Protein 5W6V (pdb70)

Radius of gyration: 30.27 Å; Cα contacts (8 Å, |Δi|>4): 1752; chains: 2; bounding box: 58×71×87 Å

InterPro domains:
  IPR003100 PAZ domain [PF02170] (246-362)
  IPR003100 PAZ domain [PS50821] (227-346)
  IPR003100 PAZ domain [SM00949] (233-368)
  IPR003165 Piwi domain [PF02171] (515-815)
  IPR003165 Piwi domain [PS50822] (515-816)
  IPR003165 Piwi domain [SM00950] (515-816)
  IPR012337 Ribonuclease H-like superfamily [SSF53098] (501-817)
  IPR014811 Argonaute, linker 1 domain [PF08699] (174-224)
  IPR014811 Argonaute, linker 1 domain [SM01163] (173-225)
  IPR032472 Argonaute linker 2 domain [PF16488] (372-418)
  IPR032473 Protein argonaute, Mid domain [PF16487] (427-508)
  IPR032474 Protein argonaute, N-terminal [PF16486] (34-164)
  IPR036085 PAZ domain superfamily [SSF101690] (36-387)
  IPR036397 Ribonuclease H superfamily [G3DSA:3.30.420.10] (580-857)
  IPR045246 Argonaute-like, PIWI domain [cd04657] (390-815)

CATH classification: 2.170.260.10 (+2 more: 3.40.50.2300, 3.30.420.10)

B-factor: mean 60.32, std 23.95, range [19.71, 168.45]

Solvent-accessible surface area: 38775 Å² total; per-residue (Å²): 117,151,21,31,122,36,73,29,85,8,107,55,27,110,89,3,126,1,39,0,0,3,2,41,5,63,16,39,113,57,58,0,50,7,3,76,2,71,14,132,60,106,192,21,40,133,149,32,13,21,89,0,6,45,48,0,16,106,106,35,85,128,120,15,1,23,131,49,87,9,0,2,27,0,96,99,36,1,0,1,33,67,45,7,92,42,51,112,141,145,36,92,11,142,1,62,16,117,125,195,106,115,121,4,132,1,22,0,101,69,86,41,94,6,17,0,119,90,0,47,84,1,30,128,64,9,161,59,106,19,25,139,84,2,18,74,1,0,30,10,0,2,34,9,54,14,10,55,177,99,39,51,24,74,122,10,2,4,46,74,28,149,88,82,130,58,64,14,34,18,0,7,16,0,3,42,14,23,10,0,6,11,68,29,0,27,157,71,3,4,0,1,2,0,16,18,35,22,5,0,4,10,65,14,55,0,22,90,0,5,18,65,12,22,132,62,232,112,148,115,132,89,29,76,89,86,51,28,70,138,0,20,148,28,0,112,49,20,53,0,52,6,81,43,85,192,159,123,64,148,2,51,56,7,10,180,105,44,0,59,101,19,50,50,131,173,28,24,3,9,94,77,6,103,137,101,73,126,59,144,16,152,37,42,54,7,9,0,0,11,36,183,175,97,58,27,16,2,4,53,9,0,36,2,26,49,28,27,101,7,112,57,151,26,70,96,123,13,59,71,57,28,114,179,26,35,51,69,34,2,29,76,32,27,128,39,0,53,112,22,17,152,110,42,50,18,36,133,10,54,34,0,98,35,2,47,5,128,7,102,96,96,21,11,119,8,80,1,25,22,6,76,33,5,36,0,32,2,6,42,208,69,176,28,93,1,94,14,108,92,5,53,18,50,26,195,55,27,14,2,52,44,36,35,81,0,131,38,1,0,1,0,1,4,1,45,110,173,103,0,157,111,145,30,11,131,73,1,15,79,70,0,87,139,30,0,153,88,8,21,0,40,5,85,25,155,39,48,13,62,119,79,17,122,35,25,132,33,0,55,86,23,0,110,84,0,92,129,69,55,109,56,37,46,2,0,0,0,0,10,51,23,189,27,107,9,60,9,28,0,4,62,0,0,4,26,53,5,14,18,27,3,3,22,10,85,17,163,57,0,72,168,32,49,93,109,44,3,19,52,14,0,3,45,0,0,4,12,31,50,5,16,6,18,9,1,14,63,166,60,58,20,57,6,13,140,85,18,1,0,1,0,0,0,3,9,23,59,12,58,85,245,122,16,0,0,0,0,0,0,0,0,0,3,8,18,1,9,55,0,5,4,13,13,59,23,13,133,45,144,27,30,26,0,70,57,0,29,126,0,0,69,61,0,0,25,51,0,38,126,42,6,160,11,43,0,55,62,0,0,0,0,0,5,24,7,49,82,69,69,38,87,114,3,7,102,88,0,6,83,9,0,52,47,2,0,94,138,21,36,200,133,21,108,5,14,0,0,0,0,5,1,32,49,198,22,43,1,5,5,2,3,44,58,141,136,56,63,43,60,215,6,8,4,4,14,10,0,0,0,2,4,24,34,6,2,27,23,30,32,2,6,0,12,0,0,0,25,19,15,125,150,13,22,9,95,0,0,29,0,35,0,4,65,23,60,24,212,6,72,4,30,47,0,1,37,1,0,3,8,0,0,1,7,14,17,82,28,17,74,3,18,16,3,0,0,0,0,62,0,0,66,27,2,0,112,21,1,54,98,5,40,77,178,122,104,148,55,59,46,153,32,3,124,12,34,135,78,9,67,164,26,4,10,6,3,111,55,20,49,103,24,31,149,68,100,155,94,43,83,85,41,63

GO terms:
  GO:0005737 cytoplasm (C, IDA)
  GO:0003723 RNA binding (F, IDA)
  GO:0016442 RISC complex (C, IDA)
  GO:0005515 protein binding (F, IPI)
  GO:0005654 nucleoplasm (C, TAS)
  GO:0005829 cytosol (C, TAS)
  GO:0000993 RNA polymerase II complex binding (F, IDA)
  GO:0003725 double-stranded RNA binding (F, IDA)
  GO:0003727 single-stranded RNA binding (F, IDA)
  GO:0035198 miRNA binding (F, IDA)
  GO:0070578 RISC-loading complex (C, IDA)
  GO:0031054 pre-miRNA processing (P, IDA)
  GO:0070922 RISC complex assembly (P, IDA)
  GO:0005634 nucleus (C, IC)
  GO:0035196 miRNA processing (P, IMP)
  GO:0001046 core promoter sequence-specific DNA binding (F, IMP)
  GO:0045944 positive regulation of transcription by RNA polymerase II (P, IMP)
  GO:0016525 negative regulation of angiogenesis (P, IMP)
  GO:0036464 cytoplasmic ribonucleoprotein granule (C, IDA)
  GO:0000956 nuclear-transcribed mRNA catabolic process (P, IDA)

Organism: Homo sapiens (NCBI:txid9606)

Structure (mmCIF, N/CA/C/O backbone):
data_5W6V
#
_entry.id   5W6V
#
_cell.length_a   93.750
_cell.length_b   136.861
_cell.length_c   86.054
_cell.angle_alpha   90.00
_cell.angle_beta   90.00
_cell.angle_gamma   90.00
#
_symmetry.space_group_name_H-M   'P 21 21 2'
#
loop_
_entity.id
_entity.type
_entity.pdbx_description
1 polymer 'Protein argonaute-1'
2 polymer "RNA (5'-R(P*AP*AP*UP*AP*UP*UP*AP*AP*AP*A)-3')"
3 polymer 'Trinucleotide repeat-containing gene 6A protein'
4 water water
#
loop_
_atom_site.group_PDB
_atom_site.id
_atom_site.type_symbol
_atom_site.label_atom_id
_atom_site.label_alt_id
_atom_site.label_comp_id
_atom_site.label_asym_id
_atom_site.label_entity_id
_atom_site.label_seq_id
_atom_site.pdbx_PDB_ins_code
_atom_site.Cartn_x
_atom_site.Cartn_y
_atom_site.Cartn_z
_atom_site.occupancy
_atom_site.B_iso_or_equiv
_atom_site.auth_seq_id
_atom_site.auth_comp_id
_atom_site.auth_asym_id
_atom_site.auth_atom_id
_atom_site.pdbx_PDB_model_num
ATOM 1 N N . PHE A 1 23 ? -1.461 45.185 4.887 1.00 62.32 21 PHE A N 1
ATOM 2 C CA . PHE A 1 23 ? -0.470 45.277 5.953 1.00 61.87 21 PHE A CA 1
ATOM 3 C C . PHE A 1 23 ? 0.790 46.002 5.493 1.00 63.30 21 PHE A C 1
ATOM 4 O O . PHE A 1 23 ? 1.548 45.489 4.670 1.00 64.73 21 PHE A O 1
ATOM 12 N N . GLN A 1 24 ? 1.008 47.196 6.034 1.00 58.97 22 GLN A N 1
ATOM 13 C CA . GLN A 1 24 ? 2.193 47.989 5.740 1.00 51.96 22 GLN A CA 1
ATOM 14 C C . GLN A 1 24 ? 3.190 47.829 6.879 1.00 39.08 22 GLN A C 1
ATOM 15 O O . GLN A 1 24 ? 2.846 48.047 8.046 1.00 37.19 22 GLN A O 1
ATOM 21 N N . ALA A 1 25 ? 4.414 47.439 6.541 1.00 71.88 23 ALA A N 1
ATOM 22 C CA . ALA A 1 25 ? 5.414 47.162 7.562 1.00 61.50 23 ALA A CA 1
ATOM 23 C C . ALA A 1 25 ? 5.728 48.433 8.350 1.00 54.67 23 ALA A C 1
ATOM 24 O O . ALA A 1 25 ? 5.713 49.532 7.785 1.00 53.98 23 ALA A O 1
ATOM 26 N N . PRO A 1 26 ? 6.004 48.326 9.650 1.00 51.32 24 PRO A N 1
ATOM 27 C CA . PRO A 1 26 ? 6.300 49.532 10.431 1.00 46.94 24 PRO A CA 1
ATOM 28 C C . PRO A 1 26 ? 7.607 50.167 9.988 1.00 43.04 24 PRO A C 1
ATOM 29 O O . PRO A 1 26 ? 8.578 49.478 9.667 1.00 46.67 24 PRO A O 1
ATOM 33 N N . ARG A 1 27 ? 7.622 51.496 9.968 1.00 46.31 25 ARG A N 1
ATOM 34 C CA . ARG A 1 27 ? 8.840 52.210 9.630 1.00 45.05 25 ARG A CA 1
ATOM 35 C C . ARG A 1 27 ? 9.805 52.193 10.811 1.00 43.21 25 ARG A C 1
ATOM 36 O O . ARG A 1 27 ? 9.421 51.950 11.959 1.00 40.57 25 ARG A O 1
ATOM 44 N N . ARG A 1 28 ? 11.073 52.441 10.513 1.00 41.20 26 ARG A N 1
ATOM 45 C CA . ARG A 1 28 ? 12.105 52.432 11.539 1.00 40.96 26 ARG A CA 1
ATOM 46 C C . ARG A 1 28 ? 11.808 53.500 12.586 1.00 44.20 26 ARG A C 1
ATOM 47 O O . ARG A 1 28 ? 11.728 54.689 12.241 1.00 43.66 26 ARG A O 1
ATOM 55 N N . PRO A 1 29 ? 11.625 53.132 13.855 1.00 44.75 27 PRO A N 1
ATOM 56 C CA . PRO A 1 29 ? 11.342 54.156 14.870 1.00 43.10 27 PRO A CA 1
ATOM 57 C C . PRO A 1 29 ? 12.555 54.998 15.221 1.00 43.63 27 PRO A C 1
ATOM 58 O O . PRO A 1 29 ? 12.392 56.141 15.665 1.00 42.75 27 PRO A O 1
ATOM 62 N N . GLY A 1 30 ? 13.759 54.473 15.034 1.00 39.81 28 GLY A N 1
ATOM 63 C CA . GLY A 1 30 ? 14.958 55.220 15.352 1.00 40.82 28 GLY A CA 1
ATOM 64 C C . GLY A 1 30 ? 16.179 54.333 15.259 1.00 45.67 28 GLY A C 1
ATOM 65 O O . GLY A 1 30 ? 16.087 53.124 15.024 1.00 50.04 28 GLY A O 1
ATOM 66 N N . ILE A 1 31 ? 17.333 54.963 15.447 1.00 44.31 29 ILE A N 1
ATOM 67 C CA . ILE A 1 31 ? 18.619 54.276 15.417 1.00 35.90 29 ILE A CA 1
ATOM 68 C C . ILE A 1 31 ? 19.017 53.914 16.840 1.00 36.82 29 ILE A C 1
ATOM 69 O O . ILE A 1 31 ? 18.813 54.696 17.776 1.00 45.27 29 ILE A O 1
ATOM 74 N N . GLY A 1 32 ? 19.584 52.721 17.007 1.00 47.61 30 GLY A N 1
ATOM 75 C CA . GLY A 1 32 ? 20.001 52.286 18.325 1.00 47.00 30 GLY A CA 1
ATOM 76 C C . GLY A 1 32 ? 21.169 53.097 18.854 1.00 47.43 30 GLY A C 1
ATOM 77 O O . GLY A 1 32 ? 21.968 53.654 18.101 1.00 47.38 30 GLY A O 1
ATOM 78 N N . THR A 1 33 ? 21.263 53.161 20.184 1.00 55.33 31 THR A N 1
ATOM 79 C CA . THR A 1 33 ? 22.267 53.975 20.854 1.00 56.16 31 THR A CA 1
ATOM 80 C C . THR A 1 33 ? 23.128 53.210 21.847 1.00 57.19 31 THR A C 1
ATOM 81 O O . THR A 1 33 ? 24.209 53.699 22.198 1.00 61.80 31 THR A O 1
ATOM 85 N N . VAL A 1 34 ? 22.694 52.042 22.306 1.00 60.01 32 VAL A N 1
ATOM 86 C CA . VAL A 1 34 ? 23.404 51.305 23.344 1.00 42.05 32 VAL A CA 1
ATOM 87 C C . VAL A 1 34 ? 24.528 50.492 22.719 1.00 40.77 32 VAL A C 1
ATOM 88 O O . VAL A 1 34 ? 24.382 49.937 21.624 1.00 43.41 32 VAL A O 1
ATOM 92 N N . GLY A 1 35 ? 25.663 50.426 23.414 1.00 42.04 33 GLY A N 1
ATOM 93 C CA . GLY A 1 35 ? 26.732 49.527 23.025 1.00 43.15 33 GLY A CA 1
ATOM 94 C C . GLY A 1 35 ? 28.045 50.192 22.668 1.00 46.19 33 GLY A C 1
ATOM 95 O O . GLY A 1 35 ? 28.068 51.329 22.186 1.00 50.14 33 GLY A O 1
ATOM 96 N N . LYS A 1 36 ? 29.146 49.486 22.907 1.00 44.35 34 LYS A N 1
ATOM 97 C CA . LYS A 1 36 ? 30.456 49.971 22.491 1.00 42.01 34 LYS A CA 1
ATOM 98 C C . LYS A 1 36 ? 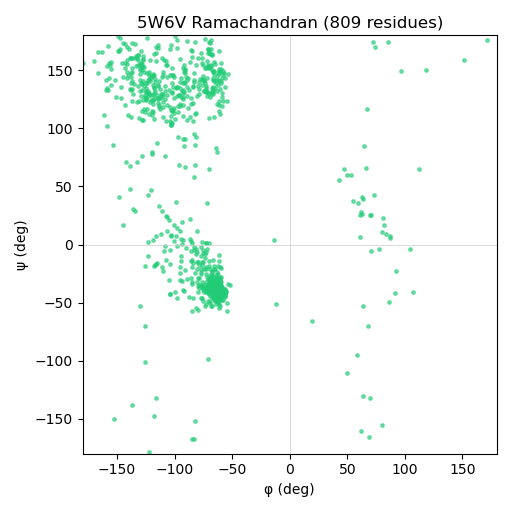30.533 49.992 20.969 1.00 42.72 34 LYS A C 1
ATOM 99 O O . LYS A 1 36 ? 30.151 49.011 20.322 1.00 46.44 34 LYS A O 1
ATOM 105 N N . PRO A 1 37 ? 31.006 51.078 20.364 1.00 45.37 35 PRO A N 1
ATOM 106 C CA . PRO A 1 37 ? 31.118 51.113 18.903 1.00 42.83 35 PRO A CA 1
ATOM 107 C C . PRO A 1 37 ? 32.196 50.164 18.409 1.00 40.56 35 PRO A C 1
ATOM 108 O O . PRO A 1 37 ? 33.175 49.878 19.103 1.00 45.99 35 PRO A O 1
ATOM 112 N N . ILE A 1 38 ? 32.004 49.671 17.189 1.00 39.04 36 ILE A N 1
ATOM 113 C CA . ILE A 1 38 ? 32.988 48.805 16.548 1.00 35.90 36 ILE A CA 1
ATOM 114 C C . ILE A 1 38 ? 32.957 49.069 15.049 1.00 39.39 36 ILE A C 1
ATOM 115 O O . ILE A 1 38 ? 31.896 49.023 14.419 1.00 38.96 36 ILE A O 1
ATOM 120 N N . LYS A 1 39 ? 34.123 49.374 14.484 1.00 40.30 37 LYS A N 1
ATOM 121 C CA . LYS A 1 39 ? 34.228 49.585 13.047 1.00 36.54 37 LYS A CA 1
ATOM 122 C C . LYS A 1 39 ? 34.111 48.253 12.320 1.00 37.94 37 LYS A C 1
ATOM 123 O O . LYS A 1 39 ? 34.756 47.269 12.694 1.00 35.34 37 LYS A O 1
ATOM 129 N N . LEU A 1 40 ? 33.282 48.220 11.280 1.00 38.76 38 LEU A N 1
ATOM 130 C CA . LEU A 1 40 ? 32.961 46.980 10.594 1.00 34.41 38 LEU A CA 1
ATOM 131 C C . LEU A 1 40 ? 33.084 47.146 9.088 1.00 35.05 38 LEU A C 1
ATOM 132 O O . LEU A 1 40 ? 32.957 48.248 8.548 1.00 41.98 38 LEU A O 1
ATOM 137 N N . LEU A 1 41 ? 33.340 46.025 8.423 1.00 36.74 39 LEU A N 1
ATOM 138 C CA . LEU A 1 41 ? 33.280 45.913 6.976 1.00 29.04 39 LEU A CA 1
ATOM 139 C C . LEU A 1 41 ? 32.211 44.889 6.623 1.00 27.99 39 LEU A C 1
ATOM 140 O O . LEU A 1 41 ? 32.105 43.845 7.272 1.00 30.07 39 LEU A O 1
ATOM 145 N N . ALA A 1 42 ? 31.411 45.198 5.608 1.00 27.13 40 ALA A N 1
ATOM 146 C CA . ALA A 1 42 ? 30.323 44.336 5.172 1.00 28.10 40 ALA A CA 1
ATOM 147 C C . ALA A 1 42 ? 30.509 43.984 3.704 1.00 32.31 40 ALA A C 1
ATOM 148 O O . ALA A 1 42 ? 30.916 44.831 2.903 1.00 35.38 40 ALA A O 1
ATOM 150 N N . ASN A 1 43 ? 30.198 42.734 3.347 1.00 32.42 41 ASN A N 1
ATOM 151 C CA . ASN A 1 43 ? 30.299 42.285 1.959 1.00 34.28 41 ASN A CA 1
ATOM 152 C C . ASN A 1 43 ? 29.209 42.867 1.064 1.00 36.01 41 ASN A C 1
ATOM 153 O O . ASN A 1 43 ? 28.719 42.202 0.150 1.00 42.34 41 ASN A O 1
ATOM 158 N N . TYR A 1 44 ? 28.821 44.116 1.315 1.00 34.89 42 TYR A N 1
ATOM 159 C CA . TYR A 1 44 ? 27.978 44.905 0.427 1.00 33.15 42 TYR A CA 1
ATOM 160 C C . TYR A 1 44 ? 28.842 45.903 -0.334 1.00 34.44 42 TYR A C 1
ATOM 161 O O . TYR A 1 44 ? 29.832 46.419 0.193 1.00 38.79 42 TYR A O 1
ATOM 170 N N . PHE A 1 45 ? 28.464 46.177 -1.579 1.00 34.08 43 PHE A N 1
ATOM 171 C CA . PHE A 1 45 ? 29.203 47.102 -2.430 1.00 34.79 43 PHE A CA 1
ATOM 172 C C . PHE A 1 45 ? 28.230 48.100 -3.038 1.00 40.04 43 PHE A C 1
ATOM 173 O O . PHE A 1 45 ? 27.176 47.709 -3.551 1.00 38.45 43 PHE A O 1
ATOM 181 N N . GLU A 1 46 ? 28.579 49.382 -2.967 1.00 43.20 44 GLU A N 1
ATOM 182 C CA . GLU A 1 46 ? 27.673 50.434 -3.406 1.00 43.57 44 GLU A CA 1
ATOM 183 C C . GLU A 1 46 ? 27.477 50.380 -4.915 1.00 42.19 44 GLU A C 1
ATOM 184 O O . GLU A 1 46 ? 28.439 50.238 -5.677 1.00 47.25 44 GLU A O 1
ATOM 190 N N . VAL A 1 47 ? 26.223 50.494 -5.343 1.00 36.57 45 VAL A N 1
ATOM 191 C CA . VAL A 1 47 ? 25.855 50.475 -6.752 1.00 35.83 45 VAL A CA 1
ATOM 192 C C . VAL A 1 47 ? 25.226 51.817 -7.097 1.00 42.24 45 VAL A C 1
ATOM 193 O O . VAL A 1 47 ? 24.327 52.287 -6.391 1.00 43.63 45 VAL A O 1
ATOM 197 N N . ASP A 1 48 ? 25.701 52.430 -8.177 1.00 43.30 46 ASP A N 1
ATOM 198 C CA . ASP A 1 48 ? 25.206 53.717 -8.646 1.00 44.97 46 ASP A CA 1
ATOM 199 C C . ASP A 1 48 ? 24.537 53.539 -10.001 1.00 40.59 46 ASP A C 1
ATOM 200 O O . ASP A 1 48 ? 25.151 53.015 -10.937 1.00 41.69 46 ASP A O 1
ATOM 205 N N . ILE A 1 49 ? 23.283 53.970 -10.102 1.00 38.44 47 ILE A N 1
ATOM 206 C CA . ILE A 1 49 ? 22.514 53.822 -11.335 1.00 41.91 47 ILE A CA 1
ATOM 207 C C . ILE A 1 49 ? 22.045 55.195 -11.806 1.00 46.54 47 ILE A C 1
ATOM 208 O O . ILE A 1 49 ? 21.814 56.090 -10.980 1.00 50.88 47 ILE A O 1
ATOM 213 N N . PRO A 1 50 ? 21.911 55.413 -13.110 1.00 43.63 48 PRO A N 1
ATOM 214 C CA . PRO A 1 50 ? 21.418 56.702 -13.601 1.00 43.91 48 PRO A CA 1
ATOM 215 C C . PRO A 1 50 ? 19.912 56.839 -13.422 1.00 42.99 48 PRO A C 1
ATOM 216 O O . PRO A 1 50 ? 19.169 55.860 -13.336 1.00 43.35 48 PRO A O 1
ATOM 220 N N . LYS A 1 51 ? 19.471 58.097 -13.366 1.00 44.26 49 LYS A N 1
ATOM 221 C CA . LYS A 1 51 ? 18.050 58.421 -13.228 1.00 47.74 49 LYS A CA 1
ATOM 222 C C . LYS A 1 51 ? 17.390 58.363 -14.606 1.00 50.87 49 LYS A C 1
ATOM 223 O O . LYS A 1 51 ? 16.969 59.367 -15.185 1.00 55.67 49 LYS A O 1
ATOM 229 N N . ILE A 1 52 ? 17.307 57.142 -15.134 1.00 50.81 50 ILE A N 1
ATOM 230 C CA . ILE A 1 52 ? 16.797 56.899 -16.473 1.00 50.80 50 ILE A CA 1
ATOM 231 C C . ILE A 1 52 ? 15.694 55.854 -16.405 1.00 54.52 50 ILE A C 1
ATOM 232 O O . ILE A 1 52 ? 15.557 55.116 -15.426 1.00 58.19 50 ILE A O 1
ATOM 237 N N . ASP A 1 53 ? 14.901 55.805 -17.469 1.00 55.94 51 ASP A N 1
ATOM 238 C CA . ASP A 1 53 ? 13.938 54.733 -17.665 1.00 58.78 51 ASP A CA 1
ATOM 239 C C . ASP A 1 53 ? 14.607 53.585 -18.407 1.00 56.31 51 ASP A C 1
ATOM 240 O O . ASP A 1 53 ? 15.456 53.803 -19.275 1.00 58.36 51 ASP A O 1
ATOM 245 N N . VAL A 1 54 ? 14.234 52.360 -18.046 1.00 53.94 52 VAL A N 1
ATOM 246 C CA . VAL A 1 54 ? 14.625 51.181 -18.801 1.00 55.57 52 VAL A CA 1
ATOM 247 C C . VAL A 1 54 ? 13.360 50.547 -19.360 1.00 56.95 52 VAL A C 1
ATOM 248 O O . VAL A 1 54 ? 12.253 50.761 -18.861 1.00 59.11 52 VAL A O 1
ATOM 252 N N . TYR A 1 55 ? 13.534 49.765 -20.419 1.00 53.54 53 TYR A N 1
ATOM 253 C CA . TYR A 1 55 ? 12.417 49.269 -21.208 1.00 52.03 53 TYR A CA 1
ATOM 254 C C . TYR A 1 55 ? 12.299 47.760 -21.050 1.00 53.79 53 TYR A C 1
ATOM 255 O O . TYR A 1 55 ? 13.271 47.025 -21.251 1.00 50.88 53 TYR A O 1
ATOM 264 N N . HIS A 1 56 ? 11.101 47.313 -20.686 1.00 53.73 54 HIS A N 1
ATOM 265 C CA . HIS A 1 56 ? 10.840 45.951 -20.243 1.00 54.26 54 HIS A CA 1
ATOM 266 C C . HIS A 1 56 ? 9.950 45.263 -21.269 1.00 55.46 54 HIS A C 1
ATOM 267 O O . HIS A 1 56 ? 8.819 45.700 -21.506 1.00 56.89 54 HIS A O 1
ATOM 274 N N . TYR A 1 57 ? 10.460 44.196 -21.878 1.00 55.21 55 TYR A N 1
ATOM 275 C CA . TYR A 1 57 ? 9.717 43.419 -22.856 1.00 60.16 55 TYR A CA 1
ATOM 276 C C . TYR A 1 57 ? 9.540 41.993 -22.352 1.00 61.53 55 TYR A C 1
ATOM 277 O O . TYR A 1 57 ? 10.410 41.446 -21.666 1.00 61.45 55 TYR A O 1
ATOM 286 N N . GLU A 1 58 ? 8.404 41.394 -22.695 1.00 65.85 56 GLU A N 1
ATOM 287 C CA . GLU A 1 58 ? 8.139 40.005 -22.350 1.00 66.51 56 GLU A CA 1
ATOM 288 C C . GLU A 1 58 ? 8.548 39.105 -23.509 1.00 64.57 56 GLU A C 1
ATOM 289 O O . GLU A 1 58 ? 8.396 39.470 -24.678 1.00 64.25 56 GLU A O 1
ATOM 295 N N . VAL A 1 59 ? 9.078 37.930 -23.177 1.00 64.25 57 VAL A N 1
ATOM 296 C CA . VAL A 1 59 ? 9.590 36.988 -24.164 1.00 65.16 57 VAL A CA 1
ATOM 297 C C . VAL A 1 59 ? 8.789 35.697 -24.085 1.00 65.95 57 VAL A C 1
ATOM 298 O O . VAL A 1 59 ? 8.508 35.190 -22.994 1.00 64.74 57 VAL A O 1
ATOM 302 N N . ASP A 1 60 ? 8.425 35.170 -25.251 1.00 70.66 58 ASP A N 1
ATOM 303 C CA . ASP A 1 60 ? 7.824 33.850 -25.384 1.00 73.11 58 ASP A CA 1
ATOM 304 C C . ASP A 1 60 ? 8.742 32.995 -26.244 1.00 73.85 58 ASP A C 1
ATOM 305 O O . ASP A 1 60 ? 9.081 33.383 -27.366 1.00 80.80 58 ASP A O 1
ATOM 310 N N . ILE A 1 61 ? 9.150 31.845 -25.717 1.00 69.26 59 ILE A N 1
ATOM 311 C CA . ILE A 1 61 ? 9.931 30.866 -26.461 1.00 69.84 59 ILE A CA 1
ATOM 312 C C . ILE A 1 61 ? 9.102 29.596 -26.572 1.00 72.88 59 ILE A C 1
ATOM 313 O O . ILE A 1 61 ? 8.536 29.132 -25.576 1.00 71.03 59 ILE A O 1
ATOM 318 N N . LYS A 1 62 ? 9.015 29.047 -27.781 1.00 76.81 60 LYS A N 1
ATOM 319 C CA . LYS A 1 62 ? 8.335 27.788 -28.020 1.00 80.49 60 LYS A CA 1
ATOM 320 C C . LYS A 1 62 ? 9.290 26.820 -28.705 1.00 81.75 60 LYS A C 1
ATOM 321 O O . LYS A 1 62 ? 9.859 27.163 -29.752 1.00 83.60 60 LYS A O 1
ATOM 327 N N . PRO A 1 63 ? 9.506 25.609 -28.158 1.00 82.26 61 PRO A N 1
ATOM 328 C CA . PRO A 1 63 ? 8.912 24.991 -26.959 1.00 81.97 61 PRO A CA 1
ATOM 329 C C . PRO A 1 63 ? 9.140 25.781 -25.665 1.00 79.83 61 PRO A C 1
ATOM 330 O O . PRO A 1 63 ? 10.211 26.357 -25.481 1.00 79.20 61 PRO A O 1
ATOM 334 N N . ASP A 1 64 ? 8.138 25.797 -24.785 1.00 82.29 62 ASP A N 1
ATOM 335 C CA . ASP A 1 64 ? 8.080 26.746 -23.680 1.00 85.67 62 ASP A CA 1
ATOM 336 C C . ASP A 1 64 ? 8.518 26.166 -22.341 1.00 85.87 62 ASP A C 1
ATOM 337 O O . ASP A 1 64 ? 8.455 26.875 -21.330 1.00 87.47 62 ASP A O 1
ATOM 342 N N . LYS A 1 65 ? 8.957 24.908 -22.301 1.00 85.67 63 LYS A N 1
ATOM 343 C CA . LYS A 1 65 ? 9.383 24.321 -21.037 1.00 87.11 63 LYS A CA 1
ATOM 344 C C . LYS A 1 65 ? 10.837 23.876 -21.106 1.00 86.73 63 LYS A C 1
ATOM 345 O O . LYS A 1 65 ? 11.173 22.762 -20.688 1.00 91.81 63 LYS A O 1
ATOM 351 N N . CYS A 1 66 ? 11.708 24.749 -21.629 1.00 76.05 64 CYS A N 1
ATOM 352 C CA . CYS A 1 66 ? 13.136 24.510 -21.756 1.00 67.72 64 CYS A CA 1
ATOM 353 C C . CYS A 1 66 ? 13.883 25.054 -20.543 1.00 63.40 64 CYS A C 1
ATOM 354 O O . CYS A 1 66 ? 13.425 26.001 -19.896 1.00 63.40 64 CYS A O 1
ATOM 357 N N . PRO A 1 67 ? 15.031 24.461 -20.210 1.00 57.99 65 PRO A N 1
ATOM 358 C CA . PRO A 1 67 ? 15.846 25.001 -19.116 1.00 52.04 65 PRO A CA 1
ATOM 359 C C . PRO A 1 67 ? 16.272 26.432 -19.407 1.00 53.63 65 PRO A C 1
ATOM 360 O O . PRO A 1 67 ? 16.420 26.836 -20.562 1.00 57.03 65 PRO A O 1
ATOM 364 N N . ARG A 1 68 ? 16.464 27.205 -18.334 1.00 52.06 66 ARG A N 1
ATOM 365 C CA . ARG A 1 68 ? 16.860 28.601 -18.496 1.00 52.58 66 ARG A CA 1
ATOM 366 C C . ARG A 1 68 ? 18.185 28.728 -19.234 1.00 50.37 66 ARG A C 1
ATOM 367 O O . ARG A 1 68 ? 18.394 29.700 -19.968 1.00 52.89 66 ARG A O 1
ATOM 375 N N . ARG A 1 69 ? 19.087 27.757 -19.062 1.00 51.10 67 ARG A N 1
ATOM 376 C CA . ARG A 1 69 ? 20.346 27.786 -19.798 1.00 53.04 67 ARG A CA 1
ATOM 377 C C . ARG A 1 69 ? 20.114 27.654 -21.298 1.00 53.95 67 ARG A C 1
ATOM 378 O O . ARG A 1 69 ? 20.933 28.122 -22.097 1.00 58.74 67 ARG A O 1
ATOM 386 N N . VAL A 1 70 ? 19.006 27.028 -21.698 1.00 52.32 68 VAL A N 1
ATOM 387 C CA . VAL A 1 70 ? 18.674 26.932 -23.114 1.00 51.50 68 VAL A CA 1
ATOM 388 C C . VAL A 1 70 ? 18.044 28.227 -23.605 1.00 54.10 68 VAL A C 1
ATOM 389 O O . VAL A 1 70 ? 18.353 28.700 -24.704 1.00 59.46 68 VAL A O 1
ATOM 393 N N . ASN A 1 71 ? 17.161 28.823 -22.799 1.00 53.61 69 ASN A N 1
ATOM 394 C CA . ASN A 1 71 ? 16.519 30.075 -23.191 1.00 52.30 69 ASN A CA 1
ATOM 395 C C . ASN A 1 71 ? 17.546 31.172 -23.434 1.00 51.90 69 ASN A C 1
ATOM 396 O O . ASN A 1 71 ? 17.371 32.009 -24.328 1.00 52.53 69 ASN A O 1
ATOM 401 N N . ARG A 1 72 ? 18.626 31.187 -22.648 1.00 50.30 70 ARG A N 1
ATOM 402 C CA . ARG A 1 72 ? 19.664 32.192 -22.849 1.00 43.68 70 ARG A CA 1
ATOM 403 C C . ARG A 1 72 ? 20.396 31.985 -24.168 1.00 50.41 70 ARG A C 1
ATOM 404 O O . ARG A 1 72 ? 20.826 32.960 -24.793 1.00 53.06 70 ARG A O 1
ATOM 412 N N . GLU A 1 73 ? 20.549 30.732 -24.606 1.00 53.36 71 GLU A N 1
ATOM 413 C CA . GLU A 1 73 ? 21.132 30.481 -25.919 1.00 60.80 71 GLU A CA 1
ATOM 414 C C . GLU A 1 73 ? 20.209 30.949 -27.036 1.00 61.34 71 GLU A C 1
ATOM 415 O O . GLU A 1 73 ? 20.682 31.307 -28.121 1.00 65.60 71 GLU A O 1
ATOM 421 N N . VAL A 1 74 ? 18.898 30.955 -26.791 1.00 58.23 72 VAL A N 1
ATOM 422 C CA . VAL A 1 74 ? 17.953 31.387 -27.816 1.00 52.57 72 VAL A CA 1
ATOM 423 C C . VAL A 1 74 ? 18.006 32.900 -27.984 1.00 61.68 72 VAL A C 1
ATOM 424 O O . VAL A 1 74 ? 18.176 33.413 -29.096 1.00 62.37 72 VAL A O 1
ATOM 428 N N . VAL A 1 75 ? 17.858 33.634 -26.879 1.00 53.70 73 VAL A N 1
ATOM 429 C CA . VAL A 1 75 ? 17.889 35.092 -26.935 1.00 53.92 73 VAL A CA 1
ATOM 430 C C . VAL A 1 75 ? 19.255 35.588 -27.390 1.00 53.97 73 VAL A C 1
ATOM 431 O O . VAL A 1 75 ? 19.355 36.614 -28.075 1.00 50.76 73 VAL A O 1
ATOM 435 N N . GLU A 1 76 ? 20.324 34.864 -27.048 1.00 55.47 74 GLU A N 1
ATOM 436 C CA . GLU A 1 76 ? 21.658 35.270 -27.483 1.00 57.08 74 GLU A CA 1
ATOM 437 C C . GLU A 1 76 ? 21.814 35.156 -28.995 1.00 61.33 74 GLU A C 1
ATOM 438 O O . GLU A 1 76 ? 22.379 36.052 -29.633 1.00 67.71 74 GLU A O 1
ATOM 444 N N . TYR A 1 77 ? 21.324 34.061 -29.582 1.00 59.37 75 TYR A N 1
ATOM 445 C CA . TYR A 1 77 ? 21.455 33.865 -31.023 1.00 62.29 75 TYR A CA 1
ATOM 446 C C . TYR A 1 77 ? 20.743 34.965 -31.799 1.00 62.83 75 TYR A C 1
ATOM 447 O O . TYR A 1 77 ? 21.264 35.459 -32.805 1.00 65.00 75 TYR A O 1
ATOM 456 N N . MET A 1 78 ? 19.547 35.361 -31.355 1.00 62.33 76 MET A N 1
ATOM 457 C CA . MET A 1 78 ? 18.760 36.303 -32.143 1.00 69.68 76 MET A CA 1
ATOM 458 C C . MET A 1 78 ? 19.242 37.742 -31.990 1.00 69.80 76 MET A C 1
ATOM 459 O O . MET A 1 78 ? 19.177 38.509 -32.956 1.00 74.42 76 MET A O 1
ATOM 464 N N . VAL A 1 79 ? 19.723 38.138 -30.806 1.00 65.33 77 VAL A N 1
ATOM 465 C CA . VAL A 1 79 ? 20.339 39.455 -30.698 1.00 63.37 77 VAL A CA 1
ATOM 466 C C . VAL A 1 79 ? 21.656 39.497 -31.459 1.00 66.94 77 VAL A C 1
ATOM 467 O O . VAL A 1 79 ? 22.131 40.581 -31.819 1.00 73.74 77 VAL A O 1
ATOM 471 N N . GLN A 1 80 ? 22.257 38.334 -31.721 1.00 65.45 78 GLN A N 1
ATOM 472 C CA . GLN A 1 80 ? 23.446 38.270 -32.558 1.00 69.79 78 GLN A CA 1
ATOM 473 C C . GLN A 1 80 ? 23.105 38.316 -34.041 1.00 72.22 78 GLN A C 1
ATOM 474 O O . GLN A 1 80 ? 23.881 38.863 -34.832 1.00 77.05 78 GLN A O 1
ATOM 480 N N . HIS A 1 81 ? 21.957 37.763 -34.435 1.00 72.41 79 HIS A N 1
ATOM 481 C CA . HIS A 1 81 ? 21.634 37.555 -35.841 1.00 74.32 79 HIS A CA 1
ATOM 482 C C . HIS A 1 81 ? 20.491 38.430 -36.343 1.00 77.83 79 HIS A C 1
ATOM 483 O O . HIS A 1 81 ? 20.026 38.227 -37.469 1.00 82.01 79 HIS A O 1
ATOM 490 N N . PHE A 1 82 ? 20.023 39.395 -35.550 1.00 76.98 80 PHE A N 1
ATOM 491 C CA . PHE A 1 82 ? 18.911 40.228 -35.994 1.00 80.14 80 PHE A CA 1
ATOM 492 C C . PHE A 1 82 ? 19.150 41.703 -35.694 1.00 81.93 80 PHE A C 1
ATOM 493 O O . PHE A 1 82 ? 18.193 42.453 -35.479 1.00 83.49 80 PHE A O 1
ATOM 501 N N . LYS A 1 83 ? 20.411 42.138 -35.699 1.00 80.83 81 LYS A N 1
ATOM 502 C CA . LYS A 1 83 ? 20.724 43.519 -35.337 1.00 73.90 81 LYS A CA 1
ATOM 503 C C . LYS A 1 83 ? 20.164 44.569 -36.297 1.00 77.45 81 LYS A C 1
ATOM 504 O O . LYS A 1 83 ? 19.685 45.607 -35.809 1.00 79.29 81 LYS A O 1
ATOM 510 N N . PRO A 1 84 ? 20.215 44.409 -37.625 1.00 81.03 82 PRO A N 1
ATOM 511 C CA . PRO A 1 84 ? 19.692 45.488 -38.483 1.00 87.00 82 PRO A CA 1
ATOM 512 C C . PRO A 1 84 ? 18.211 45.762 -38.281 1.00 93.21 82 PRO A C 1
ATOM 513 O O . PRO A 1 84 ? 17.801 46.927 -38.199 1.00 96.11 82 PRO A O 1
ATOM 517 N N . GLN A 1 85 ? 17.396 44.712 -38.189 1.00 95.71 83 GLN A N 1
ATOM 518 C CA . GLN A 1 85 ? 15.952 44.892 -38.096 1.00 97.91 83 GLN A CA 1
ATOM 519 C C . GLN A 1 85 ? 15.549 45.417 -36.722 1.00 90.85 83 GLN A C 1
ATOM 520 O O . GLN A 1 85 ? 14.813 46.405 -36.614 1.00 88.29 83 GLN A O 1
ATOM 526 N N . ILE A 1 86 ? 16.010 44.755 -35.659 1.00 90.58 84 ILE A N 1
ATOM 527 C CA . ILE A 1 86 ? 15.755 45.160 -34.280 1.00 90.40 84 ILE A CA 1
ATOM 528 C C . ILE A 1 86 ? 17.076 45.074 -33.522 1.00 88.47 84 ILE A C 1
ATOM 529 O O . ILE A 1 86 ? 18.079 44.593 -34.043 1.00 96.95 84 ILE A O 1
ATOM 534 N N . PHE A 1 87 ? 17.072 45.563 -32.281 1.00 75.33 85 PHE A N 1
ATOM 535 C CA . PHE A 1 87 ? 18.258 45.595 -31.425 1.00 71.29 85 PHE A CA 1
ATOM 536 C C . PHE A 1 87 ? 19.307 46.570 -31.943 1.00 76.40 85 PHE A C 1
ATOM 537 O O . PHE A 1 87 ? 19.553 47.606 -31.323 1.00 80.15 85 PHE A O 1
ATOM 545 N N . GLY A 1 88 ? 19.945 46.254 -33.062 1.00 75.86 86 GLY A N 1
ATOM 546 C CA . GLY A 1 88 ? 21.046 47.092 -33.510 1.00 73.08 86 GLY A CA 1
ATOM 547 C C . GLY A 1 88 ? 22.231 46.926 -32.581 1.00 73.85 86 GLY A C 1
ATOM 548 O O . GLY A 1 88 ? 22.623 45.806 -32.236 1.00 81.30 86 GLY A O 1
ATOM 549 N N . ASP A 1 89 ? 22.803 48.049 -32.150 1.00 72.73 87 ASP A N 1
ATOM 550 C CA . ASP A 1 89 ? 23.966 48.028 -31.270 1.00 74.80 87 ASP A CA 1
ATOM 551 C C . ASP A 1 89 ? 23.609 47.889 -29.795 1.00 64.59 87 ASP A C 1
ATOM 552 O O . ASP A 1 89 ? 24.521 47.888 -28.959 1.00 59.80 87 ASP A O 1
ATOM 557 N N . ARG A 1 90 ? 22.326 47.776 -29.454 1.00 62.65 88 ARG A N 1
ATOM 558 C CA . ARG A 1 90 ? 21.938 47.587 -28.062 1.00 61.83 88 ARG A CA 1
ATOM 559 C C . ARG A 1 90 ? 22.526 46.295 -27.508 1.00 66.48 88 ARG A C 1
ATOM 560 O O . ARG A 1 90 ? 22.752 45.323 -28.234 1.00 74.39 88 ARG A O 1
ATOM 568 N N . LYS A 1 91 ? 22.770 46.290 -26.199 1.00 61.88 89 LYS A N 1
ATOM 569 C CA . LYS A 1 91 ? 23.149 45.086 -25.468 1.00 54.21 89 LYS A CA 1
ATOM 570 C C . LYS A 1 91 ? 22.039 44.776 -24.474 1.00 50.06 89 LYS A C 1
ATOM 571 O O . LYS A 1 91 ? 22.088 45.228 -23.321 1.00 49.79 89 LYS A O 1
ATOM 577 N N . PRO A 1 92 ? 21.005 44.039 -24.872 1.00 45.33 90 PRO A N 1
ATOM 578 C CA . PRO A 1 92 ? 19.934 43.702 -23.929 1.00 43.94 90 PRO A CA 1
ATOM 579 C C . PRO A 1 92 ? 20.424 42.764 -22.838 1.00 50.58 90 PRO A C 1
ATOM 580 O O . PRO A 1 92 ? 21.469 42.119 -22.950 1.00 51.22 90 PRO A O 1
ATOM 584 N N . VAL A 1 93 ? 19.643 42.698 -21.764 1.00 46.69 91 VAL A N 1
ATOM 585 C CA . VAL A 1 93 ? 19.904 41.786 -20.659 1.00 45.51 91 VAL A CA 1
ATOM 586 C C . VAL A 1 93 ? 18.670 40.921 -20.448 1.00 48.13 91 VAL A C 1
ATOM 587 O O . VAL A 1 93 ? 17.535 41.359 -20.662 1.00 46.71 91 VAL A O 1
ATOM 591 N N . TYR A 1 94 ? 18.903 39.681 -20.020 1.00 45.56 92 TYR A N 1
ATOM 592 C CA . TYR A 1 94 ? 17.884 38.643 -20.031 1.00 41.95 92 TYR A CA 1
ATOM 593 C C . TYR A 1 94 ? 17.951 37.844 -18.736 1.00 40.17 92 TYR A C 1
ATOM 594 O O . TYR A 1 94 ? 19.024 37.665 -18.155 1.00 43.83 92 TYR A O 1
ATOM 603 N N . ASP A 1 95 ? 16.789 37.364 -18.288 1.00 37.20 93 ASP A N 1
ATOM 604 C CA . ASP A 1 95 ? 16.671 36.655 -17.020 1.00 39.73 93 ASP A CA 1
ATOM 605 C C . ASP A 1 95 ? 16.464 35.154 -17.195 1.00 41.72 93 ASP A C 1
ATOM 606 O O . ASP A 1 95 ? 16.125 34.469 -16.224 1.00 43.12 93 ASP A O 1
ATOM 611 N N . GLY A 1 96 ? 16.650 34.630 -18.407 1.00 44.56 94 GLY A N 1
ATOM 612 C CA . GLY A 1 96 ? 16.469 33.221 -18.678 1.00 50.96 94 GLY A CA 1
ATOM 613 C C . GLY A 1 96 ? 15.032 32.775 -18.809 1.00 53.31 94 GLY A C 1
ATOM 614 O O . GLY A 1 96 ? 14.788 31.600 -19.108 1.00 48.21 94 GLY A O 1
ATOM 615 N N . LYS A 1 97 ? 14.061 33.660 -18.592 1.00 57.44 95 LYS A N 1
ATOM 616 C CA . LYS A 1 97 ? 12.665 33.257 -18.625 1.00 61.45 95 LYS A CA 1
ATOM 617 C C . LYS A 1 97 ? 11.941 34.158 -19.607 1.00 57.77 95 LYS A C 1
ATOM 618 O O . LYS A 1 97 ? 12.087 33.988 -20.822 1.00 59.31 95 LYS A O 1
ATOM 624 N N . LYS A 1 98 ? 11.205 35.174 -19.138 1.00 59.34 96 LYS A N 1
ATOM 625 C CA . LYS A 1 98 ? 10.371 36.003 -20.007 1.00 65.17 96 LYS A CA 1
ATOM 626 C C . LYS A 1 98 ? 10.687 37.491 -19.936 1.00 55.86 96 LYS A C 1
ATOM 627 O O . LYS A 1 98 ? 10.009 38.282 -20.602 1.00 55.42 96 LYS A O 1
ATOM 633 N N . ASN A 1 99 ? 11.685 37.891 -19.153 1.00 48.94 97 ASN A N 1
ATOM 634 C CA . ASN A 1 99 ? 12.006 39.289 -18.908 1.00 49.49 97 ASN A CA 1
ATOM 635 C C . ASN A 1 99 ? 13.294 39.653 -19.628 1.00 50.12 97 ASN A C 1
ATOM 636 O O . ASN A 1 99 ? 14.294 38.938 -19.520 1.00 47.97 97 ASN A O 1
ATOM 641 N N . ILE A 1 100 ? 13.260 40.774 -20.339 1.00 50.66 98 ILE A N 1
ATOM 642 C CA . ILE A 1 100 ? 14.387 41.247 -21.129 1.00 50.56 98 ILE A CA 1
ATOM 643 C C . ILE A 1 100 ? 14.354 42.773 -21.097 1.00 45.06 98 ILE A C 1
ATOM 644 O O . ILE A 1 100 ? 13.291 43.385 -21.217 1.00 48.92 98 ILE A O 1
ATOM 649 N N . TYR A 1 101 ? 15.518 43.389 -20.890 1.00 44.53 99 TYR A N 1
ATOM 650 C CA . TYR A 1 101 ? 15.619 44.816 -20.603 1.00 48.84 99 TYR A CA 1
ATOM 651 C C . TYR A 1 101 ? 16.686 45.454 -21.482 1.00 51.46 99 TYR A C 1
ATOM 652 O O . TYR A 1 101 ? 17.770 44.893 -21.672 1.00 53.90 99 TYR A O 1
ATOM 661 N N . THR A 1 102 ? 16.366 46.628 -22.021 1.00 54.33 100 THR A N 1
ATOM 662 C CA . THR A 1 102 ? 17.270 47.386 -22.872 1.00 54.44 100 THR A CA 1
ATOM 663 C C . THR A 1 102 ? 17.383 48.809 -22.349 1.00 54.73 100 THR A C 1
ATOM 664 O O . THR A 1 102 ? 16.465 49.328 -21.705 1.00 50.09 100 THR A O 1
ATOM 668 N N . VAL A 1 103 ? 18.521 49.440 -22.645 1.00 69.10 101 VAL A N 1
ATOM 669 C CA . VAL A 1 103 ? 18.746 50.815 -22.210 1.00 72.80 101 VAL A CA 1
ATOM 670 C C . VAL A 1 103 ? 17.889 51.789 -23.012 1.00 74.45 101 VAL A C 1
ATOM 671 O O . VAL A 1 103 ? 17.462 52.827 -22.492 1.00 79.71 101 VAL A O 1
ATOM 675 N N . THR A 1 104 ? 17.616 51.479 -24.280 1.00 67.36 102 THR A N 1
ATOM 676 C CA . THR A 1 104 ? 16.735 52.286 -25.112 1.00 67.13 102 THR A CA 1
ATOM 677 C C . THR A 1 104 ? 15.707 51.378 -25.775 1.00 70.66 102 THR A C 1
ATOM 678 O O . THR A 1 104 ? 15.969 50.199 -26.027 1.00 74.53 102 THR A O 1
ATOM 682 N N . ALA A 1 105 ? 14.537 51.944 -26.064 1.00 69.87 103 ALA A N 1
ATOM 683 C CA . ALA A 1 105 ? 13.391 51.144 -26.477 1.00 67.07 103 ALA A CA 1
ATOM 684 C C . ALA A 1 105 ? 13.557 50.610 -27.895 1.00 68.40 103 ALA A C 1
ATOM 685 O O . ALA A 1 105 ? 13.965 51.335 -28.806 1.00 69.11 103 ALA A O 1
ATOM 687 N N . LEU A 1 106 ? 13.216 49.334 -28.079 1.00 68.76 104 LEU A N 1
ATOM 688 C CA . LEU A 1 106 ? 13.344 48.693 -29.380 1.00 68.66 104 LEU A CA 1
ATOM 689 C C . LEU A 1 106 ? 12.376 49.315 -30.388 1.00 74.19 104 LEU A C 1
ATOM 690 O O . LEU A 1 106 ? 11.291 49.770 -30.019 1.00 73.93 104 LEU A O 1
ATOM 695 N N . PRO A 1 107 ? 12.744 49.338 -31.679 1.00 81.91 105 PRO A N 1
ATOM 696 C CA . PRO A 1 107 ? 11.869 49.955 -32.688 1.00 87.23 105 PRO A CA 1
ATOM 697 C C . PRO A 1 107 ? 10.604 49.149 -32.944 1.00 95.64 105 PRO A C 1
ATOM 698 O O . PRO A 1 107 ? 10.400 48.636 -34.049 1.00 96.08 105 PRO A O 1
ATOM 702 N N . ILE A 1 108 ? 9.747 49.035 -31.929 1.00 103.18 106 ILE A N 1
ATOM 703 C CA . ILE A 1 108 ? 8.537 48.225 -31.999 1.00 106.96 106 ILE A CA 1
ATOM 704 C C . ILE A 1 108 ? 7.390 49.008 -31.375 1.00 108.03 106 ILE A C 1
ATOM 705 O O . ILE A 1 108 ? 7.588 49.814 -30.461 1.00 109.62 106 ILE A O 1
ATOM 710 N N . GLY A 1 109 ? 6.181 48.774 -31.883 1.00 113.38 107 GLY A N 1
ATOM 711 C CA . GLY A 1 109 ? 4.975 49.306 -31.276 1.00 108.66 107 GLY A CA 1
ATOM 712 C C . GLY A 1 109 ? 4.510 48.452 -30.116 1.00 104.16 107 GLY A C 1
ATOM 713 O O . GLY A 1 109 ? 5.305 47.787 -29.441 1.00 115.25 107 GLY A O 1
ATOM 714 N N . ASN A 1 110 ? 3.200 48.468 -29.875 1.00 119.37 108 ASN A N 1
ATOM 715 C CA . ASN A 1 110 ? 2.606 47.620 -28.849 1.00 121.56 108 ASN A CA 1
ATOM 716 C C . ASN A 1 110 ? 2.365 46.194 -29.325 1.00 122.90 108 ASN A C 1
ATOM 717 O O . ASN A 1 110 ? 1.941 45.355 -28.522 1.00 123.89 108 ASN A O 1
ATOM 722 N N . GLU A 1 111 ? 2.628 45.896 -30.592 1.00 116.31 109 GLU A N 1
ATOM 723 C CA . GLU A 1 111 ? 2.291 44.602 -31.161 1.00 111.77 109 GLU A CA 1
ATOM 724 C C . GLU A 1 111 ? 3.480 43.647 -31.104 1.00 102.18 109 GLU A C 1
ATOM 725 O O . GLU A 1 111 ? 4.638 44.054 -30.982 1.00 99.98 109 GLU A O 1
ATOM 731 N N . ARG A 1 112 ? 3.170 42.358 -31.200 1.00 95.71 110 ARG A N 1
ATOM 732 C CA . ARG A 1 112 ? 4.165 41.309 -31.045 1.00 87.94 110 ARG A CA 1
ATOM 733 C C . ARG A 1 112 ? 5.094 41.257 -32.257 1.00 88.04 110 ARG A C 1
ATOM 734 O O . ARG A 1 112 ? 4.767 41.723 -33.351 1.00 92.63 110 ARG A O 1
ATOM 742 N N . VAL A 1 113 ? 6.278 40.686 -32.041 1.00 87.31 111 VAL A N 1
ATOM 743 C CA . VAL A 1 113 ? 7.253 40.444 -33.100 1.00 86.30 111 VAL A CA 1
ATOM 744 C C . VAL A 1 113 ? 7.750 39.012 -32.957 1.00 82.04 111 VAL A C 1
ATOM 745 O O . VAL A 1 113 ? 8.272 38.637 -31.901 1.00 70.34 111 VAL A O 1
ATOM 749 N N . ASP A 1 114 ? 7.597 38.218 -34.014 1.00 84.64 112 ASP A N 1
ATOM 750 C CA . ASP A 1 114 ? 7.950 36.807 -33.989 1.00 86.39 112 ASP A CA 1
ATOM 751 C C . ASP A 1 114 ? 9.261 36.557 -34.725 1.00 89.31 112 ASP A C 1
ATOM 752 O O . ASP A 1 114 ? 9.578 37.222 -35.716 1.00 91.34 112 ASP A O 1
ATOM 757 N N . PHE A 1 115 ? 10.022 35.585 -34.227 1.00 90.39 113 PHE A N 1
ATOM 758 C CA . PHE A 1 115 ? 11.310 35.217 -34.796 1.00 93.93 113 PHE A CA 1
ATOM 759 C C . PHE A 1 115 ? 11.374 33.711 -35.007 1.00 95.42 113 PHE A C 1
ATOM 760 O O . PHE A 1 115 ? 10.802 32.933 -34.238 1.00 89.81 113 PHE A O 1
ATOM 768 N N . GLU A 1 116 ? 12.080 33.311 -36.062 1.00 102.18 114 GLU A N 1
ATOM 769 C CA . GLU A 1 116 ? 12.396 31.912 -36.327 1.00 107.93 114 GLU A CA 1
ATOM 770 C C . GLU A 1 116 ? 13.893 31.728 -36.111 1.00 107.79 114 GLU A C 1
ATOM 771 O O . GLU A 1 116 ? 14.708 32.220 -36.900 1.00 109.78 114 GLU A O 1
ATOM 777 N N . VAL A 1 117 ? 14.248 31.019 -35.044 1.00 106.26 115 VAL A N 1
ATOM 778 C CA . VAL A 1 117 ? 15.627 30.872 -34.598 1.00 101.53 115 VAL A CA 1
ATOM 779 C C . VAL A 1 117 ? 16.035 29.412 -34.740 1.00 100.91 115 VAL A C 1
ATOM 780 O O . VAL A 1 117 ? 15.261 28.508 -34.407 1.00 104.07 115 VAL A O 1
ATOM 784 N N . THR A 1 118 ? 17.248 29.182 -35.243 1.00 100.10 116 THR A N 1
ATOM 785 C CA . THR A 1 118 ? 17.815 27.840 -35.337 1.00 99.37 116 THR A CA 1
ATOM 786 C C . THR A 1 118 ? 19.185 27.849 -34.671 1.00 98.21 116 THR A C 1
ATOM 787 O O . THR A 1 118 ? 20.051 28.653 -35.031 1.00 99.40 116 THR A O 1
ATOM 791 N N . ILE A 1 119 ? 19.374 26.968 -33.694 1.00 97.03 117 ILE A N 1
ATOM 792 C CA . ILE A 1 119 ? 20.520 27.006 -32.795 1.00 95.10 117 ILE A CA 1
ATOM 793 C C . ILE A 1 119 ? 21.254 25.678 -32.895 1.00 104.14 117 ILE A C 1
ATOM 794 O O . ILE A 1 119 ? 20.622 24.625 -32.790 1.00 106.43 117 ILE A O 1
ATOM 799 N N . PRO A 1 120 ? 22.582 25.676 -33.087 1.00 107.61 118 PRO A N 1
ATOM 800 C CA . PRO A 1 120 ? 23.394 24.456 -33.089 1.00 109.58 118 PRO A CA 1
ATOM 801 C C . PRO A 1 120 ? 23.760 23.991 -31.681 1.00 103.42 118 PRO A C 1
ATOM 802 O O . PRO A 1 120 ? 24.074 24.824 -30.830 1.00 97.42 118 PRO A O 1
ATOM 806 N N . GLY A 1 123 ? 26.234 19.448 -31.167 1.00 95.82 121 GLY A N 1
ATOM 807 C CA . GLY A 1 123 ? 25.331 18.314 -31.236 1.00 101.87 121 GLY A CA 1
ATOM 808 C C . GLY A 1 123 ? 24.540 18.251 -32.526 1.00 111.08 121 GLY A C 1
ATOM 809 O O . GLY A 1 123 ? 24.999 17.718 -33.535 1.00 114.09 121 GLY A O 1
ATOM 810 N N . LYS A 1 124 ? 23.333 18.802 -32.482 1.00 112.87 122 LYS A N 1
ATOM 811 C CA . LYS A 1 124 ? 22.510 18.941 -33.671 1.00 114.66 122 LYS A CA 1
ATOM 812 C C . LYS A 1 124 ? 21.648 20.181 -33.506 1.00 113.18 12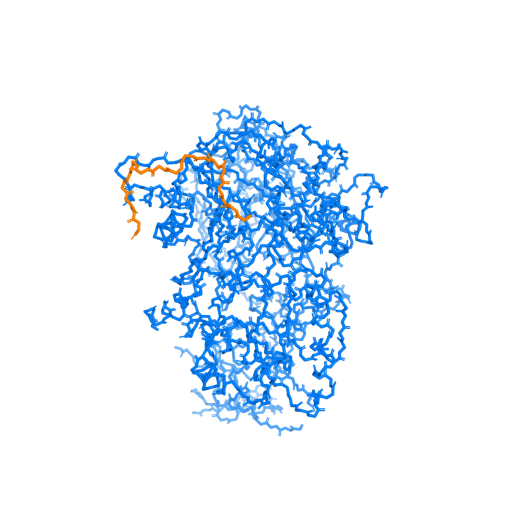2 LYS A C 1
ATOM 813 O O . LYS A 1 124 ? 21.514 20.729 -32.412 1.00 112.70 122 LYS A O 1
ATOM 819 N N . ASP A 1 125 ? 21.050 20.606 -34.611 1.00 110.24 123 ASP A N 1
ATOM 820 C CA . ASP A 1 125 ? 20.354 21.878 -34.680 1.00 104.64 123 ASP A CA 1
ATOM 821 C C . ASP A 1 125 ? 18.925 21.767 -34.168 1.00 101.61 123 ASP A C 1
ATOM 822 O O . ASP A 1 125 ? 18.204 20.815 -34.488 1.00 103.27 123 ASP A O 1
ATOM 827 N N . ARG A 1 126 ? 18.525 22.752 -33.371 1.00 96.91 124 ARG A N 1
ATOM 828 C CA . ARG A 1 126 ? 17.161 22.889 -32.881 1.00 94.10 124 ARG A CA 1
ATOM 829 C C . ARG A 1 126 ? 16.569 24.200 -33.383 1.00 87.98 124 ARG A C 1
ATOM 830 O O . ARG A 1 126 ? 17.230 25.244 -33.338 1.00 90.01 124 ARG A O 1
ATOM 838 N N . ILE A 1 127 ? 15.327 24.133 -33.874 1.00 82.52 125 ILE A N 1
ATOM 839 C CA . ILE A 1 127 ? 14.570 25.300 -34.319 1.00 79.34 125 ILE A CA 1
ATOM 840 C C . ILE A 1 127 ? 13.686 25.776 -33.175 1.00 75.69 125 ILE A C 1
ATOM 841 O O . ILE A 1 127 ? 13.019 24.974 -32.508 1.00 69.28 125 ILE A O 1
ATOM 846 N N . PHE A 1 128 ? 13.684 27.087 -32.946 1.00 73.20 126 PHE A N 1
ATOM 847 C CA . PHE A 1 128 ? 12.877 27.702 -31.906 1.00 69.91 126 PHE A CA 1
ATOM 848 C C . PHE A 1 128 ? 12.030 28.813 -32.506 1.00 73.78 126 PHE A C 1
ATOM 849 O O . PHE A 1 128 ? 12.395 29.426 -33.513 1.00 75.94 126 PHE A O 1
ATOM 857 N N . LYS A 1 129 ? 10.890 29.061 -31.870 1.00 76.44 127 LYS A N 1
ATOM 858 C CA . LYS A 1 129 ? 9.975 30.125 -32.256 1.00 81.03 127 LYS A CA 1
ATOM 859 C C . LYS A 1 129 ? 9.863 31.085 -31.082 1.00 78.72 127 LYS A C 1
ATOM 860 O O . LYS A 1 129 ? 9.483 30.679 -29.978 1.00 76.29 127 LYS A O 1
ATOM 866 N N . VAL A 1 130 ? 10.212 32.349 -31.317 1.00 78.68 128 VAL A N 1
ATOM 867 C CA . VAL A 1 130 ? 10.373 33.339 -30.259 1.00 72.39 128 VAL A CA 1
ATOM 868 C C . VAL A 1 130 ? 9.475 34.532 -30.549 1.00 73.05 128 VAL A C 1
ATOM 869 O O . VAL A 1 130 ? 9.375 34.981 -31.696 1.00 75.29 128 VAL A O 1
ATOM 873 N N . SER A 1 131 ? 8.835 35.053 -29.504 1.00 70.82 129 SER A N 1
ATOM 874 C CA . SER A 1 131 ? 7.957 36.209 -29.611 1.00 75.07 129 SER A CA 1
ATOM 875 C C . SER A 1 131 ? 8.353 37.250 -28.574 1.00 70.72 129 SER A C 1
ATOM 876 O O . SER A 1 131 ? 8.658 36.910 -27.427 1.00 65.53 129 SER A O 1
ATOM 879 N N . ILE A 1 132 ? 8.345 38.517 -28.984 1.00 71.15 130 ILE A N 1
ATOM 880 C CA . ILE A 1 132 ? 8.637 39.639 -28.099 1.00 69.13 130 ILE A CA 1
ATOM 881 C C . ILE A 1 132 ? 7.471 40.614 -28.161 1.00 71.26 130 ILE A C 1
ATOM 882 O O . ILE A 1 132 ? 6.981 40.933 -29.250 1.00 75.06 130 ILE A O 1
ATOM 887 N N . LYS A 1 133 ? 7.029 41.086 -26.996 1.00 72.94 131 LYS A N 1
ATOM 888 C CA . LYS A 1 133 ? 5.978 42.088 -26.915 1.00 78.04 131 LYS A CA 1
ATOM 889 C C . LYS A 1 133 ? 6.352 43.116 -25.859 1.00 74.33 131 LYS A C 1
ATOM 890 O O . LYS A 1 133 ? 6.876 42.765 -24.797 1.00 68.35 131 LYS A O 1
ATOM 896 N N . TRP A 1 134 ? 6.098 44.385 -26.168 1.00 77.59 132 TRP A N 1
ATOM 897 C CA . TRP A 1 134 ? 6.330 45.457 -25.212 1.00 78.05 132 TRP A CA 1
ATOM 898 C C . TRP A 1 134 ? 5.480 45.242 -23.964 1.00 78.03 132 TRP A C 1
ATOM 899 O O . TRP A 1 134 ? 4.383 44.682 -24.018 1.00 79.65 132 TRP A O 1
ATOM 910 N N . LEU A 1 135 ? 6.006 45.679 -22.822 1.00 74.60 133 LEU A N 1
ATOM 911 C CA . LEU A 1 135 ? 5.291 45.495 -21.565 1.00 72.63 133 LEU A CA 1
ATOM 912 C C . LEU A 1 135 ? 5.097 46.813 -20.821 1.00 74.53 133 LEU A C 1
ATOM 913 O O . LEU A 1 135 ? 3.969 47.312 -20.735 1.00 78.40 133 LEU A O 1
ATOM 918 N N . ALA A 1 136 ? 6.172 47.387 -20.281 1.00 72.86 134 ALA A N 1
ATOM 919 C CA . ALA A 1 136 ? 6.043 48.595 -19.474 1.00 71.90 134 ALA A CA 1
ATOM 920 C C . ALA A 1 136 ? 7.399 49.269 -19.345 1.00 64.93 134 ALA A C 1
ATOM 921 O O . ALA A 1 136 ? 8.441 48.679 -19.636 1.00 59.81 134 ALA A O 1
ATOM 923 N N . ILE A 1 137 ? 7.363 50.521 -18.891 1.00 66.58 135 ILE A N 1
ATOM 924 C CA . ILE A 1 137 ? 8.549 51.296 -18.553 1.00 64.23 135 ILE A CA 1
ATOM 925 C C . ILE A 1 137 ? 8.898 51.046 -17.094 1.00 61.54 135 ILE A C 1
ATOM 926 O O . ILE A 1 137 ? 8.023 51.046 -16.218 1.00 64.69 135 ILE A O 1
ATOM 931 N N . VAL A 1 138 ? 10.182 50.830 -16.828 1.00 55.73 136 VAL A N 1
ATOM 932 C CA . VAL A 1 138 ? 10.705 50.707 -15.474 1.00 52.12 136 VAL A CA 1
ATOM 933 C C . VAL A 1 138 ? 11.591 51.913 -15.203 1.00 54.72 136 VAL A C 1
ATOM 934 O O . VAL A 1 138 ? 12.515 52.198 -15.975 1.00 60.54 136 VAL A O 1
ATOM 938 N N . SER A 1 139 ? 11.306 52.626 -14.115 1.00 48.77 137 SER A N 1
ATOM 939 C CA . SER A 1 139 ? 11.961 53.893 -13.810 1.00 48.93 137 SER A CA 1
ATOM 940 C C . SER A 1 139 ? 13.016 53.680 -12.730 1.00 49.08 137 SER A C 1
ATOM 941 O O . SER A 1 139 ? 12.687 53.333 -11.591 1.00 49.40 137 SER A O 1
ATOM 944 N N . TRP A 1 140 ? 14.282 53.893 -13.091 1.00 48.52 138 TRP A N 1
ATOM 945 C CA . TRP A 1 140 ? 15.342 53.966 -12.095 1.00 46.24 138 TRP A CA 1
ATOM 946 C C . TRP A 1 140 ? 15.407 55.331 -11.425 1.00 48.38 138 TRP A C 1
ATOM 947 O O . TRP A 1 140 ? 15.965 55.442 -10.328 1.00 49.47 138 TRP A O 1
ATOM 958 N N . ARG A 1 141 ? 14.859 56.370 -12.061 1.00 52.04 139 ARG A N 1
ATOM 959 C CA . ARG A 1 141 ? 14.671 57.638 -11.366 1.00 59.81 139 ARG A CA 1
ATOM 960 C C . ARG A 1 141 ? 13.734 57.464 -10.178 1.00 59.39 139 ARG A C 1
ATOM 961 O O . ARG A 1 141 ? 13.932 58.077 -9.122 1.00 62.62 139 ARG A O 1
ATOM 969 N N . MET A 1 142 ? 12.714 56.618 -10.331 1.00 53.42 140 MET A N 1
ATOM 970 C CA . MET A 1 142 ? 11.810 56.330 -9.224 1.00 48.78 140 MET A CA 1
ATOM 971 C C . MET A 1 142 ? 12.534 55.597 -8.100 1.00 47.83 140 MET A C 1
ATOM 972 O O . MET A 1 142 ? 12.272 55.846 -6.917 1.00 46.04 140 MET A O 1
ATOM 977 N N . LEU A 1 143 ? 13.452 54.692 -8.452 1.00 51.30 141 LEU A N 1
ATOM 978 C CA . LEU A 1 143 ? 14.227 53.979 -7.441 1.00 42.70 141 LEU A CA 1
ATOM 979 C C . LEU A 1 143 ? 15.143 54.920 -6.669 1.00 41.91 141 LEU A C 1
ATOM 980 O O . LEU A 1 143 ? 15.411 54.687 -5.484 1.00 40.75 141 LEU A O 1
ATOM 985 N N . HIS A 1 144 ? 15.634 55.980 -7.319 1.00 43.24 142 HIS A N 1
ATOM 986 C CA . HIS A 1 144 ? 16.405 56.996 -6.609 1.00 42.44 142 HIS A CA 1
ATOM 987 C C . HIS A 1 144 ? 15.560 57.685 -5.546 1.00 49.67 142 HIS A C 1
ATOM 988 O O . HIS A 1 144 ? 16.022 57.903 -4.421 1.00 52.46 142 HIS A O 1
ATOM 995 N N . GLU A 1 145 ? 14.317 58.032 -5.887 1.00 55.43 143 GLU A N 1
ATOM 996 C CA . GLU A 1 145 ? 13.486 58.825 -4.988 1.00 60.19 143 GLU A CA 1
ATOM 997 C C . GLU A 1 145 ? 13.077 58.047 -3.743 1.00 59.72 143 GLU A C 1
ATOM 998 O O . GLU A 1 145 ? 12.960 58.635 -2.661 1.00 60.30 143 GLU A O 1
ATOM 1004 N N . ALA A 1 146 ? 12.854 56.736 -3.868 1.00 57.29 144 ALA A N 1
ATOM 1005 C CA . ALA A 1 146 ? 12.495 55.939 -2.699 1.00 53.43 144 ALA A CA 1
ATOM 1006 C C . ALA A 1 146 ? 13.667 55.788 -1.739 1.00 49.92 144 ALA A C 1
ATOM 1007 O O . ALA A 1 146 ? 13.461 55.646 -0.529 1.00 50.62 144 ALA A O 1
ATOM 1009 N N . LEU A 1 147 ? 14.897 55.810 -2.254 1.00 44.73 145 LEU A N 1
ATOM 1010 C CA . LEU A 1 147 ? 16.073 55.693 -1.403 1.00 44.89 145 LEU A CA 1
ATOM 1011 C C . LEU A 1 147 ? 16.451 57.007 -0.732 1.00 51.30 145 LEU A C 1
ATOM 1012 O O . LEU A 1 147 ? 17.246 56.996 0.214 1.00 51.47 145 LEU A O 1
ATOM 1017 N N . VAL A 1 148 ? 15.907 58.129 -1.193 1.00 52.99 146 VAL A N 1
ATOM 1018 C CA . VAL A 1 148 ? 16.213 59.432 -0.621 1.00 52.17 146 VAL A CA 1
ATOM 1019 C C . VAL A 1 148 ? 15.078 59.943 0.257 1.00 49.85 146 VAL A C 1
ATOM 1020 O O . VAL A 1 148 ? 15.320 60.480 1.338 1.00 51.08 146 VAL A O 1
ATOM 1024 N N . SER A 1 149 ? 13.833 59.778 -0.186 1.00 52.18 147 SER A N 1
ATOM 1025 C CA . SER A 1 149 ? 12.693 60.378 0.486 1.00 59.19 147 SER A CA 1
ATOM 1026 C C . SER A 1 149 ? 11.793 59.376 1.193 1.00 63.01 147 SER A C 1
ATOM 1027 O O . SER A 1 149 ? 11.064 59.772 2.107 1.00 62.47 147 SER A O 1
ATOM 1030 N N . GLY A 1 150 ? 11.808 58.104 0.788 1.00 63.77 148 GLY A N 1
ATOM 1031 C CA . GLY A 1 150 ? 10.921 57.111 1.359 1.00 62.38 148 GLY A CA 1
ATOM 1032 C C . GLY A 1 150 ? 9.437 57.369 1.191 1.00 66.82 148 GLY A C 1
ATOM 1033 O O . GLY A 1 150 ? 8.635 56.616 1.749 1.00 64.16 148 GLY A O 1
ATOM 1034 N N . GLN A 1 151 ? 9.042 58.402 0.434 1.00 76.10 149 GLN A N 1
ATOM 1035 C CA . GLN A 1 151 ? 7.631 58.736 0.250 1.00 82.46 149 GLN A CA 1
ATOM 1036 C C . GLN A 1 151 ? 6.904 57.784 -0.697 1.00 81.17 149 GLN A C 1
ATOM 1037 O O . GLN A 1 151 ? 5.684 57.910 -0.868 1.00 87.75 149 GLN A O 1
ATOM 1043 N N . ILE A 1 152 ? 7.617 56.845 -1.309 1.00 73.02 150 ILE A N 1
ATOM 1044 C CA . ILE A 1 152 ? 7.011 55.777 -2.101 1.00 63.99 150 ILE A CA 1
ATOM 1045 C C . ILE A 1 152 ? 7.678 54.468 -1.704 1.00 65.15 150 ILE A C 1
ATOM 1046 O O . ILE A 1 152 ? 8.776 54.466 -1.124 1.00 65.20 150 ILE A O 1
ATOM 1051 N N . PRO A 1 153 ? 7.041 53.334 -1.990 1.00 63.89 151 PRO A N 1
ATOM 1052 C CA . PRO A 1 153 ? 7.705 52.051 -1.744 1.00 56.75 151 PRO A CA 1
ATOM 1053 C C . PRO A 1 153 ? 8.832 51.824 -2.735 1.00 55.47 151 PRO A C 1
ATOM 1054 O O . PRO A 1 153 ? 8.832 52.358 -3.847 1.00 56.66 151 PRO A O 1
ATOM 1058 N N . VAL A 1 154 ? 9.807 51.026 -2.314 1.00 52.37 152 VAL A N 1
ATOM 1059 C CA . VAL A 1 154 ? 10.915 50.645 -3.185 1.00 48.30 152 VAL A CA 1
ATOM 1060 C C . VAL A 1 154 ? 10.345 49.878 -4.372 1.00 53.63 152 VAL A C 1
ATOM 1061 O O . VAL A 1 154 ? 9.789 48.784 -4.193 1.00 56.30 152 VAL A O 1
ATOM 1065 N N . PRO A 1 155 ? 10.448 50.409 -5.593 1.00 53.06 153 PRO A N 1
ATOM 1066 C CA . PRO A 1 155 ? 9.843 49.726 -6.744 1.00 52.03 153 PRO A CA 1
ATOM 1067 C C . PRO A 1 155 ? 10.573 48.440 -7.094 1.00 54.25 153 PRO A C 1
ATOM 1068 O O . PRO A 1 155 ? 11.703 48.472 -7.592 1.00 56.86 153 PRO A O 1
ATOM 1072 N N . LEU A 1 156 ? 9.931 47.298 -6.830 1.00 55.07 154 LEU A N 1
ATOM 1073 C CA . LEU A 1 156 ? 10.572 46.012 -7.080 1.00 51.08 154 LEU A CA 1
ATOM 1074 C C . LEU A 1 156 ? 10.883 45.813 -8.557 1.00 51.38 154 LEU A C 1
ATOM 1075 O O . LEU A 1 156 ? 11.862 45.139 -8.896 1.00 52.95 154 LEU A O 1
ATOM 1080 N N . GLU A 1 157 ? 10.069 46.386 -9.448 1.00 51.61 155 GLU A N 1
ATOM 1081 C CA . GLU A 1 157 ? 10.360 46.294 -10.875 1.00 51.96 155 GLU A CA 1
ATOM 1082 C C . GLU A 1 157 ? 11.687 46.962 -11.210 1.00 46.57 155 GLU A C 1
ATOM 1083 O O . GLU A 1 157 ? 12.417 46.501 -12.095 1.00 45.40 155 GLU A O 1
ATOM 1089 N N . SER A 1 158 ? 12.018 48.048 -10.509 1.00 46.54 156 SER A N 1
ATOM 1090 C CA . SER A 1 158 ? 13.299 48.709 -10.733 1.00 45.43 156 SER A CA 1
ATOM 1091 C C . SER A 1 158 ? 14.447 47.887 -10.165 1.00 41.94 156 SER A C 1
ATOM 1092 O O . SER A 1 158 ? 15.519 47.799 -10.778 1.00 37.33 156 SER A O 1
ATOM 1095 N N . VAL A 1 159 ? 14.242 47.275 -8.997 1.00 42.24 157 VAL A N 1
ATOM 1096 C CA . VAL A 1 159 ? 15.279 46.441 -8.401 1.00 33.54 157 VAL A CA 1
ATOM 1097 C C . VAL A 1 159 ? 15.501 45.187 -9.236 1.00 40.66 157 VAL A C 1
ATOM 1098 O O . VAL A 1 159 ? 16.640 44.739 -9.416 1.00 36.82 157 VAL A O 1
ATOM 1102 N N . GLN A 1 160 ? 14.422 44.606 -9.766 1.00 44.01 158 GLN A N 1
ATOM 1103 C CA . GLN A 1 160 ? 14.554 43.388 -10.559 1.00 44.55 158 GLN A CA 1
ATOM 1104 C C . GLN A 1 160 ? 15.346 43.639 -11.837 1.00 41.09 158 GLN A C 1
ATOM 1105 O O . GLN A 1 160 ? 16.222 42.844 -12.198 1.00 42.26 158 GLN A O 1
ATOM 1111 N N . ALA A 1 161 ? 15.055 44.743 -12.533 1.00 38.44 159 ALA A N 1
ATOM 1112 C CA . ALA A 1 161 ? 15.774 45.054 -13.764 1.00 40.35 159 ALA A CA 1
ATOM 1113 C C . ALA A 1 161 ? 17.252 45.309 -13.504 1.00 41.95 159 ALA A C 1
ATOM 1114 O O . ALA A 1 161 ? 18.095 44.978 -14.345 1.00 47.06 159 ALA A O 1
ATOM 1116 N N . LEU A 1 162 ? 17.584 45.896 -12.352 1.00 41.45 160 LEU A N 1
ATOM 1117 C CA . LEU A 1 162 ? 18.984 46.144 -12.024 1.00 38.86 160 LEU A CA 1
ATOM 1118 C C . LEU A 1 162 ? 19.727 44.841 -11.753 1.00 38.05 160 LEU A C 1
ATOM 1119 O O . LEU A 1 162 ? 20.899 44.700 -12.121 1.00 36.80 160 LEU A O 1
ATOM 1124 N N . ASP A 1 163 ? 19.061 43.875 -11.116 1.00 35.69 161 ASP A N 1
ATOM 1125 C CA . ASP A 1 163 ? 19.714 42.605 -10.816 1.00 40.28 161 ASP A CA 1
ATOM 1126 C C . ASP A 1 163 ? 19.925 41.780 -12.080 1.00 46.07 161 ASP A C 1
ATOM 1127 O O . ASP A 1 163 ? 20.957 41.116 -12.227 1.00 44.24 161 ASP A O 1
ATOM 1132 N N . VAL A 1 164 ? 18.958 41.807 -13.000 1.00 49.08 162 VAL A N 1
ATOM 1133 C CA . VAL A 1 164 ? 19.098 41.079 -14.259 1.00 47.51 162 VAL A CA 1
ATOM 1134 C C . VAL A 1 164 ? 20.310 41.581 -15.034 1.00 44.93 162 VAL A C 1
ATOM 1135 O O . VAL A 1 164 ? 21.092 40.789 -15.573 1.00 48.41 162 VAL A O 1
ATOM 1139 N N . ALA A 1 165 ? 20.488 42.903 -15.094 1.00 40.58 163 ALA A N 1
ATOM 1140 C CA . ALA A 1 165 ? 21.600 43.471 -15.848 1.00 40.84 163 ALA A CA 1
ATOM 1141 C C . ALA A 1 165 ? 22.940 43.101 -15.225 1.00 47.70 163 ALA A C 1
ATOM 1142 O O . ALA A 1 165 ? 23.869 42.686 -15.927 1.00 49.28 163 ALA A O 1
ATOM 1144 N N . MET A 1 166 ? 23.060 43.241 -13.903 1.00 47.02 164 MET A N 1
ATOM 1145 C CA . MET A 1 166 ? 24.336 43.007 -13.239 1.00 45.20 164 MET A CA 1
ATOM 1146 C C . MET A 1 166 ? 24.746 41.541 -13.223 1.00 40.49 164 MET A C 1
ATOM 1147 O O . MET A 1 166 ? 25.910 41.250 -12.927 1.00 44.46 164 MET A O 1
ATOM 1152 N N . ARG A 1 167 ? 23.837 40.616 -13.531 1.00 33.29 165 ARG A N 1
ATOM 1153 C CA . ARG A 1 167 ? 24.155 39.195 -13.533 1.00 32.20 165 ARG A CA 1
ATOM 1154 C C . ARG A 1 167 ? 23.970 38.541 -14.896 1.00 36.48 165 ARG A C 1
ATOM 1155 O O . ARG A 1 167 ? 24.145 37.322 -15.007 1.00 39.43 165 ARG A O 1
ATOM 1163 N N . HIS A 1 168 ? 23.631 39.311 -15.933 1.00 38.81 166 HIS A N 1
ATOM 1164 C CA . HIS A 1 168 ? 23.401 38.730 -17.253 1.00 40.01 166 HIS A CA 1
ATOM 1165 C C . HIS A 1 168 ? 24.644 38.024 -17.779 1.00 40.74 166 HIS A C 1
ATOM 1166 O O . HIS A 1 168 ? 24.554 36.914 -18.316 1.00 42.29 166 HIS A O 1
ATOM 1173 N N . LEU A 1 169 ? 25.812 38.654 -17.640 1.00 42.30 167 LEU A N 1
ATOM 1174 C CA . LEU A 1 169 ? 27.036 38.069 -18.178 1.00 42.56 167 LEU A CA 1
ATOM 1175 C C . LEU A 1 169 ? 27.415 36.799 -17.426 1.00 44.16 167 LEU A C 1
ATOM 1176 O O . LEU A 1 169 ? 27.780 35.790 -18.040 1.00 43.97 167 LEU A O 1
ATOM 1181 N N . ALA A 1 170 ? 27.342 36.833 -16.093 1.00 40.96 168 ALA A N 1
ATOM 1182 C CA . ALA A 1 170 ? 27.650 35.646 -15.304 1.00 38.18 168 ALA A CA 1
ATOM 1183 C C . ALA A 1 170 ? 26.718 34.494 -15.655 1.00 39.19 168 ALA A C 1
ATOM 1184 O O . ALA A 1 170 ? 27.134 33.329 -15.672 1.00 44.50 168 ALA A O 1
ATOM 1186 N N . SER A 1 171 ? 25.452 34.801 -15.948 1.00 36.85 169 SER A N 1
ATOM 1187 C CA . SER A 1 171 ? 24.498 33.769 -16.332 1.00 39.20 169 SER A CA 1
ATOM 1188 C C . SER A 1 171 ? 24.850 33.112 -17.659 1.00 47.24 169 SER A C 1
ATOM 1189 O O . SER A 1 171 ? 24.353 32.016 -17.943 1.00 52.27 169 SER A O 1
ATOM 1192 N N . MET A 1 172 ? 25.688 33.751 -18.477 1.00 44.60 170 MET A N 1
ATOM 1193 C CA . MET A 1 172 ? 26.105 33.175 -19.747 1.00 41.10 170 MET A CA 1
ATOM 1194 C C . MET A 1 172 ? 27.424 32.423 -19.655 1.00 43.22 170 MET A C 1
ATOM 1195 O O . MET A 1 172 ? 27.756 31.666 -20.574 1.00 46.76 170 MET A O 1
ATOM 1200 N N . ARG A 1 173 ? 28.181 32.611 -18.573 1.00 43.80 171 ARG A N 1
ATOM 1201 C CA . ARG A 1 173 ? 29.507 32.027 -18.439 1.00 42.82 171 ARG A CA 1
ATOM 1202 C C . ARG A 1 173 ? 29.635 31.027 -17.301 1.00 43.09 171 ARG A C 1
ATOM 1203 O O . ARG A 1 173 ? 30.604 30.261 -17.290 1.00 45.17 171 ARG A O 1
ATOM 1211 N N . TYR A 1 174 ? 28.706 31.008 -16.355 1.00 40.59 172 TYR A N 1
ATOM 1212 C CA . TYR A 1 174 ? 28.773 30.119 -15.204 1.00 34.86 172 TYR A CA 1
ATOM 1213 C C . TYR A 1 174 ? 27.528 29.238 -15.150 1.00 41.68 172 TYR A C 1
ATOM 1214 O O . TYR A 1 174 ? 26.650 29.302 -16.014 1.00 42.57 172 TYR A O 1
ATOM 1223 N N . THR A 1 175 ? 27.465 28.400 -14.111 1.00 34.06 173 THR A N 1
ATOM 1224 C CA . THR A 1 175 ? 26.330 27.519 -13.880 1.00 51.66 173 THR A CA 1
ATOM 1225 C C . THR A 1 175 ? 25.479 28.098 -12.760 1.00 49.97 173 THR A C 1
ATOM 1226 O O . THR A 1 175 ? 25.850 27.980 -11.582 1.00 52.80 173 THR A O 1
ATOM 1230 N N . PRO A 1 176 ? 24.348 28.734 -13.061 1.00 42.94 174 PRO A N 1
ATOM 1231 C CA . PRO A 1 176 ? 23.531 29.326 -11.994 1.00 38.60 174 PRO A CA 1
ATOM 1232 C C . PRO A 1 176 ? 22.837 28.255 -11.165 1.00 34.72 174 PRO A C 1
ATOM 1233 O O . PRO A 1 176 ? 22.227 27.329 -11.703 1.00 40.94 174 PRO A O 1
ATOM 1237 N N . VAL A 1 177 ? 22.950 28.385 -9.846 1.00 30.36 175 VAL A N 1
ATOM 1238 C CA . VAL A 1 177 ? 22.148 27.625 -8.894 1.00 36.83 175 VAL A CA 1
ATOM 1239 C C . VAL A 1 177 ? 21.544 28.644 -7.940 1.00 38.09 175 VAL A C 1
ATOM 1240 O O . VAL A 1 177 ? 22.254 29.204 -7.094 1.00 41.73 175 VAL A O 1
ATOM 1244 N N . GLY A 1 178 ? 20.246 28.892 -8.077 1.00 35.08 176 GLY A N 1
ATOM 1245 C CA . GLY A 1 178 ? 19.627 29.950 -7.297 1.00 36.41 176 GLY A CA 1
ATOM 1246 C C . GLY A 1 178 ? 20.227 31.289 -7.672 1.00 44.29 176 GLY A C 1
ATOM 1247 O O . GLY A 1 178 ? 20.333 31.641 -8.852 1.00 46.76 176 GLY A O 1
ATOM 1248 N N . ARG A 1 179 ? 20.637 32.049 -6.658 1.00 48.16 177 ARG A N 1
ATOM 1249 C CA . ARG A 1 179 ? 21.302 33.328 -6.855 1.00 48.05 177 ARG A CA 1
ATOM 1250 C C . ARG A 1 179 ? 22.822 33.201 -6.862 1.00 47.42 177 ARG A C 1
ATOM 1251 O O . ARG A 1 179 ? 23.520 34.202 -6.663 1.00 44.54 177 ARG A O 1
ATOM 1259 N N . SER A 1 180 ? 23.346 32.000 -7.082 1.00 42.22 178 SER A N 1
ATOM 1260 C CA . SER A 1 180 ? 24.778 31.745 -7.080 1.00 33.46 178 SER A CA 1
ATOM 1261 C C . SER A 1 180 ? 25.250 31.343 -8.473 1.00 35.49 178 SER A C 1
ATOM 1262 O O . SER A 1 180 ? 24.455 31.074 -9.376 1.00 36.99 178 SER A O 1
ATOM 1265 N N . PHE A 1 181 ? 26.572 31.313 -8.635 1.00 36.04 179 PHE A N 1
ATOM 1266 C CA . PHE A 1 181 ? 27.209 30.906 -9.881 1.00 37.21 179 PHE A CA 1
ATOM 1267 C C . PHE A 1 181 ? 28.396 30.015 -9.554 1.00 40.84 179 PHE A C 1
ATOM 1268 O O . PHE A 1 181 ? 29.206 30.360 -8.691 1.00 47.39 179 PHE A O 1
ATOM 1276 N N . PHE A 1 182 ? 28.502 28.883 -10.246 1.00 36.77 180 PHE A N 1
ATOM 1277 C CA . PHE A 1 182 ? 29.592 27.943 -10.034 1.00 35.07 180 PHE A CA 1
ATOM 1278 C C . PHE A 1 182 ? 30.241 27.600 -11.366 1.00 37.82 180 PHE A C 1
ATOM 1279 O O . PHE A 1 182 ? 29.627 27.713 -12.430 1.00 41.84 180 PHE A O 1
ATOM 1287 N N . SER A 1 183 ? 31.500 27.184 -11.293 1.00 38.06 181 SER A N 1
ATOM 1288 C CA . SER A 1 183 ? 32.232 26.659 -12.432 1.00 44.34 181 SER A CA 1
ATOM 1289 C C . SER A 1 183 ? 32.830 25.313 -12.055 1.00 41.25 181 SER A C 1
ATOM 1290 O O . SER A 1 183 ? 33.089 25.058 -10.874 1.00 37.37 181 SER A O 1
ATOM 1293 N N . PRO A 1 184 ? 33.040 24.428 -13.027 1.00 47.28 182 PRO A N 1
ATOM 1294 C CA . PRO A 1 184 ? 33.616 23.111 -12.728 1.00 49.46 182 PRO A CA 1
ATOM 1295 C C . PRO A 1 184 ? 34.947 23.242 -12.012 1.00 54.75 182 PRO A C 1
ATOM 1296 O O . PRO A 1 184 ? 35.725 24.168 -12.287 1.00 59.51 182 PRO A O 1
ATOM 1300 N N . PRO A 1 185 ? 35.234 22.345 -11.070 1.00 54.86 183 PRO A N 1
ATOM 1301 C CA . PRO A 1 185 ? 36.522 22.394 -10.369 1.00 58.02 183 PRO A CA 1
ATOM 1302 C C . PRO A 1 185 ? 37.686 22.232 -11.335 1.00 69.45 183 PRO A C 1
ATOM 1303 O O . PRO A 1 185 ? 37.678 21.360 -12.207 1.00 71.92 183 PRO A O 1
ATOM 1307 N N . GLU A 1 186 ? 38.686 23.094 -11.180 1.00 78.96 184 GLU A N 1
ATOM 1308 C CA . GLU A 1 186 ? 39.925 23.016 -11.942 1.00 87.56 184 GLU A CA 1
ATOM 1309 C C . GLU A 1 186 ? 41.075 22.841 -10.965 1.00 89.87 184 GLU A C 1
ATOM 1310 O O . GLU A 1 186 ? 41.350 23.732 -10.157 1.00 91.26 184 GLU A O 1
ATOM 1316 N N . GLY A 1 187 ? 41.731 21.701 -11.035 1.00 93.91 185 GLY A N 1
ATOM 1317 C CA . GLY A 1 187 ? 42.835 21.383 -10.139 1.00 98.36 185 GLY A CA 1
ATOM 1318 C C . GLY A 1 187 ? 42.432 20.757 -8.826 1.00 100.28 185 GLY A C 1
ATOM 1319 O O . GLY A 1 187 ? 42.987 19.731 -8.432 1.00 102.83 185 GLY A O 1
ATOM 1320 N N . TYR A 1 188 ? 41.465 21.355 -8.139 1.00 97.59 186 TYR A N 1
ATOM 1321 C CA . TYR A 1 188 ? 41.037 20.856 -6.844 1.00 94.76 186 TYR A CA 1
ATOM 1322 C C . TYR A 1 188 ? 39.977 19.769 -7.005 1.00 89.35 186 TYR A C 1
ATOM 1323 O O . TYR A 1 188 ? 39.412 19.561 -8.081 1.00 86.07 186 TYR A O 1
ATOM 1332 N N . TYR A 1 189 ? 39.715 19.066 -5.904 1.00 85.49 187 TYR A N 1
ATOM 1333 C CA . TYR A 1 189 ? 38.814 17.917 -5.918 1.00 81.74 187 TYR A CA 1
ATOM 1334 C C . TYR A 1 189 ? 38.383 17.661 -4.481 1.00 74.85 187 TYR A C 1
ATOM 1335 O O . TYR A 1 189 ? 39.208 17.268 -3.651 1.00 74.20 187 TYR A O 1
ATOM 1344 N N . HIS A 1 190 ? 37.103 17.895 -4.186 1.00 69.92 188 HIS A N 1
ATOM 1345 C CA . HIS A 1 190 ? 36.540 17.697 -2.853 1.00 71.42 188 HIS A CA 1
ATOM 1346 C C . HIS A 1 190 ? 35.437 16.651 -2.955 1.00 74.09 188 HIS A C 1
ATOM 1347 O O . HIS A 1 190 ? 34.244 16.990 -2.997 1.00 76.48 188 HIS A O 1
ATOM 1354 N N . PRO A 1 191 ? 35.796 15.368 -2.999 1.00 74.01 189 PRO A N 1
ATOM 1355 C CA . PRO A 1 191 ? 34.773 14.329 -3.145 1.00 72.19 189 PRO A CA 1
ATOM 1356 C C . PRO A 1 191 ? 34.019 14.112 -1.843 1.00 64.64 189 PRO A C 1
ATOM 1357 O O . PRO A 1 191 ? 34.582 14.210 -0.750 1.00 59.57 189 PRO A O 1
ATOM 1361 N N . LEU A 1 192 ? 32.728 13.821 -1.973 1.00 62.24 190 LEU A N 1
ATOM 1362 C CA . LEU A 1 192 ? 31.872 13.538 -0.832 1.00 60.47 190 LEU A CA 1
ATOM 1363 C C . LEU A 1 192 ? 31.489 12.071 -0.739 1.00 60.88 190 LEU A C 1
ATOM 1364 O O . LEU A 1 192 ? 30.781 11.688 0.198 1.00 66.87 190 LEU A O 1
ATOM 1369 N N . GLY A 1 193 ? 31.938 11.242 -1.676 1.00 59.14 191 GLY A N 1
ATOM 1370 C CA . GLY A 1 193 ? 31.450 9.883 -1.763 1.00 60.50 191 GLY A CA 1
ATOM 1371 C C . GLY A 1 193 ? 30.049 9.856 -2.337 1.00 53.66 191 GLY A C 1
ATOM 1372 O O . GLY A 1 193 ? 29.416 10.906 -2.484 1.00 54.40 191 GLY A O 1
ATOM 1373 N N . GLY A 1 194 ? 29.552 8.669 -2.672 1.00 59.19 192 GLY A N 1
ATOM 1374 C CA . GLY A 1 194 ? 28.220 8.568 -3.242 1.00 55.26 192 GLY A CA 1
ATOM 1375 C C . GLY A 1 194 ? 28.055 9.301 -4.554 1.00 53.69 192 GLY A C 1
ATOM 1376 O O . GLY A 1 194 ? 26.938 9.706 -4.895 1.00 57.40 192 GLY A O 1
ATOM 1377 N N . GLY A 1 195 ? 29.144 9.496 -5.295 1.00 53.78 193 GLY A N 1
ATOM 1378 C CA . GLY A 1 195 ? 29.087 10.116 -6.603 1.00 56.40 193 GLY A CA 1
ATOM 1379 C C . GLY A 1 195 ? 29.006 11.625 -6.611 1.00 49.99 193 GLY A C 1
ATOM 1380 O O . GLY A 1 195 ? 28.773 12.208 -7.676 1.00 49.12 193 GLY A O 1
ATOM 1381 N N . ARG A 1 196 ? 29.203 12.279 -5.469 1.00 50.25 194 ARG A N 1
ATOM 1382 C CA . ARG A 1 196 ? 29.014 13.717 -5.345 1.00 49.85 194 ARG A CA 1
ATOM 1383 C C . ARG A 1 196 ? 30.330 14.399 -4.998 1.00 52.06 194 ARG A C 1
ATOM 1384 O O . ARG A 1 196 ? 31.118 13.883 -4.198 1.00 57.17 194 ARG A O 1
ATOM 1392 N N . GLU A 1 197 ? 30.561 15.554 -5.611 1.00 50.91 195 GLU A N 1
ATOM 1393 C CA . GLU A 1 197 ? 31.720 16.398 -5.349 1.00 50.50 195 GLU A CA 1
ATOM 1394 C C . GLU A 1 197 ? 31.244 17.796 -4.959 1.00 47.77 195 GLU A C 1
ATOM 1395 O O . GLU A 1 197 ? 30.046 18.089 -4.951 1.00 44.61 195 GLU A O 1
ATOM 1401 N N . VAL A 1 198 ? 32.196 18.668 -4.634 1.00 50.00 196 VAL A N 1
ATOM 1402 C CA . VAL A 1 198 ? 31.909 20.026 -4.184 1.00 47.00 196 VAL A CA 1
ATOM 1403 C C . VAL A 1 198 ? 32.378 21.008 -5.245 1.00 47.57 196 VAL A C 1
ATOM 1404 O O . VAL A 1 198 ? 33.524 20.936 -5.707 1.00 51.75 196 VAL A O 1
ATOM 1408 N N . TRP A 1 199 ? 31.495 21.925 -5.627 1.00 45.66 197 TRP A N 1
ATOM 1409 C CA . TRP A 1 199 ? 31.832 23.035 -6.505 1.00 44.85 197 TRP A CA 1
ATOM 1410 C C . TRP A 1 199 ? 31.848 24.328 -5.704 1.00 49.59 197 TRP A C 1
ATOM 1411 O O . TRP A 1 199 ? 30.959 24.570 -4.881 1.00 48.67 197 TRP A O 1
ATOM 1422 N N . PHE A 1 200 ? 32.858 25.154 -5.947 1.00 52.38 198 PHE A N 1
ATOM 1423 C CA . PHE A 1 200 ? 32.958 26.463 -5.321 1.00 43.45 198 PHE A CA 1
ATOM 1424 C C . PHE A 1 200 ? 32.533 27.538 -6.310 1.00 37.87 198 PHE A C 1
ATOM 1425 O O . PHE A 1 200 ? 32.869 27.476 -7.496 1.00 38.25 198 PHE A O 1
ATOM 1433 N N . GLY A 1 201 ? 31.794 28.514 -5.817 1.00 42.43 199 GLY A N 1
ATOM 1434 C CA . GLY A 1 201 ? 31.325 29.621 -6.631 1.00 39.01 199 GLY A CA 1
ATOM 1435 C C . GLY A 1 201 ? 31.118 30.846 -5.777 1.00 34.94 199 GLY A C 1
ATOM 1436 O O . GLY A 1 201 ? 31.799 31.035 -4.765 1.00 37.27 199 GLY A O 1
ATOM 1437 N N . PHE A 1 202 ? 30.170 31.688 -6.181 1.00 33.18 200 PHE A N 1
ATOM 1438 C CA . PHE A 1 202 ? 29.892 32.901 -5.429 1.00 33.27 200 PHE A CA 1
ATOM 1439 C C . PHE A 1 202 ? 28.408 33.225 -5.501 1.00 31.73 200 PHE A C 1
ATOM 1440 O O . PHE A 1 202 ? 27.702 32.808 -6.422 1.00 31.58 200 PHE A O 1
ATOM 1448 N N . HIS A 1 203 ? 27.950 33.977 -4.505 1.00 31.05 201 HIS A N 1
ATOM 1449 C CA . HIS A 1 203 ? 26.585 34.478 -4.436 1.00 30.93 201 HIS A CA 1
ATOM 1450 C C . HIS A 1 203 ? 26.556 35.933 -4.886 1.00 35.87 201 HIS A C 1
ATOM 1451 O O . HIS A 1 203 ? 27.491 36.694 -4.619 1.00 26.19 201 HIS A O 1
ATOM 1458 N N . GLN A 1 204 ? 25.481 36.318 -5.572 1.00 31.13 202 GLN A N 1
ATOM 1459 C CA . GLN A 1 204 ? 25.314 37.692 -6.034 1.00 30.39 202 GLN A CA 1
ATOM 1460 C C . GLN A 1 204 ? 23.849 38.079 -5.929 1.00 29.80 202 GLN A C 1
ATOM 1461 O O . GLN A 1 204 ? 22.992 37.446 -6.554 1.00 31.92 202 GLN A O 1
ATOM 1467 N N . SER A 1 205 ? 23.567 39.119 -5.145 1.00 29.94 203 SER A N 1
ATOM 1468 C CA . SER A 1 205 ? 22.224 39.660 -5.002 1.00 35.44 203 SER A CA 1
ATOM 1469 C C . SER A 1 205 ? 22.305 41.178 -4.916 1.00 36.04 203 SER A C 1
ATOM 1470 O O . SER A 1 205 ? 23.335 41.740 -4.532 1.00 35.65 203 SER A O 1
ATOM 1473 N N . VAL A 1 206 ? 21.209 41.834 -5.287 1.00 38.73 204 VAL A N 1
ATOM 1474 C CA . VAL A 1 206 ? 21.099 43.288 -5.269 1.00 39.92 204 VAL A CA 1
ATOM 1475 C C . VAL A 1 206 ? 19.902 43.656 -4.407 1.00 43.48 204 VAL A C 1
ATOM 1476 O O . VAL A 1 206 ? 18.759 43.310 -4.735 1.00 45.44 204 VAL A O 1
ATOM 1480 N N . ARG A 1 207 ? 20.166 44.355 -3.313 1.00 49.27 205 ARG A N 1
ATOM 1481 C CA . ARG A 1 207 ? 19.170 44.828 -2.368 1.00 53.12 205 ARG A CA 1
ATOM 1482 C C . ARG A 1 207 ? 19.361 46.319 -2.148 1.00 49.34 205 ARG A C 1
ATOM 1483 O O . ARG A 1 207 ? 20.442 46.858 -2.404 1.00 49.15 205 ARG A O 1
ATOM 1491 N N . PRO A 1 208 ? 18.327 47.015 -1.672 1.00 45.78 206 PRO A N 1
ATOM 1492 C CA . PRO A 1 208 ? 18.463 48.428 -1.306 1.00 47.46 206 PRO A CA 1
ATOM 1493 C C . PRO A 1 208 ? 18.885 48.615 0.140 1.00 47.95 206 PRO A C 1
ATOM 1494 O O . PRO A 1 208 ? 18.448 47.904 1.048 1.00 46.31 206 PRO A O 1
ATOM 1498 N N . ALA A 1 209 ? 19.742 49.604 0.360 1.00 47.54 207 ALA A N 1
ATOM 1499 C CA . ALA A 1 209 ? 20.300 49.862 1.687 1.00 46.94 207 ALA A CA 1
ATOM 1500 C C . ALA A 1 209 ? 20.382 51.365 1.939 1.00 56.19 207 ALA A C 1
ATOM 1501 O O . ALA A 1 209 ? 21.172 52.066 1.299 1.00 68.83 207 ALA A O 1
ATOM 1503 N N . MET A 1 210 ? 19.556 51.838 2.867 1.00 56.27 208 MET A N 1
ATOM 1504 C CA . MET A 1 210 ? 19.504 53.248 3.233 1.00 57.62 208 MET A CA 1
ATOM 1505 C C . MET A 1 210 ? 20.113 54.142 2.161 1.00 63.82 208 MET A C 1
ATOM 1506 O O . MET A 1 210 ? 19.416 54.939 1.534 1.00 69.22 208 MET A O 1
ATOM 1511 N N . TRP A 1 211 ? 21.419 54.007 1.960 1.00 63.06 209 TRP A N 1
ATOM 1512 C CA . TRP A 1 211 ? 22.185 55.016 1.244 1.00 53.75 209 TRP A CA 1
ATOM 1513 C C . TRP A 1 211 ? 22.558 54.581 -0.169 1.00 45.04 209 TRP A C 1
ATOM 1514 O O . TRP A 1 211 ? 23.497 55.119 -0.756 1.00 41.15 209 TRP A O 1
ATOM 1525 N N . LYS A 1 212 ? 21.832 53.611 -0.718 1.00 35.46 210 LYS A N 1
ATOM 1526 C CA . LYS A 1 212 ? 22.133 53.156 -2.064 1.00 35.82 210 LYS A CA 1
ATOM 1527 C C . LYS A 1 212 ? 21.747 51.696 -2.225 1.00 33.74 210 LYS A C 1
ATOM 1528 O O . LYS A 1 212 ? 21.608 50.954 -1.250 1.00 33.94 210 LYS A O 1
ATOM 1534 N N . MET A 1 213 ? 21.557 51.298 -3.480 1.00 36.56 211 MET A N 1
ATOM 1535 C CA . MET A 1 213 ? 21.505 49.881 -3.799 1.00 31.00 211 MET A CA 1
ATOM 1536 C C . MET A 1 213 ? 22.860 49.254 -3.502 1.00 30.15 211 MET A C 1
ATOM 1537 O O . MET A 1 213 ? 23.907 49.868 -3.724 1.00 30.58 211 MET A O 1
ATOM 1542 N N . MET A 1 214 ? 22.841 48.032 -2.983 1.00 30.56 212 MET A N 1
ATOM 1543 C CA . MET A 1 214 ? 24.059 47.344 -2.584 1.00 32.38 212 MET A CA 1
ATOM 1544 C C . MET A 1 214 ? 24.178 46.026 -3.329 1.00 36.18 212 MET A C 1
ATOM 1545 O O . MET A 1 214 ? 23.231 45.232 -3.355 1.00 37.57 212 MET A O 1
ATOM 1550 N N . LEU A 1 215 ? 25.341 45.799 -3.926 1.00 36.58 213 LEU A N 1
ATOM 1551 C CA . LEU A 1 215 ? 25.671 44.514 -4.520 1.00 31.65 213 LEU A CA 1
ATOM 1552 C C . LEU A 1 215 ? 26.254 43.620 -3.433 1.00 29.58 213 LEU A C 1
ATOM 1553 O O . LEU A 1 215 ? 27.264 43.969 -2.812 1.00 30.46 213 LEU A O 1
ATOM 1558 N N . ASN A 1 216 ? 25.612 42.481 -3.198 1.00 27.79 214 ASN A N 1
ATOM 1559 C CA . ASN A 1 216 ? 26.012 41.556 -2.145 1.00 30.08 214 ASN A CA 1
ATOM 1560 C C . ASN A 1 216 ? 26.744 40.379 -2.780 1.00 30.82 214 ASN A C 1
ATOM 1561 O O . ASN A 1 216 ? 26.133 39.562 -3.476 1.00 34.24 214 ASN A O 1
ATOM 1566 N N . ILE A 1 217 ? 28.049 40.294 -2.538 1.00 28.16 215 ILE A N 1
ATOM 1567 C CA . ILE A 1 217 ? 28.877 39.200 -3.028 1.00 30.61 215 ILE A CA 1
ATOM 1568 C C . ILE A 1 217 ? 29.362 38.390 -1.834 1.00 34.22 215 ILE A C 1
ATOM 1569 O O . ILE A 1 217 ? 29.689 38.951 -0.781 1.00 34.67 215 ILE A O 1
ATOM 1574 N N . ASP A 1 218 ? 29.400 37.070 -1.996 1.00 35.55 216 ASP A N 1
ATOM 1575 C CA . ASP A 1 218 ? 29.917 36.180 -0.969 1.00 34.09 216 ASP A CA 1
ATOM 1576 C C . ASP A 1 218 ? 30.399 34.904 -1.640 1.00 36.39 216 ASP A C 1
ATOM 1577 O O . ASP A 1 218 ? 29.969 34.566 -2.746 1.00 37.06 216 ASP A O 1
ATOM 1582 N N . VAL A 1 219 ? 31.311 34.202 -0.968 1.00 37.37 217 VAL A N 1
ATOM 1583 C CA . VAL A 1 219 ? 31.704 32.879 -1.437 1.00 33.88 217 VAL A CA 1
ATOM 1584 C C . VAL A 1 219 ? 30.579 31.897 -1.136 1.00 30.58 217 VAL A C 1
ATOM 1585 O O . VAL A 1 219 ? 29.931 31.966 -0.082 1.00 31.98 217 VAL A O 1
ATOM 1589 N N . SER A 1 220 ? 30.309 31.002 -2.087 1.00 33.48 218 SER A N 1
ATOM 1590 C CA . SER A 1 220 ? 29.265 29.998 -1.955 1.00 38.72 218 SER A CA 1
ATOM 1591 C C . SER A 1 220 ? 29.834 28.640 -2.341 1.00 41.04 218 SER A C 1
ATOM 1592 O O . SER A 1 220 ? 30.890 28.546 -2.972 1.00 46.78 218 SER A O 1
ATOM 1595 N N . ALA A 1 221 ? 29.123 27.582 -1.951 1.00 43.39 219 ALA A N 1
ATOM 1596 C CA . ALA A 1 221 ? 29.597 26.224 -2.192 1.00 42.57 219 ALA A CA 1
ATOM 1597 C C . ALA A 1 221 ? 28.410 25.280 -2.125 1.00 41.71 219 ALA A C 1
ATOM 1598 O O . ALA A 1 221 ? 27.604 25.374 -1.199 1.00 47.16 219 ALA A O 1
ATOM 1600 N N . THR A 1 222 ? 28.304 24.385 -3.102 1.00 36.13 220 THR A N 1
ATOM 1601 C CA . THR A 1 222 ? 27.226 23.410 -3.117 1.00 35.18 220 THR A CA 1
ATOM 1602 C C . THR A 1 222 ? 27.739 22.139 -3.774 1.00 40.38 220 THR A C 1
ATOM 1603 O O . THR A 1 222 ? 28.799 22.121 -4.407 1.00 41.90 220 THR A O 1
ATOM 1607 N N . ALA A 1 223 ? 26.965 21.070 -3.611 1.00 41.78 221 ALA A N 1
ATOM 1608 C CA . ALA A 1 223 ? 27.343 19.747 -4.080 1.00 39.89 221 ALA A CA 1
ATOM 1609 C C . ALA A 1 223 ? 26.860 19.513 -5.505 1.00 44.75 221 ALA A C 1
ATOM 1610 O O . ALA A 1 223 ? 25.782 19.972 -5.894 1.00 48.91 221 ALA A O 1
ATOM 1612 N N . PHE A 1 224 ? 27.668 18.788 -6.275 1.00 41.49 222 PHE A N 1
ATOM 1613 C CA . PHE A 1 224 ? 27.338 18.382 -7.631 1.00 39.31 222 PHE A CA 1
ATOM 1614 C C . PHE A 1 224 ? 27.643 16.901 -7.792 1.00 44.35 222 PHE A C 1
ATOM 1615 O O . PHE A 1 224 ? 28.412 16.319 -7.025 1.00 43.04 222 PHE A O 1
ATOM 1623 N N . TYR A 1 225 ? 27.034 16.292 -8.805 1.00 44.88 223 TYR A N 1
ATOM 1624 C CA . TYR A 1 225 ? 27.368 14.921 -9.159 1.00 44.73 223 TYR A CA 1
ATOM 1625 C C . TYR A 1 225 ? 28.658 14.893 -9.968 1.00 47.93 223 TYR A C 1
ATOM 1626 O O . TYR A 1 225 ? 28.868 15.724 -10.856 1.00 48.63 223 TYR A O 1
ATOM 1635 N N . LYS A 1 226 ? 29.529 13.940 -9.644 1.00 50.16 224 LYS A N 1
ATOM 1636 C CA . LYS A 1 226 ? 30.779 13.797 -10.376 1.00 52.01 224 LYS A CA 1
ATOM 1637 C C . LYS A 1 226 ? 30.502 13.476 -11.839 1.00 55.06 224 LYS A C 1
ATOM 1638 O O . LYS A 1 226 ? 29.577 12.727 -12.164 1.00 55.70 224 LYS A O 1
ATOM 1644 N N . ALA A 1 227 ? 31.308 14.055 -12.725 1.00 50.22 225 ALA A N 1
ATOM 1645 C CA . ALA A 1 227 ? 31.274 13.708 -14.144 1.00 51.40 225 ALA A CA 1
ATOM 1646 C C . ALA A 1 227 ? 32.108 12.448 -14.323 1.00 53.74 225 ALA A C 1
ATOM 1647 O O . ALA A 1 227 ? 33.297 12.499 -14.640 1.00 57.34 225 ALA A O 1
ATOM 1649 N N . GLN A 1 228 ? 31.480 11.300 -14.110 1.00 55.13 226 GLN A N 1
ATOM 1650 C CA . GLN A 1 228 ? 32.167 10.020 -14.106 1.00 54.84 226 GLN A CA 1
ATOM 1651 C C . GLN A 1 228 ? 31.292 8.976 -14.778 1.00 47.49 226 GLN A C 1
ATOM 1652 O O . GLN A 1 228 ? 30.072 9.151 -14.878 1.00 45.40 226 GLN A O 1
ATOM 1658 N N . PRO A 1 229 ? 31.888 7.885 -15.263 1.00 44.64 227 PRO A N 1
ATOM 1659 C CA . PRO A 1 229 ? 31.084 6.802 -15.839 1.00 40.99 227 PRO A CA 1
ATOM 1660 C C . PRO A 1 229 ? 30.055 6.273 -14.852 1.00 40.49 227 PRO A C 1
ATOM 1661 O O . PRO A 1 229 ? 30.273 6.257 -13.638 1.00 46.78 227 PRO A O 1
ATOM 1665 N N . VAL A 1 230 ? 28.916 5.839 -15.398 1.00 38.23 228 VAL A N 1
ATOM 1666 C CA . VAL A 1 230 ? 27.814 5.355 -14.570 1.00 41.90 228 VAL A CA 1
ATOM 1667 C C . VAL A 1 230 ? 28.240 4.150 -13.741 1.00 44.39 228 VAL A C 1
ATOM 1668 O O . VAL A 1 230 ? 27.777 3.970 -12.607 1.00 48.08 228 VAL A O 1
ATOM 1672 N N . ILE A 1 231 ? 29.137 3.318 -14.276 1.00 46.73 229 ILE A N 1
ATOM 1673 C CA . ILE A 1 231 ? 29.660 2.193 -13.504 1.00 45.33 229 ILE A CA 1
ATOM 1674 C C . ILE A 1 231 ? 30.373 2.695 -12.254 1.00 44.21 229 ILE A C 1
ATOM 1675 O O . ILE A 1 231 ? 30.142 2.200 -11.144 1.00 42.61 229 ILE A O 1
ATOM 1680 N N . GLU A 1 232 ? 31.251 3.691 -12.416 1.00 45.02 230 GLU A N 1
ATOM 1681 C CA . GLU A 1 232 ? 31.923 4.280 -11.261 1.00 48.61 230 GLU A CA 1
ATOM 1682 C C . GLU A 1 232 ? 30.924 4.956 -10.331 1.00 46.51 230 GLU A C 1
ATOM 1683 O O . GLU A 1 232 ? 31.067 4.894 -9.104 1.00 49.23 230 GLU A O 1
ATOM 1689 N N . PHE A 1 233 ? 29.911 5.616 -10.897 1.00 45.12 231 PHE A N 1
ATOM 1690 C CA . PHE A 1 233 ? 28.861 6.210 -10.077 1.00 48.17 231 PHE A CA 1
ATOM 1691 C C . PHE A 1 233 ? 28.108 5.143 -9.292 1.00 49.09 231 PHE A C 1
ATOM 1692 O O . PHE A 1 233 ? 27.806 5.331 -8.108 1.00 47.58 231 PHE A O 1
ATOM 1700 N N . MET A 1 234 ? 27.797 4.017 -9.940 1.00 46.82 232 MET A N 1
ATOM 1701 C CA . MET A 1 234 ? 27.119 2.924 -9.252 1.00 43.71 232 MET A CA 1
ATOM 1702 C C . MET A 1 234 ? 27.963 2.383 -8.105 1.00 45.13 232 MET A C 1
ATOM 1703 O O . MET A 1 234 ? 27.440 2.100 -7.020 1.00 46.51 232 MET A O 1
ATOM 1708 N N . CYS A 1 235 ? 29.273 2.239 -8.324 1.00 45.64 233 CYS A N 1
ATOM 1709 C CA . CYS A 1 235 ? 30.143 1.684 -7.292 1.00 48.37 233 CYS A CA 1
ATOM 1710 C C . CYS A 1 235 ? 30.244 2.608 -6.084 1.00 47.84 233 CYS A C 1
ATOM 1711 O O . CYS A 1 235 ? 30.294 2.137 -4.944 1.00 46.62 233 CYS A O 1
ATOM 1714 N N . GLU A 1 236 ? 30.279 3.925 -6.307 1.00 52.27 234 GLU A N 1
ATOM 1715 C CA . GLU A 1 236 ? 30.362 4.851 -5.182 1.00 53.77 234 GLU A CA 1
ATOM 1716 C C . GLU A 1 236 ? 29.053 4.898 -4.404 1.00 55.06 234 GLU A C 1
ATOM 1717 O O . GLU A 1 236 ? 29.059 5.050 -3.177 1.00 58.81 234 GLU A O 1
ATOM 1723 N N . VAL A 1 237 ? 27.921 4.768 -5.098 1.00 52.28 235 VAL A N 1
ATOM 1724 C CA . VAL A 1 237 ? 26.633 4.751 -4.413 1.00 50.45 235 VAL A CA 1
ATOM 1725 C C . VAL A 1 237 ? 26.468 3.473 -3.597 1.00 49.87 235 VAL A C 1
ATOM 1726 O O . VAL A 1 237 ? 25.869 3.494 -2.514 1.00 49.93 235 VAL A O 1
ATOM 1730 N N . LEU A 1 238 ? 27.011 2.353 -4.077 1.00 49.90 236 LEU A N 1
ATOM 1731 C CA . LEU A 1 238 ? 26.833 1.063 -3.421 1.00 48.05 236 LEU A CA 1
ATOM 1732 C C . LEU A 1 238 ? 28.060 0.594 -2.648 1.00 54.94 236 LEU A C 1
ATOM 1733 O O . LEU A 1 238 ? 27.988 -0.451 -1.991 1.00 61.04 236 LEU A O 1
ATOM 1738 N N . ASP A 1 239 ? 29.175 1.328 -2.719 1.00 58.70 237 ASP A N 1
ATOM 1739 C CA . ASP A 1 239 ? 30.412 1.000 -2.014 1.00 63.98 237 ASP A CA 1
ATOM 1740 C C . ASP A 1 239 ? 31.003 -0.318 -2.513 1.00 65.45 237 ASP A C 1
ATOM 1741 O O . ASP A 1 239 ? 30.835 -1.356 -1.868 1.00 65.30 237 ASP A O 1
ATOM 1746 N N . ILE A 1 240 ? 31.762 -0.273 -3.562 1.00 68.63 238 ILE A N 1
ATOM 1747 C CA . ILE A 1 240 ? 32.267 -1.447 -4.097 1.00 66.26 238 ILE A CA 1
ATOM 1748 C C . ILE A 1 240 ? 33.508 -1.104 -4.828 1.00 76.47 238 ILE A C 1
ATOM 1749 O O . ILE A 1 240 ? 33.547 -0.112 -5.499 1.00 68.01 238 ILE A O 1
ATOM 1754 N N . ARG A 1 241 ? 34.523 -1.943 -4.641 1.00 91.79 239 ARG A N 1
ATOM 1755 C CA . ARG A 1 241 ? 35.807 -1.895 -5.338 1.00 95.14 239 ARG A CA 1
ATOM 1756 C C . ARG A 1 241 ? 35.608 -3.128 -6.211 1.00 91.76 239 ARG A C 1
ATOM 1757 O O . ARG A 1 241 ? 35.329 -4.215 -5.689 1.00 92.21 239 ARG A O 1
ATOM 1765 N N . ASN A 1 242 ? 35.749 -2.962 -7.522 1.00 85.12 240 ASN A N 1
ATOM 1766 C CA . ASN A 1 242 ? 35.581 -4.069 -8.456 1.00 76.97 240 ASN A CA 1
ATOM 1767 C C . ASN A 1 242 ? 36.894 -4.795 -8.731 1.00 69.97 240 ASN A C 1
ATOM 1768 O O . ASN A 1 242 ? 37.233 -5.764 -8.052 1.00 67.87 240 ASN A O 1
ATOM 1773 N N . GLN A 1 246 ? 34.985 -9.319 -9.386 1.00 73.17 244 GLN A N 1
ATOM 1774 C CA . GLN A 1 246 ? 34.453 -10.237 -8.385 1.00 69.77 244 GLN A CA 1
ATOM 1775 C C . GLN A 1 246 ? 32.972 -10.245 -8.738 1.00 61.28 244 GLN A C 1
ATOM 1776 O O . GLN A 1 246 ? 32.139 -9.735 -7.979 1.00 57.97 244 GLN A O 1
ATOM 1782 N N . PRO A 1 247 ? 32.618 -10.747 -9.918 1.00 54.10 245 PRO A N 1
ATOM 1783 C CA . PRO A 1 247 ? 31.353 -10.336 -10.537 1.00 47.64 245 PRO A CA 1
ATOM 1784 C C . PRO A 1 247 ? 30.146 -10.964 -9.867 1.00 52.72 245 PRO A C 1
ATOM 1785 O O . PRO A 1 247 ? 30.109 -12.171 -9.613 1.00 56.90 245 PRO A O 1
ATOM 1789 N N . LYS A 1 248 ? 29.156 -10.121 -9.580 1.00 51.49 246 LYS A N 1
ATOM 1790 C CA . LYS A 1 248 ? 27.845 -10.539 -9.103 1.00 40.81 246 LYS A CA 1
ATOM 1791 C C . LYS A 1 248 ? 26.805 -9.626 -9.731 1.00 46.80 246 LYS A C 1
ATOM 1792 O O . LYS A 1 248 ? 27.115 -8.472 -10.046 1.00 49.06 246 LYS A O 1
ATOM 1798 N N . PRO A 1 249 ? 25.577 -10.101 -9.931 1.00 46.63 247 PRO A N 1
ATOM 1799 C CA . PRO A 1 249 ? 24.482 -9.184 -10.265 1.00 47.15 247 PRO A CA 1
ATOM 1800 C C . PRO A 1 249 ? 24.104 -8.339 -9.056 1.00 49.38 247 PRO A C 1
ATOM 1801 O O . PRO A 1 249 ? 24.528 -8.587 -7.927 1.00 51.36 247 PRO A O 1
ATOM 1805 N N . LEU A 1 250 ? 23.294 -7.313 -9.308 1.00 49.34 248 LEU A N 1
ATOM 1806 C CA . LEU A 1 250 ? 22.824 -6.452 -8.232 1.00 40.82 248 LEU A CA 1
ATOM 1807 C C . LEU A 1 250 ? 21.686 -7.132 -7.482 1.00 42.44 248 LEU A C 1
ATOM 1808 O O . LEU A 1 250 ? 20.767 -7.681 -8.097 1.00 46.41 248 LEU A O 1
ATOM 1813 N N . THR A 1 251 ? 21.749 -7.100 -6.153 1.00 43.02 249 THR A N 1
ATOM 1814 C CA . THR A 1 251 ? 20.643 -7.604 -5.356 1.00 44.72 249 THR A CA 1
ATOM 1815 C C . THR A 1 251 ? 19.440 -6.672 -5.488 1.00 45.54 249 THR A C 1
ATOM 1816 O O . THR A 1 251 ? 19.537 -5.551 -5.997 1.00 54.97 249 THR A O 1
ATOM 1820 N N . ASP A 1 252 ? 18.285 -7.153 -5.023 1.00 47.40 250 ASP A N 1
ATOM 1821 C CA . ASP A 1 252 ? 17.088 -6.318 -5.035 1.00 52.52 250 ASP A CA 1
ATOM 1822 C C . ASP A 1 252 ? 17.285 -5.066 -4.191 1.00 51.70 250 ASP A C 1
ATOM 1823 O O . ASP A 1 252 ? 16.825 -3.979 -4.560 1.00 53.58 250 ASP A O 1
ATOM 1828 N N . SER A 1 253 ? 17.973 -5.199 -3.055 1.00 51.98 251 SER A N 1
ATOM 1829 C CA . SER A 1 253 ? 18.267 -4.037 -2.224 1.00 50.76 251 SER A CA 1
ATOM 1830 C C . SER A 1 253 ? 19.197 -3.067 -2.939 1.00 51.49 251 SER A C 1
ATOM 1831 O O . SER A 1 253 ? 19.033 -1.845 -2.834 1.00 46.94 251 SER A O 1
ATOM 1834 N N . GLN A 1 254 ? 20.182 -3.591 -3.672 1.00 48.50 252 GLN A N 1
ATOM 1835 C CA . GLN A 1 254 ? 21.135 -2.723 -4.355 1.00 46.41 252 GLN A CA 1
ATOM 1836 C C . GLN A 1 254 ? 20.512 -2.066 -5.580 1.00 48.53 252 GLN A C 1
ATOM 1837 O O . GLN A 1 254 ? 20.797 -0.900 -5.876 1.00 44.72 252 GLN A O 1
ATOM 1843 N N . ARG A 1 255 ? 19.664 -2.798 -6.307 1.00 55.20 253 ARG A N 1
ATOM 1844 C CA . ARG A 1 255 ? 19.033 -2.231 -7.495 1.00 54.26 253 ARG A CA 1
ATOM 1845 C C . ARG A 1 255 ? 18.142 -1.050 -7.131 1.00 55.20 253 ARG A C 1
ATOM 1846 O O . ARG A 1 255 ? 18.111 -0.041 -7.845 1.00 61.02 253 ARG A O 1
ATOM 1854 N N . VAL A 1 256 ? 17.418 -1.154 -6.015 1.00 54.62 254 VAL A N 1
ATOM 1855 C CA . VAL A 1 256 ? 16.524 -0.077 -5.601 1.00 60.64 254 VAL A CA 1
ATOM 1856 C C . VAL A 1 256 ? 17.323 1.140 -5.150 1.00 60.08 254 VAL A C 1
ATOM 1857 O O . VAL A 1 256 ? 17.048 2.271 -5.569 1.00 61.96 254 VAL A O 1
ATOM 1861 N N . ARG A 1 257 ? 18.324 0.928 -4.290 1.00 54.94 255 ARG A N 1
ATOM 1862 C CA . ARG A 1 257 ? 19.124 2.046 -3.798 1.00 52.95 255 ARG A CA 1
ATOM 1863 C C . ARG A 1 257 ? 19.860 2.741 -4.937 1.00 53.54 255 ARG A C 1
ATOM 1864 O O . ARG A 1 257 ? 19.988 3.972 -4.945 1.00 53.94 255 ARG A O 1
ATOM 1872 N N . PHE A 1 258 ? 20.349 1.969 -5.911 1.00 52.14 256 PHE A N 1
ATOM 1873 C CA . PHE A 1 258 ? 20.967 2.568 -7.088 1.00 49.50 256 PHE A CA 1
ATOM 1874 C C . PHE A 1 258 ? 19.945 3.316 -7.934 1.00 53.90 256 PHE A C 1
ATOM 1875 O O . PHE A 1 258 ? 20.279 4.335 -8.551 1.00 54.29 256 PHE A O 1
ATOM 1883 N N . THR A 1 259 ? 18.701 2.835 -7.969 1.00 56.23 257 THR A N 1
ATOM 1884 C CA . THR A 1 259 ? 17.659 3.532 -8.717 1.00 58.31 257 THR A CA 1
ATOM 1885 C C . THR A 1 259 ? 17.290 4.854 -8.054 1.00 59.03 257 THR A C 1
ATOM 1886 O O . THR A 1 259 ? 17.157 5.877 -8.734 1.00 58.90 257 THR A O 1
ATOM 1890 N N . LYS A 1 260 ? 17.128 4.855 -6.727 1.00 55.82 258 LYS A N 1
ATOM 1891 C CA . LYS A 1 260 ? 16.763 6.079 -6.019 1.00 54.92 258 LYS A CA 1
ATOM 1892 C C . LYS A 1 260 ? 17.817 7.170 -6.158 1.00 57.02 258 LYS A C 1
ATOM 1893 O O . LYS A 1 260 ? 17.510 8.344 -5.926 1.00 61.19 258 LYS A O 1
ATOM 1899 N N . GLU A 1 261 ? 19.044 6.816 -6.536 1.00 55.66 259 GLU A N 1
ATOM 1900 C CA . GLU A 1 261 ? 20.121 7.791 -6.648 1.00 53.63 259 GLU A CA 1
ATOM 1901 C C . GLU A 1 261 ? 20.275 8.360 -8.052 1.00 55.06 259 GLU A C 1
ATOM 1902 O O . GLU A 1 261 ? 20.667 9.523 -8.199 1.00 58.23 259 GLU A O 1
ATOM 1908 N N . ILE A 1 262 ? 19.976 7.577 -9.088 1.00 44.33 260 ILE A N 1
ATOM 1909 C CA . ILE A 1 262 ? 20.213 7.993 -10.468 1.00 43.24 260 ILE A CA 1
ATOM 1910 C C . ILE A 1 262 ? 18.929 8.324 -11.219 1.00 49.87 260 ILE A C 1
ATOM 1911 O O . ILE A 1 262 ? 19.002 8.932 -12.302 1.00 49.12 260 ILE A O 1
ATOM 1916 N N . LYS A 1 263 ? 17.764 7.956 -10.688 1.00 52.99 261 LYS A N 1
ATOM 1917 C CA . LYS A 1 263 ? 16.502 8.295 -11.335 1.00 57.66 261 LYS A CA 1
ATOM 1918 C C . LYS A 1 263 ? 16.375 9.806 -11.484 1.00 65.51 261 LYS A C 1
ATOM 1919 O O . LYS A 1 263 ? 16.584 10.557 -10.527 1.00 68.40 261 LYS A O 1
ATOM 1925 N N . GLY A 1 264 ? 16.046 10.252 -12.696 1.00 67.92 262 GLY A N 1
ATOM 1926 C CA . GLY A 1 264 ? 15.911 11.660 -12.991 1.00 70.21 262 GLY A CA 1
ATOM 1927 C C . GLY A 1 264 ? 17.167 12.330 -13.506 1.00 72.19 262 GLY A C 1
ATOM 1928 O O . GLY A 1 264 ? 17.069 13.364 -14.174 1.00 75.67 262 GLY A O 1
ATOM 1929 N N . LEU A 1 265 ? 18.341 11.773 -13.217 1.00 76.31 263 LEU A N 1
ATOM 1930 C CA . LEU A 1 265 ? 19.587 12.359 -13.682 1.00 68.78 263 LEU A CA 1
ATOM 1931 C C . LEU A 1 265 ? 19.735 12.174 -15.191 1.00 68.95 263 LEU A C 1
ATOM 1932 O O . LEU A 1 265 ? 18.996 11.422 -15.833 1.00 56.42 263 LEU A O 1
ATOM 1937 N N . LYS A 1 266 ? 20.713 12.873 -15.756 1.00 67.47 264 LYS A N 1
ATOM 1938 C CA . LYS A 1 266 ? 20.984 12.827 -17.184 1.00 68.60 264 LYS A CA 1
ATOM 1939 C C . LYS A 1 266 ? 22.310 12.123 -17.438 1.00 66.10 264 LYS A C 1
ATOM 1940 O O . LYS A 1 266 ? 23.252 12.247 -16.650 1.00 62.89 264 LYS A O 1
ATOM 1946 N N . VAL A 1 267 ? 22.372 11.370 -18.538 1.00 62.87 265 VAL A N 1
ATOM 1947 C CA . VAL A 1 267 ? 23.564 10.626 -18.922 1.00 61.71 265 VAL A CA 1
ATOM 1948 C C . VAL A 1 267 ? 23.834 10.862 -20.402 1.00 64.58 265 VAL A C 1
ATOM 1949 O O . VAL A 1 267 ? 22.962 11.294 -21.158 1.00 64.89 265 VAL A O 1
ATOM 1953 N N . GLU A 1 268 ? 25.068 10.570 -20.811 1.00 65.83 266 GLU A N 1
ATOM 1954 C CA . GLU A 1 268 ? 25.496 10.747 -22.191 1.00 71.30 266 GLU A CA 1
ATOM 1955 C C . GLU A 1 268 ? 26.170 9.476 -22.688 1.00 74.57 266 GLU A C 1
ATOM 1956 O O . GLU A 1 268 ? 26.909 8.823 -21.946 1.00 73.20 266 GLU A O 1
ATOM 1962 N N . VAL A 1 269 ? 25.917 9.137 -23.947 1.00 79.24 267 VAL A N 1
ATOM 1963 C CA . VAL A 1 269 ? 26.375 7.879 -24.525 1.00 78.53 267 VAL A CA 1
ATOM 1964 C C . VAL A 1 269 ? 27.738 8.075 -25.175 1.00 80.12 267 VAL A C 1
ATOM 1965 O O . VAL A 1 269 ? 28.074 9.158 -25.663 1.00 73.71 267 VAL A O 1
ATOM 1969 N N . THR A 1 270 ? 28.531 7.001 -25.188 1.00 87.00 268 THR A N 1
ATOM 1970 C CA . THR A 1 270 ? 29.890 7.033 -25.709 1.00 93.26 268 THR A CA 1
ATOM 1971 C C . THR A 1 270 ? 30.110 6.168 -26.940 1.00 97.18 268 THR A C 1
ATOM 1972 O O . THR A 1 270 ? 31.129 6.345 -27.617 1.00 95.20 268 THR A O 1
ATOM 1976 N N . HIS A 1 271 ? 29.203 5.237 -27.244 1.00 102.30 269 HIS A N 1
ATOM 1977 C CA . HIS A 1 271 ? 29.414 4.338 -28.375 1.00 107.98 269 HIS A CA 1
ATOM 1978 C C . HIS A 1 271 ? 29.240 5.062 -29.706 1.00 110.74 269 HIS A C 1
ATOM 1979 O O . HIS A 1 271 ? 30.010 4.832 -30.646 1.00 112.34 269 HIS A O 1
ATOM 1986 N N . CYS A 1 272 ? 28.242 5.934 -29.808 1.00 112.68 270 CYS A N 1
ATOM 1987 C CA . CYS A 1 272 ? 28.029 6.703 -31.029 1.00 118.07 270 CYS A CA 1
ATOM 1988 C C . CYS A 1 272 ? 29.121 7.753 -31.205 1.00 117.50 270 CYS A C 1
ATOM 1989 O O . CYS A 1 272 ? 29.131 8.494 -32.187 1.00 118.81 270 CYS A O 1
ATOM 1992 N N . LYS A 1 276 ? 26.914 11.220 -29.607 1.00 119.18 274 LYS A N 1
ATOM 1993 C CA . LYS A 1 276 ? 27.283 11.711 -28.282 1.00 115.28 274 LYS A CA 1
ATOM 1994 C C . LYS A 1 276 ? 26.064 12.297 -27.575 1.00 117.81 274 LYS A C 1
ATOM 1995 O O . LYS A 1 276 ? 26.146 13.328 -26.904 1.00 114.71 274 LYS A O 1
ATOM 2001 N N . ARG A 1 277 ? 24.930 11.611 -27.720 1.00 125.04 275 ARG A N 1
ATOM 2002 C CA . ARG A 1 277 ? 23.648 12.135 -27.290 1.00 124.21 275 ARG A CA 1
ATOM 2003 C C . ARG A 1 277 ? 23.572 12.231 -25.767 1.00 114.77 275 ARG A C 1
ATOM 2004 O O . ARG A 1 277 ? 24.488 11.831 -25.038 1.00 111.94 275 ARG A O 1
ATOM 2012 N N . LYS A 1 278 ? 22.462 12.779 -25.286 1.00 103.22 276 LYS A N 1
ATOM 2013 C CA . LYS A 1 278 ? 22.179 12.937 -23.866 1.00 88.51 276 LYS A CA 1
ATOM 2014 C C . LYS A 1 278 ? 20.743 12.512 -23.586 1.00 85.52 276 LYS A C 1
ATOM 2015 O O . LYS A 1 278 ? 19.832 12.834 -24.354 1.00 91.49 276 LYS A O 1
ATOM 2021 N N . TYR A 1 279 ? 20.548 11.788 -22.483 1.00 75.35 277 TYR A N 1
ATOM 2022 C CA . TYR A 1 279 ? 19.241 11.276 -22.089 1.00 69.10 277 TYR A CA 1
ATOM 2023 C C . TYR A 1 279 ? 18.991 11.543 -20.611 1.00 64.76 277 TYR A C 1
ATOM 2024 O O . TYR A 1 279 ? 19.926 11.635 -19.813 1.00 63.17 277 TYR A O 1
ATOM 2033 N N . ARG A 1 280 ? 17.712 11.648 -20.253 1.00 63.78 278 ARG A N 1
ATOM 2034 C CA . ARG A 1 280 ? 17.281 11.687 -18.861 1.00 65.31 278 ARG A CA 1
ATOM 2035 C C . ARG A 1 280 ? 16.872 10.284 -18.430 1.00 62.72 278 ARG A C 1
ATOM 2036 O O . ARG A 1 280 ? 16.072 9.630 -19.108 1.00 60.47 278 ARG A O 1
ATOM 2044 N N . VAL A 1 281 ? 17.422 9.825 -17.310 1.00 65.10 279 VAL A N 1
ATOM 2045 C CA . VAL A 1 281 ? 17.127 8.488 -16.806 1.00 66.11 279 VAL A CA 1
ATOM 2046 C C . VAL A 1 281 ? 15.800 8.515 -16.062 1.00 72.42 279 VAL A C 1
ATOM 2047 O O . VAL A 1 281 ? 15.591 9.343 -15.167 1.00 71.68 279 VAL A O 1
ATOM 2051 N N . CYS A 1 282 ? 14.895 7.605 -16.428 1.00 76.76 280 CYS A N 1
ATOM 2052 C CA . CYS A 1 282 ? 13.596 7.518 -15.781 1.00 81.01 280 CYS A CA 1
ATOM 2053 C C . CYS A 1 282 ? 13.412 6.267 -14.937 1.00 78.41 280 CYS A C 1
ATOM 2054 O O . CYS A 1 282 ? 12.528 6.255 -14.075 1.00 79.36 280 CYS A O 1
ATOM 2057 N N . ASN A 1 283 ? 14.213 5.228 -15.153 1.00 73.06 281 ASN A N 1
ATOM 2058 C CA . ASN A 1 283 ? 14.085 3.999 -14.380 1.00 71.78 281 ASN A CA 1
ATOM 2059 C C . ASN A 1 283 ? 15.327 3.149 -14.612 1.00 67.66 281 ASN A C 1
ATOM 2060 O O . ASN A 1 283 ? 16.118 3.400 -15.525 1.00 66.44 281 ASN A O 1
ATOM 2065 N N . VAL A 1 284 ? 15.490 2.140 -13.759 1.00 63.40 282 VAL A N 1
ATOM 2066 C CA . VAL A 1 284 ? 16.524 1.122 -13.904 1.00 62.89 282 VAL A CA 1
ATOM 2067 C C . VAL A 1 284 ? 15.819 -0.217 -14.065 1.00 59.61 282 VAL A C 1
ATOM 2068 O O . VAL A 1 284 ? 15.003 -0.597 -13.215 1.00 55.18 282 VAL A O 1
ATOM 2072 N N . THR A 1 285 ? 16.132 -0.927 -15.149 1.00 61.04 283 THR A N 1
ATOM 2073 C CA . THR A 1 285 ? 15.437 -2.170 -15.459 1.00 65.55 283 THR A CA 1
ATOM 2074 C C . THR A 1 285 ? 15.609 -3.189 -14.342 1.00 55.96 283 THR A C 1
ATOM 2075 O O . THR A 1 285 ? 16.693 -3.347 -13.776 1.00 54.36 283 THR A O 1
ATOM 2079 N N . ARG A 1 286 ? 14.523 -3.896 -14.039 1.00 58.02 284 ARG A N 1
ATOM 2080 C CA . ARG A 1 286 ? 14.529 -4.950 -13.031 1.00 66.36 284 ARG A CA 1
ATOM 2081 C C . ARG A 1 286 ? 15.280 -6.162 -13.573 1.00 58.87 284 ARG A C 1
ATOM 2082 O O . ARG A 1 286 ? 15.453 -7.174 -12.884 1.00 76.89 284 ARG A O 1
ATOM 2090 N N . ARG A 1 287 ? 15.793 -6.029 -14.793 1.00 58.53 285 ARG A N 1
ATOM 2091 C CA . ARG A 1 287 ? 16.288 -7.110 -15.615 1.00 59.60 285 ARG A CA 1
ATOM 2092 C C . ARG A 1 287 ? 17.682 -6.780 -16.134 1.00 65.98 285 ARG A C 1
ATOM 2093 O O . ARG A 1 287 ? 17.942 -5.634 -16.529 1.00 67.81 285 ARG A O 1
ATOM 2101 N N . PRO A 1 288 ? 18.595 -7.750 -16.155 1.00 64.69 286 PRO A N 1
ATOM 2102 C CA . PRO A 1 288 ? 19.952 -7.476 -16.643 1.00 56.85 286 PRO A CA 1
ATOM 2103 C C . PRO A 1 288 ? 19.960 -7.211 -18.141 1.00 68.15 286 PRO A C 1
ATOM 2104 O O . PRO A 1 288 ? 18.981 -7.435 -18.856 1.00 59.90 286 PRO A O 1
ATOM 2108 N N . ALA A 1 289 ? 21.108 -6.718 -18.614 1.00 63.51 287 ALA A N 1
ATOM 2109 C CA . ALA A 1 289 ? 21.231 -6.323 -20.014 1.00 62.20 287 ALA A CA 1
ATOM 2110 C C . ALA A 1 289 ? 21.092 -7.511 -20.956 1.00 71.36 287 ALA A C 1
ATOM 2111 O O . ALA A 1 289 ? 20.621 -7.354 -22.089 1.00 74.06 287 ALA A O 1
ATOM 2113 N N . SER A 1 290 ? 21.495 -8.702 -20.513 1.00 71.84 288 SER A N 1
ATOM 2114 C CA . SER A 1 290 ? 21.391 -9.884 -21.359 1.00 71.36 288 SER A CA 1
ATOM 2115 C C . SER A 1 290 ? 19.959 -10.386 -21.481 1.00 70.70 288 SER A C 1
ATOM 2116 O O . SER A 1 290 ? 19.646 -11.096 -22.442 1.00 75.05 288 SER A O 1
ATOM 2119 N N . HIS A 1 291 ? 19.086 -10.032 -20.538 1.00 69.44 289 HIS A N 1
ATOM 2120 C CA . HIS A 1 291 ? 17.700 -10.483 -20.553 1.00 78.67 289 HIS A CA 1
ATOM 2121 C C . HIS A 1 291 ? 16.718 -9.402 -20.981 1.00 79.32 289 HIS A C 1
ATOM 2122 O O . HIS A 1 291 ? 15.682 -9.728 -21.570 1.00 83.03 289 HIS A O 1
ATOM 2129 N N . GLN A 1 292 ? 17.010 -8.132 -20.704 1.00 76.94 290 GLN A N 1
ATOM 2130 C CA . GLN A 1 292 ? 16.087 -7.056 -21.047 1.00 75.76 290 GLN A CA 1
ATOM 2131 C C . GLN A 1 292 ? 15.894 -6.982 -22.557 1.00 77.50 290 GLN A C 1
ATOM 2132 O O . GLN A 1 292 ? 16.856 -6.788 -23.306 1.00 67.93 290 GLN A O 1
ATOM 2138 N N . THR A 1 293 ? 14.650 -7.135 -23.000 1.00 80.86 291 THR A N 1
ATOM 2139 C CA . THR A 1 293 ? 14.316 -7.185 -24.416 1.00 84.13 291 THR A CA 1
ATOM 2140 C C . THR A 1 293 ? 13.459 -5.988 -24.808 1.00 84.57 291 THR A C 1
ATOM 2141 O O . THR A 1 293 ? 12.991 -5.219 -23.964 1.00 83.34 291 THR A O 1
ATOM 2145 N N . PHE A 1 294 ? 13.254 -5.850 -26.112 1.00 88.16 292 PHE A N 1
ATOM 2146 C CA . PHE A 1 294 ? 12.507 -4.745 -26.696 1.00 92.37 292 PHE A CA 1
ATOM 2147 C C . PHE A 1 294 ? 12.264 -5.064 -28.169 1.00 100.50 292 PHE A C 1
ATOM 2148 O O . PHE A 1 294 ? 12.996 -5.865 -28.755 1.00 103.30 292 PHE A O 1
ATOM 2156 N N . PRO A 1 295 ? 11.242 -4.447 -28.786 1.00 102.58 293 PRO A N 1
ATOM 2157 C CA . PRO A 1 295 ? 11.019 -4.636 -30.224 1.00 104.19 293 PRO A CA 1
ATOM 2158 C C . PRO A 1 295 ? 12.170 -4.097 -31.070 1.00 100.92 293 PRO A C 1
ATOM 2159 O O . PRO A 1 295 ? 12.544 -4.737 -32.053 1.00 101.52 293 PRO A O 1
ATOM 2163 N N . GLU A 1 305 ? 11.804 -9.668 -28.181 1.00 126.05 303 GLU A N 1
ATOM 2164 C CA . GLU A 1 305 ? 12.142 -9.661 -29.599 1.00 130.38 303 GLU A CA 1
ATOM 2165 C C . GLU A 1 305 ? 13.652 -9.615 -29.805 1.00 124.01 303 GLU A C 1
ATOM 2166 O O . GLU A 1 305 ? 14.192 -10.306 -30.669 1.00 127.96 303 GLU A O 1
ATOM 2172 N N . CYS A 1 306 ? 14.329 -8.796 -29.006 1.00 113.19 304 CYS A N 1
ATOM 2173 C CA . CYS A 1 306 ? 15.777 -8.659 -29.099 1.00 104.24 304 CYS A CA 1
ATOM 2174 C C . CYS A 1 306 ? 16.319 -8.119 -27.785 1.00 93.39 304 CYS A C 1
ATOM 2175 O O . CYS A 1 306 ? 15.786 -7.144 -27.246 1.00 88.27 304 CYS A O 1
ATOM 2178 N N . THR A 1 307 ? 17.376 -8.748 -27.281 1.00 88.46 305 THR A N 1
ATOM 2179 C CA . THR A 1 307 ? 18.003 -8.312 -26.043 1.00 79.25 305 THR A CA 1
ATOM 2180 C C . THR A 1 307 ? 18.952 -7.148 -26.305 1.00 76.40 305 THR A C 1
ATOM 2181 O O . THR A 1 307 ? 19.481 -6.986 -27.408 1.00 74.16 305 THR A O 1
ATOM 2185 N N . VAL A 1 308 ? 19.166 -6.335 -25.268 1.00 74.00 306 VAL A N 1
ATOM 2186 C CA . VAL A 1 308 ? 20.055 -5.183 -25.397 1.00 72.25 306 VAL A CA 1
ATOM 2187 C C . VAL A 1 308 ? 21.481 -5.638 -25.686 1.00 74.27 306 VAL A C 1
ATOM 2188 O O . VAL A 1 308 ? 22.209 -4.999 -26.455 1.00 76.12 306 VAL A O 1
ATOM 2192 N N . ALA A 1 309 ? 21.898 -6.753 -25.082 1.00 75.83 307 ALA A N 1
ATOM 2193 C CA . ALA A 1 309 ? 23.254 -7.251 -25.294 1.00 81.55 307 ALA A CA 1
ATOM 2194 C C . ALA A 1 309 ? 23.473 -7.649 -26.748 1.00 93.62 307 ALA A C 1
ATOM 2195 O O . ALA A 1 309 ? 24.477 -7.271 -27.363 1.00 92.70 307 ALA A O 1
ATOM 2197 N N . GLN A 1 310 ? 22.537 -8.413 -27.318 1.00 104.39 308 GLN A N 1
ATOM 2198 C CA . GLN A 1 310 ? 22.666 -8.823 -28.713 1.00 112.22 308 GLN A CA 1
ATOM 2199 C C . GLN A 1 310 ? 22.554 -7.630 -29.654 1.00 113.35 308 GLN A C 1
ATOM 2200 O O . GLN A 1 310 ? 23.235 -7.580 -30.685 1.00 118.10 308 GLN A O 1
ATOM 2206 N N . TYR A 1 311 ? 21.696 -6.662 -29.318 1.00 110.17 309 TYR A N 1
ATOM 2207 C CA . TYR A 1 311 ? 21.558 -5.472 -30.152 1.00 111.49 309 TYR A CA 1
ATOM 2208 C C . TYR A 1 311 ? 22.863 -4.689 -30.213 1.00 112.50 309 TYR A C 1
ATOM 2209 O O . TYR A 1 311 ? 23.224 -4.148 -31.265 1.00 116.27 309 TYR A O 1
ATOM 2218 N N . PHE A 1 312 ? 23.584 -4.615 -29.095 1.00 108.68 310 PHE A N 1
ATOM 2219 C CA . PHE A 1 312 ? 24.874 -3.939 -29.068 1.00 105.99 310 PHE A CA 1
ATOM 2220 C C . PHE A 1 312 ? 26.004 -4.798 -29.617 1.00 110.93 310 PHE A C 1
ATOM 2221 O O . PHE A 1 312 ? 27.126 -4.299 -29.755 1.00 111.28 310 PHE A O 1
ATOM 2229 N N . LYS A 1 313 ? 25.741 -6.068 -29.926 1.00 114.47 311 LYS A N 1
ATOM 2230 C CA . LYS A 1 313 ? 26.699 -6.897 -30.647 1.00 118.85 311 LYS A CA 1
ATOM 2231 C C . LYS A 1 313 ? 26.466 -6.854 -32.151 1.00 121.87 311 LYS A C 1
ATOM 2232 O O . LYS A 1 313 ? 27.427 -6.747 -32.921 1.00 124.29 311 LYS A O 1
ATOM 2238 N N . GLN A 1 314 ? 25.173 -6.850 -32.477 1.00 122.50 312 GLN A N 1
ATOM 2239 C CA . GLN A 1 314 ? 24.561 -6.829 -33.801 1.00 124.92 312 GLN A CA 1
ATOM 2240 C C . GLN A 1 314 ? 24.707 -5.502 -34.502 1.00 126.09 312 GLN A C 1
ATOM 2241 O O . GLN A 1 314 ? 24.231 -5.317 -35.620 1.00 132.20 312 GLN A O 1
ATOM 2247 N N . LYS A 1 315 ? 25.290 -4.560 -33.781 1.00 119.13 313 LYS A N 1
ATOM 2248 C CA . LYS A 1 315 ? 25.629 -3.238 -34.274 1.00 114.81 313 LYS A CA 1
ATOM 2249 C C . LYS A 1 315 ? 27.004 -2.966 -33.730 1.00 111.34 313 LYS A C 1
ATOM 2250 O O . LYS A 1 315 ? 27.815 -3.886 -33.724 1.00 113.03 313 LYS A O 1
ATOM 2256 N N . TYR A 1 316 ? 27.209 -1.731 -33.266 1.00 105.89 314 TYR A N 1
ATOM 2257 C CA . TYR A 1 316 ? 28.443 -1.186 -32.713 1.00 100.88 314 TYR A CA 1
ATOM 2258 C C . TYR A 1 316 ? 29.511 -2.184 -32.363 1.00 100.66 314 TYR A C 1
ATOM 2259 O O . TYR A 1 316 ? 30.571 -1.870 -31.910 1.00 99.62 314 TYR A O 1
ATOM 2268 N N . ASN A 1 317 ? 29.203 -3.426 -32.694 1.00 102.38 315 ASN A N 1
ATOM 2269 C CA . ASN A 1 317 ? 30.154 -4.502 -32.419 1.00 103.40 315 ASN A CA 1
ATOM 2270 C C . ASN A 1 317 ? 30.772 -4.339 -31.030 1.00 102.55 315 ASN A C 1
ATOM 2271 O O . ASN A 1 317 ? 31.990 -4.280 -30.854 1.00 100.46 315 ASN A O 1
ATOM 2276 N N . LEU A 1 318 ? 29.893 -4.262 -30.034 1.00 105.77 316 LEU A N 1
ATOM 2277 C CA . LEU A 1 318 ? 30.285 -4.152 -28.635 1.00 105.48 316 LEU A CA 1
ATOM 2278 C C . LEU A 1 318 ? 29.840 -5.409 -27.901 1.00 101.85 316 LEU A C 1
ATOM 2279 O O . LEU A 1 318 ? 28.650 -5.740 -27.896 1.00 102.15 316 LEU A O 1
ATOM 2284 N N . GLN A 1 319 ? 30.792 -6.106 -27.291 1.00 99.15 317 GLN A N 1
ATOM 2285 C CA . GLN A 1 319 ? 30.493 -7.212 -26.390 1.00 95.81 317 GLN A CA 1
ATOM 2286 C C . GLN A 1 319 ? 30.602 -6.680 -24.966 1.00 86.51 317 GLN A C 1
ATOM 2287 O O . GLN A 1 319 ? 31.704 -6.406 -24.480 1.00 86.08 317 GLN A O 1
ATOM 2293 N N . LEU A 1 320 ? 29.452 -6.526 -24.310 1.00 79.64 318 LEU A N 1
ATOM 2294 C CA . LEU A 1 320 ? 29.388 -5.836 -23.029 1.00 72.34 318 LEU A CA 1
ATOM 2295 C C . LEU A 1 320 ? 30.258 -6.522 -21.984 1.00 69.65 318 LEU A C 1
ATOM 2296 O O . LEU A 1 320 ? 30.331 -7.752 -21.919 1.00 72.37 318 LEU A O 1
ATOM 2301 N N . LYS A 1 321 ? 30.925 -5.711 -21.162 1.00 60.24 319 LYS A N 1
ATOM 2302 C CA . LYS A 1 321 ? 31.722 -6.237 -20.063 1.00 64.30 319 LYS A CA 1
ATOM 2303 C C . LYS A 1 321 ? 30.895 -6.486 -18.807 1.00 57.58 319 LYS A C 1
ATOM 2304 O O . LYS A 1 321 ? 31.371 -7.172 -17.896 1.00 57.58 319 LYS A O 1
ATOM 2310 N N . TYR A 1 322 ? 29.673 -5.958 -18.737 1.00 56.15 320 TYR A N 1
ATOM 2311 C CA . TYR A 1 322 ? 28.790 -6.158 -17.587 1.00 54.55 320 TYR A CA 1
ATOM 2312 C C . TYR A 1 322 ? 27.363 -6.406 -18.062 1.00 54.85 320 TYR A C 1
ATOM 2313 O O . TYR A 1 322 ? 26.465 -5.587 -17.836 1.00 53.61 320 TYR A O 1
ATOM 2322 N N . PRO A 1 323 ? 27.111 -7.543 -18.723 1.00 58.02 321 PRO A N 1
ATOM 2323 C CA . PRO A 1 323 ? 25.726 -7.865 -19.102 1.00 57.59 321 PRO A CA 1
ATOM 2324 C C . PRO A 1 323 ? 24.875 -8.340 -17.937 1.00 56.87 321 PRO A C 1
ATOM 2325 O O . PRO A 1 323 ? 23.644 -8.378 -18.067 1.00 57.33 321 PRO A O 1
ATOM 2329 N N . HIS A 1 324 ? 25.484 -8.703 -16.809 1.00 56.15 322 HIS A N 1
ATOM 2330 C CA . HIS A 1 324 ? 24.735 -9.099 -15.626 1.00 55.77 322 HIS A CA 1
ATOM 2331 C C . HIS A 1 324 ? 24.135 -7.914 -14.882 1.00 54.17 322 HIS A C 1
ATOM 2332 O O . HIS A 1 324 ? 23.261 -8.116 -14.033 1.00 56.78 322 HIS A O 1
ATOM 2339 N N . LEU A 1 325 ? 24.581 -6.696 -15.178 1.00 53.46 323 LEU A N 1
ATOM 2340 C CA . LEU A 1 325 ? 24.067 -5.483 -14.567 1.00 50.91 323 LEU A CA 1
ATOM 2341 C C . LEU A 1 325 ? 22.851 -4.974 -15.330 1.00 51.33 323 LEU A C 1
ATOM 2342 O O . LEU A 1 325 ? 22.662 -5.296 -16.507 1.00 52.62 323 LEU A O 1
ATOM 2347 N N . PRO A 1 326 ? 21.993 -4.178 -14.682 1.00 50.64 324 PRO A N 1
ATOM 2348 C CA . PRO A 1 326 ? 20.786 -3.693 -15.365 1.00 54.03 324 PRO A CA 1
ATOM 2349 C C . PRO A 1 326 ? 21.085 -2.621 -16.400 1.00 54.43 324 PRO A C 1
ATOM 2350 O O . PRO A 1 326 ? 22.235 -2.200 -16.566 1.00 53.48 324 PRO A O 1
ATOM 2354 N N . CYS A 1 327 ? 20.049 -2.178 -17.104 1.00 60.73 325 CYS A N 1
ATOM 2355 C CA . CYS A 1 327 ? 20.133 -1.063 -18.032 1.00 63.24 325 CYS A CA 1
ATOM 2356 C C . CYS A 1 327 ? 19.393 0.137 -17.459 1.00 60.79 325 CYS A C 1
ATOM 2357 O O . CYS A 1 327 ? 18.532 0.007 -16.585 1.00 60.38 325 CYS A O 1
ATOM 2360 N N . LEU A 1 328 ? 19.742 1.316 -17.963 1.00 62.66 326 LEU A N 1
ATOM 2361 C CA . LEU A 1 328 ? 19.011 2.535 -17.649 1.00 58.83 326 LEU A CA 1
ATOM 2362 C C . LEU A 1 328 ? 17.890 2.717 -18.662 1.00 62.84 326 LEU A C 1
ATOM 2363 O O . LEU A 1 328 ? 18.130 2.670 -19.873 1.00 64.26 326 LEU A O 1
ATOM 2368 N N . GLN A 1 329 ? 16.671 2.917 -18.172 1.00 67.93 327 GLN A N 1
ATOM 2369 C CA . GLN A 1 329 ? 15.554 3.257 -19.041 1.00 72.70 327 GLN A CA 1
ATOM 2370 C C . GLN A 1 329 ? 15.545 4.763 -19.259 1.00 66.97 327 GLN A C 1
ATOM 2371 O O . GLN A 1 329 ? 15.552 5.538 -18.297 1.00 63.60 327 GLN A O 1
ATOM 2377 N N . VAL A 1 330 ? 15.545 5.173 -20.523 1.00 67.39 328 VAL A N 1
ATOM 2378 C CA . VAL A 1 330 ? 15.627 6.586 -20.866 1.00 67.32 328 VAL A CA 1
ATOM 2379 C C . VAL A 1 330 ? 14.441 6.998 -21.730 1.00 68.82 328 VAL A C 1
ATOM 2380 O O . VAL A 1 330 ? 13.904 8.095 -21.579 1.00 70.87 328 VAL A O 1
ATOM 2384 N N . GLN A 1 334 ? 5.192 5.284 -21.669 1.00 135.02 332 GLN A N 1
ATOM 2385 C CA . GLN A 1 334 ? 6.618 5.004 -21.558 1.00 131.09 332 GLN A CA 1
ATOM 2386 C C . GLN A 1 334 ? 7.172 4.343 -22.813 1.00 128.32 332 GLN A C 1
ATOM 2387 O O . GLN A 1 334 ? 6.818 3.208 -23.132 1.00 129.76 332 GLN A O 1
ATOM 2393 N N . LYS A 1 335 ? 8.042 5.053 -23.524 1.00 124.94 333 LYS A N 1
ATOM 2394 C CA . LYS A 1 335 ? 8.795 4.426 -24.598 1.00 121.53 333 LYS A CA 1
ATOM 2395 C C . LYS A 1 335 ? 9.869 3.524 -24.001 1.00 119.90 333 LYS A C 1
ATOM 2396 O O . LYS A 1 335 ? 10.347 3.747 -22.885 1.00 120.05 333 LYS A O 1
ATOM 2402 N N . HIS A 1 336 ? 10.237 2.486 -24.746 1.00 117.61 334 HIS A N 1
ATOM 2403 C CA . HIS A 1 336 ? 11.091 1.416 -24.231 1.00 113.92 334 HIS A CA 1
ATOM 2404 C C . HIS A 1 336 ? 12.475 1.520 -24.867 1.00 105.67 334 HIS A C 1
ATOM 2405 O O . HIS A 1 336 ? 12.837 0.750 -25.755 1.00 106.71 334 HIS A O 1
ATOM 2412 N N . THR A 1 337 ? 13.262 2.479 -24.383 1.00 95.65 335 THR A N 1
ATOM 2413 C CA . THR A 1 337 ? 14.651 2.652 -24.783 1.00 86.40 335 THR A CA 1
ATOM 2414 C C . THR A 1 337 ? 15.540 2.439 -23.565 1.00 78.05 335 THR A C 1
ATOM 2415 O O . THR A 1 337 ? 15.344 3.084 -22.530 1.00 72.37 335 THR A O 1
ATOM 2419 N N . TYR A 1 338 ? 16.513 1.538 -23.691 1.00 79.05 336 TYR A N 1
ATOM 2420 C CA . TYR A 1 338 ? 17.369 1.147 -22.579 1.00 75.00 336 TYR A CA 1
ATOM 2421 C C . TYR A 1 338 ? 18.834 1.290 -22.967 1.00 75.78 336 TYR A C 1
ATOM 2422 O O . TYR A 1 338 ? 19.219 0.970 -24.094 1.00 77.17 336 TYR A O 1
ATOM 2431 N N . LEU A 1 339 ? 19.650 1.763 -22.024 1.00 71.73 337 LEU A N 1
ATOM 2432 C CA . LEU A 1 339 ? 21.078 1.948 -22.244 1.00 73.92 337 LEU A CA 1
ATOM 2433 C C . LEU A 1 339 ? 21.851 1.201 -21.163 1.00 71.74 337 LEU A C 1
ATOM 2434 O O . LEU A 1 339 ? 21.569 1.380 -19.965 1.00 71.35 337 LEU A O 1
ATOM 2439 N N . PRO A 1 340 ? 22.820 0.364 -21.530 1.00 68.76 338 PRO A N 1
ATOM 2440 C CA . PRO A 1 340 ? 23.624 -0.318 -20.511 1.00 63.99 338 PRO A CA 1
ATOM 2441 C C . PRO A 1 340 ? 24.547 0.657 -19.796 1.00 59.53 338 PRO A C 1
ATOM 2442 O O . PRO A 1 340 ? 24.976 1.669 -20.355 1.00 56.65 338 PRO A O 1
ATOM 2446 N N . LEU A 1 341 ? 24.860 0.328 -18.539 1.00 60.92 339 LEU A N 1
ATOM 2447 C CA . LEU A 1 341 ? 25.544 1.270 -17.658 1.00 58.92 339 LEU A CA 1
ATOM 2448 C C . LEU A 1 341 ? 26.936 1.650 -18.150 1.00 57.86 339 LEU A C 1
ATOM 2449 O O . LEU A 1 341 ? 27.434 2.721 -17.789 1.00 59.92 339 LEU A O 1
ATOM 2454 N N . GLU A 1 342 ? 27.572 0.807 -18.960 1.00 54.82 340 GLU A N 1
ATOM 2455 C CA . GLU A 1 342 ? 28.965 1.012 -19.336 1.00 56.32 340 GLU A CA 1
ATOM 2456 C C . GLU A 1 342 ? 29.148 1.964 -20.512 1.00 59.39 340 GLU A C 1
ATOM 2457 O O . GLU A 1 342 ? 30.271 2.431 -20.735 1.00 58.58 340 GLU A O 1
ATOM 2463 N N . VAL A 1 343 ? 28.095 2.260 -21.267 1.00 64.93 341 VAL A N 1
ATOM 2464 C CA . VAL A 1 343 ? 28.177 3.220 -22.359 1.00 64.80 341 VAL A CA 1
ATOM 2465 C C . VAL A 1 343 ? 27.616 4.582 -21.948 1.00 70.22 341 VAL A C 1
ATOM 2466 O O . VAL A 1 343 ? 27.320 5.412 -22.805 1.00 75.19 341 VAL A O 1
ATOM 2470 N N . CYS A 1 344 ? 27.470 4.826 -20.648 1.00 67.52 342 CYS A N 1
ATOM 2471 C CA . CYS A 1 344 ? 26.874 6.057 -20.148 1.00 59.82 342 CYS A CA 1
ATOM 2472 C C . CYS A 1 344 ? 27.789 6.699 -19.117 1.00 54.90 342 CYS A C 1
ATOM 2473 O O . CYS A 1 344 ? 28.292 6.019 -18.217 1.00 48.62 342 CYS A O 1
ATOM 2476 N N . ASN A 1 345 ? 28.003 8.003 -19.258 1.00 59.42 343 ASN A N 1
ATOM 2477 C CA . ASN A 1 345 ? 28.666 8.822 -18.256 1.00 55.90 343 ASN A CA 1
ATOM 2478 C C . ASN A 1 345 ? 27.649 9.757 -17.616 1.00 51.71 343 ASN A C 1
ATOM 2479 O O . ASN A 1 345 ? 26.682 10.179 -18.256 1.00 48.45 343 ASN A O 1
ATOM 2484 N N . ILE A 1 346 ? 27.869 10.075 -16.342 1.00 52.69 344 ILE A N 1
ATOM 2485 C CA . ILE A 1 346 ? 27.109 11.144 -15.708 1.00 53.35 344 ILE A CA 1
ATOM 2486 C C . ILE A 1 346 ? 27.574 12.475 -16.280 1.00 55.96 344 ILE A C 1
ATOM 2487 O O . ILE A 1 346 ? 28.779 12.753 -16.348 1.00 58.97 344 ILE A O 1
ATOM 2492 N N . VAL A 1 347 ? 26.625 13.301 -16.710 1.00 51.24 345 VAL A N 1
ATOM 2493 C CA . VAL A 1 347 ? 26.967 14.579 -17.321 1.00 56.63 345 VAL A CA 1
ATOM 2494 C C . VAL A 1 347 ? 27.201 15.617 -16.231 1.00 52.77 345 VAL A C 1
ATOM 2495 O O . VAL A 1 347 ? 26.444 15.703 -15.256 1.00 49.61 345 VAL A O 1
ATOM 2499 N N . ALA A 1 348 ? 28.264 16.403 -16.390 1.00 49.96 346 ALA A N 1
ATOM 2500 C CA . ALA A 1 348 ? 28.642 17.382 -15.383 1.00 47.15 346 ALA A CA 1
ATOM 2501 C C . ALA A 1 348 ? 27.651 18.543 -15.345 1.00 45.70 346 ALA A C 1
ATOM 2502 O O . ALA A 1 348 ? 26.843 18.741 -16.256 1.00 44.77 346 ALA A O 1
ATOM 2504 N N . GLY A 1 349 ? 27.728 19.319 -14.269 1.00 46.39 347 GLY A N 1
ATOM 2505 C CA . GLY A 1 349 ? 26.866 20.467 -14.090 1.00 48.29 347 GLY A CA 1
ATOM 2506 C C . GLY A 1 349 ? 25.536 20.181 -13.434 1.00 49.86 347 GLY A C 1
ATOM 2507 O O . GLY A 1 349 ? 24.700 21.089 -13.347 1.00 54.83 347 GLY A O 1
ATOM 2508 N N . GLN A 1 350 ? 25.311 18.955 -12.971 1.00 48.90 348 GLN A N 1
ATOM 2509 C CA . GLN A 1 350 ? 24.068 18.585 -12.304 1.00 48.72 348 GLN A CA 1
ATOM 2510 C C . GLN A 1 350 ? 24.240 18.781 -10.803 1.00 45.14 348 GLN A C 1
ATOM 2511 O O . GLN A 1 350 ? 24.987 18.041 -10.154 1.00 45.04 348 GLN A O 1
ATOM 2517 N N . ARG A 1 351 ? 23.557 19.780 -10.253 1.00 48.57 349 ARG A N 1
ATOM 2518 C CA . ARG A 1 351 ? 23.604 20.002 -8.817 1.00 49.64 349 ARG A CA 1
ATOM 2519 C C . ARG A 1 351 ? 22.895 18.867 -8.087 1.00 50.47 349 ARG A C 1
ATOM 2520 O O . ARG A 1 351 ? 22.012 18.201 -8.634 1.00 49.39 349 ARG A O 1
ATOM 2528 N N . CYS A 1 352 ? 23.297 18.646 -6.839 1.00 53.18 350 CYS A N 1
ATOM 2529 C CA . CYS A 1 352 ? 22.722 17.594 -6.004 1.00 53.00 350 CYS A CA 1
ATOM 2530 C C . CYS A 1 352 ? 21.761 18.240 -5.013 1.00 53.76 350 CYS A C 1
ATOM 2531 O O . CYS A 1 352 ? 22.183 18.855 -4.030 1.00 52.67 350 CYS A O 1
ATOM 2534 N N . ILE A 1 353 ? 20.462 18.098 -5.276 1.00 59.27 351 ILE A N 1
ATOM 2535 C CA . ILE A 1 353 ? 19.445 18.590 -4.354 1.00 66.65 351 ILE A CA 1
ATOM 2536 C C . ILE A 1 353 ? 19.118 17.590 -3.251 1.00 67.13 351 ILE A C 1
ATOM 2537 O O . ILE A 1 353 ? 18.566 17.987 -2.214 1.00 66.07 351 ILE A O 1
ATOM 2542 N N . LYS A 1 354 ? 19.440 16.312 -3.440 1.00 70.76 352 LYS A N 1
ATOM 2543 C CA . LYS A 1 354 ? 19.123 15.300 -2.445 1.00 68.58 352 LYS A CA 1
ATOM 2544 C C . LYS A 1 354 ? 19.912 15.530 -1.158 1.00 67.77 352 LYS A C 1
ATOM 2545 O O . LYS A 1 354 ? 20.973 16.161 -1.145 1.00 70.19 352 LYS A O 1
ATOM 2551 N N . LYS A 1 355 ? 19.372 15.001 -0.064 1.00 68.08 353 LYS A N 1
ATOM 2552 C CA . LYS A 1 355 ? 19.985 15.186 1.242 1.00 71.17 353 LYS A CA 1
ATOM 2553 C C . LYS A 1 355 ? 21.261 14.362 1.357 1.00 72.61 353 LYS A C 1
ATOM 2554 O O . LYS A 1 355 ? 21.347 13.242 0.846 1.00 75.30 353 LYS A O 1
ATOM 2560 N N . LEU A 1 356 ? 22.257 14.927 2.031 1.00 67.90 354 LEU A N 1
ATOM 2561 C CA . LEU A 1 356 ? 23.534 14.262 2.226 1.00 65.62 354 LEU A CA 1
ATOM 2562 C C . LEU A 1 356 ? 23.528 13.468 3.526 1.00 67.79 354 LEU A C 1
ATOM 2563 O O . LEU A 1 356 ? 22.784 13.775 4.461 1.00 71.84 354 LEU A O 1
ATOM 2568 N N . THR A 1 357 ? 24.368 12.438 3.576 1.00 69.10 355 THR A N 1
ATOM 2569 C CA . THR A 1 357 ? 24.523 11.661 4.795 1.00 72.14 355 THR A CA 1
ATOM 2570 C C . THR A 1 357 ? 25.250 12.488 5.855 1.00 77.69 355 THR A C 1
ATOM 2571 O O . THR A 1 357 ? 25.705 13.609 5.607 1.00 67.81 355 THR A O 1
ATOM 2575 N N . ASP A 1 358 ? 25.354 11.922 7.060 1.00 90.94 356 ASP A N 1
ATOM 2576 C CA . ASP A 1 358 ? 26.072 12.612 8.127 1.00 93.26 356 ASP A CA 1
ATOM 2577 C C . ASP A 1 358 ? 27.548 12.765 7.784 1.00 88.32 356 ASP A C 1
ATOM 2578 O O . ASP A 1 358 ? 28.158 13.800 8.079 1.00 88.54 356 ASP A O 1
ATOM 2583 N N . ASN A 1 359 ? 28.139 11.745 7.156 1.00 81.55 357 ASN A N 1
ATOM 2584 C CA . ASN A 1 359 ? 29.526 11.854 6.717 1.00 76.19 357 ASN A CA 1
ATOM 2585 C C . ASN A 1 359 ? 29.678 12.915 5.634 1.00 67.80 357 ASN A C 1
ATOM 2586 O O . ASN A 1 359 ? 30.677 13.643 5.605 1.00 61.10 357 ASN A O 1
ATOM 2591 N N . GLN A 1 360 ? 28.691 13.025 4.740 1.00 64.19 358 GLN A N 1
ATOM 2592 C CA . GLN A 1 360 ? 28.817 13.928 3.600 1.00 63.48 358 GLN A CA 1
ATOM 2593 C C . GLN A 1 360 ? 28.670 15.390 4.003 1.00 62.32 358 GLN A C 1
ATOM 2594 O O . GLN A 1 360 ? 29.320 16.259 3.411 1.00 59.87 358 GLN A O 1
ATOM 2600 N N . THR A 1 361 ? 27.819 15.689 4.987 1.00 63.14 359 THR A N 1
ATOM 2601 C CA . THR A 1 361 ? 27.714 17.068 5.453 1.00 60.31 359 THR A CA 1
ATOM 2602 C C . THR A 1 361 ? 28.918 17.446 6.306 1.00 63.85 359 THR A C 1
ATOM 2603 O O . THR A 1 361 ? 29.405 18.581 6.236 1.00 63.86 359 THR A O 1
ATOM 2607 N N . SER A 1 362 ? 29.415 16.506 7.113 1.00 66.22 360 SER A N 1
ATOM 2608 C CA . SER A 1 362 ? 30.593 16.777 7.929 1.00 67.59 360 SER A CA 1
ATOM 2609 C C . SER A 1 362 ? 31.824 17.005 7.062 1.00 68.07 360 SER A C 1
ATOM 2610 O O . SER A 1 362 ? 32.658 17.866 7.367 1.00 68.58 360 SER A O 1
ATOM 2613 N N . THR A 1 363 ? 31.955 16.248 5.970 1.00 68.79 361 THR A N 1
ATOM 2614 C CA . THR A 1 363 ? 33.117 16.409 5.106 1.00 66.01 361 THR A CA 1
ATOM 2615 C C . THR A 1 363 ? 33.002 17.645 4.220 1.00 64.10 361 THR A C 1
ATOM 2616 O O . THR A 1 363 ? 34.026 18.183 3.785 1.00 64.11 361 THR A O 1
ATOM 2620 N N . MET A 1 364 ? 31.781 18.115 3.953 1.00 63.01 362 MET A N 1
ATOM 2621 C CA . MET A 1 364 ? 31.622 19.345 3.186 1.00 59.22 362 MET A CA 1
ATOM 2622 C C . MET A 1 364 ? 31.839 20.575 4.057 1.00 59.69 362 MET A C 1
ATOM 2623 O O . MET A 1 364 ? 32.380 21.582 3.587 1.00 62.76 362 MET A O 1
ATOM 2628 N N . ILE A 1 365 ? 31.414 20.511 5.321 1.00 61.36 363 ILE A N 1
ATOM 2629 C CA . ILE A 1 365 ? 31.663 21.605 6.255 1.00 58.49 363 ILE A CA 1
ATOM 2630 C C . ILE A 1 365 ? 33.156 21.891 6.352 1.00 59.93 363 ILE A C 1
ATOM 2631 O O . ILE A 1 365 ? 33.583 23.052 6.344 1.00 63.89 363 ILE A O 1
ATOM 2636 N N . LYS A 1 366 ? 33.974 20.837 6.426 1.00 58.28 364 LYS A N 1
ATOM 2637 C CA . LYS A 1 366 ? 35.414 21.023 6.552 1.00 61.01 364 LYS A CA 1
ATOM 2638 C C . LYS A 1 366 ? 36.026 21.625 5.292 1.00 61.05 364 LYS A C 1
ATOM 2639 O O . LYS A 1 366 ? 36.979 22.407 5.383 1.00 67.71 364 LYS A O 1
ATOM 2645 N N . ALA A 1 367 ? 35.498 21.281 4.117 1.00 56.31 365 ALA A N 1
ATOM 2646 C CA . ALA A 1 367 ? 36.042 21.777 2.859 1.00 57.65 365 ALA A CA 1
ATOM 2647 C C . ALA A 1 367 ? 35.642 23.215 2.552 1.00 62.15 365 ALA A C 1
ATOM 2648 O O . ALA A 1 367 ? 36.196 23.806 1.618 1.00 62.86 365 ALA A O 1
ATOM 2650 N N . THR A 1 368 ? 34.706 23.794 3.306 1.00 60.25 366 THR A N 1
ATOM 2651 C CA . THR A 1 368 ? 34.161 25.105 2.990 1.00 60.86 366 THR A CA 1
ATOM 2652 C C . THR A 1 368 ? 34.306 26.131 4.104 1.00 65.02 366 THR A C 1
ATOM 2653 O O . THR A 1 368 ? 34.048 27.316 3.862 1.00 61.70 366 THR A O 1
ATOM 2657 N N . ALA A 1 369 ? 34.704 25.724 5.306 1.00 68.91 367 ALA A N 1
ATOM 2658 C CA . ALA A 1 369 ? 34.819 26.649 6.427 1.00 64.80 367 ALA A CA 1
ATOM 2659 C C . ALA A 1 369 ? 36.167 27.357 6.380 1.00 67.36 367 ALA A C 1
ATOM 2660 O O . ALA A 1 369 ? 37.219 26.709 6.396 1.00 70.33 367 ALA A O 1
ATOM 2662 N N . ARG A 1 370 ? 36.133 28.686 6.322 1.00 68.79 368 ARG A N 1
ATOM 2663 C CA . ARG A 1 370 ? 37.330 29.511 6.359 1.00 68.20 368 ARG A CA 1
ATOM 2664 C C . ARG A 1 370 ? 37.187 30.545 7.464 1.00 59.00 368 ARG A C 1
ATOM 2665 O O . ARG A 1 370 ? 36.080 31.000 7.766 1.00 59.10 368 ARG A O 1
ATOM 2673 N N . SER A 1 371 ? 38.315 30.917 8.066 1.00 51.06 369 SER A N 1
ATOM 2674 C CA . SER A 1 371 ? 38.301 31.978 9.061 1.00 47.36 369 SER A CA 1
ATOM 2675 C C . SER A 1 371 ? 37.779 33.269 8.437 1.00 49.20 369 SER A C 1
ATOM 2676 O O . SER A 1 371 ? 37.839 33.469 7.220 1.00 55.04 369 SER A O 1
ATOM 2679 N N . ALA A 1 372 ? 37.253 34.151 9.287 1.00 43.47 370 ALA A N 1
ATOM 2680 C CA . ALA A 1 372 ? 36.690 35.403 8.785 1.00 41.35 370 ALA A CA 1
ATOM 2681 C C . ALA A 1 372 ? 37.679 36.218 7.958 1.00 44.68 370 ALA A C 1
ATOM 2682 O O . ALA A 1 372 ? 37.267 36.751 6.913 1.00 47.40 370 ALA A O 1
ATOM 2684 N N . PRO A 1 373 ? 38.956 36.362 8.339 1.00 44.95 371 PRO A N 1
ATOM 2685 C CA . PRO A 1 373 ? 39.892 37.041 7.428 1.00 44.44 371 PRO A CA 1
ATOM 2686 C C . PRO A 1 373 ? 40.056 36.333 6.093 1.00 45.48 371 PRO A C 1
ATOM 2687 O O . PRO A 1 373 ? 40.216 36.998 5.062 1.00 42.87 371 PRO A O 1
ATOM 2691 N N . ASP A 1 374 ? 40.026 34.998 6.083 1.00 51.53 372 ASP A N 1
ATOM 2692 C CA . ASP A 1 374 ? 40.148 34.265 4.826 1.00 59.56 372 ASP A CA 1
ATOM 2693 C C . ASP A 1 374 ? 38.979 34.564 3.895 1.00 40.37 372 ASP A C 1
ATOM 2694 O O . ASP A 1 374 ? 39.168 34.737 2.685 1.00 40.33 372 ASP A O 1
ATOM 2699 N N . ARG A 1 375 ? 37.762 34.628 4.441 1.00 41.42 373 ARG A N 1
ATOM 2700 C CA . ARG A 1 375 ? 36.602 34.970 3.624 1.00 39.91 373 ARG A CA 1
ATOM 2701 C C . ARG A 1 375 ? 36.690 36.402 3.109 1.00 39.46 373 ARG A C 1
ATOM 2702 O O . ARG A 1 375 ? 36.255 36.691 1.987 1.00 38.96 373 ARG A O 1
ATOM 2710 N N . GLN A 1 376 ? 37.247 37.309 3.916 1.00 38.41 374 GLN A N 1
ATOM 2711 C CA . GLN A 1 376 ? 37.462 38.684 3.477 1.00 39.68 374 GLN A CA 1
ATOM 2712 C C . GLN A 1 376 ? 38.263 38.729 2.183 1.00 41.84 374 GLN A C 1
ATOM 2713 O O . GLN A 1 376 ? 37.815 39.281 1.173 1.00 44.56 374 GLN A O 1
ATOM 2719 N N . GLU A 1 377 ? 39.462 38.144 2.201 1.00 40.02 375 GLU A N 1
ATOM 2720 C CA . GLU A 1 377 ? 40.325 38.177 1.029 1.00 52.11 375 GLU A CA 1
ATOM 2721 C C . GLU A 1 377 ? 39.764 37.367 -0.130 1.00 47.09 375 GLU A C 1
ATOM 2722 O O . GLU A 1 377 ? 40.121 37.635 -1.283 1.00 45.69 375 GLU A O 1
ATOM 2728 N N . GLU A 1 378 ? 38.894 36.392 0.144 1.00 49.66 376 GLU A N 1
ATOM 2729 C CA . GLU A 1 378 ? 38.282 35.616 -0.929 1.00 48.02 376 GLU A CA 1
ATOM 2730 C C . GLU A 1 378 ? 37.177 36.404 -1.622 1.00 41.81 376 GLU A C 1
ATOM 2731 O O . GLU A 1 378 ? 37.107 36.431 -2.856 1.00 39.14 376 GLU A O 1
ATOM 2737 N N . ILE A 1 379 ? 36.303 37.048 -0.845 1.00 37.37 377 ILE A N 1
ATOM 2738 C CA . ILE A 1 379 ? 35.321 37.959 -1.428 1.00 40.88 377 ILE A CA 1
ATOM 2739 C C . ILE A 1 379 ? 36.027 39.075 -2.187 1.00 44.65 377 ILE A C 1
ATOM 2740 O O . ILE A 1 379 ? 35.568 39.513 -3.249 1.00 36.74 377 ILE A O 1
ATOM 2745 N N . SER A 1 380 ? 37.165 39.537 -1.664 1.00 37.85 378 SER A N 1
ATOM 2746 C CA . SER A 1 380 ? 37.946 40.551 -2.363 1.00 45.72 378 SER A CA 1
ATOM 2747 C C . SER A 1 380 ? 38.527 40.005 -3.662 1.00 44.66 378 SER A C 1
ATOM 2748 O O . SER A 1 380 ? 38.556 40.711 -4.678 1.00 48.65 378 SER A O 1
ATOM 2751 N N . ARG A 1 381 ? 38.997 38.754 -3.650 1.00 44.26 379 ARG A N 1
ATOM 2752 C CA . ARG A 1 381 ? 39.484 38.135 -4.880 1.00 43.02 379 ARG A CA 1
ATOM 2753 C C . ARG A 1 381 ? 38.383 38.057 -5.929 1.00 44.58 379 ARG A C 1
ATOM 2754 O O . ARG A 1 381 ? 38.613 38.358 -7.107 1.00 42.71 379 ARG A O 1
ATOM 2762 N N . LEU A 1 382 ? 37.178 37.656 -5.518 1.00 46.00 380 LEU A N 1
ATOM 2763 C CA . LEU A 1 382 ? 36.077 37.512 -6.465 1.00 44.42 380 LEU A CA 1
ATOM 2764 C C . LEU A 1 382 ? 35.689 38.852 -7.075 1.00 44.53 380 LEU A C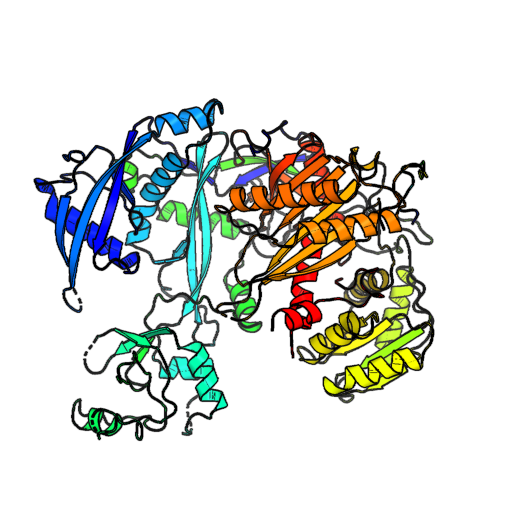 1
ATOM 2765 O O . LEU A 1 382 ? 35.335 38.922 -8.258 1.00 49.06 380 LEU A O 1
ATOM 2770 N N . MET A 1 383 ? 35.747 39.926 -6.286 1.00 42.32 381 MET A N 1
ATOM 2771 C CA . MET A 1 383 ? 35.421 41.249 -6.811 1.00 40.29 381 MET A CA 1
ATOM 2772 C C . MET A 1 383 ? 36.423 41.680 -7.873 1.00 41.33 381 MET A C 1
ATOM 2773 O O . MET A 1 383 ? 36.039 42.149 -8.951 1.00 46.16 381 MET A O 1
ATOM 2778 N N . LYS A 1 384 ? 37.718 41.533 -7.582 1.00 39.00 382 LYS A N 1
ATOM 2779 C CA . LYS A 1 384 ? 38.740 41.845 -8.575 1.00 40.08 382 LYS A CA 1
ATOM 2780 C C . LYS A 1 384 ? 38.553 41.013 -9.838 1.00 40.14 382 LYS A C 1
ATOM 2781 O O . LYS A 1 384 ? 38.654 41.533 -10.955 1.00 45.99 382 LYS A O 1
ATOM 2787 N N . ASN A 1 385 ? 38.269 39.717 -9.677 1.00 43.56 383 ASN A N 1
ATOM 2788 C CA . ASN A 1 385 ? 38.018 38.862 -10.832 1.00 44.29 383 ASN A CA 1
ATOM 2789 C C . ASN A 1 385 ? 36.766 39.296 -11.580 1.00 44.66 383 ASN A C 1
ATOM 2790 O O . ASN A 1 385 ? 36.733 39.268 -12.816 1.00 47.45 383 ASN A O 1
ATOM 2795 N N . ALA A 1 386 ? 35.723 39.692 -10.848 1.00 44.39 384 ALA A N 1
ATOM 2796 C CA . ALA A 1 386 ? 34.477 40.095 -11.490 1.00 43.47 384 ALA A CA 1
ATOM 2797 C C . ALA A 1 386 ? 34.687 41.310 -12.384 1.00 50.18 384 ALA A C 1
ATOM 2798 O O . ALA A 1 386 ? 34.297 41.304 -13.558 1.00 52.96 384 ALA A O 1
ATOM 2800 N N . SER A 1 387 ? 35.320 42.355 -11.849 1.00 51.55 385 SER A N 1
ATOM 2801 C CA . SER A 1 387 ? 35.539 43.616 -12.558 1.00 49.65 385 SER A CA 1
ATOM 2802 C C . SER A 1 387 ? 34.234 44.123 -13.171 1.00 50.52 385 SER A C 1
ATOM 2803 O O . SER A 1 387 ? 34.103 44.295 -14.384 1.00 51.79 385 SER A O 1
ATOM 2806 N N . TYR A 1 388 ? 33.258 44.359 -12.289 1.00 50.35 386 TYR A N 1
ATOM 2807 C CA . TYR A 1 388 ? 31.906 44.678 -12.735 1.00 49.36 386 TYR A CA 1
ATOM 2808 C C . TYR A 1 388 ? 31.854 45.967 -13.546 1.00 51.76 386 TYR A C 1
ATOM 2809 O O . TYR A 1 388 ? 31.022 46.094 -14.451 1.00 50.96 386 TYR A O 1
ATOM 2818 N N . ASN A 1 389 ? 32.728 46.931 -13.246 1.00 51.77 387 ASN A N 1
ATOM 2819 C CA . ASN A 1 389 ? 32.708 48.192 -13.978 1.00 48.97 387 ASN A CA 1
ATOM 2820 C C . ASN A 1 389 ? 33.178 48.036 -15.418 1.00 54.26 387 ASN A C 1
ATOM 2821 O O . ASN A 1 389 ? 32.901 48.912 -16.244 1.00 55.65 387 ASN A O 1
ATOM 2826 N N . LEU A 1 390 ? 33.875 46.949 -15.738 1.00 52.55 388 LEU A N 1
ATOM 2827 C CA . LEU A 1 390 ? 34.297 46.662 -17.101 1.00 47.24 388 LEU A CA 1
ATOM 2828 C C . LEU A 1 390 ? 33.378 45.662 -17.792 1.00 47.28 388 LEU A C 1
ATOM 2829 O O . LEU A 1 390 ? 33.689 45.209 -18.899 1.00 48.06 388 LEU A O 1
ATOM 2834 N N . ASP A 1 391 ? 32.264 45.309 -17.161 1.00 47.62 389 ASP A N 1
ATOM 2835 C CA . ASP A 1 391 ? 31.251 44.482 -17.807 1.00 48.73 389 ASP A CA 1
ATOM 2836 C C . ASP A 1 391 ? 30.573 45.289 -18.910 1.00 50.07 389 ASP A C 1
ATOM 2837 O O . ASP A 1 391 ? 30.088 46.396 -18.649 1.00 53.20 389 ASP A O 1
ATOM 2842 N N . PRO A 1 392 ? 30.523 44.781 -20.144 1.00 47.16 390 PRO A N 1
ATOM 2843 C CA . PRO A 1 392 ? 29.855 45.538 -21.216 1.00 46.89 390 PRO A CA 1
ATOM 2844 C C . PRO A 1 392 ? 28.371 45.761 -20.975 1.00 46.71 390 PRO A C 1
ATOM 2845 O O . PRO A 1 392 ? 27.833 46.791 -21.402 1.00 47.74 390 PRO A O 1
ATOM 2849 N N . TYR A 1 393 ? 27.689 44.831 -20.304 1.00 45.35 391 TYR A N 1
ATOM 2850 C CA . TYR A 1 393 ? 26.265 45.008 -20.039 1.00 46.43 391 TYR A CA 1
ATOM 2851 C C . TYR A 1 393 ? 26.029 45.997 -18.905 1.00 49.71 391 TYR A C 1
ATOM 2852 O O . TYR A 1 393 ? 25.054 46.757 -18.932 1.00 52.50 391 TYR A O 1
ATOM 2861 N N . ILE A 1 394 ? 26.909 46.001 -17.904 1.00 46.95 392 ILE A N 1
ATOM 2862 C CA . ILE A 1 394 ? 26.794 46.965 -16.816 1.00 43.63 392 ILE A CA 1
ATOM 2863 C C . ILE A 1 394 ? 27.072 48.376 -17.322 1.00 43.16 392 ILE A C 1
ATOM 2864 O O . ILE A 1 394 ? 26.434 49.344 -16.890 1.00 42.88 392 ILE A O 1
ATOM 2869 N N . GLN A 1 395 ? 28.011 48.514 -18.262 1.00 43.89 393 GLN A N 1
ATOM 2870 C CA . GLN A 1 395 ? 28.263 49.818 -18.868 1.00 42.91 393 GLN A CA 1
ATOM 2871 C C . GLN A 1 395 ? 27.126 50.240 -19.789 1.00 43.45 393 GLN A C 1
ATOM 2872 O O . GLN A 1 395 ? 26.872 51.440 -19.945 1.00 41.03 393 GLN A O 1
ATOM 2878 N N . GLU A 1 396 ? 26.441 49.274 -20.408 1.00 47.33 394 GLU A N 1
ATOM 2879 C CA . GLU A 1 396 ? 25.312 49.592 -21.277 1.00 49.02 394 GLU A CA 1
ATOM 2880 C C . GLU A 1 396 ? 24.253 50.397 -20.536 1.00 49.66 394 GLU A C 1
ATOM 2881 O O . GLU A 1 396 ? 23.673 51.337 -21.090 1.00 58.63 394 GLU A O 1
ATOM 2887 N N . PHE A 1 397 ? 23.997 50.051 -19.277 1.00 43.72 395 PHE A N 1
ATOM 2888 C CA . PHE A 1 397 ? 23.013 50.743 -18.460 1.00 40.68 395 PHE A CA 1
ATOM 2889 C C . PHE A 1 397 ? 23.644 51.784 -17.543 1.00 39.26 395 PHE A C 1
ATOM 2890 O O . PHE A 1 397 ? 22.986 52.255 -16.610 1.00 48.33 395 PHE A O 1
ATOM 2898 N N . GLY A 1 398 ? 24.902 52.150 -17.784 1.00 39.69 396 GLY A N 1
ATOM 2899 C CA . GLY A 1 398 ? 25.540 53.209 -17.017 1.00 42.02 396 GLY A CA 1
ATOM 2900 C C . GLY A 1 398 ? 25.694 52.917 -15.542 1.00 41.72 396 GLY A C 1
ATOM 2901 O O . GLY A 1 398 ? 25.760 53.851 -14.736 1.00 38.92 396 GLY A O 1
ATOM 2902 N N . ILE A 1 399 ? 25.759 51.646 -15.165 1.00 44.81 397 ILE A N 1
ATOM 2903 C CA . ILE A 1 399 ? 25.871 51.264 -13.763 1.00 42.79 397 ILE A CA 1
ATOM 2904 C C . ILE A 1 399 ? 27.329 51.345 -13.331 1.00 42.82 397 ILE A C 1
ATOM 2905 O O . ILE A 1 399 ? 28.239 50.975 -14.084 1.00 45.44 397 ILE A O 1
ATOM 2910 N N . LYS A 1 400 ? 27.558 51.838 -12.115 1.00 43.11 398 LYS A N 1
ATOM 2911 C CA . LYS A 1 400 ? 28.896 51.958 -11.549 1.00 47.06 398 LYS A CA 1
ATOM 2912 C C . LYS A 1 400 ? 28.930 51.224 -10.216 1.00 48.40 398 LYS A C 1
ATOM 2913 O O . LYS A 1 400 ? 28.053 51.429 -9.372 1.00 48.55 398 LYS A O 1
ATOM 2919 N N . VAL A 1 401 ? 29.940 50.378 -10.026 1.00 48.41 399 VAL A N 1
ATOM 2920 C CA . VAL A 1 401 ? 30.041 49.512 -8.855 1.00 44.53 399 VAL A CA 1
ATOM 2921 C C . VAL A 1 401 ? 31.232 49.952 -8.014 1.00 40.45 399 VAL A C 1
ATOM 2922 O O . VAL A 1 401 ? 32.326 50.182 -8.545 1.00 37.40 399 VAL A O 1
ATOM 2926 N N . LYS A 1 402 ? 31.020 50.058 -6.704 1.00 39.66 400 LYS A N 1
ATOM 2927 C CA . LYS A 1 402 ? 32.086 50.454 -5.794 1.00 42.88 400 LYS A CA 1
ATOM 2928 C C . LYS A 1 402 ? 33.066 49.303 -5.589 1.00 47.54 400 LYS A C 1
ATOM 2929 O O . LYS A 1 402 ? 32.672 48.138 -5.492 1.00 47.83 400 LYS A O 1
ATOM 2935 N N . ASP A 1 403 ? 34.356 49.640 -5.513 1.00 51.64 401 ASP A N 1
ATOM 2936 C CA . ASP A 1 403 ? 35.401 48.621 -5.522 1.00 55.34 401 ASP A CA 1
ATOM 2937 C C . ASP A 1 403 ? 35.561 47.941 -4.166 1.00 52.33 401 ASP A C 1
ATOM 2938 O O . ASP A 1 403 ? 35.815 46.733 -4.106 1.00 47.55 401 ASP A O 1
ATOM 2943 N N . ASP A 1 404 ? 35.426 48.687 -3.076 1.00 53.78 402 ASP A N 1
ATOM 2944 C CA . ASP A 1 404 ? 35.783 48.199 -1.754 1.00 50.07 402 ASP A CA 1
ATOM 2945 C C . ASP A 1 404 ? 34.546 47.921 -0.910 1.00 40.42 402 ASP A C 1
ATOM 2946 O O . ASP A 1 404 ? 33.459 48.450 -1.156 1.00 38.83 402 ASP A O 1
ATOM 2951 N N . MET A 1 405 ? 34.739 47.075 0.100 1.00 40.01 403 MET A N 1
ATOM 2952 C CA . MET A 1 405 ? 33.651 46.692 0.986 1.00 38.96 403 MET A CA 1
ATOM 2953 C C . MET A 1 405 ? 33.159 47.888 1.791 1.00 40.06 403 MET A C 1
ATOM 2954 O O . MET A 1 405 ? 33.947 48.722 2.247 1.00 44.75 403 MET A O 1
ATOM 2959 N N . THR A 1 406 ? 31.841 47.961 1.968 1.00 34.73 404 THR A N 1
ATOM 2960 C CA . THR A 1 406 ? 31.231 49.079 2.674 1.00 37.06 404 THR A CA 1
ATOM 2961 C C . THR A 1 406 ? 31.665 49.100 4.134 1.00 42.26 404 THR A C 1
ATOM 2962 O O . THR A 1 406 ? 31.676 48.067 4.809 1.00 44.22 404 THR A O 1
ATOM 2966 N N . GLU A 1 407 ? 32.034 50.284 4.614 1.00 44.14 405 GLU A N 1
ATOM 2967 C CA . GLU A 1 407 ? 32.355 50.481 6.018 1.00 35.49 405 GLU A CA 1
ATOM 2968 C C . GLU A 1 407 ? 31.113 50.941 6.770 1.00 34.95 405 GLU A C 1
ATOM 2969 O O . GLU A 1 407 ? 30.338 51.764 6.274 1.00 34.71 405 GLU A O 1
ATOM 2975 N N . VAL A 1 408 ? 30.925 50.394 7.967 1.00 34.85 406 VAL A N 1
ATOM 2976 C CA . VAL A 1 408 ? 29.806 50.758 8.829 1.00 34.48 406 VAL A CA 1
ATOM 2977 C C . VAL A 1 408 ? 30.240 50.549 10.271 1.00 37.21 406 VAL A C 1
ATOM 2978 O O . VAL A 1 408 ? 30.970 49.604 10.581 1.00 38.38 406 VAL A O 1
ATOM 2982 N N . THR A 1 409 ? 29.810 51.447 11.151 1.00 38.62 407 THR A N 1
ATOM 2983 C CA . THR A 1 409 ? 30.111 51.349 12.574 1.00 40.73 407 THR A CA 1
ATOM 2984 C C . THR A 1 409 ? 28.920 50.708 13.276 1.00 41.91 407 THR A C 1
ATOM 2985 O O . THR A 1 409 ? 27.828 51.286 13.318 1.00 40.14 407 THR A O 1
ATOM 2989 N N . GLY A 1 410 ? 29.131 49.504 13.813 1.00 41.41 408 GLY A N 1
ATOM 2990 C CA . GLY A 1 410 ? 28.135 48.822 14.604 1.00 34.69 408 GLY A CA 1
ATOM 2991 C C . GLY A 1 410 ? 28.402 48.965 16.096 1.00 37.33 408 GLY A C 1
ATOM 2992 O O . GLY A 1 410 ? 29.366 49.586 16.535 1.00 40.01 408 GLY A O 1
ATOM 2993 N N . ARG A 1 411 ? 27.515 48.360 16.880 1.00 37.26 409 ARG A N 1
ATOM 2994 C CA . ARG A 1 411 ? 27.556 48.446 18.333 1.00 38.74 409 ARG A CA 1
ATOM 2995 C C . ARG A 1 411 ? 27.586 47.045 18.925 1.00 38.35 409 ARG A C 1
ATOM 2996 O O . ARG A 1 411 ? 26.794 46.183 18.530 1.00 40.35 409 ARG A O 1
ATOM 3004 N N . VAL A 1 412 ? 28.498 46.821 19.866 1.00 38.87 410 VAL A N 1
ATOM 3005 C CA . VAL A 1 412 ? 28.538 45.579 20.628 1.00 39.66 410 VAL A CA 1
ATOM 3006 C C . VAL A 1 412 ? 27.641 45.770 21.845 1.00 43.50 410 VAL A C 1
ATOM 3007 O O . VAL A 1 412 ? 27.991 46.500 22.776 1.00 42.74 410 VAL A O 1
ATOM 3011 N N . LEU A 1 413 ? 26.476 45.127 21.833 1.00 44.49 411 LEU A N 1
ATOM 3012 C CA . LEU A 1 413 ? 25.533 45.280 22.928 1.00 37.24 411 LEU A CA 1
ATOM 3013 C C . LEU A 1 413 ? 26.102 44.685 24.215 1.00 40.69 411 LEU A C 1
ATOM 3014 O O . LEU A 1 413 ? 26.882 43.730 24.177 1.00 49.12 411 LEU A O 1
ATOM 3019 N N . PRO A 1 414 ? 25.732 45.237 25.369 1.00 46.97 412 PRO A N 1
ATOM 3020 C CA . PRO A 1 414 ? 26.173 44.653 26.639 1.00 45.35 412 PRO A CA 1
ATOM 3021 C C . PRO A 1 414 ? 25.381 43.397 26.966 1.00 44.84 412 PRO A C 1
ATOM 3022 O O . PRO A 1 414 ? 24.161 43.342 26.796 1.00 43.06 412 PRO A O 1
ATOM 3026 N N . ALA A 1 415 ? 26.092 42.381 27.438 1.00 47.67 413 ALA A N 1
ATOM 3027 C CA . ALA A 1 415 ? 25.455 41.099 27.705 1.00 45.19 413 ALA A CA 1
ATOM 3028 C C . ALA A 1 415 ? 24.625 41.173 28.985 1.00 45.80 413 ALA A C 1
ATOM 3029 O O . ALA A 1 415 ? 25.035 41.815 29.956 1.00 44.71 413 ALA A O 1
ATOM 3031 N N . PRO A 1 416 ? 23.461 40.531 29.013 1.00 45.47 414 PRO A N 1
ATOM 3032 C CA . PRO A 1 416 ? 22.679 40.477 30.250 1.00 46.77 414 PRO A CA 1
ATOM 3033 C C . PRO A 1 416 ? 23.362 39.599 31.285 1.00 46.17 414 PRO A C 1
ATOM 3034 O O . PRO A 1 416 ? 24.265 38.817 30.983 1.00 47.75 414 PRO A O 1
ATOM 3038 N N . ILE A 1 417 ? 22.912 39.738 32.528 1.00 42.44 415 ILE A N 1
ATOM 3039 C CA . ILE A 1 417 ? 23.420 38.941 33.636 1.00 44.84 415 ILE A CA 1
ATOM 3040 C C . ILE A 1 417 ? 22.409 37.847 33.945 1.00 44.83 415 ILE A C 1
ATOM 3041 O O . ILE A 1 417 ? 21.207 38.116 34.066 1.00 41.44 415 ILE A O 1
ATOM 3046 N N . LEU A 1 418 ? 22.889 36.612 34.060 1.00 45.16 416 LEU A N 1
ATOM 3047 C CA . LEU A 1 418 ? 22.035 35.476 34.374 1.00 43.12 416 LEU A CA 1
ATOM 3048 C C . LEU A 1 418 ? 22.023 35.252 35.880 1.00 45.54 416 LEU A C 1
ATOM 3049 O O . LEU A 1 418 ? 23.080 35.201 36.516 1.00 45.72 416 LEU A O 1
ATOM 3054 N N . GLN A 1 419 ? 20.826 35.127 36.444 1.00 47.22 417 GLN A N 1
ATOM 3055 C CA . GLN A 1 419 ? 20.653 34.896 37.871 1.00 44.53 417 GLN A CA 1
ATOM 3056 C C . GLN A 1 419 ? 20.510 33.401 38.119 1.00 53.46 417 GLN A C 1
ATOM 3057 O O . GLN A 1 419 ? 19.598 32.761 37.583 1.00 53.17 417 GLN A O 1
ATOM 3063 N N . TYR A 1 420 ? 21.412 32.850 38.920 1.00 50.80 418 TYR A N 1
ATOM 3064 C CA . TYR A 1 420 ? 21.323 31.471 39.365 1.00 49.75 418 TYR A CA 1
ATOM 3065 C C . TYR A 1 420 ? 20.841 31.425 40.811 1.00 53.11 418 TYR A C 1
ATOM 3066 O O . TYR A 1 420 ? 20.784 32.439 41.510 1.00 55.67 418 TYR A O 1
ATOM 3075 N N . GLY A 1 421 ? 20.483 30.225 41.255 1.00 52.33 419 GLY A N 1
ATOM 3076 C CA . GLY A 1 421 ? 19.954 30.060 42.593 1.00 55.84 419 GLY A CA 1
ATOM 3077 C C . GLY A 1 421 ? 20.832 29.212 43.486 1.00 59.20 419 GLY A C 1
ATOM 3078 O O . GLY A 1 421 ? 22.046 29.426 43.563 1.00 53.14 419 GLY A O 1
ATOM 3079 N N . GLY A 1 422 ? 20.227 28.244 44.169 1.00 59.63 420 GLY A N 1
ATOM 3080 C CA . GLY A 1 422 ? 20.998 27.387 45.040 1.00 64.58 420 GLY A CA 1
ATOM 3081 C C . GLY A 1 422 ? 21.515 28.132 46.262 1.00 72.16 420 GLY A C 1
ATOM 3082 O O . GLY A 1 422 ? 21.090 29.245 46.585 1.00 73.64 420 GLY A O 1
ATOM 3083 N N . ARG A 1 423 ? 22.470 27.488 46.938 1.00 75.56 421 ARG A N 1
ATOM 3084 C CA . ARG A 1 423 ? 23.002 28.033 48.183 1.00 80.91 421 ARG A CA 1
ATOM 3085 C C . ARG A 1 423 ? 23.691 29.375 47.962 1.00 79.78 421 ARG A C 1
ATOM 3086 O O . ARG A 1 423 ? 23.601 30.272 48.806 1.00 85.89 421 ARG A O 1
ATOM 3094 N N . ASN A 1 424 ? 24.377 29.536 46.832 1.00 75.99 422 ASN A N 1
ATOM 3095 C CA . ASN A 1 424 ? 25.163 30.739 46.590 1.00 74.12 422 ASN A CA 1
ATOM 3096 C C . ASN A 1 424 ? 24.349 31.879 45.993 1.00 68.98 422 ASN A C 1
ATOM 3097 O O . ASN A 1 424 ? 24.682 33.048 46.226 1.00 67.97 422 ASN A O 1
ATOM 3102 N N . ARG A 1 425 ? 23.295 31.571 45.235 1.00 64.14 423 ARG A N 1
ATOM 3103 C CA . ARG A 1 425 ? 22.525 32.588 44.512 1.00 59.55 423 ARG A CA 1
ATOM 3104 C C . ARG A 1 425 ? 23.437 33.416 43.612 1.00 59.90 423 ARG A C 1
ATOM 3105 O O . ARG A 1 425 ? 23.268 34.628 43.458 1.00 65.59 423 ARG A O 1
ATOM 3113 N N . ALA A 1 426 ? 24.417 32.748 43.012 1.00 58.00 424 ALA A N 1
ATOM 3114 C CA . ALA A 1 426 ? 25.419 33.428 42.211 1.00 52.69 424 ALA A CA 1
ATOM 3115 C C . ALA A 1 426 ? 24.808 33.980 40.927 1.00 50.89 424 ALA A C 1
ATOM 3116 O O . ALA A 1 426 ? 23.704 33.612 40.516 1.00 49.10 424 ALA A O 1
ATOM 3118 N N . ILE A 1 427 ? 25.547 34.891 40.299 1.00 50.08 425 ILE A N 1
ATOM 3119 C CA . ILE A 1 427 ? 25.177 35.452 39.010 1.00 48.16 425 ILE A CA 1
ATOM 3120 C C . ILE A 1 427 ? 26.238 35.051 37.996 1.00 50.92 425 ILE A C 1
ATOM 3121 O O . ILE A 1 427 ? 27.337 34.615 38.347 1.00 54.60 425 ILE A O 1
ATOM 3126 N N . ALA A 1 428 ? 25.894 35.204 36.720 1.00 46.91 426 ALA A N 1
ATOM 3127 C CA . ALA A 1 428 ? 26.782 34.855 35.619 1.00 46.66 426 ALA A CA 1
ATOM 3128 C C . ALA A 1 428 ? 27.016 36.091 34.765 1.00 47.30 426 ALA A C 1
ATOM 3129 O O . ALA A 1 428 ? 26.060 36.696 34.268 1.00 48.71 426 ALA A O 1
ATOM 3131 N N . THR A 1 429 ? 28.287 36.467 34.601 1.00 47.92 427 THR A N 1
ATOM 3132 C CA . THR A 1 429 ? 28.662 37.570 33.729 1.00 46.68 427 THR A CA 1
ATOM 3133 C C . THR A 1 429 ? 29.204 36.996 32.428 1.00 45.19 427 THR A C 1
ATOM 3134 O O . THR A 1 429 ? 30.338 36.494 32.403 1.00 45.73 427 THR A O 1
ATOM 3138 N N . PRO A 1 430 ? 28.440 37.022 31.337 1.00 42.94 428 PRO A N 1
ATOM 3139 C CA . PRO A 1 430 ? 28.939 36.468 30.074 1.00 42.29 428 PRO A CA 1
ATOM 3140 C C . PRO A 1 430 ? 30.165 37.221 29.582 1.00 43.48 428 PRO A C 1
ATOM 3141 O O . PRO A 1 430 ? 30.228 38.451 29.635 1.00 44.09 428 PRO A O 1
ATOM 3145 N N . ASN A 1 431 ? 31.148 36.462 29.108 1.00 44.00 429 ASN A N 1
ATOM 3146 C CA . ASN A 1 431 ? 32.377 37.009 28.550 1.00 45.34 429 ASN A CA 1
ATOM 3147 C C . ASN A 1 431 ? 32.571 36.406 27.169 1.00 47.51 429 ASN A C 1
ATOM 3148 O O . ASN A 1 431 ? 32.731 35.188 27.042 1.00 52.00 429 ASN A O 1
ATOM 3153 N N . GLN A 1 432 ? 32.545 37.257 26.141 1.00 44.53 430 GLN A N 1
ATOM 3154 C CA . GLN A 1 432 ? 32.623 36.818 24.748 1.00 44.00 430 GLN A CA 1
ATOM 3155 C C . GLN A 1 432 ? 31.468 35.878 24.405 1.00 46.52 430 GLN A C 1
ATOM 3156 O O . GLN A 1 432 ? 31.623 34.927 23.637 1.00 46.94 430 GLN A O 1
ATOM 3162 N N . GLY A 1 433 ? 30.301 36.149 24.984 1.00 45.24 431 GLY A N 1
ATOM 3163 C CA . GLY A 1 433 ? 29.130 35.327 24.740 1.00 43.66 431 GLY A CA 1
ATOM 3164 C C . GLY A 1 433 ? 29.196 33.940 25.336 1.00 41.74 431 GLY A C 1
ATOM 3165 O O . GLY A 1 433 ? 28.538 33.026 24.831 1.00 41.66 431 GLY A O 1
ATOM 3166 N N . VAL A 1 434 ? 29.979 33.754 26.399 1.00 42.92 432 VAL A N 1
ATOM 3167 C CA . VAL A 1 434 ? 30.179 32.451 27.029 1.00 42.23 432 VAL A CA 1
ATOM 3168 C C . VAL A 1 434 ? 30.244 32.644 28.540 1.00 42.44 432 VAL A C 1
ATOM 3169 O O . VAL A 1 434 ? 30.785 33.644 29.023 1.00 44.66 432 VAL A O 1
ATOM 3173 N N . TRP A 1 435 ? 29.681 31.692 29.286 1.00 41.43 433 TRP A N 1
ATOM 3174 C CA . TRP A 1 435 ? 29.868 31.627 30.730 1.00 42.65 433 TRP A CA 1
ATOM 3175 C C . TRP A 1 435 ? 29.855 30.159 31.148 1.00 42.89 433 TRP A C 1
ATOM 3176 O O . TRP A 1 435 ? 29.684 29.262 30.318 1.00 49.65 433 TRP A O 1
ATOM 3187 N N . ASP A 1 436 ? 30.062 29.910 32.443 1.00 51.17 434 ASP A N 1
ATOM 3188 C CA . ASP A 1 436 ? 30.153 28.545 32.949 1.00 51.94 434 ASP A CA 1
ATOM 3189 C C . ASP A 1 436 ? 29.374 28.408 34.251 1.00 57.65 434 ASP A C 1
ATOM 3190 O O . ASP A 1 436 ? 28.891 29.388 34.825 1.00 61.57 434 ASP A O 1
ATOM 3195 N N . MET A 1 437 ? 29.274 27.164 34.720 1.00 57.51 435 MET A N 1
ATOM 3196 C CA . MET A 1 437 ? 28.530 26.806 35.921 1.00 56.57 435 MET A CA 1
ATOM 3197 C C . MET A 1 437 ? 29.387 26.783 37.182 1.00 58.86 435 MET A C 1
ATOM 3198 O O . MET A 1 437 ? 28.875 26.424 38.248 1.00 60.73 435 MET A O 1
ATOM 3203 N N . ARG A 1 438 ? 30.667 27.148 37.091 1.00 60.07 436 ARG A N 1
ATOM 3204 C CA . ARG A 1 438 ? 31.582 27.027 38.221 1.00 63.93 436 ARG A CA 1
ATOM 3205 C C . ARG A 1 438 ? 31.120 27.854 39.416 1.00 66.97 436 ARG A C 1
ATOM 3206 O O . ARG A 1 438 ? 31.125 29.088 39.369 1.00 71.32 436 ARG A O 1
ATOM 3214 N N . GLY A 1 439 ? 30.719 27.175 40.490 1.00 67.55 437 GLY A N 1
ATOM 3215 C CA . GLY A 1 439 ? 30.236 27.838 41.684 1.00 66.01 437 GLY A CA 1
ATOM 3216 C C . GLY A 1 439 ? 28.778 28.231 41.657 1.00 60.54 437 GLY A C 1
ATOM 3217 O O . GLY A 1 439 ? 28.328 28.943 42.562 1.00 60.72 437 GLY A O 1
ATOM 3218 N N . LYS A 1 440 ? 28.021 27.786 40.658 1.00 57.38 438 LYS A N 1
ATOM 3219 C CA . LYS A 1 440 ? 26.630 28.175 40.490 1.00 56.71 438 LYS A CA 1
ATOM 3220 C C . LYS A 1 440 ? 25.726 26.952 40.564 1.00 58.73 438 LYS A C 1
ATOM 3221 O O . LYS A 1 440 ? 26.099 25.853 40.143 1.00 57.18 438 LYS A O 1
ATOM 3227 N N . GLN A 1 441 ? 24.529 27.160 41.104 1.00 58.99 439 GLN A N 1
ATOM 3228 C CA . GLN A 1 441 ? 23.490 26.146 41.147 1.00 54.79 439 GLN A CA 1
ATOM 3229 C C . GLN A 1 441 ? 22.256 26.664 40.422 1.00 51.54 439 GLN A C 1
ATOM 3230 O O . GLN A 1 441 ? 22.072 27.872 40.253 1.00 53.88 439 GLN A O 1
ATOM 3236 N N . PHE A 1 442 ? 21.407 25.733 39.995 1.00 49.54 440 PHE A N 1
ATOM 3237 C CA . PHE A 1 442 ? 20.233 26.095 39.215 1.00 47.31 440 PHE A CA 1
ATOM 3238 C C . PHE A 1 442 ? 19.311 27.013 40.009 1.00 47.77 440 PHE A C 1
ATOM 3239 O O . PHE A 1 442 ? 19.207 26.919 41.235 1.00 48.78 440 PHE A O 1
ATOM 3247 N N . TYR A 1 443 ? 18.650 27.923 39.288 1.00 51.20 441 TYR A N 1
ATOM 3248 C CA . TYR A 1 443 ? 17.686 28.818 39.920 1.00 53.76 441 TYR A CA 1
ATOM 3249 C C . TYR A 1 443 ? 16.605 28.028 40.646 1.00 56.37 441 TYR A C 1
ATOM 3250 O O . TYR A 1 443 ? 16.234 28.361 41.778 1.00 58.12 441 TYR A O 1
ATOM 3259 N N . ASN A 1 444 ? 16.094 26.975 40.011 1.00 57.88 442 ASN A N 1
ATOM 3260 C CA . ASN A 1 444 ? 15.252 25.977 40.663 1.00 65.54 442 ASN A CA 1
ATOM 3261 C C . ASN A 1 444 ? 15.800 24.605 40.299 1.00 64.75 442 ASN A C 1
ATOM 3262 O O . ASN A 1 444 ? 15.676 24.168 39.150 1.00 61.23 442 ASN A O 1
ATOM 3267 N N . GLY A 1 445 ? 16.413 23.934 41.271 1.00 69.41 443 GLY A N 1
ATOM 3268 C CA . GLY A 1 445 ? 16.969 22.613 41.046 1.00 70.95 443 GLY A CA 1
ATOM 3269 C C . GLY A 1 445 ? 15.958 21.524 41.368 1.00 69.91 443 GLY A C 1
ATOM 3270 O O . GLY A 1 445 ? 15.227 21.607 42.353 1.00 74.90 443 GLY A O 1
ATOM 3271 N N . ILE A 1 446 ? 15.927 20.503 40.519 1.00 63.56 444 ILE A N 1
ATOM 3272 C CA . ILE A 1 446 ? 15.004 19.386 40.680 1.00 62.25 444 ILE A CA 1
ATOM 3273 C C . ILE A 1 446 ? 15.690 18.285 41.475 1.00 61.51 444 ILE A C 1
ATOM 3274 O O . ILE A 1 446 ? 16.778 17.823 41.110 1.00 63.22 444 ILE A O 1
ATOM 3279 N N . GLU A 1 447 ? 15.053 17.865 42.564 1.00 58.78 445 GLU A N 1
ATOM 3280 C CA . GLU A 1 447 ? 15.575 16.798 43.410 1.00 63.97 445 GLU A CA 1
ATOM 3281 C C . GLU A 1 447 ? 15.157 15.457 42.817 1.00 61.66 445 GLU A C 1
ATOM 3282 O O . GLU A 1 447 ? 13.988 15.069 42.903 1.00 61.11 445 GLU A O 1
ATOM 3288 N N . ILE A 1 448 ? 16.107 14.751 42.211 1.00 58.25 446 ILE A N 1
ATOM 3289 C CA . ILE A 1 448 ? 15.828 13.500 41.514 1.00 61.22 446 ILE A CA 1
ATOM 3290 C C . ILE A 1 448 ? 15.891 12.363 42.527 1.00 67.53 446 ILE A C 1
ATOM 3291 O O . ILE A 1 448 ? 16.969 12.005 43.010 1.00 71.13 446 ILE A O 1
ATOM 3296 N N . LYS A 1 449 ? 14.733 11.786 42.843 1.00 68.03 447 LYS A N 1
ATOM 3297 C CA . LYS A 1 449 ? 14.629 10.712 43.823 1.00 74.25 447 LYS A CA 1
ATOM 3298 C C . LYS A 1 449 ? 14.539 9.328 43.194 1.00 74.94 447 LYS A C 1
ATOM 3299 O O . LYS A 1 449 ? 15.153 8.385 43.701 1.00 73.65 447 LYS A O 1
ATOM 3305 N N . VAL A 1 450 ? 13.786 9.179 42.107 1.00 73.82 448 VAL A N 1
ATOM 3306 C CA . VAL A 1 450 ? 13.594 7.895 41.443 1.00 68.03 448 VAL A CA 1
ATOM 3307 C C . VAL A 1 450 ? 14.026 8.035 39.991 1.00 68.75 448 VAL A C 1
ATOM 3308 O O . VAL A 1 450 ? 13.574 8.947 39.289 1.00 69.28 448 VAL A O 1
ATOM 3312 N N . TRP A 1 451 ? 14.898 7.134 39.544 1.00 67.14 449 TRP A N 1
ATOM 3313 C CA . TRP A 1 451 ? 15.371 7.160 38.167 1.00 64.95 449 TRP A CA 1
ATOM 3314 C C . TRP A 1 451 ? 15.850 5.770 37.778 1.00 66.10 449 TRP A C 1
ATOM 3315 O O . TRP A 1 451 ? 16.242 4.972 38.632 1.00 69.80 449 TRP A O 1
ATOM 3326 N N . ALA A 1 452 ? 15.808 5.492 36.476 1.00 62.28 450 ALA A N 1
ATOM 3327 C CA . ALA A 1 452 ? 16.195 4.198 35.938 1.00 62.90 450 ALA A CA 1
ATOM 3328 C C . ALA A 1 452 ? 17.165 4.387 34.781 1.00 60.62 450 ALA A C 1
ATOM 3329 O O . ALA A 1 452 ? 17.180 5.433 34.126 1.00 53.36 450 ALA A O 1
ATOM 3331 N N . ILE A 1 453 ? 17.973 3.360 34.534 1.00 64.69 451 ILE A N 1
ATOM 3332 C CA . ILE A 1 453 ? 18.942 3.353 33.445 1.00 66.34 451 ILE A CA 1
ATOM 3333 C C . ILE A 1 453 ? 18.624 2.189 32.521 1.00 65.61 451 ILE A C 1
ATOM 3334 O O . ILE A 1 453 ? 18.474 1.049 32.977 1.00 70.32 451 ILE A O 1
ATOM 3339 N N . ALA A 1 454 ? 18.524 2.477 31.226 1.00 60.31 452 ALA A N 1
ATOM 3340 C CA . ALA A 1 454 ? 18.337 1.462 30.195 1.00 60.14 452 ALA A CA 1
ATOM 3341 C C . ALA A 1 454 ? 19.520 1.544 29.241 1.00 61.96 452 ALA A C 1
ATOM 3342 O O . ALA A 1 454 ? 19.669 2.531 28.514 1.00 66.39 452 ALA A O 1
ATOM 3344 N N . CYS A 1 455 ? 20.364 0.517 29.249 1.00 58.03 453 CYS A N 1
ATOM 3345 C CA . CYS A 1 455 ? 21.549 0.476 28.404 1.00 58.21 453 CYS A CA 1
ATOM 3346 C C . CYS A 1 455 ? 21.244 -0.314 27.139 1.00 61.73 453 CYS A C 1
ATOM 3347 O O . CYS A 1 455 ? 20.734 -1.437 27.210 1.00 65.16 453 CYS A O 1
ATOM 3350 N N . PHE A 1 456 ? 21.554 0.276 25.984 1.00 63.90 454 PHE A N 1
ATOM 3351 C CA . PHE A 1 456 ? 21.308 -0.362 24.697 1.00 65.54 454 PHE A CA 1
ATOM 3352 C C . PHE A 1 456 ? 22.590 -0.647 23.926 1.00 71.07 454 PHE A C 1
ATOM 3353 O O . PHE A 1 456 ? 22.523 -1.046 22.757 1.00 74.81 454 PHE A O 1
ATOM 3361 N N . ALA A 1 457 ? 23.738 -0.447 24.537 1.00 74.47 455 ALA A N 1
ATOM 3362 C CA . ALA A 1 457 ? 24.980 -0.959 23.988 1.00 76.66 455 ALA A CA 1
ATOM 3363 C C . ALA A 1 457 ? 25.267 -2.339 24.570 1.00 81.61 455 ALA A C 1
ATOM 3364 O O . ALA A 1 457 ? 24.891 -2.625 25.712 1.00 82.14 455 ALA A O 1
ATOM 3366 N N . PRO A 1 458 ? 25.909 -3.228 23.812 1.00 83.90 456 PRO A N 1
ATOM 3367 C CA . PRO A 1 458 ? 26.208 -4.559 24.351 1.00 88.53 456 PRO A CA 1
ATOM 3368 C C . PRO A 1 458 ? 27.119 -4.462 25.565 1.00 89.71 456 PRO A C 1
ATOM 3369 O O . PRO A 1 458 ? 28.039 -3.641 25.610 1.00 84.85 456 PRO A O 1
ATOM 3373 N N . GLN A 1 459 ? 26.846 -5.309 26.562 1.00 93.22 457 GLN A N 1
ATOM 3374 C CA . GLN A 1 459 ? 27.572 -5.233 27.825 1.00 94.59 457 GLN A CA 1
ATOM 3375 C C . GLN A 1 459 ? 29.067 -5.457 27.649 1.00 94.71 457 GLN A C 1
ATOM 3376 O O . GLN A 1 459 ? 29.844 -5.069 28.527 1.00 96.45 457 GLN A O 1
ATOM 3382 N N . LYS A 1 460 ? 29.489 -6.070 26.539 1.00 97.65 458 LYS A N 1
ATOM 3383 C CA . LYS A 1 460 ? 30.915 -6.157 26.245 1.00 97.44 458 LYS A CA 1
ATOM 3384 C C . LYS A 1 460 ? 31.541 -4.775 26.116 1.00 95.23 458 LYS A C 1
ATOM 3385 O O . LYS A 1 460 ? 32.712 -4.587 26.466 1.00 92.25 458 LYS A O 1
ATOM 3391 N N . GLN A 1 461 ? 30.779 -3.798 25.620 1.00 95.96 459 GLN A N 1
ATOM 3392 C CA . GLN A 1 461 ? 31.274 -2.441 25.439 1.00 101.44 459 GLN A CA 1
ATOM 3393 C C . GLN A 1 461 ? 31.030 -1.547 26.646 1.00 102.29 459 GLN A C 1
ATOM 3394 O O . GLN A 1 461 ? 31.723 -0.534 26.797 1.00 103.94 459 GLN A O 1
ATOM 3400 N N . CYS A 1 462 ? 30.061 -1.892 27.507 1.00 100.78 460 CYS A N 1
ATOM 3401 C CA . CYS A 1 462 ? 29.637 -1.034 28.608 1.00 99.20 460 CYS A CA 1
ATOM 3402 C C . CYS A 1 462 ? 29.325 -1.914 29.823 1.00 102.28 460 CYS A C 1
ATOM 3403 O O . CYS A 1 462 ? 28.175 -2.092 30.224 1.00 101.19 460 CYS A O 1
ATOM 3406 N N . ARG A 1 463 ? 30.373 -2.471 30.427 1.00 106.46 461 ARG A N 1
ATOM 3407 C CA . ARG A 1 463 ? 30.202 -3.386 31.544 1.00 108.76 461 ARG A CA 1
ATOM 3408 C C . ARG A 1 463 ? 29.700 -2.640 32.780 1.00 108.02 461 ARG A C 1
ATOM 3409 O O . ARG A 1 463 ? 29.595 -1.411 32.804 1.00 103.23 461 ARG A O 1
ATOM 3417 N N . GLU A 1 464 ? 29.381 -3.412 33.823 1.00 115.21 462 GLU A N 1
ATOM 3418 C CA . GLU A 1 464 ? 28.838 -2.824 35.044 1.00 117.08 462 GLU A CA 1
ATOM 3419 C C . GLU A 1 464 ? 29.806 -1.835 35.678 1.00 113.59 462 GLU A C 1
ATOM 3420 O O . GLU A 1 464 ? 29.375 -0.854 36.295 1.00 111.91 462 GLU A O 1
ATOM 3426 N N . GLU A 1 465 ? 31.112 -2.066 35.529 1.00 107.12 463 GLU A N 1
ATOM 3427 C CA . GLU A 1 465 ? 32.098 -1.230 36.207 1.00 98.99 463 GLU A CA 1
ATOM 3428 C C . GLU A 1 465 ? 32.133 0.186 35.646 1.00 90.04 463 GLU A C 1
ATOM 3429 O O . GLU A 1 465 ? 32.356 1.141 36.399 1.00 82.68 463 GLU A O 1
ATOM 3435 N N . VAL A 1 466 ? 31.918 0.348 34.338 1.00 87.68 464 VAL A N 1
ATOM 3436 C CA . VAL A 1 466 ? 31.928 1.684 33.751 1.00 86.14 464 VAL A CA 1
ATOM 3437 C C . VAL A 1 466 ? 30.585 2.389 33.927 1.00 82.79 464 VAL A C 1
ATOM 3438 O O . VAL A 1 466 ? 30.539 3.626 33.942 1.00 83.57 464 VAL A O 1
ATOM 3442 N N . LEU A 1 467 ? 29.492 1.637 34.081 1.00 80.73 465 LEU A N 1
ATOM 3443 C CA . LEU A 1 467 ? 28.212 2.253 34.418 1.00 75.78 465 LEU A CA 1
ATOM 3444 C C . LEU A 1 467 ? 28.259 2.888 35.801 1.00 82.55 465 LEU A C 1
ATOM 3445 O O . LEU A 1 467 ? 27.780 4.012 35.995 1.00 83.79 465 LEU A O 1
ATOM 3450 N N . LYS A 1 468 ? 28.829 2.177 36.778 1.00 86.38 466 LYS A N 1
ATOM 3451 C CA . LYS A 1 468 ? 28.913 2.704 38.136 1.00 90.14 466 LYS A CA 1
ATOM 3452 C C . LYS A 1 468 ? 29.731 3.988 38.181 1.00 89.01 466 LYS A C 1
ATOM 3453 O O . LYS A 1 468 ? 29.378 4.934 38.895 1.00 86.34 466 LYS A O 1
ATOM 3459 N N . ASN A 1 469 ? 30.827 4.041 37.421 1.00 89.41 467 ASN A N 1
ATOM 3460 C CA . ASN A 1 469 ? 31.641 5.252 37.388 1.00 90.83 467 ASN A CA 1
ATOM 3461 C C . ASN A 1 469 ? 30.884 6.408 36.748 1.00 83.32 467 ASN A C 1
ATOM 3462 O O . ASN A 1 469 ? 31.023 7.559 37.176 1.00 81.83 467 ASN A O 1
ATOM 3467 N N . PHE A 1 470 ? 30.077 6.122 35.723 1.00 79.76 468 PHE A N 1
ATOM 3468 C CA . PHE A 1 470 ? 29.313 7.171 35.055 1.00 77.61 468 PHE A CA 1
ATOM 3469 C C . PHE A 1 470 ? 28.342 7.840 36.020 1.00 78.03 468 PHE A C 1
ATOM 3470 O O . PHE A 1 470 ? 28.349 9.066 36.181 1.00 77.09 468 PHE A O 1
ATOM 3478 N N . THR A 1 471 ? 27.492 7.041 36.670 1.00 77.37 469 THR A N 1
ATOM 3479 C CA . THR A 1 471 ? 26.480 7.597 37.562 1.00 73.20 469 THR A CA 1
ATOM 3480 C C . THR A 1 471 ? 27.117 8.334 38.732 1.00 77.62 469 THR A C 1
ATOM 3481 O O . THR A 1 471 ? 26.614 9.378 39.162 1.00 78.09 469 THR A O 1
ATOM 3485 N N . ASP A 1 472 ? 28.224 7.807 39.260 1.00 81.05 470 ASP A N 1
ATOM 3486 C CA . ASP A 1 472 ? 28.916 8.477 40.357 1.00 81.70 470 ASP A CA 1
ATOM 3487 C C . ASP A 1 472 ? 29.381 9.868 39.944 1.00 77.39 470 ASP A C 1
ATOM 3488 O O . ASP A 1 472 ? 29.198 10.842 40.684 1.00 79.42 470 ASP A O 1
ATOM 3493 N N . GLN A 1 473 ? 29.988 9.980 38.760 1.00 75.28 471 GLN A N 1
ATOM 3494 C CA . GLN A 1 473 ? 30.414 11.285 38.266 1.00 76.12 471 GLN A CA 1
ATOM 3495 C C . GLN A 1 473 ? 29.217 12.200 38.038 1.00 71.21 471 GLN A C 1
ATOM 3496 O O . GLN A 1 473 ? 29.232 13.372 38.431 1.00 70.81 471 GLN A O 1
ATOM 3502 N N . LEU A 1 474 ? 28.165 11.676 37.404 1.00 66.16 472 LEU A N 1
ATOM 3503 C CA . LEU A 1 474 ? 26.977 12.483 37.146 1.00 60.44 472 LEU A CA 1
ATOM 3504 C C . LEU A 1 474 ? 26.296 12.899 38.444 1.00 63.86 472 LEU A C 1
ATOM 3505 O O . LEU A 1 474 ? 25.883 14.055 38.590 1.00 67.99 472 LEU A O 1
ATOM 3510 N N . ARG A 1 475 ? 26.166 11.969 39.396 1.00 62.02 473 ARG A N 1
ATOM 3511 C CA . ARG A 1 475 ? 25.552 12.299 40.680 1.00 63.78 473 ARG A CA 1
ATOM 3512 C C . ARG A 1 475 ? 26.294 13.433 41.374 1.00 59.69 473 ARG A C 1
ATOM 3513 O O . ARG A 1 475 ? 25.671 14.344 41.931 1.00 59.34 473 ARG A O 1
ATOM 3521 N N . LYS A 1 476 ? 27.628 13.391 41.353 1.00 63.81 474 LYS A N 1
ATOM 3522 C CA . LYS A 1 476 ? 28.421 14.434 41.995 1.00 65.64 474 LYS A CA 1
ATOM 3523 C C . LYS A 1 476 ? 28.221 15.779 41.310 1.00 66.66 474 LYS A C 1
ATOM 3524 O O . LYS A 1 476 ? 27.978 16.796 41.972 1.00 67.16 474 LYS A O 1
ATOM 3530 N N . ILE A 1 477 ? 28.327 15.805 39.980 1.00 66.12 475 ILE A N 1
ATOM 3531 C CA . ILE A 1 477 ? 28.167 17.054 39.244 1.00 64.14 475 ILE A CA 1
ATOM 3532 C C . ILE A 1 477 ? 26.733 17.557 39.338 1.00 63.83 475 ILE A C 1
ATOM 3533 O O . ILE A 1 477 ? 26.494 18.772 39.371 1.00 61.29 475 ILE A O 1
ATOM 3538 N N . SER A 1 478 ? 25.761 16.646 39.408 1.00 63.11 476 SER A N 1
ATOM 3539 C CA . SER A 1 478 ? 24.368 17.063 39.524 1.00 59.57 476 SER A CA 1
ATOM 3540 C C . SER A 1 478 ? 24.102 17.735 40.867 1.00 62.40 476 SER A C 1
ATOM 3541 O O . SER A 1 478 ? 23.351 18.715 40.938 1.00 61.35 476 SER A O 1
ATOM 3544 N N . LYS A 1 479 ? 24.708 17.225 41.943 1.00 66.40 477 LYS A N 1
ATOM 3545 C CA . LYS A 1 479 ? 24.572 17.881 43.240 1.00 69.59 477 LYS A CA 1
ATOM 3546 C C . LYS A 1 479 ? 25.266 19.237 43.243 1.00 70.12 477 LYS A C 1
ATOM 3547 O O . LYS A 1 479 ? 24.775 20.190 43.861 1.00 67.17 477 LYS A O 1
ATOM 3553 N N . ASP A 1 480 ? 26.409 19.341 42.560 1.00 72.72 478 ASP A N 1
ATOM 3554 C CA . ASP A 1 480 ? 27.097 20.623 42.441 1.00 73.18 478 ASP A CA 1
ATOM 3555 C C . ASP A 1 480 ? 26.194 21.671 41.803 1.00 74.20 478 ASP A C 1
ATOM 3556 O O . ASP A 1 480 ? 26.119 22.813 42.270 1.00 84.11 478 ASP A O 1
ATOM 3561 N N . ALA A 1 481 ? 25.496 21.298 40.734 1.00 63.49 479 ALA A N 1
ATOM 3562 C CA . ALA A 1 481 ? 24.597 22.208 40.035 1.00 57.60 479 ALA A CA 1
ATOM 3563 C C . ALA A 1 481 ? 23.285 22.433 40.774 1.00 61.29 479 ALA A C 1
ATOM 3564 O O . ALA A 1 481 ? 22.422 23.155 40.261 1.00 63.20 479 ALA A O 1
ATOM 3566 N N . GLY A 1 482 ? 23.111 21.844 41.953 1.00 52.84 480 GLY A N 1
ATOM 3567 C CA . GLY A 1 482 ? 21.874 21.996 42.691 1.00 53.47 480 GLY A CA 1
ATOM 3568 C C . GLY A 1 482 ? 20.758 21.081 42.251 1.00 58.65 480 GLY A C 1
ATOM 3569 O O . GLY A 1 482 ? 19.596 21.339 42.579 1.00 61.57 480 GLY A O 1
ATOM 3570 N N . MET A 1 483 ? 21.073 20.014 41.513 1.00 57.21 481 MET A N 1
ATOM 3571 C CA . MET A 1 483 ? 20.093 19.045 41.022 1.00 57.71 481 MET A CA 1
ATOM 3572 C C . MET A 1 483 ? 20.456 17.686 41.610 1.00 56.97 481 MET A C 1
ATOM 3573 O O . MET A 1 483 ? 21.027 16.832 40.917 1.00 54.16 481 MET A O 1
ATOM 3578 N N . PRO A 1 484 ? 20.137 17.445 42.881 1.00 60.25 482 PRO A N 1
ATOM 3579 C CA . PRO A 1 484 ? 20.620 16.223 43.540 1.00 63.10 482 PRO A CA 1
ATOM 3580 C C . PRO A 1 484 ? 20.045 14.943 42.955 1.00 68.73 482 PRO A C 1
ATOM 3581 O O . PRO A 1 484 ? 18.853 14.660 43.115 1.00 69.41 482 PRO A O 1
ATOM 3585 N N . ILE A 1 485 ? 20.880 14.165 42.268 1.00 71.54 483 ILE A N 1
ATOM 3586 C CA . ILE A 1 485 ? 20.535 12.791 41.910 1.00 73.29 483 ILE A CA 1
ATOM 3587 C C . ILE A 1 485 ? 20.870 11.937 43.129 1.00 83.10 483 ILE A C 1
ATOM 3588 O O . ILE A 1 485 ? 22.012 11.512 43.315 1.00 81.97 483 ILE A O 1
ATOM 3593 N N . GLN A 1 486 ? 19.868 11.691 43.971 1.00 94.30 484 GLN A N 1
ATOM 3594 C CA . GLN A 1 486 ? 20.098 11.145 45.305 1.00 108.05 484 GLN A CA 1
ATOM 3595 C C . GLN A 1 486 ? 20.196 9.622 45.301 1.00 117.53 484 GLN A C 1
ATOM 3596 O O . GLN A 1 486 ? 21.200 9.057 45.746 1.00 118.96 484 GLN A O 1
ATOM 3602 N N . GLY A 1 487 ? 19.162 8.947 44.812 1.00 124.68 485 GLY A N 1
ATOM 3603 C CA . GLY A 1 487 ? 19.150 7.506 44.865 1.00 126.55 485 GLY A CA 1
ATOM 3604 C C . GLY A 1 487 ? 20.024 6.866 43.807 1.00 125.09 485 GLY A C 1
ATOM 3605 O O . GLY A 1 487 ? 20.472 7.501 42.853 1.00 127.76 485 GLY A O 1
ATOM 3606 N N . GLN A 1 488 ? 20.293 5.583 44.012 1.00 115.06 486 GLN A N 1
ATOM 3607 C CA . GLN A 1 488 ? 20.831 4.739 42.963 1.00 104.15 486 GLN A CA 1
ATOM 3608 C C . GLN A 1 488 ? 19.691 4.303 42.048 1.00 90.81 486 GLN A C 1
ATOM 3609 O O . GLN A 1 488 ? 18.520 4.387 42.429 1.00 92.21 486 GLN A O 1
ATOM 3615 N N . PRO A 1 489 ? 19.994 3.866 40.824 1.00 78.50 487 PRO A N 1
ATOM 3616 C CA . PRO A 1 489 ? 18.913 3.530 39.883 1.00 74.80 487 PRO A CA 1
ATOM 3617 C C . PRO A 1 489 ? 18.009 2.441 40.438 1.00 76.68 487 PRO A C 1
ATOM 3618 O O . PRO A 1 489 ? 18.449 1.322 40.713 1.00 83.56 487 PRO A O 1
ATOM 3622 N N . CYS A 1 490 ? 16.727 2.779 40.603 1.00 70.89 488 CYS A N 1
ATOM 3623 C CA . CYS A 1 490 ? 15.729 1.790 40.994 1.00 72.55 488 CYS A CA 1
ATOM 3624 C C . CYS A 1 490 ? 15.593 0.671 39.973 1.00 73.91 488 CYS A C 1
ATOM 3625 O O . CYS A 1 490 ? 14.913 -0.324 40.250 1.00 77.22 488 CYS A O 1
ATOM 3628 N N . PHE A 1 491 ? 16.227 0.810 38.812 1.00 70.54 489 PHE A N 1
ATOM 3629 C CA . PHE A 1 491 ? 16.122 -0.147 37.721 1.00 69.80 489 PHE A CA 1
ATOM 3630 C C . PHE A 1 491 ? 17.339 0.053 36.833 1.00 71.19 489 PHE A C 1
ATOM 3631 O O . PHE A 1 491 ? 17.696 1.193 36.526 1.00 71.90 489 PHE A O 1
ATOM 3639 N N . CYS A 1 492 ? 17.981 -1.048 36.437 1.00 71.71 490 CYS A N 1
ATOM 3640 C CA . CYS A 1 492 ? 19.175 -0.960 35.598 1.00 71.59 490 CYS A CA 1
ATOM 3641 C C . CYS A 1 492 ? 19.342 -2.308 34.897 1.00 73.09 490 CYS A C 1
ATOM 3642 O O . CYS A 1 492 ? 19.809 -3.271 35.512 1.00 79.96 490 CYS A O 1
ATOM 3645 N N . LYS A 1 493 ? 18.965 -2.360 33.623 1.00 69.93 491 LYS A N 1
ATOM 3646 C CA . LYS A 1 493 ? 19.019 -3.587 32.846 1.00 71.71 491 LYS A CA 1
ATOM 3647 C C . LYS A 1 493 ? 19.691 -3.324 31.508 1.00 67.45 491 LYS A C 1
ATOM 3648 O O . LYS A 1 493 ? 19.826 -2.180 31.066 1.00 62.17 491 LYS A O 1
ATOM 3654 N N . TYR A 1 494 ? 20.115 -4.408 30.869 1.00 68.90 492 TYR A N 1
ATOM 3655 C CA . TYR A 1 494 ? 20.621 -4.373 29.506 1.00 67.54 492 TYR A CA 1
ATOM 3656 C C . TYR A 1 494 ? 19.513 -4.778 28.544 1.00 67.12 492 TYR A C 1
ATOM 3657 O O . TYR A 1 494 ? 18.790 -5.749 28.786 1.00 69.73 492 TYR A O 1
ATOM 3666 N N . ALA A 1 495 ? 19.382 -4.026 27.456 1.00 60.86 493 ALA A N 1
ATOM 3667 C CA . ALA A 1 495 ? 18.372 -4.283 26.443 1.00 60.18 493 ALA A CA 1
ATOM 3668 C C . ALA A 1 495 ? 19.029 -4.320 25.070 1.00 59.77 493 ALA A C 1
ATOM 3669 O O . ALA A 1 495 ? 20.178 -3.907 24.891 1.00 59.48 493 ALA A O 1
ATOM 3671 N N . GLN A 1 496 ? 18.280 -4.826 24.093 1.00 61.88 494 GLN A N 1
ATOM 3672 C CA . GLN A 1 496 ? 18.773 -4.932 22.728 1.00 67.28 494 GLN A CA 1
ATOM 3673 C C . GLN A 1 496 ? 17.592 -4.843 21.775 1.00 65.14 494 GLN A C 1
ATOM 3674 O O . GLN A 1 496 ? 16.617 -5.586 21.923 1.00 65.88 494 GLN A O 1
ATOM 3680 N N . GLY A 1 497 ? 17.680 -3.940 20.813 1.00 65.07 495 GLY A N 1
ATOM 3681 C CA . GLY A 1 497 ? 16.641 -3.796 19.815 1.00 66.24 495 GLY A CA 1
ATOM 3682 C C . GLY A 1 497 ? 15.653 -2.698 20.162 1.00 65.53 495 GLY A C 1
ATOM 3683 O O . GLY A 1 497 ? 15.385 -2.406 21.333 1.00 64.72 495 GLY A O 1
ATOM 3684 N N . ALA A 1 498 ? 15.097 -2.074 19.120 1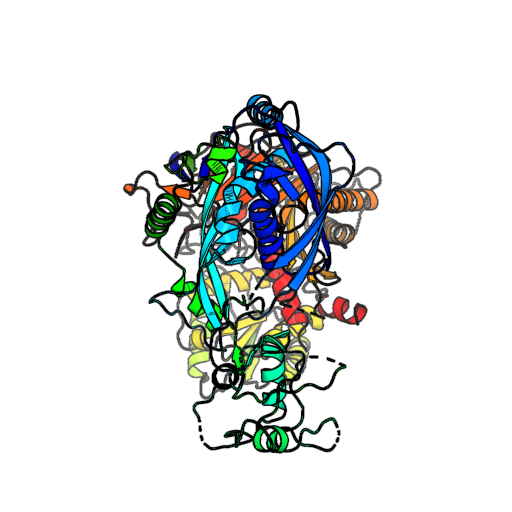.00 64.31 496 ALA A N 1
ATOM 3685 C CA . ALA A 1 498 ? 14.107 -1.023 19.319 1.00 59.36 496 ALA A CA 1
ATOM 3686 C C . ALA A 1 498 ? 12.766 -1.570 19.786 1.00 60.58 496 ALA A C 1
ATOM 3687 O O . ALA A 1 498 ? 11.958 -0.813 20.334 1.00 51.51 496 ALA A O 1
ATOM 3689 N N . ASP A 1 499 ? 12.511 -2.862 19.581 1.00 66.56 497 ASP A N 1
ATOM 3690 C CA . ASP A 1 499 ? 11.243 -3.464 19.966 1.00 71.36 497 ASP A CA 1
ATOM 3691 C C . ASP A 1 499 ? 11.125 -3.693 21.466 1.00 64.15 497 ASP A C 1
ATOM 3692 O O . ASP A 1 499 ? 10.047 -4.076 21.934 1.00 64.04 497 ASP A O 1
ATOM 3697 N N . SER A 1 500 ? 12.194 -3.470 22.224 1.00 63.26 498 SER A N 1
ATOM 3698 C CA . SER A 1 500 ? 12.179 -3.702 23.660 1.00 67.09 498 SER A CA 1
ATOM 3699 C C . SER A 1 500 ? 11.861 -2.454 24.470 1.00 67.51 498 SER A C 1
ATOM 3700 O O . SER A 1 500 ? 11.626 -2.569 25.677 1.00 71.45 498 SER A O 1
ATOM 3703 N N . VAL A 1 501 ? 11.835 -1.272 23.850 1.00 59.81 499 VAL A N 1
ATOM 3704 C CA . VAL A 1 501 ? 11.696 -0.053 24.640 1.00 60.36 499 VAL A CA 1
ATOM 3705 C C . VAL A 1 501 ? 10.267 0.105 25.150 1.00 58.74 499 VAL A C 1
ATOM 3706 O O . VAL A 1 501 ? 10.056 0.490 26.305 1.00 59.89 499 VAL A O 1
ATOM 3710 N N . GLU A 1 502 ? 9.259 -0.207 24.320 1.00 53.31 500 GLU A N 1
ATOM 3711 C CA . GLU A 1 502 ? 7.885 -0.010 24.781 1.00 54.04 500 GLU A CA 1
ATOM 3712 C C . GLU A 1 502 ? 7.510 -0.993 25.880 1.00 60.34 500 GLU A C 1
ATOM 3713 O O . GLU A 1 502 ? 7.001 -0.548 26.923 1.00 62.12 500 GLU A O 1
ATOM 3719 N N . PRO A 1 503 ? 7.723 -2.310 25.740 1.00 62.12 501 PRO A N 1
ATOM 3720 C CA . PRO A 1 503 ? 7.423 -3.199 26.876 1.00 63.55 501 PRO A CA 1
ATOM 3721 C C . PRO A 1 503 ? 8.203 -2.842 28.128 1.00 62.72 501 PRO A C 1
ATOM 3722 O O . PRO A 1 503 ? 7.665 -2.935 29.238 1.00 64.69 501 PRO A O 1
ATOM 3726 N N . MET A 1 504 ? 9.461 -2.420 27.977 1.00 60.43 502 MET A N 1
ATOM 3727 C CA . MET A 1 504 ? 10.246 -2.017 29.139 1.00 59.19 502 MET A CA 1
ATOM 3728 C C . MET A 1 504 ? 9.749 -0.697 29.712 1.00 57.97 502 MET A C 1
ATOM 3729 O O . MET A 1 504 ? 9.656 -0.543 30.935 1.00 59.03 502 MET A O 1
ATOM 3734 N N . PHE A 1 505 ? 9.421 0.269 28.849 1.00 57.94 503 PHE A N 1
ATOM 3735 C CA . PHE A 1 505 ? 8.939 1.555 29.347 1.00 57.12 503 PHE A CA 1
ATOM 3736 C C . PHE A 1 505 ? 7.532 1.433 29.919 1.00 59.29 503 PHE A C 1
ATOM 3737 O O . PHE A 1 505 ? 7.213 2.070 30.930 1.00 56.77 503 PHE A O 1
ATOM 3745 N N . ARG A 1 506 ? 6.671 0.630 29.284 1.00 62.34 504 ARG A N 1
ATOM 3746 C CA . ARG A 1 506 ? 5.385 0.303 29.893 1.00 63.44 504 ARG A CA 1
ATOM 3747 C C . ARG A 1 506 ? 5.582 -0.323 31.267 1.00 67.64 504 ARG A C 1
ATOM 3748 O O . ARG A 1 506 ? 4.848 -0.013 32.213 1.00 70.43 504 ARG A O 1
ATOM 3756 N N . HIS A 1 507 ? 6.578 -1.203 31.393 1.00 67.35 505 HIS A N 1
ATOM 3757 C CA . HIS A 1 507 ? 6.855 -1.853 32.669 1.00 69.45 505 HIS A CA 1
ATOM 3758 C C . HIS A 1 507 ? 7.332 -0.848 33.711 1.00 73.73 505 HIS A C 1
ATOM 3759 O O . HIS A 1 507 ? 6.883 -0.876 34.863 1.00 78.00 505 HIS A O 1
ATOM 3766 N N . LEU A 1 508 ? 8.249 0.044 33.325 1.00 71.94 506 LEU A N 1
ATOM 3767 C CA . LEU A 1 508 ? 8.785 1.019 34.270 1.00 67.68 506 LEU A CA 1
ATOM 3768 C C . LEU A 1 508 ? 7.688 1.911 34.836 1.00 70.60 506 LEU A C 1
ATOM 3769 O O . LEU A 1 508 ? 7.669 2.193 36.040 1.00 77.27 506 LEU A O 1
ATOM 3774 N N . LYS A 1 509 ? 6.766 2.366 33.984 1.00 68.18 507 LYS A N 1
ATOM 3775 C CA . LYS A 1 509 ? 5.692 3.233 34.455 1.00 69.17 507 LYS A CA 1
ATOM 3776 C C . LYS A 1 509 ? 4.759 2.505 35.416 1.00 77.79 507 LYS A C 1
ATOM 3777 O O . LYS A 1 509 ? 4.145 3.140 36.280 1.00 80.60 507 LYS A O 1
ATOM 3783 N N . ASN A 1 510 ? 4.641 1.183 35.285 1.00 79.95 508 ASN A N 1
ATOM 3784 C CA . ASN A 1 510 ? 3.763 0.407 36.151 1.00 84.75 508 ASN A CA 1
ATOM 3785 C C . ASN A 1 510 ? 4.455 -0.085 37.415 1.00 82.28 508 ASN A C 1
ATOM 3786 O O . ASN A 1 510 ? 3.794 -0.252 38.446 1.00 84.21 508 ASN A O 1
ATOM 3791 N N . THR A 1 511 ? 5.766 -0.318 37.364 1.00 79.97 509 THR A N 1
ATOM 3792 C CA . THR A 1 511 ? 6.462 -0.861 38.526 1.00 81.28 509 THR A CA 1
ATOM 3793 C C . THR A 1 511 ? 6.852 0.234 39.511 1.00 84.36 509 THR A C 1
ATOM 3794 O O . THR A 1 511 ? 6.645 0.093 40.721 1.00 91.01 509 THR A O 1
ATOM 3798 N N . TYR A 1 512 ? 7.408 1.334 39.013 1.00 77.78 510 TYR A N 1
ATOM 3799 C CA . TYR A 1 512 ? 8.057 2.336 39.851 1.00 77.42 510 TYR A CA 1
ATOM 3800 C C . TYR A 1 512 ? 7.192 3.589 39.921 1.00 77.93 510 TYR A C 1
ATOM 3801 O O . TYR A 1 512 ? 7.112 4.353 38.953 1.00 72.99 510 TYR A O 1
ATOM 3810 N N . SER A 1 513 ? 6.553 3.791 41.070 1.00 82.31 511 SER A N 1
ATOM 3811 C CA . SER A 1 513 ? 5.756 4.984 41.309 1.00 82.84 511 SER A CA 1
ATOM 3812 C C . SER A 1 513 ? 6.661 6.175 41.589 1.00 82.14 511 SER A C 1
ATOM 3813 O O . SER A 1 513 ? 7.695 6.047 42.251 1.00 85.91 511 SER A O 1
ATOM 3816 N N . GLY A 1 514 ? 6.264 7.339 41.084 1.00 78.96 512 GLY A N 1
ATOM 3817 C CA . GLY A 1 514 ? 7.076 8.528 41.249 1.00 76.66 512 GLY A CA 1
ATOM 3818 C C . GLY A 1 514 ? 8.357 8.520 40.448 1.00 76.55 512 GLY A C 1
ATOM 3819 O O . GLY A 1 514 ? 9.322 9.191 40.830 1.00 77.47 512 GLY A O 1
ATOM 3820 N N . LEU A 1 515 ? 8.397 7.774 39.346 1.00 74.51 513 LEU A N 1
ATOM 3821 C CA . LEU A 1 515 ? 9.586 7.746 38.505 1.00 67.03 513 LEU A CA 1
ATOM 3822 C C . LEU A 1 515 ? 9.718 9.058 37.743 1.00 65.40 513 LEU A C 1
ATOM 3823 O O . LEU A 1 515 ? 8.757 9.533 37.130 1.00 66.54 513 LEU A O 1
ATOM 3828 N N . GLN A 1 516 ? 10.913 9.642 37.776 1.00 61.86 514 GLN A N 1
ATOM 3829 C CA . GLN A 1 516 ? 11.145 10.950 37.178 1.00 62.93 514 GLN A CA 1
ATOM 3830 C C . GLN A 1 516 ? 11.887 10.887 35.849 1.00 61.09 514 GLN A C 1
ATOM 3831 O O . GLN A 1 516 ? 11.514 11.594 34.910 1.00 58.20 514 GLN A O 1
ATOM 3837 N N . LEU A 1 517 ? 12.916 10.049 35.730 1.00 61.77 515 LEU A N 1
ATOM 3838 C CA . LEU A 1 517 ? 13.759 10.075 34.543 1.00 58.07 515 LEU A CA 1
ATOM 3839 C C . LEU A 1 517 ? 14.234 8.674 34.189 1.00 58.05 515 LEU A C 1
ATOM 3840 O O . LEU A 1 517 ? 14.501 7.856 35.073 1.00 58.88 515 LEU A O 1
ATOM 3845 N N . ILE A 1 518 ? 14.337 8.411 32.888 1.00 48.53 516 ILE A N 1
ATOM 3846 C CA . ILE A 1 518 ? 14.995 7.224 32.354 1.00 57.48 516 ILE A CA 1
ATOM 3847 C C . ILE A 1 518 ? 16.226 7.681 31.586 1.00 57.26 516 ILE A C 1
ATOM 3848 O O . ILE A 1 518 ? 16.128 8.537 30.699 1.00 58.82 516 ILE A O 1
ATOM 3853 N N . ILE A 1 519 ? 17.381 7.119 31.925 1.00 55.14 517 ILE A N 1
ATOM 3854 C CA . ILE A 1 519 ? 18.628 7.412 31.228 1.00 54.70 517 ILE A CA 1
ATOM 3855 C C . ILE A 1 519 ? 18.909 6.269 30.263 1.00 58.92 517 ILE A C 1
ATOM 3856 O O . ILE A 1 519 ? 19.099 5.121 30.683 1.00 60.94 517 ILE A O 1
ATOM 3861 N N . VAL A 1 520 ? 18.935 6.582 28.970 1.00 55.10 518 VAL A N 1
ATOM 3862 C CA . VAL A 1 520 ? 19.063 5.588 27.910 1.00 50.84 518 VAL A CA 1
ATOM 3863 C C . VAL A 1 520 ? 20.436 5.737 27.270 1.00 50.14 518 VAL A C 1
ATOM 3864 O O . VAL A 1 520 ? 20.749 6.783 26.690 1.00 51.33 518 VAL A O 1
ATOM 3868 N N . ILE A 1 521 ? 21.248 4.689 27.361 1.00 53.65 519 ILE A N 1
ATOM 3869 C CA . ILE A 1 521 ? 22.588 4.677 26.788 1.00 54.83 519 ILE A CA 1
ATOM 3870 C C . ILE A 1 521 ? 22.532 3.975 25.439 1.00 57.84 519 ILE A C 1
ATOM 3871 O O . ILE A 1 521 ? 22.025 2.850 25.336 1.00 61.58 519 ILE A O 1
ATOM 3876 N N . LEU A 1 522 ? 23.055 4.636 24.402 1.00 55.75 520 LEU A N 1
ATOM 3877 C CA . LEU A 1 522 ? 22.895 4.195 23.027 1.00 57.04 520 LEU A CA 1
ATOM 3878 C C . LEU A 1 522 ? 24.245 3.935 22.369 1.00 63.06 520 LEU A C 1
ATOM 3879 O O . LEU A 1 522 ? 25.219 4.642 22.646 1.00 65.39 520 LEU A O 1
ATOM 3884 N N . PRO A 1 523 ? 24.332 2.931 21.494 1.00 63.91 521 PRO A N 1
ATOM 3885 C CA . PRO A 1 523 ? 25.597 2.622 20.795 1.00 63.52 521 PRO A CA 1
ATOM 3886 C C . PRO A 1 523 ? 25.722 3.355 19.462 1.00 68.21 521 PRO A C 1
ATOM 3887 O O . PRO A 1 523 ? 25.720 2.762 18.375 1.00 66.92 521 PRO A O 1
ATOM 3891 N N . GLY A 1 524 ? 25.840 4.680 19.530 1.00 71.36 522 GLY A N 1
ATOM 3892 C CA . GLY A 1 524 ? 25.936 5.473 18.318 1.00 72.58 522 GLY A CA 1
ATOM 3893 C C . GLY A 1 524 ? 24.575 5.700 17.677 1.00 72.74 522 GLY A C 1
ATOM 3894 O O . GLY A 1 524 ? 23.536 5.665 18.338 1.00 70.63 522 GLY A O 1
ATOM 3895 N N . LYS A 1 525 ? 24.591 5.938 16.367 1.00 77.55 523 LYS A N 1
ATOM 3896 C CA . LYS A 1 525 ? 23.348 6.128 15.632 1.00 77.83 523 LYS A CA 1
ATOM 3897 C C . LYS A 1 525 ? 22.577 4.816 15.568 1.00 78.74 523 LYS A C 1
ATOM 3898 O O . LYS A 1 525 ? 23.138 3.770 15.228 1.00 79.53 523 LYS A O 1
ATOM 3904 N N . THR A 1 526 ? 21.287 4.875 15.891 1.00 75.90 524 THR A N 1
ATOM 3905 C CA . THR A 1 526 ? 20.474 3.672 15.990 1.00 68.47 524 THR A CA 1
ATOM 3906 C C . THR A 1 526 ? 19.020 4.047 15.765 1.00 67.84 524 THR A C 1
ATOM 3907 O O . THR A 1 526 ? 18.624 5.180 16.065 1.00 65.98 524 THR A O 1
ATOM 3911 N N . PRO A 1 527 ? 18.203 3.134 15.230 1.00 66.80 525 PRO A N 1
ATOM 3912 C CA . PRO A 1 527 ? 16.751 3.362 15.211 1.00 65.43 525 PRO A CA 1
ATOM 3913 C C . PRO A 1 527 ? 16.104 3.291 16.585 1.00 61.36 525 PRO A C 1
ATOM 3914 O O . PRO A 1 527 ? 14.879 3.429 16.681 1.00 61.04 525 PRO A O 1
ATOM 3918 N N . VAL A 1 528 ? 16.883 3.071 17.646 1.00 57.99 526 VAL A N 1
ATOM 3919 C CA . VAL A 1 528 ? 16.322 3.015 18.992 1.00 56.20 526 VAL A CA 1
ATOM 3920 C C . VAL A 1 528 ? 15.992 4.413 19.497 1.00 54.05 526 VAL A C 1
ATOM 3921 O O . VAL A 1 528 ? 15.023 4.597 20.245 1.00 51.87 526 VAL A O 1
ATOM 3925 N N . TYR A 1 529 ? 16.771 5.421 19.090 1.00 50.67 527 TYR A N 1
ATOM 3926 C CA . TYR A 1 529 ? 16.554 6.775 19.592 1.00 46.53 527 TYR A CA 1
ATOM 3927 C C . TYR A 1 529 ? 15.168 7.289 19.222 1.00 45.36 527 TYR A C 1
ATOM 3928 O O . TYR A 1 529 ? 14.456 7.846 20.066 1.00 40.62 527 TYR A O 1
ATOM 3937 N N . ALA A 1 530 ? 14.770 7.120 17.959 1.00 47.11 528 ALA A N 1
ATOM 3938 C CA . ALA A 1 530 ? 13.433 7.538 17.551 1.00 46.10 528 ALA A CA 1
ATOM 3939 C C . ALA A 1 530 ? 12.363 6.797 18.339 1.00 50.03 528 ALA A C 1
ATOM 3940 O O . ALA A 1 530 ? 11.385 7.400 18.796 1.00 52.57 528 ALA A O 1
ATOM 3942 N N . GLU A 1 531 ? 12.541 5.487 18.524 1.00 51.17 529 GLU A N 1
ATOM 3943 C CA . GLU A 1 531 ? 11.549 4.698 19.242 1.00 56.88 529 GLU A CA 1
ATOM 3944 C C . GLU A 1 531 ? 11.560 5.003 20.736 1.00 59.70 529 GLU A C 1
ATOM 3945 O O . GLU A 1 531 ? 10.525 4.872 21.399 1.00 64.53 529 GLU A O 1
ATOM 3951 N N . VAL A 1 532 ? 12.706 5.417 21.282 1.00 43.71 530 VAL A N 1
ATOM 3952 C CA . VAL A 1 532 ? 12.730 5.913 22.657 1.00 43.64 530 VAL A CA 1
ATOM 3953 C C . VAL A 1 532 ? 11.915 7.195 22.765 1.00 50.44 530 VAL A C 1
ATOM 3954 O O . VAL A 1 532 ? 11.088 7.355 23.671 1.00 51.10 530 VAL A O 1
ATOM 3958 N N . LYS A 1 533 ? 12.128 8.125 21.830 1.00 45.56 531 LYS A N 1
ATOM 3959 C CA . LYS A 1 533 ? 11.402 9.389 21.865 1.00 45.17 531 LYS A CA 1
ATOM 3960 C C . LYS A 1 533 ? 9.930 9.198 21.524 1.00 46.14 531 LYS A C 1
ATOM 3961 O O . LYS A 1 533 ? 9.064 9.853 22.115 1.00 48.47 531 LYS A O 1
ATOM 3967 N N . ARG A 1 534 ? 9.624 8.311 20.574 1.00 48.63 532 ARG A N 1
ATOM 3968 C CA . ARG A 1 534 ? 8.227 8.046 20.241 1.00 47.79 532 ARG A CA 1
ATOM 3969 C C . ARG A 1 534 ? 7.475 7.499 21.446 1.00 50.17 532 ARG A C 1
ATOM 3970 O O . ARG A 1 534 ? 6.405 8.003 21.809 1.00 49.59 532 ARG A O 1
ATOM 3978 N N . VAL A 1 535 ? 8.024 6.462 22.081 1.00 49.75 533 VAL A N 1
ATOM 3979 C CA . VAL A 1 535 ? 7.370 5.863 23.241 1.00 48.74 533 VAL A CA 1
ATOM 3980 C C . VAL A 1 535 ? 7.323 6.857 24.395 1.00 49.06 533 VAL A C 1
ATOM 3981 O O . VAL A 1 535 ? 6.279 7.054 25.027 1.00 51.61 533 VAL A O 1
ATOM 3985 N N . GLY A 1 536 ? 8.452 7.506 24.678 1.00 44.61 534 GLY A N 1
ATOM 3986 C CA . GLY A 1 536 ? 8.508 8.398 25.825 1.00 44.38 534 GLY A CA 1
ATOM 3987 C C . GLY A 1 536 ? 7.641 9.633 25.657 1.00 52.65 534 GLY A C 1
ATOM 3988 O O . GLY A 1 536 ? 6.804 9.937 26.511 1.00 54.62 534 GLY A O 1
ATOM 3989 N N . ASP A 1 537 ? 7.824 10.357 24.552 1.00 47.15 535 ASP A N 1
ATOM 3990 C CA . ASP A 1 537 ? 7.154 11.644 24.391 1.00 43.40 535 ASP A CA 1
ATOM 3991 C C . ASP A 1 537 ? 5.675 11.483 24.052 1.00 44.38 535 ASP A C 1
ATOM 3992 O O . ASP A 1 537 ? 4.820 12.126 24.669 1.00 44.89 535 ASP A O 1
ATOM 3997 N N . THR A 1 538 ? 5.355 10.633 23.076 1.00 51.01 536 THR A N 1
ATOM 3998 C CA . THR A 1 538 ? 4.002 10.553 22.537 1.00 49.98 536 THR A CA 1
ATOM 3999 C C . THR A 1 538 ? 3.144 9.468 23.172 1.00 49.29 536 THR A C 1
ATOM 4000 O O . THR A 1 538 ? 1.923 9.633 23.256 1.00 52.31 536 THR A O 1
ATOM 4004 N N . LEU A 1 539 ? 3.743 8.368 23.626 1.00 49.68 537 LEU A N 1
ATOM 4005 C CA . LEU A 1 539 ? 2.990 7.175 24.000 1.00 51.06 537 LEU A CA 1
ATOM 4006 C C . LEU A 1 539 ? 2.738 7.057 25.500 1.00 52.06 537 LEU A C 1
ATOM 4007 O O . LEU A 1 539 ? 1.614 6.756 25.914 1.00 52.39 537 LEU A O 1
ATOM 4012 N N . LEU A 1 540 ? 3.760 7.275 26.328 1.00 52.94 538 LEU A N 1
ATOM 4013 C CA . LEU A 1 540 ? 3.638 7.070 27.764 1.00 57.24 538 LEU A CA 1
ATOM 4014 C C . LEU A 1 540 ? 3.828 8.326 28.600 1.00 59.50 538 LEU A C 1
ATOM 4015 O O . LEU A 1 540 ? 3.431 8.325 29.770 1.00 61.44 538 LEU A O 1
ATOM 4020 N N . GLY A 1 541 ? 4.416 9.383 28.049 1.00 59.53 539 GLY A N 1
ATOM 4021 C CA . GLY A 1 541 ? 4.671 10.581 28.824 1.00 47.52 539 GLY A CA 1
ATOM 4022 C C . GLY A 1 541 ? 5.686 10.356 29.925 1.00 47.80 539 GLY A C 1
ATOM 4023 O O . GLY A 1 541 ? 5.354 10.429 31.111 1.00 51.90 539 GLY A O 1
ATOM 4024 N N . MET A 1 542 ? 6.929 10.070 29.542 1.00 46.72 540 MET A N 1
ATOM 4025 C CA . MET A 1 542 ? 7.991 9.778 30.495 1.00 47.13 540 MET A CA 1
ATOM 4026 C C . MET A 1 542 ? 9.251 10.517 30.077 1.00 45.31 540 MET A C 1
ATOM 4027 O O . MET A 1 542 ? 9.664 10.435 28.916 1.00 44.13 540 MET A O 1
ATOM 4032 N N . ALA A 1 543 ? 9.854 11.237 31.019 1.00 45.26 541 ALA A N 1
ATOM 4033 C CA . ALA A 1 543 ? 11.087 11.957 30.736 1.00 50.15 541 ALA A CA 1
ATOM 4034 C C . ALA A 1 543 ? 12.219 10.978 30.452 1.00 53.45 541 ALA A C 1
ATOM 4035 O O . ALA A 1 543 ? 12.394 9.980 31.156 1.00 61.11 541 ALA A O 1
ATOM 4037 N N . THR A 1 544 ? 12.991 11.270 29.408 1.00 49.01 542 THR A N 1
ATOM 4038 C CA . THR A 1 544 ? 14.090 10.415 28.988 1.00 47.70 542 THR A CA 1
ATOM 4039 C C . THR A 1 544 ? 15.298 11.271 28.642 1.00 44.83 542 THR A C 1
ATOM 4040 O O . THR A 1 544 ? 15.158 12.344 28.050 1.00 44.96 542 THR A O 1
ATOM 4044 N N . GLN A 1 545 ? 16.481 10.791 29.019 1.00 43.80 543 GLN A N 1
ATOM 4045 C CA . GLN A 1 545 ? 17.743 11.444 28.684 1.00 41.63 543 GLN A CA 1
ATOM 4046 C C . GLN A 1 545 ? 18.656 10.413 28.037 1.00 42.25 543 GLN A C 1
ATOM 4047 O O . GLN A 1 545 ? 19.171 9.520 28.717 1.00 43.77 543 GLN A O 1
ATOM 4053 N N . CYS A 1 546 ? 18.852 10.534 26.729 1.00 41.28 544 CYS A N 1
ATOM 4054 C CA . CYS A 1 546 ? 19.716 9.622 25.995 1.00 41.94 544 CYS A CA 1
ATOM 4055 C C . CYS A 1 546 ? 21.152 10.125 26.041 1.00 45.09 544 CYS A C 1
ATOM 4056 O O . CYS A 1 546 ? 21.409 11.311 25.814 1.00 42.51 544 CYS A O 1
ATOM 4059 N N . VAL A 1 547 ? 22.080 9.224 26.352 1.00 47.81 545 VAL A N 1
ATOM 4060 C CA . VAL A 1 547 ? 23.509 9.505 26.306 1.00 52.91 545 VAL A CA 1
ATOM 4061 C C . VAL A 1 547 ? 24.161 8.466 25.408 1.00 56.17 545 VAL A C 1
ATOM 4062 O O . VAL A 1 547 ? 23.810 7.282 25.459 1.00 59.21 545 VAL A O 1
ATOM 4066 N N . GLN A 1 548 ? 25.103 8.907 24.582 1.00 56.64 546 GLN A N 1
ATOM 4067 C CA . GLN A 1 548 ? 25.829 7.975 23.734 1.00 62.84 546 GLN A CA 1
ATOM 4068 C C . GLN A 1 548 ? 26.824 7.182 24.575 1.00 65.48 546 GLN A C 1
ATOM 4069 O O . GLN A 1 548 ? 27.447 7.719 25.495 1.00 72.31 546 GLN A O 1
ATOM 4075 N N . VAL A 1 549 ? 26.959 5.889 24.264 1.00 63.34 547 VAL A N 1
ATOM 4076 C CA . VAL A 1 549 ? 27.837 5.019 25.046 1.00 65.10 547 VAL A CA 1
ATOM 4077 C C . VAL A 1 549 ? 29.274 5.519 25.004 1.00 68.12 547 VAL A C 1
ATOM 4078 O O . VAL A 1 549 ? 30.044 5.308 25.950 1.00 71.60 547 VAL A O 1
ATOM 4082 N N . LYS A 1 550 ? 29.657 6.198 23.920 1.00 65.44 548 LYS A N 1
ATOM 4083 C CA . LYS A 1 550 ? 31.006 6.744 23.820 1.00 67.54 548 LYS A CA 1
ATOM 4084 C C . LYS A 1 550 ? 31.279 7.741 24.939 1.00 65.76 548 LYS A C 1
ATOM 4085 O O . LYS A 1 550 ? 32.390 7.788 25.481 1.00 67.51 548 LYS A O 1
ATOM 4091 N N . ASN A 1 551 ? 30.275 8.536 25.308 1.00 62.22 549 ASN A N 1
ATOM 4092 C CA . ASN A 1 551 ? 30.417 9.509 26.383 1.00 58.37 549 ASN A CA 1
ATOM 4093 C C . ASN A 1 551 ? 30.207 8.907 27.767 1.00 62.16 549 ASN A C 1
ATOM 4094 O O . ASN A 1 551 ? 30.334 9.628 28.762 1.00 67.50 549 ASN A O 1
ATOM 4099 N N . VAL A 1 552 ? 29.884 7.620 27.856 1.00 62.78 550 VAL A N 1
ATOM 4100 C CA . VAL A 1 552 ? 29.822 6.943 29.148 1.00 59.26 550 VAL A CA 1
ATOM 4101 C C . VAL A 1 552 ? 31.161 6.303 29.493 1.00 64.11 550 VAL A C 1
ATOM 4102 O O . VAL A 1 552 ? 31.597 6.347 30.646 1.00 59.00 550 VAL A O 1
ATOM 4106 N N . VAL A 1 553 ? 31.827 5.715 28.497 1.00 64.74 551 VAL A N 1
ATOM 4107 C CA . VAL A 1 553 ? 33.133 5.105 28.722 1.00 67.93 551 VAL A CA 1
ATOM 4108 C C . VAL A 1 553 ? 34.160 6.160 29.115 1.00 76.04 551 VAL A C 1
ATOM 4109 O O . VAL A 1 553 ? 34.970 5.948 30.026 1.00 82.83 551 VAL A O 1
ATOM 4113 N N . LYS A 1 554 ? 34.143 7.310 28.446 1.00 79.25 552 LYS A N 1
ATOM 4114 C CA . LYS A 1 554 ? 35.026 8.429 28.764 1.00 83.06 552 LYS A CA 1
ATOM 4115 C C . LYS A 1 554 ? 34.156 9.638 29.076 1.00 79.81 552 LYS A C 1
ATOM 4116 O O . LYS A 1 554 ? 33.483 10.172 28.187 1.00 82.17 552 LYS A O 1
ATOM 4122 N N . THR A 1 555 ? 34.168 10.067 30.335 1.00 76.49 553 THR A N 1
ATOM 4123 C CA . THR A 1 555 ? 33.274 11.109 30.824 1.00 72.17 553 THR A CA 1
ATOM 4124 C C . THR A 1 555 ? 34.053 12.400 31.038 1.00 69.76 553 THR A C 1
ATOM 4125 O O . THR A 1 555 ? 34.996 12.437 31.836 1.00 70.89 553 THR A O 1
ATOM 4129 N N . SER A 1 556 ? 33.654 13.448 30.328 1.00 68.35 554 SER A N 1
ATOM 4130 C CA . SER A 1 556 ? 34.158 14.799 30.542 1.00 67.58 554 SER A CA 1
ATOM 4131 C C . SER A 1 556 ? 33.235 15.542 31.499 1.00 63.52 554 SER A C 1
ATOM 4132 O O . SER A 1 556 ? 32.012 15.497 31.324 1.00 63.36 554 SER A O 1
ATOM 4135 N N . PRO A 1 557 ? 33.770 16.216 32.522 1.00 60.15 555 PRO A N 1
ATOM 4136 C CA . PRO A 1 557 ? 32.892 16.981 33.424 1.00 59.38 555 PRO A CA 1
ATOM 4137 C C . PRO A 1 557 ? 32.090 18.055 32.713 1.00 60.99 555 PRO A C 1
ATOM 4138 O O . PRO A 1 557 ? 30.992 18.400 33.168 1.00 61.89 555 PRO A O 1
ATOM 4142 N N . GLN A 1 558 ? 32.603 18.593 31.603 1.00 59.95 556 GLN A N 1
ATOM 4143 C CA . GLN A 1 558 ? 31.811 19.515 30.797 1.00 58.15 556 GLN A CA 1
ATOM 4144 C C . GLN A 1 558 ? 30.622 18.806 30.161 1.00 53.12 556 GLN A C 1
ATOM 4145 O O . GLN A 1 558 ? 29.513 19.352 30.121 1.00 50.50 556 GLN A O 1
ATOM 4151 N N . THR A 1 559 ? 30.835 17.584 29.663 1.00 60.96 557 THR A N 1
ATOM 4152 C CA . THR A 1 559 ? 29.746 16.821 29.059 1.00 57.65 557 THR A CA 1
ATOM 4153 C C . THR A 1 559 ? 28.696 16.441 30.096 1.00 53.33 557 THR A C 1
ATOM 4154 O O . THR A 1 559 ? 27.495 16.436 29.801 1.00 50.55 557 THR A O 1
ATOM 4158 N N . LEU A 1 560 ? 29.128 16.122 31.318 1.00 53.20 558 LEU A N 1
ATOM 4159 C CA . LEU A 1 560 ? 28.179 15.804 32.379 1.00 55.92 558 LEU A CA 1
ATOM 4160 C C . LEU A 1 560 ? 27.382 17.035 32.792 1.00 53.39 558 LEU A C 1
ATOM 4161 O O . LEU A 1 560 ? 26.180 16.940 33.069 1.00 50.12 558 LEU A O 1
ATOM 4166 N N . SER A 1 561 ? 28.035 18.199 32.841 1.00 52.26 559 SER A N 1
ATOM 4167 C CA . SER A 1 561 ? 27.329 19.430 33.177 1.00 53.21 559 SER A CA 1
ATOM 4168 C C . SER A 1 561 ? 26.280 19.768 32.125 1.00 49.44 559 SER A C 1
ATOM 4169 O O . SER A 1 561 ? 25.164 20.181 32.461 1.00 48.63 559 SER A O 1
ATOM 4172 N N . ASN A 1 562 ? 26.620 19.597 30.845 1.00 48.58 560 ASN A N 1
ATOM 4173 C CA . ASN A 1 562 ? 25.658 19.873 29.783 1.00 49.35 560 ASN A CA 1
ATOM 4174 C C . ASN A 1 562 ? 24.501 18.881 29.799 1.00 52.43 560 ASN A C 1
ATOM 4175 O O . ASN A 1 562 ? 23.402 19.207 29.336 1.00 54.48 560 ASN A O 1
ATOM 4180 N N . LEU A 1 563 ? 24.726 17.673 30.320 1.00 51.87 561 LEU A N 1
ATOM 4181 C CA . LEU A 1 563 ? 23.629 16.727 30.497 1.00 49.09 561 LEU A CA 1
ATOM 4182 C C . LEU A 1 563 ? 22.642 17.226 31.544 1.00 46.67 561 LEU A C 1
ATOM 4183 O O . LEU A 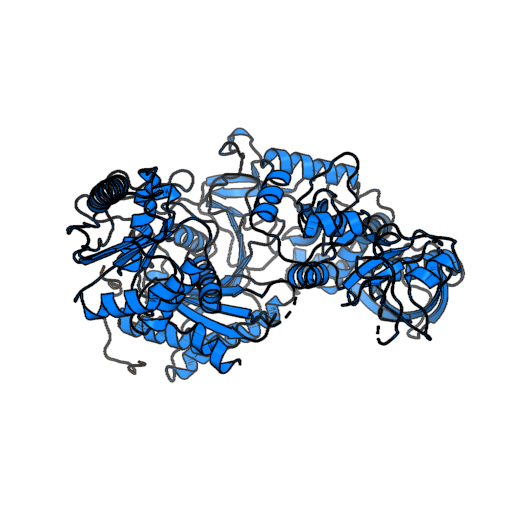1 563 ? 21.423 17.176 31.338 1.00 42.20 561 LEU A O 1
ATOM 4188 N N . CYS A 1 564 ? 23.154 17.714 32.678 1.00 45.29 562 CYS A N 1
ATOM 4189 C CA . CYS A 1 564 ? 22.285 18.182 33.753 1.00 48.44 562 CYS A CA 1
ATOM 4190 C C . CYS A 1 564 ? 21.466 19.394 33.331 1.00 51.35 562 CYS A C 1
ATOM 4191 O O . CYS A 1 564 ? 20.328 19.558 33.785 1.00 49.81 562 CYS A O 1
ATOM 4194 N N . LEU A 1 565 ? 22.028 20.257 32.476 1.00 50.45 563 LEU A N 1
ATOM 4195 C CA . LEU A 1 565 ? 21.260 21.383 31.955 1.00 43.98 563 LEU A CA 1
ATOM 4196 C C . LEU A 1 565 ? 19.979 20.906 31.286 1.00 39.72 563 LEU A C 1
ATOM 4197 O O . LEU A 1 565 ? 18.919 21.525 31.438 1.00 42.82 563 LEU A O 1
ATOM 4202 N N . LYS A 1 566 ? 20.056 19.799 30.549 1.00 38.96 564 LYS A N 1
ATOM 4203 C CA . LYS A 1 566 ? 18.863 19.235 29.929 1.00 38.47 564 LYS A CA 1
ATOM 4204 C C . LYS A 1 566 ? 18.006 18.508 30.958 1.00 39.52 564 LYS A C 1
ATOM 4205 O O . LYS A 1 566 ? 16.786 18.703 31.012 1.00 37.61 564 LYS A O 1
ATOM 4211 N N . ILE A 1 567 ? 18.636 17.685 31.802 1.00 40.22 565 ILE A N 1
ATOM 4212 C CA . ILE A 1 567 ? 17.896 16.839 32.739 1.00 49.93 565 ILE A CA 1
ATOM 4213 C C . ILE A 1 567 ? 17.054 17.686 33.687 1.00 53.50 565 ILE A C 1
ATOM 4214 O O . ILE A 1 567 ? 15.848 17.462 33.836 1.00 55.92 565 ILE A O 1
ATOM 4219 N N . ASN A 1 568 ? 17.681 18.665 34.350 1.00 54.08 566 ASN A N 1
ATOM 4220 C CA . ASN A 1 568 ? 16.952 19.525 35.278 1.00 49.98 566 ASN A CA 1
ATOM 4221 C C . ASN A 1 568 ? 15.738 20.169 34.625 1.00 43.90 566 ASN A C 1
ATOM 4222 O O . ASN A 1 568 ? 14.712 20.372 35.283 1.00 45.99 566 ASN A O 1
ATOM 4227 N N . VAL A 1 569 ? 15.830 20.482 33.335 1.00 40.91 567 VAL A N 1
ATOM 4228 C CA . VAL A 1 569 ? 14.723 21.115 32.629 1.00 45.16 567 VAL A CA 1
ATOM 4229 C C . VAL A 1 569 ? 13.710 20.093 32.108 1.00 52.20 567 VAL A C 1
ATOM 4230 O O . VAL A 1 569 ? 12.509 20.383 32.079 1.00 55.94 567 VAL A O 1
ATOM 4234 N N . LYS A 1 570 ? 14.162 18.897 31.709 1.00 49.97 568 LYS A N 1
ATOM 4235 C CA . LYS A 1 570 ? 13.237 17.819 31.373 1.00 47.31 568 LYS A CA 1
ATOM 4236 C C . LYS A 1 570 ? 12.344 17.446 32.550 1.00 55.20 568 LYS A C 1
ATOM 4237 O O . LYS A 1 570 ? 11.279 16.852 32.346 1.00 61.47 568 LYS A O 1
ATOM 4243 N N . LEU A 1 571 ? 12.750 17.792 33.774 1.00 54.19 569 LEU A N 1
ATOM 4244 C CA . LEU A 1 571 ? 11.995 17.494 34.984 1.00 48.64 569 LEU A CA 1
ATOM 4245 C C . LEU A 1 571 ? 11.321 18.731 35.568 1.00 44.68 569 LEU A C 1
ATOM 4246 O O . LEU A 1 571 ? 11.025 18.765 36.767 1.00 45.41 569 LEU A O 1
ATOM 4251 N N . GLY A 1 572 ? 11.079 19.748 34.746 1.00 41.37 570 GLY A N 1
ATOM 4252 C CA . GLY A 1 572 ? 10.319 20.904 35.177 1.00 46.03 570 GLY A CA 1
ATOM 4253 C C . GLY A 1 572 ? 11.084 21.937 35.969 1.00 51.01 570 GLY A C 1
ATOM 4254 O O . GLY A 1 572 ? 10.467 22.709 36.709 1.00 48.04 570 GLY A O 1
ATOM 4255 N N . GLY A 1 573 ? 12.409 21.991 35.833 1.00 52.51 571 GLY A N 1
ATOM 4256 C CA . GLY A 1 573 ? 13.218 22.934 36.568 1.00 51.12 571 GLY A CA 1
ATOM 4257 C C . GLY A 1 573 ? 13.566 24.176 35.758 1.00 48.29 571 GLY A C 1
ATOM 4258 O O . GLY A 1 573 ? 13.249 24.307 34.579 1.00 45.78 571 GLY A O 1
ATOM 4259 N N . ILE A 1 574 ? 14.236 25.105 36.435 1.00 51.11 572 ILE A N 1
ATOM 4260 C CA . ILE A 1 574 ? 14.711 26.347 35.841 1.00 50.14 572 ILE A CA 1
ATOM 4261 C C . ILE A 1 574 ? 16.208 26.443 36.091 1.00 55.00 572 ILE A C 1
ATOM 4262 O O . ILE A 1 574 ? 16.657 26.342 37.239 1.00 63.59 572 ILE A O 1
ATOM 4267 N N . ASN A 1 575 ? 16.978 26.626 35.019 1.00 48.59 573 ASN A N 1
ATOM 4268 C CA . ASN A 1 575 ? 18.429 26.701 35.152 1.00 46.72 573 ASN A CA 1
ATOM 4269 C C . ASN A 1 575 ? 18.868 28.083 35.624 1.00 47.48 573 ASN A C 1
ATOM 4270 O O . ASN A 1 575 ? 19.558 28.215 36.641 1.00 49.13 573 ASN A O 1
ATOM 4275 N N . ASN A 1 576 ? 18.479 29.122 34.893 1.00 43.37 574 ASN A N 1
ATOM 4276 C CA . ASN A 1 576 ? 18.754 30.491 35.299 1.00 45.22 574 ASN A CA 1
ATOM 4277 C C . ASN A 1 576 ? 17.614 31.374 34.819 1.00 42.84 574 ASN A C 1
ATOM 4278 O O . ASN A 1 576 ? 16.768 30.957 34.024 1.00 40.85 574 ASN A O 1
ATOM 4283 N N . ILE A 1 577 ? 17.593 32.605 35.319 1.00 46.59 575 ILE A N 1
ATOM 4284 C CA . ILE A 1 577 ? 16.683 33.624 34.820 1.00 47.94 575 ILE A CA 1
ATOM 4285 C C . ILE A 1 577 ? 17.492 34.875 34.521 1.00 50.86 575 ILE A C 1
ATOM 4286 O O . ILE A 1 577 ? 18.527 35.133 35.144 1.00 54.92 575 ILE A O 1
ATOM 4291 N N . LEU A 1 578 ? 17.028 35.638 33.537 1.00 44.64 576 LEU A N 1
ATOM 4292 C CA . LEU A 1 578 ? 17.531 36.990 33.361 1.00 44.31 576 LEU A CA 1
ATOM 4293 C C . LEU A 1 578 ? 17.324 37.764 34.653 1.00 47.08 576 LEU A C 1
ATOM 4294 O O . LEU A 1 578 ? 16.264 37.669 35.278 1.00 47.51 576 LEU A O 1
ATOM 4299 N N . VAL A 1 579 ? 18.347 38.503 35.070 1.00 58.57 577 VAL A N 1
ATOM 4300 C CA . VAL A 1 579 ? 18.203 39.412 36.202 1.00 52.26 577 VAL A CA 1
ATOM 4301 C C . VAL A 1 579 ? 17.025 40.324 35.880 1.00 61.23 577 VAL A C 1
ATOM 4302 O O . VAL A 1 579 ? 17.015 40.971 34.824 1.00 60.80 577 VAL A O 1
ATOM 4306 N N . PRO A 1 580 ? 16.002 40.379 36.738 1.00 57.49 578 PRO A N 1
ATOM 4307 C CA . PRO A 1 580 ? 14.726 40.975 36.303 1.00 55.94 578 PRO A CA 1
ATOM 4308 C C . PRO A 1 580 ? 14.798 42.464 36.019 1.00 58.71 578 PRO A C 1
ATOM 4309 O O . PRO A 1 580 ? 14.268 42.915 34.995 1.00 60.59 578 PRO A O 1
ATOM 4313 N N . HIS A 1 581 ? 15.437 43.247 36.889 1.00 59.40 579 HIS A N 1
ATOM 4314 C CA . HIS A 1 581 ? 15.365 44.699 36.761 1.00 62.71 579 HIS A CA 1
ATOM 4315 C C . HIS A 1 581 ? 16.180 45.249 35.595 1.00 64.63 579 HIS A C 1
ATOM 4316 O O . HIS A 1 581 ? 16.194 46.470 35.408 1.00 71.93 579 HIS A O 1
ATOM 4323 N N . GLN A 1 582 ? 16.847 44.403 34.809 1.00 60.32 580 GLN A N 1
ATOM 4324 C CA . GLN A 1 582 ? 17.579 44.855 33.631 1.00 61.34 580 GLN A CA 1
ATOM 4325 C C . GLN A 1 582 ? 16.880 44.459 32.334 1.00 55.48 580 GLN A C 1
ATOM 4326 O O . GLN A 1 582 ? 17.529 44.357 31.287 1.00 54.72 580 GLN A O 1
ATOM 4332 N N . ARG A 1 583 ? 15.569 44.244 32.379 1.00 50.39 581 ARG A N 1
ATOM 4333 C CA . ARG A 1 583 ? 14.798 43.835 31.215 1.00 55.09 581 ARG A CA 1
ATOM 4334 C C . ARG A 1 583 ? 14.009 45.010 30.645 1.00 62.19 581 ARG A C 1
ATOM 4335 O O . ARG A 1 583 ? 13.928 46.091 31.234 1.00 67.79 581 ARG A O 1
ATOM 4343 N N . SER A 1 584 ? 13.418 44.776 29.477 1.00 66.14 582 SER A N 1
ATOM 4344 C CA . SER A 1 584 ? 12.596 45.781 28.824 1.00 69.98 582 SER A CA 1
ATOM 4345 C C . SER A 1 584 ? 11.322 46.042 29.624 1.00 67.78 582 SER A C 1
ATOM 4346 O O . SER A 1 584 ? 10.926 45.259 30.493 1.00 70.55 582 SER A O 1
ATOM 4349 N N . ALA A 1 585 ? 10.672 47.166 29.312 1.00 63.21 583 ALA A N 1
ATOM 4350 C CA . ALA A 1 585 ? 9.469 47.569 30.029 1.00 60.58 583 ALA A CA 1
ATOM 4351 C C . ALA A 1 585 ? 8.253 46.727 29.672 1.00 61.00 583 ALA A C 1
ATOM 4352 O O . ALA A 1 585 ? 7.212 46.872 30.324 1.00 65.99 583 ALA A O 1
ATOM 4354 N N . VAL A 1 586 ? 8.349 45.861 28.660 1.00 52.90 584 VAL A N 1
ATOM 4355 C CA . VAL A 1 586 ? 7.242 44.969 28.334 1.00 52.01 584 VAL A CA 1
ATOM 4356 C C . VAL A 1 586 ? 6.976 43.947 29.426 1.00 49.66 584 VAL A C 1
ATOM 4357 O O . VAL A 1 586 ? 5.925 43.297 29.410 1.00 49.30 584 VAL A O 1
ATOM 4361 N N . PHE A 1 587 ? 7.898 43.790 30.372 1.00 49.63 585 PHE A N 1
ATOM 4362 C CA . PHE A 1 587 ? 7.724 42.876 31.491 1.00 46.51 585 PHE A CA 1
ATOM 4363 C C . PHE A 1 587 ? 6.993 43.510 32.667 1.00 58.79 585 PHE A C 1
ATOM 4364 O O . PHE A 1 587 ? 6.866 42.869 33.715 1.00 60.11 585 PHE A O 1
ATOM 4372 N N . GLN A 1 588 ? 6.520 44.749 32.527 1.00 61.01 586 GLN A N 1
ATOM 4373 C CA . GLN A 1 588 ? 5.677 45.359 33.547 1.00 64.40 586 GLN A CA 1
ATOM 4374 C C . GLN A 1 588 ? 4.229 44.898 33.455 1.00 65.02 586 GLN A C 1
ATOM 4375 O O . GLN A 1 588 ? 3.466 45.103 34.405 1.00 64.95 586 GLN A O 1
ATOM 4381 N N . GLN A 1 589 ? 3.843 44.286 32.345 1.00 66.77 587 GLN A N 1
ATOM 4382 C CA . GLN A 1 589 ? 2.519 43.737 32.111 1.00 66.64 587 GLN A CA 1
ATOM 4383 C C . GLN A 1 589 ? 2.674 42.328 31.562 1.00 62.26 587 GLN A C 1
ATOM 4384 O O . GLN A 1 589 ? 3.738 41.972 31.044 1.00 62.53 587 GLN A O 1
ATOM 4390 N N . PRO A 1 590 ? 1.640 41.492 31.677 1.00 57.57 588 PRO A N 1
ATOM 4391 C CA . PRO A 1 590 ? 1.755 40.111 31.185 1.00 50.19 588 PRO A CA 1
ATOM 4392 C C . PRO A 1 590 ? 2.077 40.071 29.698 1.00 49.32 588 PRO A C 1
ATOM 4393 O O . PRO A 1 590 ? 1.395 40.690 28.878 1.00 53.90 588 PRO A O 1
ATOM 4397 N N . VAL A 1 591 ? 3.136 39.340 29.357 1.00 46.91 589 VAL A N 1
ATOM 4398 C CA . VAL A 1 591 ? 3.596 39.210 27.980 1.00 45.15 589 VAL A CA 1
ATOM 4399 C C . VAL A 1 591 ? 3.982 37.758 27.738 1.00 39.01 589 VAL A C 1
ATOM 4400 O O . VAL A 1 591 ? 4.492 37.081 28.637 1.00 38.19 589 VAL A O 1
ATOM 4404 N N . ILE A 1 592 ? 3.719 37.273 26.528 1.00 36.67 590 ILE A N 1
ATOM 4405 C CA . ILE A 1 592 ? 4.079 35.922 26.122 1.00 35.03 590 ILE A CA 1
ATOM 4406 C C . ILE A 1 592 ? 4.998 36.013 24.912 1.00 41.34 590 ILE A C 1
ATOM 4407 O O . ILE A 1 592 ? 4.804 36.859 24.032 1.00 41.53 590 ILE A O 1
ATOM 4412 N N . PHE A 1 593 ? 6.010 35.152 24.880 1.00 38.32 591 PHE A N 1
ATOM 4413 C CA . PHE A 1 593 ? 6.963 35.094 23.782 1.00 33.26 591 PHE A CA 1
ATOM 4414 C C . PHE A 1 593 ? 6.737 33.813 22.994 1.00 36.36 591 PHE A C 1
ATOM 4415 O O . PHE A 1 593 ? 6.679 32.724 23.575 1.00 39.15 591 PHE A O 1
ATOM 4423 N N . LEU A 1 594 ? 6.605 33.946 21.676 1.00 36.10 592 LEU A N 1
ATOM 4424 C CA . LEU A 1 594 ? 6.349 32.818 20.794 1.00 35.24 592 LEU A CA 1
ATOM 4425 C C . LEU A 1 594 ? 7.501 32.643 19.815 1.00 33.57 592 LEU A C 1
ATOM 4426 O O . LEU A 1 594 ? 8.074 33.625 19.331 1.00 32.26 592 LEU A O 1
ATOM 4431 N N . GLY A 1 595 ? 7.832 31.388 19.531 1.00 31.46 593 GLY A N 1
ATOM 4432 C CA . GLY A 1 595 ? 8.764 31.054 18.472 1.00 29.17 593 GLY A CA 1
ATOM 4433 C C . GLY A 1 595 ? 8.084 30.141 17.471 1.00 27.27 593 GLY A C 1
ATOM 4434 O O . GLY A 1 595 ? 7.241 29.322 17.834 1.00 38.36 593 GLY A O 1
ATOM 4435 N N . ALA A 1 596 ? 8.453 30.290 16.201 1.00 27.44 594 ALA A N 1
ATOM 4436 C CA . ALA A 1 596 ? 7.798 29.556 15.128 1.00 27.87 594 ALA A CA 1
ATOM 4437 C C . ALA A 1 596 ? 8.826 29.100 14.105 1.00 33.21 594 ALA A C 1
ATOM 4438 O O . ALA A 1 596 ? 9.819 29.787 13.850 1.00 28.96 594 ALA A O 1
ATOM 4440 N N . ASP A 1 597 ? 8.577 27.932 13.518 1.00 43.51 595 ASP A N 1
ATOM 4441 C CA . ASP A 1 597 ? 9.448 27.413 12.474 1.00 45.90 595 ASP A CA 1
ATOM 4442 C C . ASP A 1 597 ? 8.679 26.396 11.646 1.00 43.06 595 ASP A C 1
ATOM 4443 O O . ASP A 1 597 ? 7.724 25.777 12.123 1.00 47.00 595 ASP A O 1
ATOM 4448 N N . VAL A 1 598 ? 9.098 26.250 10.391 1.00 40.12 596 VAL A N 1
ATOM 4449 C CA . VAL A 1 598 ? 8.573 25.238 9.483 1.00 39.05 596 VAL A CA 1
ATOM 4450 C C . VAL A 1 598 ? 9.754 24.494 8.879 1.00 43.21 596 VAL A C 1
ATOM 4451 O O . VAL A 1 598 ? 10.673 25.118 8.338 1.00 46.89 596 VAL A O 1
ATOM 4455 N N . THR A 1 599 ? 9.734 23.168 8.972 1.00 41.41 597 THR A N 1
ATOM 4456 C CA . THR A 1 599 ? 10.744 22.326 8.348 1.00 42.39 597 THR A CA 1
ATOM 4457 C C . THR A 1 599 ? 10.095 21.483 7.259 1.00 47.21 597 THR A C 1
ATOM 4458 O O . THR A 1 599 ? 9.006 20.933 7.450 1.00 50.49 597 THR A O 1
ATOM 4462 N N . HIS A 1 600 ? 10.765 21.394 6.118 1.00 46.18 598 HIS A N 1
ATOM 4463 C CA . HIS A 1 600 ? 10.231 20.711 4.956 1.00 45.10 598 HIS A CA 1
ATOM 4464 C C . HIS A 1 600 ? 10.945 19.381 4.732 1.00 46.68 598 HIS A C 1
ATOM 4465 O O . HIS A 1 600 ? 12.093 19.206 5.151 1.00 44.65 598 HIS A O 1
ATOM 4472 N N . PRO A 1 601 ? 10.289 18.416 4.083 1.00 51.35 599 PRO A N 1
ATOM 4473 C CA . PRO A 1 601 ? 10.938 17.131 3.852 1.00 54.82 599 PRO A CA 1
ATOM 4474 C C . PRO A 1 601 ? 12.040 17.261 2.820 1.00 65.45 599 PRO A C 1
ATOM 4475 O O . PRO A 1 601 ? 11.990 18.141 1.942 1.00 69.52 599 PRO A O 1
ATOM 4479 N N . PRO A 1 602 ? 13.062 16.408 2.882 1.00 68.04 600 PRO A N 1
ATOM 4480 C CA . PRO A 1 602 ? 14.112 16.426 1.857 1.00 67.35 600 PRO A CA 1
ATOM 4481 C C . PRO A 1 602 ? 13.548 16.123 0.477 1.00 69.56 600 PRO A C 1
ATOM 4482 O O . PRO A 1 602 ? 12.414 15.669 0.313 1.00 71.83 600 PRO A O 1
ATOM 4486 N N . ALA A 1 603 ? 14.370 16.386 -0.535 1.00 72.20 601 ALA A N 1
ATOM 4487 C CA . ALA A 1 603 ? 13.978 16.170 -1.924 1.00 74.79 601 ALA A CA 1
ATOM 4488 C C . ALA A 1 603 ? 13.699 14.695 -2.198 1.00 78.93 601 ALA A C 1
ATOM 4489 O O . ALA A 1 603 ? 12.820 14.356 -2.990 1.00 82.86 601 ALA A O 1
ATOM 4491 N N . LYS A 1 607 ? 6.313 10.790 -0.073 1.00 91.74 605 LYS A N 1
ATOM 4492 C CA . LYS A 1 607 ? 5.688 12.031 0.367 1.00 89.49 605 LYS A CA 1
ATOM 4493 C C . LYS A 1 607 ? 5.792 12.207 1.878 1.00 83.66 605 LYS A C 1
ATOM 4494 O O . LYS A 1 607 ? 4.937 11.726 2.622 1.00 87.30 605 LYS A O 1
ATOM 4500 N N . LYS A 1 608 ? 6.844 12.888 2.325 1.00 74.24 606 LYS A N 1
ATOM 4501 C CA . LYS A 1 608 ? 6.833 13.223 3.740 1.00 61.77 606 LYS A CA 1
ATOM 4502 C C . LYS A 1 608 ? 6.178 14.585 3.947 1.00 54.40 606 LYS A C 1
ATOM 4503 O O . LYS A 1 608 ? 6.215 15.441 3.058 1.00 54.60 606 LYS A O 1
ATOM 4509 N N . PRO A 1 609 ? 5.557 14.819 5.098 1.00 48.91 607 PRO A N 1
ATOM 4510 C CA . PRO A 1 609 ? 4.879 16.095 5.329 1.00 49.24 607 PRO A CA 1
ATOM 4511 C C . PRO A 1 609 ? 5.825 17.173 5.842 1.00 48.46 607 PRO A C 1
ATOM 4512 O O . PRO A 1 609 ? 6.924 16.904 6.331 1.00 50.28 607 PRO A O 1
ATOM 4516 N N . SER A 1 610 ? 5.371 18.415 5.706 1.00 45.17 608 SER A N 1
ATOM 4517 C CA . SER A 1 610 ? 6.028 19.531 6.365 1.00 44.40 608 SER A CA 1
ATOM 4518 C C . SER A 1 610 ? 5.541 19.633 7.805 1.00 44.25 608 SER A C 1
ATOM 4519 O O . SER A 1 610 ? 4.392 19.311 8.118 1.00 46.16 608 SER A O 1
ATOM 4522 N N . ILE A 1 611 ? 6.432 20.076 8.685 1.00 40.81 609 ILE A N 1
ATOM 4523 C CA . ILE A 1 611 ? 6.161 20.132 10.116 1.00 40.03 609 ILE A CA 1
ATOM 4524 C C . ILE A 1 611 ? 6.289 21.576 10.574 1.00 38.25 609 ILE A C 1
ATOM 4525 O O . ILE A 1 611 ? 7.334 22.208 10.373 1.00 37.99 609 ILE A O 1
ATOM 4530 N N . THR A 1 612 ? 5.230 22.095 11.186 1.00 39.23 610 THR A N 1
ATOM 4531 C CA . THR A 1 612 ? 5.238 23.415 11.798 1.00 36.78 610 THR A CA 1
ATOM 4532 C C . THR A 1 612 ? 5.267 23.267 13.311 1.00 33.37 610 THR A C 1
ATOM 4533 O O . THR A 1 612 ? 4.655 22.349 13.868 1.00 36.15 610 THR A O 1
ATOM 4537 N N . ALA A 1 613 ? 5.984 24.171 13.972 1.00 32.60 611 ALA A N 1
ATOM 4538 C CA . ALA A 1 613 ? 6.084 24.163 15.423 1.00 31.49 611 ALA A CA 1
ATOM 4539 C C . ALA A 1 613 ? 6.005 25.593 15.927 1.00 29.72 611 ALA A C 1
ATOM 4540 O O . ALA A 1 613 ? 6.660 26.484 15.379 1.00 28.31 611 ALA A O 1
ATOM 4542 N N . VAL A 1 614 ? 5.191 25.810 16.955 1.00 29.68 612 VAL A N 1
ATOM 4543 C CA . VAL A 1 614 ? 5.103 27.099 17.625 1.00 36.90 612 VAL A CA 1
ATOM 4544 C C . VAL A 1 614 ? 5.212 26.849 19.120 1.00 36.27 612 VAL A C 1
ATOM 4545 O O . VAL A 1 614 ? 4.433 26.069 19.682 1.00 37.13 612 VAL A O 1
ATOM 4549 N N . VAL A 1 615 ? 6.180 27.497 19.759 1.00 33.49 613 VAL A N 1
ATOM 4550 C CA . VAL A 1 615 ? 6.403 27.364 21.191 1.00 28.01 613 VAL A CA 1
ATOM 4551 C C . VAL A 1 615 ? 5.962 28.649 21.870 1.00 30.70 613 VAL A C 1
ATOM 4552 O O . VAL A 1 615 ? 5.939 29.724 21.260 1.00 35.66 613 VAL A O 1
ATOM 4556 N N . GLY A 1 616 ? 5.606 28.534 23.145 1.00 29.20 614 GLY A N 1
ATOM 4557 C CA . GLY A 1 616 ? 5.148 29.684 23.896 1.00 30.02 614 GLY A CA 1
ATOM 4558 C C . GLY A 1 616 ? 5.720 29.753 25.294 1.00 31.54 614 GLY A C 1
ATOM 4559 O O . GLY A 1 616 ? 5.751 28.744 26.005 1.00 31.86 614 GLY A O 1
ATOM 4560 N N . SER A 1 617 ? 6.189 30.933 25.695 1.00 34.31 615 SER A N 1
ATOM 4561 C CA . SER A 1 617 ? 6.663 31.114 27.059 1.00 34.58 615 SER A CA 1
ATOM 4562 C C . SER A 1 617 ? 5.515 30.904 28.036 1.00 34.75 615 SER A C 1
ATOM 4563 O O . SER A 1 617 ? 4.415 31.432 27.848 1.00 34.15 615 SER A O 1
ATOM 4566 N N . MET A 1 618 ? 5.767 30.103 29.069 1.00 34.19 616 MET A N 1
ATOM 4567 C CA . MET A 1 618 ? 4.776 29.831 30.095 1.00 40.32 616 MET A CA 1
ATOM 4568 C C . MET A 1 618 ? 5.043 30.599 31.380 1.00 41.21 616 MET A C 1
ATOM 4569 O O . MET A 1 618 ? 4.356 30.363 32.378 1.00 45.01 616 MET A O 1
ATOM 4574 N N . ASP A 1 619 ? 6.011 31.516 31.380 1.00 43.58 617 ASP A N 1
ATOM 4575 C CA . ASP A 1 619 ? 6.364 32.232 32.594 1.00 45.28 617 ASP A CA 1
ATOM 4576 C C . ASP A 1 619 ? 6.863 33.631 32.241 1.00 49.33 617 ASP A C 1
ATOM 4577 O O . ASP A 1 619 ? 6.916 34.019 31.073 1.00 55.18 617 ASP A O 1
ATOM 4582 N N . ALA A 1 620 ? 7.203 34.399 33.273 1.00 50.41 618 ALA A N 1
ATOM 4583 C CA . ALA A 1 620 ? 7.573 35.803 33.136 1.00 47.45 618 ALA A CA 1
ATOM 4584 C C . ALA A 1 620 ? 9.074 36.029 33.101 1.00 47.07 618 ALA A C 1
ATOM 4585 O O . ALA A 1 620 ? 9.513 37.178 32.991 1.00 42.10 618 ALA A O 1
ATOM 4587 N N . HIS A 1 621 ? 9.873 34.967 33.213 1.00 44.05 619 HIS A N 1
ATOM 4588 C CA . HIS A 1 621 ? 11.319 35.158 33.318 1.00 42.88 619 HIS A CA 1
ATOM 4589 C C . HIS A 1 621 ? 11.927 35.686 32.022 1.00 42.95 619 HIS A C 1
ATOM 4590 O O . HIS A 1 621 ? 12.623 36.713 32.071 1.00 48.84 619 HIS A O 1
ATOM 4597 N N . PRO A 1 622 ? 11.711 35.070 30.843 1.00 42.11 620 PRO A N 1
ATOM 4598 C CA . PRO A 1 622 ? 10.984 33.842 30.504 1.00 46.95 620 PRO A CA 1
ATOM 4599 C C . PRO A 1 622 ? 11.877 32.610 30.352 1.00 48.17 620 PRO A C 1
ATOM 4600 O O . PRO A 1 622 ? 12.926 32.695 29.721 1.00 48.73 620 PRO A O 1
ATOM 4604 N N . SER A 1 623 ? 11.470 31.474 30.917 1.00 50.39 621 SER A N 1
ATOM 4605 C CA . SER A 1 623 ? 12.321 30.290 30.863 1.00 54.31 621 SER A CA 1
ATOM 4606 C C . SER A 1 623 ? 11.563 29.063 30.373 1.00 48.00 621 SER A C 1
ATOM 4607 O O . SER A 1 623 ? 12.001 28.392 29.431 1.00 46.34 621 SER A O 1
ATOM 4610 N N . ARG A 1 624 ? 10.431 28.764 31.006 1.00 48.28 622 ARG A N 1
ATOM 4611 C CA . ARG A 1 624 ? 9.632 27.604 30.634 1.00 49.93 622 ARG A CA 1
ATOM 4612 C C . ARG A 1 624 ? 8.810 27.896 29.386 1.00 51.69 622 ARG A C 1
ATOM 4613 O O . ARG A 1 624 ? 8.100 28.905 29.316 1.00 57.20 622 ARG A O 1
ATOM 4621 N N . TYR A 1 625 ? 8.894 26.992 28.415 1.00 45.33 623 TYR A N 1
ATOM 4622 C CA . TYR A 1 625 ? 8.158 27.089 27.166 1.00 42.06 623 TYR A CA 1
ATOM 4623 C C . TYR A 1 625 ? 7.370 25.809 26.934 1.00 44.20 623 TYR A C 1
ATOM 4624 O O . TYR A 1 625 ? 7.877 24.703 27.154 1.00 50.70 623 TYR A O 1
ATOM 4633 N N . CYS A 1 626 ? 6.125 25.973 26.499 1.00 41.26 624 CYS A N 1
ATOM 4634 C CA . CYS A 1 626 ? 5.278 24.876 26.061 1.00 43.29 624 CYS A CA 1
ATOM 4635 C C . CYS A 1 626 ? 5.238 24.843 24.539 1.00 44.28 624 CYS A C 1
ATOM 4636 O O . CYS A 1 626 ? 5.377 25.874 23.876 1.00 48.61 624 CYS A O 1
ATOM 4639 N N . ALA A 1 627 ? 5.036 23.650 23.988 1.00 42.05 625 ALA A N 1
ATOM 4640 C CA . ALA A 1 627 ? 5.210 23.409 22.563 1.00 37.18 625 ALA A CA 1
ATOM 4641 C C . ALA A 1 627 ? 3.934 22.872 21.930 1.00 37.56 625 ALA A C 1
ATOM 4642 O O . ALA A 1 627 ? 3.207 22.080 22.538 1.00 44.53 625 ALA A O 1
ATOM 4644 N N . THR A 1 628 ? 3.674 23.317 20.702 1.00 34.32 626 THR A N 1
ATOM 4645 C CA . THR A 1 628 ? 2.653 22.751 19.834 1.00 33.14 626 THR A CA 1
ATOM 4646 C C . THR A 1 628 ? 3.291 22.440 18.487 1.00 31.10 626 THR A C 1
ATOM 4647 O O . THR A 1 628 ? 4.292 23.049 18.100 1.00 34.31 626 THR A O 1
ATOM 4651 N N . VAL A 1 629 ? 2.704 21.487 17.769 1.00 34.21 627 VAL A N 1
ATOM 4652 C CA . VAL A 1 629 ? 3.330 20.954 16.563 1.00 36.37 627 VAL A CA 1
ATOM 4653 C C . VAL A 1 629 ? 2.246 20.351 15.679 1.00 35.16 627 VAL A C 1
ATOM 4654 O O . VAL A 1 629 ? 1.280 19.762 16.171 1.00 35.06 627 VAL A O 1
ATOM 4658 N N . ARG A 1 630 ? 2.410 20.513 14.365 1.00 34.61 628 ARG A N 1
ATOM 4659 C CA . ARG A 1 630 ? 1.448 20.026 13.385 1.00 37.94 628 ARG A CA 1
ATOM 4660 C C . ARG A 1 630 ? 2.183 19.443 12.187 1.00 40.18 628 ARG A C 1
ATOM 4661 O O . ARG A 1 630 ? 3.392 19.623 12.017 1.00 39.70 628 ARG A O 1
ATOM 4669 N N . VAL A 1 631 ? 1.427 18.742 11.345 1.00 38.53 629 VAL A N 1
ATOM 4670 C CA . VAL A 1 631 ? 1.883 18.318 10.029 1.00 39.67 629 VAL A CA 1
ATOM 4671 C C . VAL A 1 631 ? 0.971 18.950 8.988 1.00 45.53 629 VAL A C 1
ATOM 4672 O O . VAL A 1 631 ? -0.231 19.130 9.213 1.00 47.61 629 VAL A O 1
ATOM 4676 N N . GLN A 1 632 ? 1.554 19.302 7.846 1.00 41.55 630 GLN A N 1
ATOM 4677 C CA . GLN A 1 632 ? 0.801 19.905 6.756 1.00 43.20 630 GLN A CA 1
ATOM 4678 C C . GLN A 1 632 ? 1.380 19.411 5.439 1.00 46.48 630 GLN A C 1
ATOM 4679 O O . GLN A 1 632 ? 2.406 18.727 5.408 1.00 47.30 630 GLN A O 1
ATOM 4685 N N . ARG A 1 633 ? 0.705 19.762 4.345 1.00 51.59 631 ARG A N 1
ATOM 4686 C CA . ARG A 1 633 ? 1.124 19.289 3.035 1.00 61.72 631 ARG A CA 1
ATOM 4687 C C . ARG A 1 633 ? 2.541 19.774 2.729 1.00 62.91 631 ARG A C 1
ATOM 4688 O O . ARG A 1 633 ? 2.955 20.841 3.195 1.00 58.23 631 ARG A O 1
ATOM 4696 N N . PRO A 1 634 ? 3.311 19.001 1.963 1.00 67.14 632 PRO A N 1
ATOM 4697 C CA . PRO A 1 634 ? 4.735 19.315 1.794 1.00 68.58 632 PRO A CA 1
ATOM 4698 C C . PRO A 1 634 ? 4.957 20.647 1.091 1.00 74.28 632 PRO A C 1
ATOM 4699 O O . PRO A 1 634 ? 4.254 20.998 0.140 1.00 78.22 632 PRO A O 1
ATOM 4703 N N . ARG A 1 635 ? 5.947 21.391 1.588 1.00 75.41 633 ARG A N 1
ATOM 4704 C CA . ARG A 1 635 ? 6.427 22.624 0.961 1.00 78.67 633 ARG A CA 1
ATOM 4705 C C . ARG A 1 635 ? 5.343 23.699 0.909 1.00 77.53 633 ARG A C 1
ATOM 4706 O O . ARG A 1 635 ? 5.192 24.414 -0.084 1.00 80.39 633 ARG A O 1
ATOM 4714 N N . GLN A 1 636 ? 4.583 23.812 1.994 1.00 73.59 634 GLN A N 1
ATOM 4715 C CA . GLN A 1 636 ? 3.754 24.979 2.260 1.00 68.06 634 GLN A CA 1
ATOM 4716 C C . GLN A 1 636 ? 4.453 25.804 3.333 1.00 60.64 634 GLN A C 1
ATOM 4717 O O . GLN A 1 636 ? 4.668 25.320 4.450 1.00 56.28 634 GLN A O 1
ATOM 4723 N N . GLU A 1 637 ? 4.823 27.037 2.989 1.00 57.96 635 GLU A N 1
ATOM 4724 C CA . GLU A 1 637 ? 5.621 27.848 3.902 1.00 51.99 635 GLU A CA 1
ATOM 4725 C C . GLU A 1 637 ? 4.792 28.430 5.036 1.00 44.86 635 GLU A C 1
ATOM 4726 O O . GLU A 1 637 ? 5.334 28.727 6.105 1.00 41.54 635 GLU A O 1
ATOM 4732 N N . ILE A 1 638 ? 3.499 28.605 4.825 1.00 45.32 636 ILE A N 1
ATOM 4733 C CA . ILE A 1 638 ? 2.635 29.206 5.833 1.00 44.81 636 ILE A CA 1
ATOM 4734 C C . ILE A 1 638 ? 2.302 28.172 6.897 1.00 39.84 636 ILE A C 1
ATOM 4735 O O . ILE A 1 638 ? 2.119 26.984 6.596 1.00 41.70 636 ILE A O 1
ATOM 4740 N N . ILE A 1 639 ? 2.232 28.618 8.150 1.00 36.26 637 ILE A N 1
ATOM 4741 C CA . ILE A 1 639 ? 1.782 27.756 9.237 1.00 35.61 637 ILE A CA 1
ATOM 4742 C C . ILE A 1 639 ? 0.259 27.724 9.234 1.00 43.07 637 ILE A C 1
ATOM 4743 O O . ILE A 1 639 ? -0.387 28.575 9.855 1.00 37.13 637 ILE A O 1
ATOM 4748 N N . GLU A 1 640 ? -0.320 26.737 8.541 1.00 43.32 638 GLU A N 1
ATOM 4749 C CA . GLU A 1 640 ? -1.765 26.724 8.329 1.00 40.62 638 GLU A CA 1
ATOM 4750 C C . GLU A 1 640 ? -2.533 26.701 9.646 1.00 41.64 638 GLU A C 1
ATOM 4751 O O . GLU A 1 640 ? -3.530 27.414 9.803 1.00 43.96 638 GLU A O 1
ATOM 4757 N N . ASP A 1 641 ? -2.087 25.889 10.603 1.00 39.09 639 ASP A N 1
ATOM 4758 C CA . ASP A 1 641 ? -2.778 25.718 11.872 1.00 39.66 639 ASP A CA 1
ATOM 4759 C C . ASP A 1 641 ? -2.369 26.749 12.917 1.00 41.35 639 ASP A C 1
ATOM 4760 O O . ASP A 1 641 ? -2.559 26.503 14.113 1.00 44.65 639 ASP A O 1
ATOM 4765 N N . LEU A 1 642 ? -1.831 27.899 12.499 1.00 38.12 640 LEU A N 1
ATOM 4766 C CA . LEU A 1 642 ? -1.273 28.844 13.463 1.00 38.16 640 LEU A CA 1
ATOM 4767 C C . LEU A 1 642 ? -2.335 29.357 14.428 1.00 38.89 640 LEU A C 1
ATOM 4768 O O . LEU A 1 642 ? -2.058 29.551 15.618 1.00 35.78 640 LEU A O 1
ATOM 4773 N N . SER A 1 643 ? -3.556 29.575 13.938 1.00 39.07 641 SER A N 1
ATOM 4774 C CA . SER A 1 643 ? -4.595 30.172 14.773 1.00 41.65 641 SER A CA 1
ATOM 4775 C C . SER A 1 643 ? -4.896 29.304 15.989 1.00 43.24 641 SER A C 1
ATOM 4776 O O . SER A 1 643 ? -5.000 29.807 17.113 1.00 43.51 641 SER A O 1
ATOM 4779 N N . TYR A 1 644 ? -5.033 27.992 15.787 1.00 39.37 642 TYR A N 1
ATOM 4780 C CA . TYR A 1 644 ? -5.341 27.122 16.916 1.00 38.28 642 TYR A CA 1
ATOM 4781 C C . TYR A 1 644 ? -4.105 26.805 17.749 1.00 42.05 642 TYR A C 1
ATOM 4782 O O . TYR A 1 644 ? -4.225 26.569 18.957 1.00 47.11 642 TYR A O 1
ATOM 4791 N N . MET A 1 645 ? -2.920 26.793 17.134 1.00 40.21 643 MET A N 1
ATOM 4792 C CA . MET A 1 645 ? -1.698 26.580 17.903 1.00 37.16 643 MET A CA 1
ATOM 4793 C C . MET A 1 645 ? -1.453 27.734 18.866 1.00 39.57 643 MET A C 1
ATOM 4794 O O . MET A 1 645 ? -1.028 27.521 20.007 1.00 39.14 643 MET A O 1
ATOM 4799 N N . VAL A 1 646 ? -1.724 28.963 18.425 1.00 40.60 644 VAL A N 1
ATOM 4800 C CA . VAL A 1 646 ? -1.618 30.113 19.317 1.00 37.84 644 VAL A CA 1
ATOM 4801 C C . VAL A 1 646 ? -2.671 30.035 20.415 1.00 40.87 644 VAL A C 1
ATOM 4802 O O . VAL A 1 646 ? -2.406 30.385 21.572 1.00 43.06 644 VAL A O 1
ATOM 4806 N N . ARG A 1 647 ? -3.874 29.561 20.078 1.00 39.52 645 ARG A N 1
ATOM 4807 C CA . ARG A 1 647 ? -4.931 29.434 21.078 1.00 42.33 645 ARG A CA 1
ATOM 4808 C C . ARG A 1 647 ? -4.512 28.500 22.207 1.00 46.06 645 ARG A C 1
ATOM 4809 O O . ARG A 1 647 ? -4.711 28.807 23.388 1.00 48.70 645 ARG A O 1
ATOM 4817 N N . GLU A 1 648 ? -3.926 27.351 21.859 1.00 44.78 646 GLU A N 1
ATOM 4818 C CA . GLU A 1 648 ? -3.481 26.406 22.879 1.00 44.10 646 GLU A CA 1
ATOM 4819 C C . GLU A 1 648 ? -2.406 27.017 23.770 1.00 38.78 646 GLU A C 1
ATOM 4820 O O . GLU A 1 648 ? -2.423 26.832 24.993 1.00 37.25 646 GLU A O 1
ATOM 4826 N N . LEU A 1 649 ? -1.461 27.748 23.175 1.00 34.57 647 LEU A N 1
ATOM 4827 C CA . LEU A 1 649 ? -0.399 28.364 23.965 1.00 35.55 647 LEU A CA 1
ATOM 4828 C C . LEU A 1 649 ? -0.945 29.460 24.871 1.00 42.14 647 LEU A C 1
ATOM 4829 O O . LEU A 1 649 ? -0.497 29.607 26.014 1.00 43.60 647 LEU A O 1
ATOM 4834 N N . LEU A 1 650 ? -1.910 30.240 24.380 1.00 43.63 648 LEU A N 1
ATOM 4835 C CA . LEU A 1 650 ? -2.521 31.268 25.216 1.00 42.67 648 LEU A CA 1
ATOM 4836 C C . LEU A 1 650 ? -3.261 30.650 26.395 1.00 43.43 648 LEU A C 1
ATOM 4837 O O . LEU A 1 650 ? -3.238 31.193 27.506 1.00 47.49 648 LEU A O 1
ATOM 4842 N N . ILE A 1 651 ? -3.918 29.510 26.175 1.00 42.14 649 ILE A N 1
ATOM 4843 C CA . ILE A 1 651 ? -4.637 28.848 27.260 1.00 45.38 649 ILE A CA 1
ATOM 4844 C C . ILE A 1 651 ? -3.659 28.264 28.273 1.00 46.28 649 ILE A C 1
ATOM 4845 O O . ILE A 1 651 ? -3.882 28.344 29.487 1.00 49.37 649 ILE A O 1
ATOM 4850 N N . GLN A 1 652 ? -2.562 27.670 27.796 1.00 45.15 650 GLN A N 1
ATOM 4851 C CA . GLN A 1 652 ? -1.558 27.138 28.712 1.00 50.88 650 GLN A CA 1
ATOM 4852 C C . GLN A 1 652 ? -0.895 28.252 29.512 1.00 53.45 650 GLN A C 1
ATOM 4853 O O . GLN A 1 652 ? -0.647 28.099 30.714 1.00 57.03 650 GLN A O 1
ATOM 4859 N N . PHE A 1 653 ? -0.593 29.376 28.858 1.00 52.39 651 PHE A N 1
ATOM 4860 C CA . PHE A 1 653 ? -0.059 30.535 29.566 1.00 49.85 651 PHE A CA 1
ATOM 4861 C C . PHE A 1 653 ? -0.996 30.968 30.686 1.00 51.08 651 PHE A C 1
ATOM 4862 O O . PHE A 1 653 ? -0.558 31.242 31.809 1.00 54.62 651 PHE A O 1
ATOM 4870 N N . TYR A 1 654 ? -2.298 31.027 30.397 1.00 49.01 652 TYR A N 1
ATOM 4871 C CA . TYR A 1 654 ? -3.265 31.471 31.394 1.00 49.88 652 TYR A CA 1
ATOM 4872 C C . TYR A 1 654 ? -3.385 30.485 32.549 1.00 53.14 652 TYR A C 1
ATOM 4873 O O . TYR A 1 654 ? -3.668 30.892 33.681 1.00 55.73 652 TYR A O 1
ATOM 4882 N N . LYS A 1 655 ? -3.177 29.193 32.290 1.00 50.16 653 LYS A N 1
ATOM 4883 C CA . LYS A 1 655 ? -3.223 28.212 33.368 1.00 48.31 653 LYS A CA 1
ATOM 4884 C C . LYS A 1 655 ? -1.962 28.261 34.222 1.00 48.76 653 LYS A C 1
ATOM 4885 O O . LYS A 1 655 ? -2.023 28.056 35.439 1.00 54.31 653 LYS A O 1
ATOM 4891 N N . SER A 1 656 ? -0.813 28.539 33.605 1.00 46.54 654 SER A N 1
ATOM 4892 C CA . SER A 1 656 ? 0.445 28.529 34.342 1.00 54.12 654 SER A CA 1
ATOM 4893 C C . SER A 1 656 ? 0.646 29.793 35.169 1.00 58.99 654 SER A C 1
ATOM 4894 O O . SER A 1 656 ? 1.323 29.748 36.202 1.00 58.58 654 SER A O 1
ATOM 4897 N N . THR A 1 657 ? 0.077 30.922 34.741 1.00 60.29 655 THR A N 1
ATOM 4898 C CA . THR A 1 657 ? 0.315 32.200 35.395 1.00 57.88 655 THR A CA 1
ATOM 4899 C C . THR A 1 657 ? -0.928 32.845 35.988 1.00 62.72 655 THR A C 1
ATOM 4900 O O . THR A 1 657 ? -0.786 33.723 36.847 1.00 63.77 655 THR A O 1
ATOM 4904 N N . ARG A 1 658 ? -2.129 32.443 35.561 1.00 66.36 656 ARG A N 1
ATOM 4905 C CA . ARG A 1 658 ? -3.379 33.121 35.917 1.00 66.44 656 ARG A CA 1
ATOM 4906 C C . ARG A 1 658 ? -3.392 34.563 35.413 1.00 60.97 656 ARG A C 1
ATOM 4907 O O . ARG A 1 658 ? -4.051 35.433 35.988 1.00 60.35 656 ARG A O 1
ATOM 4915 N N . PHE A 1 659 ? -2.662 34.817 34.327 1.00 56.85 657 PHE A N 1
ATOM 4916 C CA . PHE A 1 659 ? -2.631 36.115 33.670 1.00 51.57 657 PHE A CA 1
ATOM 4917 C C . PHE A 1 659 ? -2.910 35.951 32.185 1.00 52.10 657 PHE A C 1
ATOM 4918 O O . PHE A 1 659 ? -2.590 34.921 31.584 1.00 52.91 657 PHE A O 1
ATOM 4926 N N . LYS A 1 660 ? -3.504 36.984 31.600 1.00 52.34 658 LYS A N 1
ATOM 4927 C CA . LYS A 1 660 ? -3.732 37.033 30.170 1.00 50.30 658 LYS A CA 1
ATOM 4928 C C . LYS A 1 660 ? -2.766 38.019 29.538 1.00 54.22 658 LYS A C 1
ATOM 4929 O O . LYS A 1 660 ? -2.665 39.162 30.004 1.00 62.42 658 LYS A O 1
ATOM 4935 N N . PRO A 1 661 ? -2.036 37.622 28.496 1.00 48.26 659 PRO A N 1
ATOM 4936 C CA . PRO A 1 661 ? -0.993 38.499 27.949 1.00 43.72 659 PRO A CA 1
ATOM 4937 C C . PRO A 1 661 ? -1.592 39.747 27.318 1.00 44.97 659 PRO A C 1
ATOM 4938 O O . PRO A 1 661 ? -2.535 39.671 26.528 1.00 47.31 659 PRO A O 1
ATOM 4942 N N . THR A 1 662 ? -1.043 40.902 27.687 1.00 48.84 660 THR A N 1
ATOM 4943 C CA . THR A 1 662 ? -1.370 42.156 27.026 1.00 47.80 660 THR A CA 1
ATOM 4944 C C . THR A 1 662 ? -0.526 42.392 25.781 1.00 46.72 660 THR A C 1
ATOM 4945 O O . THR A 1 662 ? -0.856 43.277 24.984 1.00 42.80 660 THR A O 1
ATOM 4949 N N . ARG A 1 663 ? 0.546 41.624 25.599 1.00 48.97 661 ARG A N 1
ATOM 4950 C CA . ARG A 1 663 ? 1.424 41.753 24.447 1.00 42.72 661 ARG A CA 1
ATOM 4951 C C . ARG A 1 663 ? 1.860 40.370 23.987 1.00 39.20 661 ARG A C 1
ATOM 4952 O O . ARG A 1 663 ? 1.994 39.443 24.791 1.00 37.07 661 ARG A O 1
ATOM 4960 N N . ILE A 1 664 ? 2.084 40.242 22.681 1.00 36.78 662 ILE A N 1
ATOM 4961 C CA . ILE A 1 664 ? 2.539 38.999 22.071 1.00 32.27 662 ILE A CA 1
ATOM 4962 C C . ILE A 1 664 ? 3.759 39.313 21.218 1.00 33.00 662 ILE A C 1
ATOM 4963 O O . ILE A 1 664 ? 3.655 40.046 20.227 1.00 33.90 662 ILE A O 1
ATOM 4968 N N . ILE A 1 665 ? 4.908 38.765 21.600 1.00 35.87 663 ILE A N 1
ATOM 4969 C CA . ILE A 1 665 ? 6.144 38.915 20.841 1.00 37.00 663 ILE A CA 1
ATOM 4970 C C . ILE A 1 665 ? 6.362 37.628 20.057 1.00 37.66 663 ILE A C 1
ATOM 4971 O O . ILE A 1 665 ? 6.559 36.558 20.645 1.00 37.82 663 ILE A O 1
ATOM 4976 N N . PHE A 1 666 ? 6.324 37.728 18.730 1.00 35.75 664 PHE A N 1
ATOM 4977 C CA . PHE A 1 666 ? 6.290 36.567 17.847 1.00 28.66 664 PHE A CA 1
ATOM 4978 C C . PHE A 1 666 ? 7.540 36.562 16.976 1.00 29.86 664 PHE A C 1
ATOM 4979 O O . PHE A 1 666 ? 7.671 37.386 16.064 1.00 36.09 664 PHE A O 1
ATOM 4987 N N . TYR A 1 667 ? 8.453 35.635 17.254 1.00 30.83 665 TYR A N 1
ATOM 4988 C CA . TYR A 1 667 ? 9.658 35.443 16.455 1.00 30.44 665 TYR A CA 1
ATOM 4989 C C . TYR A 1 667 ? 9.419 34.303 15.471 1.00 37.20 665 TYR A C 1
ATOM 4990 O O . TYR A 1 667 ? 9.166 33.166 15.883 1.00 41.26 665 TYR A O 1
ATOM 4999 N N . ARG A 1 668 ? 9.508 34.606 14.179 1.00 38.06 666 ARG A N 1
ATOM 5000 C CA . ARG A 1 668 ? 9.189 33.661 13.115 1.00 34.01 666 ARG A CA 1
ATOM 5001 C C . ARG A 1 668 ? 10.470 33.263 12.393 1.00 40.85 666 ARG A C 1
ATOM 5002 O O . ARG A 1 668 ? 11.183 34.124 11.865 1.00 46.30 666 ARG A O 1
ATOM 5010 N N . ASP A 1 669 ? 10.754 31.964 12.364 1.00 47.96 667 ASP A N 1
ATOM 5011 C CA . ASP A 1 669 ? 11.944 31.422 11.727 1.00 50.86 667 ASP A CA 1
ATOM 5012 C C . ASP A 1 669 ? 11.562 30.627 10.481 1.00 56.25 667 ASP A C 1
ATOM 5013 O O . ASP A 1 669 ? 10.410 30.218 10.308 1.00 59.03 667 ASP A O 1
ATOM 5018 N N . GLY A 1 670 ? 12.545 30.423 9.608 1.00 58.57 668 GLY A N 1
ATOM 5019 C CA . GLY A 1 670 ? 12.363 29.617 8.408 1.00 62.18 668 GLY A CA 1
ATOM 5020 C C . GLY A 1 670 ? 11.536 30.276 7.322 1.00 65.55 668 GLY A C 1
ATOM 5021 O O . GLY A 1 670 ? 10.695 29.613 6.699 1.00 66.70 668 GLY A O 1
ATOM 5022 N N . VAL A 1 671 ? 11.764 31.559 7.070 1.00 64.01 669 VAL A N 1
ATOM 5023 C CA . VAL A 1 671 ? 10.994 32.334 6.099 1.00 61.35 669 VAL A CA 1
ATOM 5024 C C . VAL A 1 671 ? 11.841 32.529 4.845 1.00 63.21 669 VAL A C 1
ATOM 5025 O O . VAL A 1 671 ? 13.021 32.885 4.961 1.00 61.37 669 VAL A O 1
ATOM 5029 N N . PRO A 1 672 ? 11.295 32.300 3.653 1.00 68.93 670 PRO A N 1
ATOM 5030 C CA . PRO A 1 672 ? 11.999 32.691 2.427 1.00 73.82 670 PRO A CA 1
ATOM 5031 C C . PRO A 1 672 ? 11.492 34.019 1.882 1.00 85.60 670 PRO A C 1
ATOM 5032 O O . PRO A 1 672 ? 10.278 34.238 1.818 1.00 83.67 670 PRO A O 1
ATOM 5036 N N . GLU A 1 673 ? 12.399 34.910 1.489 1.00 98.39 671 GLU A N 1
ATOM 5037 C CA . GLU A 1 673 ? 11.990 36.208 0.969 1.00 103.72 671 GLU A CA 1
ATOM 5038 C C . GLU A 1 673 ? 11.246 36.044 -0.351 1.00 101.95 671 GLU A C 1
ATOM 5039 O O . GLU A 1 673 ? 11.528 35.138 -1.141 1.00 108.99 671 GLU A O 1
ATOM 5045 N N . GLY A 1 674 ? 10.280 36.928 -0.588 1.00 98.92 672 GLY A N 1
ATOM 5046 C CA . GLY A 1 674 ? 9.483 36.822 -1.793 1.00 101.11 672 GLY A CA 1
ATOM 5047 C C . GLY A 1 674 ? 8.089 36.328 -1.483 1.00 101.55 672 GLY A C 1
ATOM 5048 O O . GLY A 1 674 ? 7.107 36.815 -2.047 1.00 106.49 672 GLY A O 1
ATOM 5049 N N . GLN A 1 675 ? 7.997 35.355 -0.581 1.00 94.86 673 GLN A N 1
ATOM 5050 C CA . GLN A 1 675 ? 6.727 34.920 -0.019 1.00 92.88 673 GLN A CA 1
ATOM 5051 C C . GLN A 1 675 ? 6.413 35.617 1.295 1.00 83.82 673 GLN A C 1
ATOM 5052 O O . GLN A 1 675 ? 5.408 35.287 1.932 1.00 83.76 673 GLN A O 1
ATOM 5058 N N . LEU A 1 676 ? 7.253 36.565 1.708 1.00 78.34 674 LEU A N 1
ATOM 5059 C CA . LEU A 1 676 ? 7.093 37.206 3.011 1.00 71.61 674 LEU A CA 1
ATOM 5060 C C . LEU A 1 676 ? 5.769 37.949 3.162 1.00 71.03 674 LEU A C 1
ATOM 5061 O O . LEU A 1 676 ? 5.125 37.798 4.216 1.00 68.77 674 LEU A O 1
ATOM 5066 N N . PRO A 1 677 ? 5.306 38.758 2.197 1.00 72.91 675 PRO A N 1
ATOM 5067 C CA . PRO A 1 677 ? 4.004 39.421 2.394 1.00 70.29 675 PRO A CA 1
ATOM 5068 C C . PRO A 1 677 ? 2.851 38.443 2.527 1.00 64.05 675 PRO A C 1
ATOM 5069 O O . PRO A 1 677 ? 1.942 38.665 3.336 1.00 62.17 675 PRO A O 1
ATOM 5073 N N . GLN A 1 678 ? 2.868 37.358 1.750 1.00 65.58 676 GLN A N 1
ATOM 5074 C CA . GLN A 1 678 ? 1.795 36.374 1.823 1.00 70.78 676 GLN A CA 1
ATOM 5075 C C . GLN A 1 678 ? 1.824 35.608 3.139 1.00 67.41 676 GLN A C 1
ATOM 5076 O O . GLN A 1 678 ? 0.768 35.221 3.653 1.00 68.29 676 GLN A O 1
ATOM 5082 N N . ILE A 1 679 ? 3.014 35.385 3.698 1.00 64.63 677 ILE A N 1
ATOM 5083 C CA . ILE A 1 679 ? 3.121 34.682 4.973 1.00 59.41 677 ILE A CA 1
ATOM 5084 C C . ILE A 1 679 ? 2.618 35.563 6.111 1.00 57.29 677 ILE A C 1
ATOM 5085 O O . ILE A 1 679 ? 1.811 35.130 6.941 1.00 60.76 677 ILE A O 1
ATOM 5090 N N . LEU A 1 680 ? 3.088 36.812 6.165 1.00 53.45 678 LEU A N 1
ATOM 5091 C CA . LEU A 1 680 ? 2.673 37.718 7.231 1.00 48.93 678 LEU A CA 1
ATOM 5092 C C . LEU A 1 680 ? 1.168 37.954 7.199 1.00 44.99 678 LEU A C 1
ATOM 5093 O O . LEU A 1 680 ? 0.502 37.928 8.240 1.00 41.16 678 LEU A O 1
ATOM 5098 N N . HIS A 1 681 ? 0.618 38.187 6.005 1.00 48.12 679 HIS A N 1
ATOM 5099 C CA . HIS A 1 681 ? -0.813 38.445 5.867 1.00 52.11 679 HIS A CA 1
ATOM 5100 C C . HIS A 1 681 ? -1.643 37.327 6.490 1.00 55.89 679 HIS A C 1
ATOM 5101 O O . HIS A 1 681 ? -2.548 37.580 7.293 1.00 61.25 679 HIS A O 1
ATOM 5108 N N . TYR A 1 682 ? -1.339 36.078 6.132 1.00 53.62 680 TYR A N 1
ATOM 5109 C CA . TYR A 1 682 ? -2.045 34.939 6.709 1.00 55.11 680 TYR A CA 1
ATOM 5110 C C . TYR A 1 682 ? -1.792 34.842 8.209 1.00 49.03 680 TYR A C 1
ATOM 5111 O O . TYR A 1 682 ? -2.731 34.734 9.006 1.00 47.45 680 TYR A O 1
ATOM 5120 N N . GLU A 1 683 ? -0.520 34.874 8.610 1.00 44.25 681 GLU A N 1
ATOM 5121 C CA . GLU A 1 683 ? -0.161 34.511 9.976 1.00 41.72 681 GLU A CA 1
ATOM 5122 C C . GLU A 1 683 ? -0.503 35.611 10.976 1.00 43.21 681 GLU A C 1
ATOM 5123 O O . GLU A 1 683 ? -0.906 35.314 12.105 1.00 41.95 681 GLU A O 1
ATOM 5129 N N . LEU A 1 684 ? -0.351 36.880 10.589 1.00 47.13 682 LEU A N 1
ATOM 5130 C CA . LEU A 1 684 ? -0.723 37.963 11.495 1.00 48.92 682 LEU A CA 1
ATOM 5131 C C . LEU A 1 684 ? -2.225 37.970 11.750 1.00 48.44 682 LEU A C 1
ATOM 5132 O O . LEU A 1 684 ? -2.669 38.226 12.876 1.00 48.21 682 LEU A O 1
ATOM 5137 N N . LEU A 1 685 ? -3.024 37.690 10.717 1.00 50.06 683 LEU A N 1
ATOM 5138 C CA . LEU A 1 685 ? -4.462 37.550 10.914 1.00 51.55 683 LEU A CA 1
ATOM 5139 C C . LEU A 1 685 ? -4.798 36.293 11.703 1.00 55.92 683 LEU A C 1
ATOM 5140 O O . LEU A 1 685 ? -5.795 36.270 12.432 1.00 58.78 683 LEU A O 1
ATOM 5145 N N . ALA A 1 686 ? -3.984 35.243 11.571 1.00 50.95 684 ALA A N 1
ATOM 5146 C CA . ALA A 1 686 ? -4.219 34.023 12.336 1.00 44.13 684 ALA A CA 1
ATOM 5147 C C . ALA A 1 686 ? -3.988 34.253 13.825 1.00 42.39 684 ALA A C 1
ATOM 5148 O O . ALA A 1 686 ? -4.747 33.747 14.661 1.00 46.43 684 ALA A O 1
ATOM 5150 N N . ILE A 1 687 ? -2.946 35.011 14.175 1.00 37.58 685 ILE A N 1
ATOM 5151 C CA . ILE A 1 687 ? -2.708 35.350 15.576 1.00 35.09 685 ILE A CA 1
ATOM 5152 C C . ILE A 1 687 ? -3.864 36.180 16.119 1.00 40.07 685 ILE A C 1
ATOM 5153 O O . ILE A 1 687 ? -4.408 35.895 17.193 1.00 41.04 685 ILE A O 1
ATOM 5158 N N . ARG A 1 688 ? -4.252 37.223 15.380 1.00 42.53 686 ARG A N 1
ATOM 5159 C CA . ARG A 1 688 ? -5.375 38.059 15.790 1.00 41.06 686 ARG A CA 1
ATOM 5160 C C . ARG A 1 688 ? -6.654 37.244 15.920 1.00 41.08 686 ARG A C 1
ATOM 5161 O O . ARG A 1 688 ? -7.422 37.426 16.872 1.00 41.22 686 ARG A O 1
ATOM 5169 N N . ASP A 1 689 ? -6.899 36.338 14.969 1.00 40.74 687 ASP A N 1
ATOM 5170 C CA . ASP A 1 689 ? -8.111 35.526 15.003 1.00 41.91 687 ASP A CA 1
ATOM 5171 C C . ASP A 1 689 ? -8.168 34.646 16.245 1.00 44.19 687 ASP A C 1
ATOM 5172 O O . ASP A 1 689 ? -9.256 34.398 16.776 1.00 45.12 687 ASP A O 1
ATOM 5177 N N . ALA A 1 690 ? -7.016 34.159 16.715 1.00 39.13 688 ALA A N 1
ATOM 5178 C CA . ALA A 1 690 ? -6.995 33.377 17.946 1.00 38.84 688 ALA A CA 1
ATOM 5179 C C . ALA A 1 690 ? -7.434 34.216 19.138 1.00 44.21 688 ALA A C 1
ATOM 5180 O O . ALA A 1 690 ? -8.172 33.737 20.006 1.00 46.47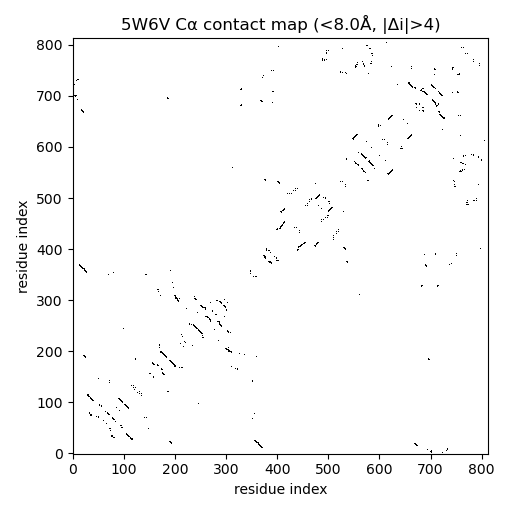 688 ALA A O 1
ATOM 5182 N N . CYS A 1 691 ? -6.984 35.472 19.198 1.00 45.09 689 CYS A N 1
ATOM 5183 C CA . CYS A 1 691 ? -7.379 36.351 20.294 1.00 43.52 689 CYS A CA 1
ATOM 5184 C C . CYS A 1 691 ? -8.861 36.696 20.220 1.00 45.40 689 CYS A C 1
ATOM 5185 O O . CYS A 1 691 ? -9.527 36.815 21.255 1.00 49.10 689 CYS A O 1
ATOM 5188 N N . ILE A 1 692 ? -9.393 36.857 19.007 1.00 44.15 690 ILE A N 1
ATOM 5189 C CA . ILE A 1 692 ? -10.808 37.181 18.849 1.00 47.03 690 ILE A CA 1
ATOM 5190 C C . ILE A 1 692 ? -11.678 36.042 19.367 1.00 59.11 690 ILE A C 1
ATOM 5191 O O . ILE A 1 692 ? -12.719 36.272 19.994 1.00 63.32 690 ILE A O 1
ATOM 5196 N N . LYS A 1 693 ? -11.258 34.798 19.131 1.00 57.93 691 LYS A N 1
ATOM 5197 C CA . LYS A 1 693 ? -12.058 33.643 19.519 1.00 58.03 691 LYS A CA 1
ATOM 5198 C C . LYS A 1 693 ? -11.908 33.265 20.988 1.00 61.80 691 LYS A C 1
ATOM 5199 O O . LYS A 1 693 ? -12.651 32.398 21.460 1.00 69.59 691 LYS A O 1
ATOM 5205 N N . LEU A 1 694 ? -10.975 33.876 21.717 1.00 54.75 692 LEU A N 1
ATOM 5206 C CA . LEU A 1 694 ? -10.818 33.581 23.137 1.00 52.10 692 LEU A CA 1
ATOM 5207 C C . LEU A 1 694 ? -11.720 34.442 24.012 1.00 56.81 692 LEU A C 1
ATOM 5208 O O . LEU A 1 694 ? -12.358 33.929 24.938 1.00 59.49 692 LEU A O 1
ATOM 5213 N N . GLU A 1 695 ? -11.779 35.744 23.741 1.00 60.96 693 GLU A N 1
ATOM 5214 C CA . GLU A 1 695 ? -12.643 36.656 24.475 1.00 65.87 693 GLU A CA 1
ATOM 5215 C C . GLU A 1 695 ? -13.296 37.622 23.499 1.00 76.07 693 GLU A C 1
ATOM 5216 O O . GLU A 1 695 ? -12.816 37.829 22.383 1.00 76.03 693 GLU A O 1
ATOM 5222 N N . LYS A 1 696 ? -14.394 38.232 23.946 1.00 90.15 694 LYS A N 1
ATOM 5223 C CA . LYS A 1 696 ? -15.155 39.111 23.067 1.00 97.00 694 LYS A CA 1
ATOM 5224 C C . LYS A 1 696 ? -14.396 40.392 22.738 1.00 95.50 694 LYS A C 1
ATOM 5225 O O . LYS A 1 696 ? -14.544 40.926 21.633 1.00 101.63 694 LYS A O 1
ATOM 5231 N N . ASP A 1 697 ? -13.579 40.893 23.663 1.00 82.26 695 ASP A N 1
ATOM 5232 C CA . ASP A 1 697 ? -12.897 42.173 23.486 1.00 71.71 695 ASP A CA 1
ATOM 5233 C C . ASP A 1 697 ? -11.456 42.086 23.984 1.00 66.78 695 ASP A C 1
ATOM 5234 O O . ASP A 1 697 ? -10.968 42.953 24.708 1.00 66.57 695 ASP A O 1
ATOM 5239 N N . TYR A 1 698 ? -10.751 41.033 23.576 1.00 64.80 696 TYR A N 1
ATOM 5240 C CA . TYR A 1 698 ? -9.366 40.799 23.973 1.00 48.96 696 TYR A CA 1
ATOM 5241 C C . TYR A 1 698 ? -8.462 41.163 22.801 1.00 59.21 696 TYR A C 1
ATOM 5242 O O . TYR A 1 698 ? -8.396 40.430 21.808 1.00 64.32 696 TYR A O 1
ATOM 5251 N N . GLN A 1 699 ? -7.769 42.297 22.913 1.00 61.61 697 GLN A N 1
ATOM 5252 C CA . GLN A 1 699 ? -6.941 42.833 21.832 1.00 66.10 697 GLN A CA 1
ATOM 5253 C C . GLN A 1 699 ? -5.540 43.145 22.341 1.00 56.84 697 GLN A C 1
ATOM 5254 O O . GLN A 1 699 ? -5.187 44.313 22.551 1.00 56.87 697 GLN A O 1
ATOM 5260 N N . PRO A 1 700 ? -4.709 42.123 22.538 1.00 49.31 698 PRO A N 1
ATOM 5261 C CA . PRO A 1 700 ? -3.317 42.377 22.918 1.00 44.92 698 PRO A CA 1
ATOM 5262 C C . PRO A 1 700 ? -2.496 42.850 21.729 1.00 44.28 698 PRO A C 1
ATOM 5263 O O . PRO A 1 700 ? -2.811 42.564 20.571 1.00 38.32 698 PRO A O 1
ATOM 5267 N N . GLY A 1 701 ? -1.428 43.586 22.032 1.00 41.32 699 GLY A N 1
ATOM 5268 C CA . GLY A 1 701 ? -0.554 44.093 20.987 1.00 40.90 699 GLY A CA 1
ATOM 5269 C C . GLY A 1 701 ? 0.399 43.019 20.487 1.00 44.37 699 GLY A C 1
ATOM 5270 O O . GLY A 1 701 ? 0.946 42.232 21.259 1.00 47.22 699 GLY A O 1
ATOM 5271 N N . ILE A 1 702 ? 0.601 43.001 19.173 1.00 45.32 700 ILE A N 1
ATOM 5272 C CA . ILE A 1 702 ? 1.375 41.961 18.506 1.00 39.92 700 ILE A CA 1
ATOM 5273 C C . ILE A 1 702 ? 2.624 42.583 17.900 1.00 38.28 700 ILE A C 1
ATOM 5274 O O . ILE A 1 702 ? 2.540 43.582 17.176 1.00 40.28 700 ILE A O 1
ATOM 5279 N N . THR A 1 703 ? 3.777 41.991 18.196 1.00 38.71 701 THR A N 1
ATOM 5280 C CA . THR A 1 703 ? 5.027 42.303 17.516 1.00 37.98 701 THR A CA 1
ATOM 5281 C C . THR A 1 703 ? 5.450 41.071 16.727 1.00 38.30 701 THR A C 1
ATOM 5282 O O . THR A 1 703 ? 5.641 39.996 17.305 1.00 35.95 701 THR A O 1
ATOM 5286 N N . TYR A 1 704 ? 5.577 41.226 15.412 1.00 38.53 702 TYR A N 1
ATOM 5287 C CA . TYR A 1 704 ? 5.903 40.132 14.504 1.00 38.44 702 TYR A CA 1
ATOM 5288 C C . TYR A 1 704 ? 7.289 40.380 13.925 1.00 38.42 702 TYR A C 1
ATOM 5289 O O . TYR A 1 704 ? 7.501 41.369 13.215 1.00 43.49 702 TYR A O 1
ATOM 5298 N N . ILE A 1 705 ? 8.226 39.482 14.222 1.00 31.09 703 ILE A N 1
ATOM 5299 C CA . ILE A 1 705 ? 9.621 39.633 13.826 1.00 27.37 703 ILE A CA 1
ATOM 5300 C C . ILE A 1 705 ? 10.050 38.393 13.055 1.00 29.67 703 ILE A C 1
ATOM 5301 O O . ILE A 1 705 ? 9.887 37.268 13.539 1.00 32.80 703 ILE A O 1
ATOM 5306 N N . VAL A 1 706 ? 10.603 38.599 11.865 1.00 30.73 704 VAL A N 1
ATOM 5307 C CA . VAL A 1 706 ? 11.151 37.512 11.062 1.00 28.69 704 VAL A CA 1
ATOM 5308 C C . VAL A 1 706 ? 12.633 37.377 11.377 1.00 30.85 704 VAL A C 1
ATOM 5309 O O . VAL A 1 706 ? 13.386 38.355 11.309 1.00 36.29 704 VAL A O 1
ATOM 5313 N N . VAL A 1 707 ? 13.050 36.167 11.733 1.00 25.85 705 VAL A N 1
ATOM 5314 C CA . VAL A 1 707 ? 14.445 35.864 12.024 1.00 27.16 705 VAL A CA 1
ATOM 5315 C C . VAL A 1 707 ? 15.019 35.126 10.824 1.00 30.28 705 VAL A C 1
ATOM 5316 O O . VAL A 1 707 ? 14.578 34.017 10.500 1.00 37.05 705 VAL A O 1
ATOM 5320 N N . GLN A 1 708 ? 15.997 35.735 10.157 1.00 28.83 706 GLN A N 1
ATOM 5321 C CA . GLN A 1 708 ? 16.581 35.169 8.945 1.00 31.23 706 GLN A CA 1
ATOM 5322 C C . GLN A 1 708 ? 18.063 34.902 9.175 1.00 29.68 706 GLN A C 1
ATOM 5323 O O . GLN A 1 708 ? 18.850 35.838 9.353 1.00 26.33 706 GLN A O 1
ATOM 5329 N N . LYS A 1 709 ? 18.435 33.623 9.165 1.00 34.92 707 LYS A N 1
ATOM 5330 C CA . LYS A 1 709 ? 19.823 33.195 9.257 1.00 32.04 707 LYS A CA 1
ATOM 5331 C C . LYS A 1 709 ? 20.378 32.734 7.916 1.00 33.22 707 LYS A C 1
ATOM 5332 O O . LYS A 1 709 ? 21.601 32.655 7.757 1.00 30.50 707 LYS A O 1
ATOM 5338 N N . ARG A 1 710 ? 19.501 32.446 6.953 1.00 39.82 708 ARG A N 1
ATOM 5339 C CA . ARG A 1 710 ? 19.891 31.981 5.623 1.00 46.85 708 ARG A CA 1
ATOM 5340 C C . ARG A 1 710 ? 20.028 33.186 4.702 1.00 45.72 708 ARG A C 1
ATOM 5341 O O . ARG A 1 710 ? 19.106 33.547 3.971 1.00 54.23 708 ARG A O 1
ATOM 5349 N N . HIS A 1 711 ? 21.198 33.817 4.739 1.00 36.79 709 HIS A N 1
ATOM 5350 C CA . HIS A 1 711 ? 21.491 34.944 3.864 1.00 32.36 709 HIS A CA 1
ATOM 5351 C C . HIS A 1 711 ? 23.002 35.074 3.760 1.00 35.09 709 HIS A C 1
ATOM 5352 O O . HIS A 1 711 ? 23.751 34.420 4.488 1.00 39.76 709 HIS A O 1
ATOM 5359 N N . HIS A 1 712 ? 23.447 35.936 2.847 1.00 33.49 710 HIS A N 1
ATOM 5360 C CA . HIS A 1 712 ? 24.870 36.085 2.568 1.00 35.96 710 HIS A CA 1
ATOM 5361 C C . HIS A 1 712 ? 25.408 37.453 2.977 1.00 32.99 710 HIS A C 1
ATOM 5362 O O . HIS A 1 712 ? 26.324 37.982 2.342 1.00 31.53 710 HIS A O 1
ATOM 5369 N N . THR A 1 713 ? 24.856 38.032 4.039 1.00 27.03 711 THR A N 1
ATOM 5370 C CA . THR A 1 713 ? 25.403 39.246 4.629 1.00 31.24 711 THR A CA 1
ATOM 5371 C C . THR A 1 713 ? 26.442 38.851 5.671 1.00 31.89 711 THR A C 1
ATOM 5372 O O . THR A 1 713 ? 26.115 38.187 6.661 1.00 28.50 711 THR A O 1
ATOM 5376 N N . ARG A 1 714 ? 27.689 39.252 5.444 1.00 33.18 712 ARG A N 1
ATOM 5377 C CA . ARG A 1 714 ? 28.799 38.900 6.318 1.00 29.05 712 ARG A CA 1
ATOM 5378 C C . ARG A 1 714 ? 29.477 40.169 6.814 1.00 31.95 712 ARG A C 1
ATOM 5379 O O . ARG A 1 714 ? 29.776 41.068 6.022 1.00 33.19 712 ARG A O 1
ATOM 5387 N N . LEU A 1 715 ? 29.719 40.234 8.119 1.00 34.20 713 LEU A N 1
ATOM 5388 C CA . LEU A 1 715 ? 30.355 41.373 8.759 1.00 33.49 713 LEU A CA 1
ATOM 5389 C C . LEU A 1 715 ? 31.756 40.998 9.224 1.00 37.62 713 LEU A C 1
ATOM 5390 O O . LEU A 1 715 ? 32.009 39.862 9.637 1.00 36.86 713 LEU A O 1
ATOM 5395 N N . PHE A 1 716 ? 32.666 41.967 9.158 1.00 40.32 714 PHE A N 1
ATOM 5396 C CA . PHE A 1 716 ? 34.060 41.736 9.503 1.00 40.50 714 PHE A CA 1
ATOM 5397 C C . PHE A 1 716 ? 34.585 42.897 10.331 1.00 49.08 714 PHE A C 1
ATOM 5398 O O . PHE A 1 716 ? 34.117 44.031 10.209 1.00 53.45 714 PHE A O 1
ATOM 5406 N N . CYS A 1 717 ? 35.569 42.599 11.175 1.00 47.11 715 CYS A N 1
ATOM 5407 C CA . CYS A 1 717 ? 36.224 43.636 11.957 1.00 40.81 715 CYS A CA 1
ATOM 5408 C C . CYS A 1 717 ? 37.098 44.499 11.056 1.00 43.65 715 CYS A C 1
ATOM 5409 O O . CYS A 1 717 ? 37.930 43.984 10.302 1.00 52.88 715 CYS A O 1
ATOM 5412 N N . ALA A 1 718 ? 36.903 45.817 11.126 1.00 46.59 716 ALA A N 1
ATOM 5413 C CA . ALA A 1 718 ? 37.785 46.721 10.396 1.00 42.79 716 ALA A CA 1
ATOM 5414 C C . ALA A 1 718 ? 39.163 46.774 11.042 1.00 42.56 716 ALA A C 1
ATOM 5415 O O . ALA A 1 718 ? 40.180 46.871 10.346 1.00 38.09 716 ALA A O 1
ATOM 5417 N N . ASP A 1 719 ? 39.214 46.708 12.370 1.00 49.17 717 ASP A N 1
ATOM 5418 C CA . ASP A 1 719 ? 40.471 46.637 13.100 1.00 49.00 717 ASP A CA 1
ATOM 5419 C C . ASP A 1 719 ? 40.802 45.176 13.377 1.00 49.06 717 ASP A C 1
ATOM 5420 O O . ASP A 1 719 ? 39.974 44.438 13.921 1.00 47.42 717 ASP A O 1
ATOM 5425 N N . LYS A 1 720 ? 42.012 44.760 12.994 1.00 50.64 718 LYS A N 1
ATOM 5426 C CA . LYS A 1 720 ? 42.403 43.368 13.191 1.00 54.35 718 LYS A CA 1
ATOM 5427 C C . LYS A 1 720 ? 42.548 43.026 14.668 1.00 52.72 718 LYS A C 1
ATOM 5428 O O . LYS A 1 720 ? 42.364 41.866 15.055 1.00 49.42 718 LYS A O 1
ATOM 5434 N N . ASN A 1 721 ? 42.868 44.015 15.506 1.00 51.63 719 ASN A N 1
ATOM 5435 C CA . ASN A 1 721 ? 43.015 43.768 16.935 1.00 52.91 719 ASN A CA 1
ATOM 5436 C C . ASN A 1 721 ? 41.700 43.377 17.594 1.00 57.74 719 ASN A C 1
ATOM 5437 O O . ASN A 1 721 ? 41.718 42.776 18.673 1.00 65.63 719 ASN A O 1
ATOM 5442 N N . GLU A 1 722 ? 40.567 43.701 16.976 1.00 54.14 720 GLU A N 1
ATOM 5443 C CA . GLU A 1 722 ? 39.262 43.384 17.535 1.00 53.83 720 GLU A CA 1
ATOM 5444 C C . GLU A 1 722 ? 38.705 42.057 17.033 1.00 52.92 720 GLU A C 1
ATOM 5445 O O . GLU A 1 722 ? 37.594 41.683 17.423 1.00 47.80 720 GLU A O 1
ATOM 5451 N N . ARG A 1 723 ? 39.441 41.345 16.182 1.00 56.84 721 ARG A N 1
ATOM 5452 C CA . ARG A 1 723 ? 39.056 39.990 15.814 1.00 51.50 721 ARG A CA 1
ATOM 5453 C C . ARG A 1 723 ? 39.160 39.078 17.029 1.00 52.55 721 ARG A C 1
ATOM 5454 O O . ARG A 1 723 ? 40.067 39.219 17.854 1.00 56.05 721 ARG A O 1
ATOM 5462 N N . ILE A 1 724 ? 38.233 38.131 17.136 1.00 49.97 722 ILE A N 1
ATOM 5463 C CA . ILE A 1 724 ? 38.066 37.337 18.347 1.00 46.88 722 ILE A CA 1
ATOM 5464 C C . ILE A 1 724 ? 38.146 35.858 17.995 1.00 44.18 722 ILE A C 1
ATOM 5465 O O . ILE A 1 724 ? 37.386 35.370 17.149 1.00 42.90 722 ILE A O 1
ATOM 5470 N N . GLY A 1 725 ? 39.061 35.149 18.653 1.00 39.90 723 GLY A N 1
ATOM 5471 C CA . GLY A 1 725 ? 39.218 33.722 18.476 1.00 40.80 723 GLY A CA 1
ATOM 5472 C C . GLY A 1 725 ? 40.116 33.368 17.305 1.00 54.55 723 GLY A C 1
ATOM 5473 O O . GLY A 1 725 ? 40.570 34.218 16.536 1.00 55.93 723 GLY A O 1
ATOM 5474 N N . LYS A 1 726 ? 40.378 32.064 17.176 1.00 54.36 724 LYS A N 1
ATOM 5475 C CA . LYS A 1 726 ? 41.127 31.571 16.025 1.00 55.44 724 LYS A CA 1
ATOM 5476 C C . LYS A 1 726 ? 40.391 31.860 14.725 1.00 48.57 724 LYS A C 1
ATOM 5477 O O . LYS A 1 726 ? 41.023 32.023 13.675 1.00 50.83 724 LYS A O 1
ATOM 5483 N N . SER A 1 727 ? 39.061 31.929 14.776 1.00 42.24 725 SER A N 1
ATOM 5484 C CA . SER A 1 727 ? 38.261 32.235 13.599 1.00 41.80 725 SER A CA 1
ATOM 5485 C C . SER A 1 727 ? 38.236 33.724 13.272 1.00 42.39 725 SER A C 1
ATOM 5486 O O . SER A 1 727 ? 37.875 34.089 12.148 1.00 42.15 725 SER A O 1
ATOM 5489 N N . GLY A 1 728 ? 38.604 34.581 14.220 1.00 39.61 726 GLY A N 1
ATOM 5490 C CA . GLY A 1 728 ? 38.690 36.010 13.954 1.00 37.66 726 GLY A CA 1
ATOM 5491 C C . GLY A 1 728 ? 37.373 36.665 13.600 1.00 36.34 726 GLY A C 1
ATOM 5492 O O . GLY A 1 728 ? 37.332 37.535 12.720 1.00 35.24 726 GLY A O 1
ATOM 5493 N N . ASN A 1 729 ? 36.293 36.272 14.267 1.00 31.91 727 ASN A N 1
ATOM 5494 C CA . ASN A 1 729 ? 34.978 36.824 13.985 1.00 32.10 727 ASN A CA 1
ATOM 5495 C C . ASN A 1 729 ? 34.708 38.062 14.837 1.00 38.62 727 ASN A C 1
ATOM 5496 O O . ASN A 1 729 ? 35.494 38.444 15.707 1.00 45.25 727 ASN A O 1
ATOM 5501 N N . ILE A 1 730 ? 33.568 38.691 14.570 1.00 34.91 728 ILE A N 1
ATOM 5502 C CA . ILE A 1 730 ? 33.118 39.861 15.317 1.00 34.38 728 ILE A CA 1
ATOM 5503 C C . ILE A 1 730 ? 32.694 39.418 16.713 1.00 35.25 728 ILE A C 1
ATOM 5504 O O . ILE A 1 730 ? 32.329 38.249 16.905 1.00 39.43 728 ILE A O 1
ATOM 5509 N N . PRO A 1 731 ? 32.740 40.299 17.710 1.00 33.42 729 PRO A N 1
ATOM 5510 C CA . PRO A 1 731 ? 32.295 39.921 19.055 1.00 35.05 729 PRO A CA 1
ATOM 5511 C C . PRO A 1 731 ? 30.809 39.602 19.106 1.00 40.58 729 PRO A C 1
ATOM 5512 O O . PRO A 1 731 ? 30.007 40.065 18.292 1.00 43.54 729 PRO A O 1
ATOM 5516 N N . ALA A 1 732 ? 30.452 38.788 20.096 1.00 39.86 730 ALA A N 1
ATOM 5517 C CA . ALA A 1 732 ? 29.053 38.470 20.346 1.00 33.98 730 ALA A CA 1
ATOM 5518 C C . ALA A 1 732 ? 28.325 39.709 20.849 1.00 36.39 730 ALA A C 1
ATOM 5519 O O . ALA A 1 732 ? 28.780 40.370 21.788 1.00 43.69 730 ALA A O 1
ATOM 5521 N N . GLY A 1 733 ? 27.195 40.024 20.221 1.00 34.10 731 GLY A N 1
ATOM 5522 C CA . GLY A 1 733 ? 26.452 41.229 20.526 1.00 33.60 731 GLY A CA 1
ATOM 5523 C C . GLY A 1 733 ? 26.593 42.330 19.502 1.00 32.86 731 GLY A C 1
ATOM 5524 O O . GLY A 1 733 ? 25.942 43.371 19.647 1.00 29.81 731 GLY A O 1
ATOM 5525 N N . THR A 1 734 ? 27.419 42.140 18.475 1.00 34.05 732 THR A N 1
ATOM 5526 C CA . THR A 1 734 ? 27.582 43.143 17.431 1.00 31.38 732 THR A CA 1
ATOM 5527 C C . THR A 1 734 ? 26.259 43.381 16.715 1.00 32.46 732 THR A C 1
ATOM 5528 O O . THR A 1 734 ? 25.651 42.445 16.186 1.00 33.48 732 THR A O 1
ATOM 5532 N N . THR A 1 735 ? 25.814 44.635 16.704 1.00 33.87 733 THR A N 1
ATOM 5533 C CA . THR A 1 735 ? 24.546 45.022 16.104 1.00 31.07 733 THR A CA 1
ATOM 5534 C C . THR A 1 735 ? 24.797 46.042 15.002 1.00 36.25 733 THR A C 1
ATOM 5535 O O . THR A 1 735 ? 25.694 46.881 15.117 1.00 42.40 733 THR A O 1
ATOM 5539 N N . VAL A 1 736 ? 24.010 45.954 13.930 1.00 35.96 734 VAL A N 1
ATOM 5540 C CA . VAL A 1 736 ? 24.043 46.926 12.842 1.00 25.15 734 VAL A CA 1
ATOM 5541 C C . VAL A 1 736 ? 22.606 47.233 12.448 1.00 29.28 734 VAL A C 1
ATOM 5542 O O . VAL A 1 736 ? 21.843 46.320 12.114 1.00 29.35 734 VAL A O 1
ATOM 5546 N N . ASP A 1 737 ? 22.232 48.513 12.487 1.00 28.93 735 ASP A N 1
ATOM 5547 C CA . ASP A 1 737 ? 20.921 48.950 12.022 1.00 32.87 735 ASP A CA 1
ATOM 5548 C C . ASP A 1 737 ? 21.041 50.198 11.157 1.00 37.45 735 ASP A C 1
ATOM 5549 O O . ASP A 1 737 ? 20.121 51.017 11.105 1.00 41.81 735 ASP A O 1
ATOM 5554 N N . THR A 1 738 ? 22.175 50.353 10.472 1.00 39.30 736 THR A N 1
ATOM 5555 C CA . THR A 1 738 ? 22.412 51.473 9.573 1.00 40.77 736 THR A CA 1
ATOM 5556 C C . THR A 1 738 ? 23.208 50.994 8.364 1.00 44.35 736 THR A C 1
ATOM 5557 O O . THR A 1 738 ? 23.664 49.848 8.302 1.00 46.00 736 THR A O 1
ATOM 5561 N N . ASN A 1 739 ? 23.354 51.897 7.392 1.00 45.97 737 ASN A N 1
ATOM 5562 C CA . ASN A 1 739 ? 24.222 51.737 6.227 1.00 51.34 737 ASN A CA 1
ATOM 5563 C C . ASN A 1 739 ? 23.821 50.588 5.305 1.00 46.26 737 ASN A C 1
ATOM 5564 O O . ASN A 1 739 ? 23.675 50.791 4.096 1.00 52.09 737 ASN A O 1
ATOM 5569 N N . ILE A 1 740 ? 23.656 49.382 5.846 1.00 37.64 738 ILE A N 1
ATOM 5570 C CA . ILE A 1 740 ? 23.319 48.215 5.035 1.00 34.57 738 ILE A CA 1
ATOM 5571 C C . ILE A 1 740 ? 21.896 47.727 5.255 1.00 34.76 738 ILE A C 1
ATOM 5572 O O . ILE A 1 740 ? 21.456 46.813 4.537 1.00 34.83 738 ILE A O 1
ATOM 5577 N N . THR A 1 741 ? 21.163 48.295 6.207 1.00 28.41 739 THR A N 1
ATOM 5578 C CA . THR A 1 741 ? 19.794 47.875 6.472 1.00 27.93 739 THR A CA 1
ATOM 5579 C C . THR A 1 741 ? 18.844 48.613 5.526 1.00 29.80 739 THR A C 1
ATOM 5580 O O . THR A 1 741 ? 19.267 49.249 4.558 1.00 33.19 739 THR A O 1
ATOM 5584 N N . HIS A 1 742 ? 17.543 48.540 5.798 1.00 29.92 740 HIS A N 1
ATOM 5585 C CA . HIS A 1 742 ? 16.563 49.091 4.875 1.00 31.89 740 HIS A CA 1
ATOM 5586 C C . HIS A 1 742 ? 16.573 50.621 4.916 1.00 39.32 740 HIS A C 1
ATOM 5587 O O . HIS A 1 742 ? 16.918 51.221 5.938 1.00 41.43 740 HIS A O 1
ATOM 5594 N N . PRO A 1 743 ? 16.212 51.275 3.804 1.00 40.63 741 PRO A N 1
ATOM 5595 C CA . PRO A 1 743 ? 16.126 52.746 3.819 1.00 40.22 741 PRO A CA 1
ATOM 5596 C C . PRO A 1 743 ? 15.199 53.313 4.877 1.00 43.32 741 PRO A C 1
ATOM 5597 O O . PRO A 1 743 ? 15.551 54.305 5.527 1.00 45.28 741 PRO A O 1
ATOM 5601 N N . PHE A 1 744 ? 14.016 52.729 5.067 1.00 41.14 742 PHE A N 1
ATOM 5602 C CA . PHE A 1 744 ? 13.055 53.348 5.971 1.00 40.05 742 PHE A CA 1
ATOM 5603 C C . PHE A 1 744 ? 12.224 52.335 6.753 1.00 41.39 742 PHE A C 1
ATOM 5604 O O . PHE A 1 744 ? 11.182 52.703 7.307 1.00 45.82 742 PHE A O 1
ATOM 5612 N N . GLU A 1 745 ? 12.642 51.078 6.819 1.00 39.07 743 GLU A N 1
ATOM 5613 C CA . GLU A 1 745 ? 11.881 50.077 7.549 1.00 37.80 743 GLU A CA 1
ATOM 5614 C C . GLU A 1 745 ? 12.693 49.541 8.723 1.00 36.13 743 GLU A C 1
ATOM 5615 O O . GLU A 1 745 ? 13.890 49.808 8.864 1.00 40.11 743 GLU A O 1
ATOM 5621 N N . PHE A 1 746 ? 12.009 48.777 9.573 1.00 30.72 744 PHE A N 1
ATOM 5622 C CA . PHE A 1 746 ? 12.517 48.385 10.888 1.00 31.02 744 PHE A CA 1
ATOM 5623 C C . PHE A 1 746 ? 13.226 47.040 10.774 1.00 33.85 744 PHE A C 1
ATOM 5624 O O . PHE A 1 746 ? 12.624 45.979 10.938 1.00 32.23 744 PHE A O 1
ATOM 5632 N N . ASP A 1 747 ? 14.531 47.084 10.510 1.00 37.10 745 ASP A N 1
ATOM 5633 C CA . ASP A 1 747 ? 15.343 45.877 10.471 1.00 39.19 745 ASP A CA 1
ATOM 5634 C C . ASP A 1 747 ? 16.717 46.165 11.056 1.00 38.33 745 ASP A C 1
ATOM 5635 O O . ASP A 1 747 ? 17.182 47.308 11.079 1.00 42.35 745 ASP A O 1
ATOM 5640 N N . PHE A 1 748 ? 17.363 45.105 11.534 1.00 30.35 746 PHE A N 1
ATOM 5641 C CA . PHE A 1 748 ? 18.710 45.210 12.076 1.00 30.53 746 PHE A CA 1
ATOM 5642 C C . PHE A 1 748 ? 19.379 43.848 11.995 1.00 33.25 746 PHE A C 1
ATOM 5643 O O . PHE A 1 748 ? 18.714 42.810 11.937 1.00 35.09 746 PHE A O 1
ATOM 5651 N N . TYR A 1 749 ? 20.707 43.871 11.974 1.00 31.11 747 TYR A N 1
ATOM 5652 C CA . TYR A 1 749 ? 21.517 42.672 12.120 1.00 28.62 747 TYR A CA 1
ATOM 5653 C C . TYR A 1 749 ? 22.044 42.596 13.546 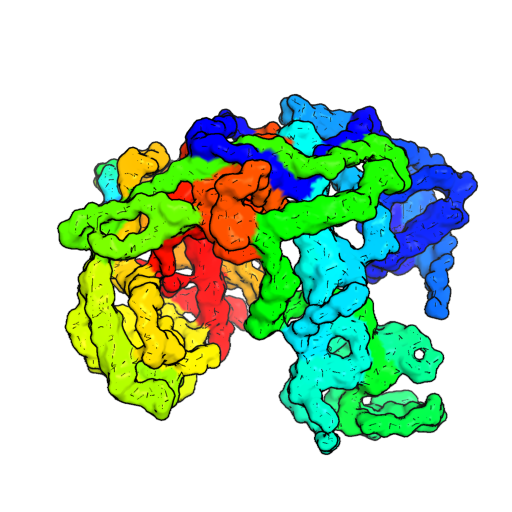1.00 28.40 747 TYR A C 1
ATOM 5654 O O . TYR A 1 749 ? 22.502 43.598 14.101 1.00 33.77 747 TYR A O 1
ATOM 5663 N N . LEU A 1 750 ? 21.967 41.406 14.138 1.00 28.50 748 LEU A N 1
ATOM 5664 C CA . LEU A 1 750 ? 22.504 41.163 15.475 1.00 26.84 748 LEU A CA 1
ATOM 5665 C C . LEU A 1 750 ? 23.210 39.816 15.463 1.00 30.88 748 LEU A C 1
ATOM 5666 O O . LEU A 1 750 ? 22.559 38.772 15.359 1.00 36.76 748 LEU A O 1
ATOM 5671 N N . CYS A 1 751 ? 24.538 39.841 15.557 1.00 27.30 749 CYS A N 1
ATOM 5672 C CA . CYS A 1 751 ? 25.333 38.623 15.706 1.00 26.10 749 CYS A CA 1
ATOM 5673 C C . CYS A 1 751 ? 25.496 38.379 17.199 1.00 28.65 749 CYS A C 1
ATOM 5674 O O . CYS A 1 751 ? 26.431 38.867 17.836 1.00 23.55 749 CYS A O 1
ATOM 5677 N N . SER A 1 752 ? 24.566 37.613 17.762 1.00 30.19 750 SER A N 1
ATOM 5678 C CA . SER A 1 752 ? 24.467 37.422 19.203 1.00 27.34 750 SER A CA 1
ATOM 5679 C C . SER A 1 752 ? 25.399 36.344 19.740 1.00 30.15 750 SER A C 1
ATOM 5680 O O . SER A 1 752 ? 25.471 36.168 20.961 1.00 28.62 750 SER A O 1
ATOM 5683 N N . HIS A 1 753 ? 26.118 35.633 18.877 1.00 31.23 751 HIS A N 1
ATOM 5684 C CA . HIS A 1 753 ? 26.900 34.478 19.284 1.00 29.84 751 HIS A CA 1
ATOM 5685 C C . HIS A 1 753 ? 28.381 34.708 19.021 1.00 30.13 751 HIS A C 1
ATOM 5686 O O . HIS A 1 753 ? 28.773 35.603 18.268 1.00 33.15 751 HIS A O 1
ATOM 5693 N N . ALA A 1 754 ? 29.202 33.876 19.655 1.00 28.18 752 ALA A N 1
ATOM 5694 C CA . ALA A 1 754 ? 30.635 33.851 19.402 1.00 33.10 752 ALA A CA 1
ATOM 5695 C C . ALA A 1 754 ? 30.934 32.827 18.314 1.00 38.24 752 ALA A C 1
ATOM 5696 O O . ALA A 1 754 ? 30.459 31.689 18.378 1.00 51.44 752 ALA A O 1
ATOM 5698 N N . GLY A 1 755 ? 31.713 33.236 17.317 1.00 36.72 753 GLY A N 1
ATOM 5699 C CA . GLY A 1 755 ? 32.045 32.359 16.212 1.00 34.82 753 GLY A CA 1
ATOM 5700 C C . GLY A 1 755 ? 33.182 31.409 16.522 1.00 39.61 753 GLY A C 1
ATOM 5701 O O . GLY A 1 755 ? 34.326 31.838 16.700 1.00 44.81 753 GLY A O 1
ATOM 5702 N N . ILE A 1 756 ? 32.882 30.112 16.586 1.00 42.41 754 ILE A N 1
ATOM 5703 C CA . ILE A 1 756 ? 33.904 29.122 16.909 1.00 44.06 754 ILE A CA 1
ATOM 5704 C C . ILE A 1 756 ? 34.727 28.778 15.676 1.00 50.67 754 ILE A C 1
ATOM 5705 O O . ILE A 1 756 ? 35.960 28.867 15.687 1.00 51.98 754 ILE A O 1
ATOM 5710 N N . GLN A 1 757 ? 34.059 28.372 14.600 1.00 56.46 755 GLN A N 1
ATOM 5711 C CA . GLN A 1 757 ? 34.712 28.018 13.351 1.00 61.07 755 GLN A CA 1
ATOM 5712 C C . GLN A 1 757 ? 34.068 28.791 12.211 1.00 58.11 755 GLN A C 1
ATOM 5713 O O . GLN A 1 757 ? 32.938 29.275 12.321 1.00 59.85 755 GLN A O 1
ATOM 5719 N N . GLY A 1 758 ? 34.805 28.902 11.110 1.00 51.79 756 GLY A N 1
ATOM 5720 C CA . GLY A 1 758 ? 34.289 29.576 9.940 1.00 45.79 756 GLY A CA 1
ATOM 5721 C C . GLY A 1 758 ? 33.978 31.044 10.197 1.00 47.20 756 GLY A C 1
ATOM 5722 O O . GLY A 1 758 ? 34.464 31.667 11.144 1.00 51.82 756 GLY A O 1
ATOM 5723 N N . THR A 1 759 ? 33.141 31.592 9.323 1.00 42.47 757 THR A N 1
ATOM 5724 C CA . THR A 1 759 ? 32.707 32.979 9.412 1.00 30.69 757 THR A CA 1
ATOM 5725 C C . THR A 1 759 ? 31.301 33.031 9.996 1.00 29.21 757 THR A C 1
ATOM 5726 O O . THR A 1 759 ? 30.404 32.320 9.530 1.00 29.75 757 THR A O 1
ATOM 5730 N N . SER A 1 760 ? 31.116 33.872 11.010 1.00 29.33 758 SER A N 1
ATOM 5731 C CA . SER A 1 760 ? 29.829 33.963 11.685 1.00 29.06 758 SER A CA 1
ATOM 5732 C C . SER A 1 760 ? 28.743 34.437 10.727 1.00 35.78 758 SER A C 1
ATOM 5733 O O . SER A 1 760 ? 28.993 35.205 9.794 1.00 42.89 758 SER A O 1
ATOM 5736 N N . ARG A 1 761 ? 27.522 33.960 10.967 1.00 35.12 759 ARG A N 1
ATOM 5737 C CA . ARG A 1 761 ? 26.345 34.438 10.260 1.00 37.10 759 ARG A CA 1
ATOM 5738 C C . ARG A 1 761 ? 25.573 35.365 11.184 1.00 37.53 759 ARG A C 1
ATOM 5739 O O . ARG A 1 761 ? 24.886 34.887 12.099 1.00 47.36 759 ARG A O 1
ATOM 5747 N N . PRO A 1 762 ? 25.651 36.683 11.007 1.00 33.49 760 PRO A N 1
ATOM 5748 C CA . PRO A 1 762 ? 24.802 37.575 11.805 1.00 33.79 760 PRO A CA 1
ATOM 5749 C C . PRO A 1 762 ? 23.341 37.370 11.437 1.00 35.01 760 PRO A C 1
ATOM 5750 O O . PRO A 1 762 ? 22.978 37.364 10.259 1.00 34.08 760 PRO A O 1
ATOM 5754 N N . SER A 1 763 ? 22.507 37.175 12.451 1.00 19.71 761 SER A N 1
ATOM 5755 C CA . SER A 1 763 ? 21.086 36.975 12.221 1.00 29.75 761 SER A CA 1
ATOM 5756 C C . SER A 1 763 ? 20.433 38.298 11.848 1.00 33.69 761 SER A C 1
ATOM 5757 O O . SER A 1 763 ? 20.656 39.320 12.505 1.00 34.15 761 SER A O 1
ATOM 5760 N N . HIS A 1 764 ? 19.641 38.281 10.782 1.00 34.19 762 HIS A N 1
ATOM 5761 C CA . HIS A 1 764 ? 18.873 39.449 10.381 1.00 38.23 762 HIS A CA 1
ATOM 5762 C C . HIS A 1 764 ? 17.490 39.377 11.012 1.00 40.40 762 HIS A C 1
ATOM 5763 O O . HIS A 1 764 ? 16.833 38.332 10.965 1.00 42.45 762 HIS A O 1
ATOM 5770 N N . TYR A 1 765 ? 17.057 40.484 11.606 1.00 39.96 763 TYR A N 1
ATOM 5771 C CA . TYR A 1 765 ? 15.755 40.576 12.248 1.00 34.07 763 TYR A CA 1
ATOM 5772 C C . TYR A 1 765 ? 14.937 41.646 11.545 1.00 34.13 763 TYR A C 1
ATOM 5773 O O . TYR A 1 765 ? 15.409 42.771 11.355 1.00 36.10 763 TYR A O 1
ATOM 5782 N N . TYR A 1 766 ? 13.717 41.288 11.151 1.00 34.08 764 TYR A N 1
ATOM 5783 C CA . TYR A 1 766 ? 12.852 42.167 10.373 1.00 32.51 764 TYR A CA 1
ATOM 5784 C C . TYR A 1 766 ? 11.519 42.298 11.093 1.00 32.66 764 TYR A C 1
ATOM 5785 O O . TYR A 1 766 ? 10.775 41.319 11.214 1.00 35.82 764 TYR A O 1
ATOM 5794 N N . VAL A 1 767 ? 11.216 43.504 11.565 1.00 32.79 765 VAL A N 1
ATOM 5795 C CA . VAL A 1 767 ? 9.968 43.767 12.273 1.00 31.31 765 VAL A CA 1
ATOM 5796 C C . VAL A 1 767 ? 8.874 43.999 11.236 1.00 37.46 765 VAL A C 1
ATOM 5797 O O . VAL A 1 767 ? 8.892 44.998 10.513 1.00 43.23 765 VAL A O 1
ATOM 5801 N N . LEU A 1 768 ? 7.920 43.072 11.161 1.00 38.32 766 LEU A N 1
ATOM 5802 C CA . LEU A 1 768 ? 6.819 43.165 10.212 1.00 43.65 766 LEU A CA 1
ATOM 5803 C C . LEU A 1 768 ? 5.566 43.795 10.796 1.00 44.26 766 LEU A C 1
ATOM 5804 O O . LEU A 1 768 ? 4.711 44.256 10.032 1.00 48.50 766 LEU A O 1
ATOM 5809 N N . TRP A 1 769 ? 5.434 43.820 12.119 1.00 40.39 767 TRP A N 1
ATOM 5810 C CA . TRP A 1 769 ? 4.275 44.410 12.767 1.00 38.15 767 TRP A CA 1
ATOM 5811 C C . TRP A 1 769 ? 4.659 44.736 14.201 1.00 39.89 767 TRP A C 1
ATOM 5812 O O . TRP A 1 769 ? 5.391 43.974 14.836 1.00 33.75 767 TRP A O 1
ATOM 5823 N N . ASP A 1 770 ? 4.177 45.873 14.701 1.00 46.23 768 ASP A N 1
ATOM 5824 C CA . ASP A 1 770 ? 4.538 46.298 16.055 1.00 44.65 768 ASP A CA 1
ATOM 5825 C C . ASP A 1 770 ? 3.407 47.177 16.594 1.00 48.28 768 ASP A C 1
ATOM 5826 O O . ASP A 1 770 ? 3.455 48.404 16.490 1.00 51.93 768 ASP A O 1
ATOM 5831 N N . ASP A 1 771 ? 2.391 46.529 17.169 1.00 47.41 769 ASP A N 1
ATOM 5832 C CA . ASP A 1 771 ? 1.383 47.259 17.926 1.00 47.25 769 ASP A CA 1
ATOM 5833 C C . ASP A 1 771 ? 1.958 47.858 19.201 1.00 49.03 769 ASP A C 1
ATOM 5834 O O . ASP A 1 771 ? 1.415 48.845 19.708 1.00 53.03 769 ASP A O 1
ATOM 5839 N N . ASN A 1 772 ? 3.045 47.290 19.716 1.00 49.09 770 ASN A N 1
ATOM 5840 C CA . ASN A 1 772 ? 3.617 47.673 20.998 1.00 55.13 770 ASN A CA 1
ATOM 5841 C C . ASN A 1 772 ? 4.584 48.845 20.893 1.00 55.82 770 ASN A C 1
ATOM 5842 O O . ASN A 1 772 ? 5.062 49.325 21.927 1.00 61.16 770 ASN A O 1
ATOM 5847 N N . ARG A 1 773 ? 4.879 49.310 19.679 1.00 52.54 771 ARG A N 1
ATOM 5848 C CA . ARG A 1 773 ? 5.678 50.512 19.440 1.00 50.78 771 ARG A CA 1
ATOM 5849 C C . ARG A 1 773 ? 7.014 50.455 20.184 1.00 46.84 771 ARG A C 1
ATOM 5850 O O . ARG A 1 773 ? 7.331 51.295 21.029 1.00 45.76 771 ARG A O 1
ATOM 5858 N N . PHE A 1 774 ? 7.797 49.433 19.853 1.00 41.34 772 PHE A N 1
ATOM 5859 C CA . PHE A 1 774 ? 9.141 49.310 20.395 1.00 43.87 772 PHE A CA 1
ATOM 5860 C C . PHE A 1 774 ? 10.038 50.428 19.880 1.00 42.24 772 PHE A C 1
ATOM 5861 O O . PHE A 1 774 ? 9.880 50.918 18.759 1.00 39.06 772 PHE A O 1
ATOM 5869 N N . THR A 1 775 ? 10.995 50.826 20.713 1.00 42.25 773 THR A N 1
ATOM 5870 C CA . THR A 1 775 ? 12.133 51.575 20.212 1.00 42.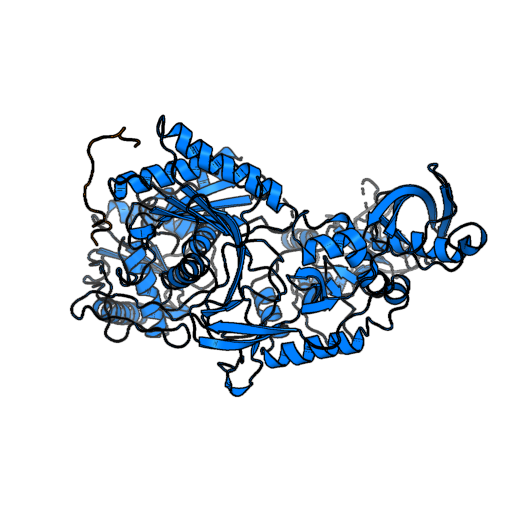34 773 THR A CA 1
ATOM 5871 C C . THR A 1 775 ? 13.184 50.597 19.692 1.00 42.07 773 THR A C 1
ATOM 5872 O O . THR A 1 775 ? 13.121 49.389 19.938 1.00 40.17 773 THR A O 1
ATOM 5876 N N . ALA A 1 776 ? 14.160 51.127 18.953 1.00 43.73 774 ALA A N 1
ATOM 5877 C CA . ALA A 1 776 ? 15.203 50.271 18.397 1.00 39.55 774 ALA A CA 1
ATOM 5878 C C . ALA A 1 776 ? 16.031 49.632 19.504 1.00 44.63 774 ALA A C 1
ATOM 5879 O O . ALA A 1 776 ? 16.282 48.422 19.488 1.00 40.68 774 ALA A O 1
ATOM 5881 N N . ASP A 1 777 ? 16.462 50.435 20.479 1.00 46.28 775 ASP A N 1
ATOM 5882 C CA . ASP A 1 777 ? 17.210 49.899 21.612 1.00 44.40 775 ASP A CA 1
ATOM 5883 C C . ASP A 1 777 ? 16.398 48.848 22.358 1.00 42.14 775 ASP A C 1
ATOM 5884 O O . ASP A 1 777 ? 16.894 47.754 22.649 1.00 43.69 775 ASP A O 1
ATOM 5889 N N . GLU A 1 778 ? 15.137 49.162 22.661 1.00 45.12 776 GLU A N 1
ATOM 5890 C CA . GLU A 1 778 ? 14.315 48.269 23.470 1.00 44.89 776 GLU A CA 1
ATOM 5891 C C . GLU A 1 778 ? 14.176 46.895 22.824 1.00 47.98 776 GLU A C 1
ATOM 5892 O O . GLU A 1 778 ? 14.211 45.870 23.515 1.00 50.61 776 GLU A O 1
ATOM 5898 N N . LEU A 1 779 ? 14.035 46.851 21.498 1.00 48.57 777 LEU A N 1
ATOM 5899 C CA . LEU A 1 779 ? 13.831 45.576 20.820 1.00 45.32 777 LEU A CA 1
ATOM 5900 C C . LEU A 1 779 ? 15.144 44.867 20.510 1.00 41.71 777 LEU A C 1
ATOM 5901 O O . LEU A 1 779 ? 15.184 43.632 20.497 1.00 41.72 777 LEU A O 1
ATOM 5906 N N . GLN A 1 780 ? 16.217 45.617 20.251 1.00 38.46 778 GLN A N 1
ATOM 5907 C CA . GLN A 1 780 ? 17.507 44.984 19.998 1.00 31.73 778 GLN A CA 1
ATOM 5908 C C . GLN A 1 780 ? 18.078 44.365 21.268 1.00 37.79 778 GLN A C 1
ATOM 5909 O O . GLN A 1 780 ? 18.609 43.248 21.235 1.00 42.07 778 GLN A O 1
ATOM 5915 N N . ILE A 1 781 ? 17.975 45.072 22.397 1.00 38.13 779 ILE A N 1
ATOM 5916 C CA . ILE A 1 781 ? 18.434 44.519 23.669 1.00 36.83 779 ILE A CA 1
ATOM 5917 C C . ILE A 1 781 ? 17.629 43.276 24.029 1.00 37.35 779 ILE A C 1
ATOM 5918 O O . ILE A 1 781 ? 18.185 42.267 24.480 1.00 37.54 779 ILE A O 1
ATOM 5923 N N . LEU A 1 782 ? 16.309 43.331 23.834 1.00 35.93 780 LEU A N 1
ATOM 5924 C CA . LEU A 1 782 ? 15.442 42.213 24.199 1.00 33.54 780 LEU A CA 1
ATOM 5925 C C . LEU A 1 782 ? 15.744 40.979 23.357 1.00 33.48 780 LEU A C 1
ATOM 5926 O O . LEU A 1 782 ? 15.840 39.864 23.884 1.00 35.93 780 LEU A O 1
ATOM 5931 N N . THR A 1 783 ? 15.879 41.158 22.042 1.00 30.77 781 THR A N 1
ATOM 5932 C CA . THR A 1 783 ? 16.289 40.055 21.180 1.00 30.42 781 THR A CA 1
ATOM 5933 C C . THR A 1 783 ? 17.618 39.469 21.640 1.00 36.75 781 THR A C 1
ATOM 5934 O O . THR A 1 783 ? 17.812 38.248 21.619 1.00 38.58 781 THR A O 1
ATOM 5938 N N . TYR A 1 784 ? 18.536 40.329 22.084 1.00 41.37 782 TYR A N 1
ATOM 5939 C CA . TYR A 1 784 ? 19.838 39.862 22.545 1.00 39.78 782 TYR A CA 1
ATOM 5940 C C . TYR A 1 784 ? 19.727 39.133 23.879 1.00 37.41 782 TYR A C 1
ATOM 5941 O O . TYR A 1 784 ? 20.431 38.144 24.113 1.00 36.97 782 TYR A O 1
ATOM 5950 N N . GLN A 1 785 ? 18.849 39.606 24.767 1.00 36.94 783 GLN A N 1
ATOM 5951 C CA . GLN A 1 785 ? 18.677 38.945 26.056 1.00 36.19 783 GLN A CA 1
ATOM 5952 C C . GLN A 1 785 ? 18.012 37.583 25.897 1.00 34.18 783 GLN A C 1
ATOM 5953 O O . GLN A 1 785 ? 18.356 36.633 26.610 1.00 30.20 783 GLN A O 1
ATOM 5959 N N . LEU A 1 786 ? 17.060 37.466 24.968 1.00 33.45 784 LEU A N 1
ATOM 5960 C CA . LEU A 1 786 ? 16.444 36.172 24.697 1.00 30.36 784 LEU A CA 1
ATOM 5961 C C . LEU A 1 786 ? 17.438 35.175 24.119 1.00 35.67 784 LEU A C 1
ATOM 5962 O O . LEU A 1 786 ? 17.200 33.964 24.196 1.00 43.56 784 LEU A O 1
ATOM 5967 N N . CYS A 1 787 ? 18.540 35.652 23.536 1.00 30.73 785 CYS A N 1
ATOM 5968 C CA . CYS A 1 787 ? 19.601 34.762 23.082 1.00 29.03 785 CYS A CA 1
ATOM 5969 C C . CYS A 1 787 ? 20.416 34.190 24.235 1.00 32.13 785 CYS A C 1
ATOM 5970 O O . CYS A 1 787 ? 21.203 33.263 24.013 1.00 33.14 785 CYS A O 1
ATOM 5973 N N . HIS A 1 788 ? 20.248 34.712 25.449 1.00 31.84 786 HIS A N 1
ATOM 5974 C CA . HIS A 1 788 ? 20.937 34.209 26.629 1.00 32.55 786 HIS A CA 1
ATOM 5975 C C . HIS A 1 788 ? 20.037 33.357 27.517 1.00 35.64 786 HIS A C 1
ATOM 5976 O O . HIS A 1 788 ? 20.445 32.992 28.624 1.00 48.93 786 HIS A O 1
ATOM 5983 N N . THR A 1 789 ? 18.826 33.032 27.061 1.00 32.81 787 THR A N 1
ATOM 5984 C CA . THR A 1 789 ? 17.883 32.226 27.827 1.00 36.88 787 THR A CA 1
ATOM 5985 C C . THR A 1 789 ? 17.681 30.844 27.208 1.00 42.82 787 THR A C 1
ATOM 5986 O O . THR A 1 789 ? 16.613 30.242 27.344 1.00 51.55 787 THR A O 1
ATOM 5990 N N . TYR A 1 790 ? 18.703 30.336 26.526 1.00 37.66 788 TYR A N 1
ATOM 5991 C CA . TYR A 1 790 ? 18.668 29.032 25.877 1.00 36.59 788 TYR A CA 1
ATOM 5992 C C . TYR A 1 790 ? 19.289 28.009 26.823 1.00 42.24 788 TYR A C 1
ATOM 5993 O O . TYR A 1 790 ? 20.465 28.125 27.185 1.00 48.79 788 TYR A O 1
ATOM 6002 N N . VAL A 1 791 ? 18.497 27.007 27.214 1.00 40.93 789 VAL A N 1
ATOM 6003 C CA . VAL A 1 791 ? 18.842 26.175 28.365 1.00 43.46 789 VAL A CA 1
ATOM 6004 C C . VAL A 1 791 ? 19.919 25.135 28.078 1.00 43.56 789 VAL A C 1
ATOM 6005 O O . VAL A 1 791 ? 20.568 24.661 29.019 1.00 48.43 789 VAL A O 1
ATOM 6009 N N . ARG A 1 792 ? 20.136 24.761 26.819 1.00 37.71 790 ARG A N 1
ATOM 6010 C CA . ARG A 1 792 ? 21.018 23.638 26.519 1.00 37.78 790 ARG A CA 1
ATOM 6011 C C . ARG A 1 792 ? 22.500 23.975 26.627 1.00 38.54 790 ARG A C 1
ATOM 6012 O O . ARG A 1 792 ? 23.331 23.081 26.434 1.00 41.88 790 ARG A O 1
ATOM 6020 N N . CYS A 1 793 ? 22.857 25.220 26.935 1.00 39.52 791 CYS A N 1
ATOM 6021 C CA . CYS A 1 793 ? 24.260 25.589 27.068 1.00 44.54 791 CYS A CA 1
ATOM 6022 C C . CYS A 1 793 ? 24.356 26.945 27.747 1.00 40.43 791 CYS A C 1
ATOM 6023 O O . CYS A 1 793 ? 23.487 27.803 27.572 1.00 37.18 791 CYS A O 1
ATOM 6026 N N . THR A 1 794 ? 25.428 27.128 28.518 1.00 41.02 792 THR A N 1
ATOM 6027 C CA . THR A 1 794 ? 25.739 28.424 29.116 1.00 43.50 792 THR A CA 1
ATOM 6028 C C . THR A 1 794 ? 26.482 29.297 28.100 1.00 41.83 792 THR A C 1
ATOM 6029 O O . THR A 1 794 ? 27.606 29.751 28.311 1.00 40.72 792 THR A O 1
ATOM 6033 N N . ARG A 1 795 ? 25.818 29.513 26.966 1.00 37.83 793 ARG A N 1
ATOM 6034 C CA . ARG A 1 795 ? 26.350 30.320 25.879 1.00 35.17 793 ARG A CA 1
ATOM 6035 C C . ARG A 1 795 ? 25.232 31.180 25.309 1.00 38.67 793 ARG A C 1
ATOM 6036 O O . ARG A 1 795 ? 24.046 30.901 25.498 1.00 42.37 793 ARG A O 1
ATOM 6044 N N . SER A 1 796 ? 25.626 32.236 24.605 1.00 39.25 794 SER A N 1
ATOM 6045 C CA . SER A 1 796 ? 24.690 33.071 23.863 1.00 32.34 794 SER A CA 1
ATOM 6046 C C . SER A 1 796 ? 24.609 32.549 22.433 1.00 29.06 794 SER A C 1
ATOM 6047 O O . SER A 1 796 ? 25.623 32.508 21.727 1.00 32.57 794 SER A O 1
ATOM 6050 N N . VAL A 1 797 ? 23.414 32.153 22.009 1.00 27.63 795 VAL A N 1
ATOM 6051 C CA . VAL A 1 797 ? 23.237 31.429 20.762 1.00 33.37 795 VAL A CA 1
ATOM 6052 C C . VAL A 1 797 ? 22.822 32.390 19.653 1.00 33.37 795 VAL A C 1
ATOM 6053 O O . VAL A 1 797 ? 22.470 33.542 19.894 1.00 41.58 795 VAL A O 1
ATOM 6057 N N . SER A 1 798 ? 22.847 31.896 18.412 1.00 28.15 796 SER A N 1
ATOM 6058 C CA . SER A 1 798 ? 22.773 32.761 17.239 1.00 27.65 796 SER A CA 1
ATOM 6059 C C . SER A 1 798 ? 21.370 33.290 16.968 1.00 28.60 796 SER A C 1
ATOM 6060 O O . SER A 1 798 ? 21.227 34.263 16.220 1.00 33.34 796 SER A O 1
ATOM 6063 N N . ILE A 1 799 ? 20.339 32.674 17.535 1.00 23.97 797 ILE A N 1
ATOM 6064 C CA . ILE A 1 799 ? 18.965 33.150 17.382 1.00 23.50 797 ILE A CA 1
ATOM 6065 C C . ILE A 1 799 ? 18.270 33.066 18.732 1.00 27.48 797 ILE A C 1
ATOM 6066 O O . ILE A 1 799 ? 18.727 32.354 19.636 1.00 32.09 797 ILE A O 1
ATOM 6071 N N . PRO A 1 800 ? 17.171 33.805 18.907 1.00 26.03 798 PRO A N 1
ATOM 6072 C CA . PRO A 1 800 ? 16.487 33.795 20.204 1.00 28.94 798 PRO A CA 1
ATOM 6073 C C . PRO A 1 800 ? 16.050 32.395 20.610 1.00 37.26 798 PRO A C 1
ATOM 6074 O O . PRO A 1 800 ? 15.759 31.538 19.771 1.00 39.05 798 PRO A O 1
ATOM 6078 N N . ALA A 1 801 ? 16.019 32.174 21.922 1.00 31.48 799 ALA A N 1
ATOM 6079 C CA . ALA A 1 801 ? 15.578 30.890 22.459 1.00 32.21 799 ALA A CA 1
ATOM 6080 C C . ALA A 1 801 ? 14.188 30.468 21.991 1.00 38.00 799 ALA A C 1
ATOM 6081 O O . ALA A 1 801 ? 14.008 29.271 21.711 1.00 42.79 799 ALA A O 1
ATOM 6083 N N . PRO A 1 802 ? 13.182 31.350 21.891 1.00 38.96 800 PRO A N 1
ATOM 6084 C CA . PRO A 1 802 ? 11.883 30.889 21.362 1.00 40.28 800 PRO A CA 1
ATOM 6085 C C . PRO A 1 802 ? 11.975 30.297 19.965 1.00 39.38 800 PRO A C 1
ATOM 6086 O O . PRO A 1 802 ? 11.439 29.210 19.717 1.00 39.87 800 PRO A O 1
ATOM 6090 N N . ALA A 1 803 ? 12.648 30.987 19.041 1.00 39.97 801 ALA A N 1
ATOM 6091 C CA . ALA A 1 803 ? 12.774 30.473 17.681 1.00 38.45 801 ALA A CA 1
ATOM 6092 C C . ALA A 1 803 ? 13.567 29.173 17.652 1.00 42.15 801 ALA A C 1
ATOM 6093 O O . ALA A 1 803 ? 13.259 28.266 16.870 1.00 48.43 801 ALA A O 1
ATOM 6095 N N . TYR A 1 804 ? 14.590 29.063 18.502 1.00 39.87 802 TYR A N 1
ATOM 6096 C CA . TYR A 1 804 ? 15.414 27.859 18.525 1.00 28.57 802 TYR A CA 1
ATOM 6097 C C . TYR A 1 804 ? 14.631 26.665 19.059 1.00 34.44 802 TYR A C 1
ATOM 6098 O O . TYR A 1 804 ? 14.804 25.538 18.578 1.00 33.14 802 TYR A O 1
ATOM 6107 N N . TYR A 1 805 ? 13.761 26.890 20.048 1.00 36.55 803 TYR A N 1
ATOM 6108 C CA . TYR A 1 805 ? 12.954 25.797 20.583 1.00 34.96 803 TYR A CA 1
ATOM 6109 C C . TYR A 1 805 ? 11.973 25.274 19.542 1.00 40.27 803 TYR A C 1
ATOM 6110 O O . TYR A 1 805 ? 11.772 24.059 19.429 1.00 48.81 803 TYR A O 1
ATOM 6119 N N . ALA A 1 806 ? 11.347 26.176 18.781 1.00 34.76 804 ALA A N 1
ATOM 6120 C CA . ALA A 1 806 ? 10.458 25.749 17.705 1.00 38.90 804 ALA A CA 1
ATOM 6121 C C . ALA A 1 806 ? 11.191 24.858 16.713 1.00 34.85 804 ALA A C 1
ATOM 6122 O O . ALA A 1 806 ? 10.629 23.876 16.212 1.00 34.41 804 ALA A O 1
ATOM 6124 N N . ARG A 1 807 ? 12.453 25.182 16.424 1.00 33.31 805 ARG A N 1
ATOM 6125 C CA . ARG A 1 807 ? 13.262 24.329 15.562 1.00 37.95 805 ARG A CA 1
ATOM 6126 C C . ARG A 1 807 ? 13.441 22.946 16.180 1.00 39.89 805 ARG A C 1
ATOM 6127 O O . ARG A 1 807 ? 13.221 21.926 15.519 1.00 39.00 805 ARG A O 1
ATOM 6135 N N . LEU A 1 808 ? 13.810 22.894 17.464 1.00 39.22 806 LEU A N 1
ATOM 6136 C CA . LEU A 1 808 ? 13.992 21.608 18.133 1.00 36.59 806 LEU A CA 1
ATOM 6137 C C . LEU A 1 808 ? 12.703 20.795 18.142 1.00 35.65 806 LEU A C 1
ATOM 6138 O O . LEU A 1 808 ? 12.733 19.570 17.978 1.00 37.73 806 LEU A O 1
ATOM 6143 N N . VAL A 1 809 ? 11.562 21.459 18.342 1.00 31.99 807 VAL A N 1
ATOM 6144 C CA . VAL A 1 809 ? 10.285 20.750 18.376 1.00 29.39 807 VAL A CA 1
ATOM 6145 C C . VAL A 1 809 ? 9.982 20.132 17.017 1.00 32.89 807 VAL A C 1
ATOM 6146 O O . VAL A 1 809 ? 9.486 19.001 16.929 1.00 36.82 807 VAL A O 1
ATOM 6150 N N . ALA A 1 810 ? 10.280 20.859 15.938 1.00 32.61 808 ALA A N 1
ATOM 6151 C CA . ALA A 1 810 ? 10.005 20.343 14.602 1.00 35.34 808 ALA A CA 1
ATOM 6152 C C . ALA A 1 810 ? 10.927 19.185 14.240 1.00 38.17 808 ALA A C 1
ATOM 6153 O O . ALA A 1 810 ? 10.511 18.265 13.526 1.00 38.38 808 ALA A O 1
ATOM 6155 N N . PHE A 1 811 ? 12.176 19.212 14.712 1.00 36.95 809 PHE A N 1
ATOM 6156 C CA . PHE A 1 811 ? 13.080 18.096 14.452 1.00 39.17 809 PHE A CA 1
ATOM 6157 C C . PHE A 1 811 ? 12.684 16.866 15.259 1.00 36.91 809 PHE A C 1
ATOM 6158 O O . PHE A 1 811 ? 12.750 15.739 14.755 1.00 37.46 809 PHE A O 1
ATOM 6166 N N . ARG A 1 812 ? 12.268 17.064 16.514 1.00 36.35 810 ARG A N 1
ATOM 6167 C CA . ARG A 1 812 ? 11.796 15.950 17.329 1.00 36.38 810 ARG A CA 1
ATOM 6168 C C . ARG A 1 812 ? 10.562 15.298 16.718 1.00 41.02 810 ARG A C 1
ATOM 6169 O O . ARG A 1 812 ? 10.380 14.081 16.838 1.00 46.50 810 ARG A O 1
ATOM 6177 N N . ALA A 1 813 ? 9.712 16.085 16.052 1.00 39.11 811 ALA A N 1
ATOM 6178 C CA . ALA A 1 813 ? 8.531 15.540 15.394 1.00 41.69 811 ALA A CA 1
ATOM 6179 C C . ALA A 1 813 ? 8.880 14.549 14.289 1.00 42.76 811 ALA A C 1
ATOM 6180 O O . ALA A 1 813 ? 8.053 13.688 13.965 1.00 45.94 811 ALA A O 1
ATOM 6182 N N . ARG A 1 814 ? 10.070 14.655 13.690 1.00 40.51 812 ARG A N 1
ATOM 6183 C CA . ARG A 1 814 ? 10.437 13.719 12.632 1.00 45.50 812 ARG A CA 1
ATOM 6184 C C . ARG A 1 814 ? 10.797 12.353 13.201 1.00 45.44 812 ARG A C 1
ATOM 6185 O O . ARG A 1 814 ? 10.457 11.320 12.611 1.00 48.34 812 ARG A O 1
ATOM 6193 N N . TYR A 1 815 ? 11.493 12.322 14.340 1.00 40.72 813 TYR A N 1
ATOM 6194 C CA . TYR A 1 815 ? 11.733 11.051 15.015 1.00 39.95 813 TYR A CA 1
ATOM 6195 C C . TYR A 1 815 ? 10.428 10.415 15.471 1.00 41.09 813 TYR A C 1
ATOM 6196 O O . TYR A 1 815 ? 10.338 9.186 15.577 1.00 53.85 813 TYR A O 1
ATOM 6205 N N . HIS A 1 816 ? 9.409 11.232 15.744 1.00 40.26 814 HIS A N 1
ATOM 6206 C CA . HIS A 1 816 ? 8.093 10.708 16.086 1.00 41.71 814 HIS A CA 1
ATOM 6207 C C . HIS A 1 816 ? 7.373 10.124 14.878 1.00 43.56 814 HIS A C 1
ATOM 6208 O O . HIS A 1 816 ? 6.463 9.306 15.050 1.00 45.45 814 HIS A O 1
ATOM 6215 N N . LEU A 1 817 ? 7.758 10.521 13.666 1.00 45.23 815 LEU A N 1
ATOM 6216 C CA . LEU A 1 817 ? 7.122 10.055 12.441 1.00 46.26 815 LEU A CA 1
ATOM 6217 C C . LEU A 1 817 ? 7.851 8.876 11.808 1.00 50.67 815 LEU A C 1
ATOM 6218 O O . LEU A 1 817 ? 7.558 8.523 10.661 1.00 51.38 815 LEU A O 1
ATOM 6223 N N . VAL A 1 818 ? 8.787 8.262 12.523 1.00 54.93 816 VAL A N 1
ATOM 6224 C CA . VAL A 1 818 ? 9.532 7.113 12.021 1.00 57.91 816 VAL A CA 1
ATOM 6225 C C . VAL A 1 818 ? 8.811 5.837 12.431 1.00 63.24 816 VAL A C 1
ATOM 6226 O O . VAL A 1 818 ? 8.297 5.726 13.550 1.00 65.16 816 VAL A O 1
ATOM 6230 N N . ASP A 1 819 ? 8.763 4.873 11.517 1.00 71.15 817 ASP A N 1
ATOM 6231 C CA . ASP A 1 819 ? 8.154 3.579 11.794 1.00 83.69 817 ASP A CA 1
ATOM 6232 C C . ASP A 1 819 ? 9.145 2.663 12.504 1.00 83.87 817 ASP A C 1
ATOM 6233 O O . ASP A 1 819 ? 8.766 1.861 13.356 1.00 83.14 817 ASP A O 1
ATOM 6238 N N . ASP A 1 838 ? -1.570 8.274 5.695 1.00 73.67 836 ASP A N 1
ATOM 6239 C CA . ASP A 1 838 ? -2.834 8.795 6.202 1.00 81.81 836 ASP A CA 1
ATOM 6240 C C . ASP A 1 838 ? -2.602 10.056 7.032 1.00 82.49 836 ASP A C 1
ATOM 6241 O O . ASP A 1 838 ? -1.951 10.000 8.076 1.00 82.19 836 ASP A O 1
ATOM 6246 N N . PRO A 1 839 ? -3.135 11.191 6.566 1.00 83.86 837 PRO A N 1
ATOM 6247 C CA . PRO A 1 839 ? -2.916 12.452 7.298 1.00 77.06 837 PRO A CA 1
ATOM 6248 C C . PRO A 1 839 ? -3.433 12.431 8.727 1.00 75.77 837 PRO A C 1
ATOM 6249 O O . PRO A 1 839 ? -2.815 13.044 9.607 1.00 74.06 837 PRO A O 1
ATOM 6253 N N . GLN A 1 840 ? -4.552 11.750 8.989 1.00 76.93 838 GLN A N 1
ATOM 6254 C CA . GLN A 1 840 ? -5.026 11.648 10.365 1.00 75.75 838 GLN A CA 1
ATOM 6255 C C . GLN A 1 840 ? -4.074 10.821 11.220 1.00 72.86 838 GLN A C 1
ATOM 6256 O O . GLN A 1 840 ? -3.897 11.114 12.409 1.00 67.88 838 GLN A O 1
ATOM 6262 N N . ALA A 1 841 ? -3.446 9.799 10.635 1.00 73.14 839 ALA A N 1
ATOM 6263 C CA . ALA A 1 841 ? -2.454 9.019 11.365 1.00 67.88 839 ALA A CA 1
ATOM 6264 C C . ALA A 1 841 ? -1.146 9.787 11.517 1.00 64.66 839 ALA A C 1
ATOM 6265 O O . ALA A 1 841 ? -0.482 9.685 12.554 1.00 67.32 839 ALA A O 1
ATOM 6267 N N . LEU A 1 842 ? -0.761 10.557 10.495 1.00 63.59 840 LEU A N 1
ATOM 6268 C CA . LEU A 1 842 ? 0.421 11.406 10.614 1.00 54.48 840 LEU A CA 1
ATOM 6269 C C . LEU A 1 842 ? 0.224 12.474 11.681 1.00 53.79 840 LEU A C 1
ATOM 6270 O O . LEU A 1 842 ? 1.148 12.776 12.446 1.00 49.84 840 LEU A O 1
ATOM 6275 N N . ALA A 1 843 ? -0.975 13.058 11.746 1.00 56.72 841 ALA A N 1
ATOM 6276 C CA . ALA A 1 843 ? -1.252 14.068 12.761 1.00 58.38 841 ALA A CA 1
ATOM 6277 C C . ALA A 1 843 ? -1.196 13.472 14.162 1.00 62.09 841 ALA A C 1
ATOM 6278 O O . ALA A 1 843 ? -0.776 14.141 15.114 1.00 56.69 841 ALA A O 1
ATOM 6280 N N . LYS A 1 844 ? -1.608 12.211 14.305 1.00 65.57 842 LYS A N 1
ATOM 6281 C CA . LYS A 1 844 ? -1.597 11.566 15.613 1.00 65.00 842 LYS A CA 1
ATOM 6282 C C . LYS A 1 844 ? -0.179 11.271 16.089 1.00 59.21 842 LYS A C 1
ATOM 6283 O O . LYS A 1 844 ? 0.096 11.337 17.293 1.00 56.93 842 LYS A O 1
ATOM 6289 N N . ALA A 1 845 ? 0.733 10.958 15.164 1.00 57.04 843 ALA A N 1
ATOM 6290 C CA . ALA A 1 845 ? 2.076 10.539 15.554 1.00 53.97 843 ALA A CA 1
ATOM 6291 C C . ALA A 1 845 ? 2.859 11.665 16.218 1.00 56.89 843 ALA A C 1
ATOM 6292 O O . ALA A 1 845 ? 3.711 11.400 17.073 1.00 64.75 843 ALA A O 1
ATOM 6294 N N . VAL A 1 846 ? 2.592 12.921 15.842 1.00 54.76 844 VAL A N 1
ATOM 6295 C CA . VAL A 1 846 ? 3.308 14.051 16.425 1.00 52.28 844 VAL A CA 1
ATOM 6296 C C . VAL A 1 846 ? 2.617 14.606 17.662 1.00 51.84 844 VAL A C 1
ATOM 6297 O O . VAL A 1 846 ? 3.147 15.531 18.293 1.00 54.49 844 VAL A O 1
ATOM 6301 N N . GLN A 1 847 ? 1.453 14.076 18.029 1.00 51.75 845 GLN A N 1
ATOM 6302 C CA . GLN A 1 847 ? 0.797 14.502 19.257 1.00 53.16 845 GLN A CA 1
ATOM 6303 C C . GLN A 1 847 ? 1.544 13.958 20.466 1.00 55.76 845 GLN A C 1
ATOM 6304 O O . GLN A 1 847 ? 1.924 12.785 20.509 1.00 59.98 845 GLN A O 1
ATOM 6310 N N . VAL A 1 848 ? 1.749 14.818 21.449 1.00 58.31 846 VAL A N 1
ATOM 6311 C CA . VAL A 1 848 ? 2.571 14.504 22.608 1.00 56.68 846 VAL A CA 1
ATOM 6312 C C . VAL A 1 848 ? 1.668 14.151 23.782 1.00 62.17 846 VAL A C 1
ATOM 6313 O O . VAL A 1 848 ? 0.565 14.690 23.932 1.00 65.89 846 VAL A O 1
ATOM 6317 N N . HIS A 1 849 ? 2.139 13.223 24.617 1.00 63.20 847 HIS A N 1
ATOM 6318 C CA . HIS A 1 849 ? 1.365 12.762 25.762 1.00 64.99 847 HIS A CA 1
ATOM 6319 C C . HIS A 1 849 ? 1.014 13.928 26.678 1.00 68.57 847 HIS A C 1
ATOM 6320 O O . HIS A 1 849 ? 1.782 14.882 26.834 1.00 66.92 847 HIS A O 1
ATOM 6327 N N . GLN A 1 850 ? -0.171 13.837 27.288 1.00 78.88 848 GLN A N 1
ATOM 6328 C CA . GLN A 1 850 ? -0.693 14.935 28.097 1.00 86.48 848 GLN A CA 1
ATOM 6329 C C . GLN A 1 850 ? 0.225 15.264 29.266 1.00 86.17 848 GLN A C 1
ATOM 6330 O O . GLN A 1 850 ? 0.288 16.420 29.700 1.00 87.73 848 GLN A O 1
ATOM 6336 N N . ASP A 1 851 ? 0.944 14.267 29.787 1.00 84.58 849 ASP A N 1
ATOM 6337 C CA . ASP A 1 851 ? 1.921 14.531 30.837 1.00 80.64 849 ASP A CA 1
ATOM 6338 C C . ASP A 1 851 ? 3.118 15.311 30.311 1.00 78.45 849 ASP A C 1
ATOM 6339 O O . ASP A 1 851 ? 3.775 16.026 31.077 1.00 80.27 849 ASP A O 1
ATOM 6344 N N . THR A 1 852 ? 3.411 15.196 29.017 1.00 74.40 850 THR A N 1
ATOM 6345 C CA . THR A 1 852 ? 4.620 15.782 28.453 1.00 69.58 850 THR A CA 1
ATOM 6346 C C . THR A 1 852 ? 4.386 17.156 27.835 1.00 65.12 850 THR A C 1
ATOM 6347 O O . THR A 1 852 ? 5.331 17.950 27.745 1.00 61.59 850 THR A O 1
ATOM 6351 N N . LEU A 1 853 ? 3.153 17.463 27.417 1.00 66.10 851 LEU A N 1
ATOM 6352 C CA . LEU A 1 853 ? 2.850 18.803 26.916 1.00 64.91 851 LEU A CA 1
ATOM 6353 C C . LEU A 1 853 ? 3.301 19.875 27.900 1.00 63.40 851 LEU A C 1
ATOM 6354 O O . LEU A 1 853 ? 3.760 20.950 27.499 1.00 62.55 851 LEU A O 1
ATOM 6359 N N . ARG A 1 854 ? 3.196 19.584 29.194 1.00 66.71 852 ARG A N 1
ATOM 6360 C CA . ARG A 1 854 ? 3.471 20.521 30.274 1.00 72.49 852 ARG A CA 1
ATOM 6361 C C . ARG A 1 854 ? 4.963 20.659 30.589 1.00 68.54 852 ARG A C 1
ATOM 6362 O O . ARG A 1 854 ? 5.311 21.261 31.610 1.00 72.07 852 ARG A O 1
ATOM 6370 N N . THR A 1 855 ? 5.854 20.135 29.746 1.00 61.93 853 THR A N 1
ATOM 6371 C CA . THR A 1 855 ? 7.281 20.170 30.037 1.00 60.98 853 THR A CA 1
ATOM 6372 C C . THR A 1 855 ? 8.069 20.438 28.760 1.00 50.01 853 THR A C 1
ATOM 6373 O O . THR A 1 855 ? 7.532 20.414 27.650 1.00 51.49 853 THR A O 1
ATOM 6377 N N . MET A 1 856 ? 9.364 20.700 28.935 1.00 41.01 854 MET A N 1
ATOM 6378 C CA . MET A 1 856 ? 10.263 21.010 27.823 1.00 40.68 854 MET A CA 1
ATOM 6379 C C . MET A 1 856 ? 11.000 19.743 27.389 1.00 42.27 854 MET A C 1
ATOM 6380 O O . MET A 1 856 ? 12.213 19.592 27.551 1.00 42.29 854 MET A O 1
ATOM 6385 N N . TYR A 1 857 ? 10.221 18.820 26.821 1.00 42.56 855 TYR A N 1
ATOM 6386 C CA . TYR A 1 857 ? 10.773 17.548 26.364 1.00 36.85 855 TYR A CA 1
ATOM 6387 C C . TYR A 1 857 ? 11.783 17.739 25.242 1.00 38.86 855 TYR A C 1
ATOM 6388 O O . TYR A 1 857 ? 12.705 16.929 25.092 1.00 42.75 855 TYR A O 1
ATOM 6397 N N . PHE A 1 858 ? 11.622 18.795 24.444 1.00 38.76 856 PHE A N 1
ATOM 6398 C CA . PHE A 1 858 ? 12.440 19.012 23.257 1.00 31.78 856 PHE A CA 1
ATOM 6399 C C . PHE A 1 858 ? 13.866 19.436 23.578 1.00 31.39 856 PHE A C 1
ATOM 6400 O O . PHE A 1 858 ? 14.683 19.539 22.655 1.00 33.00 856 PHE A O 1
ATOM 6408 N N . ALA A 1 859 ? 14.185 19.689 24.842 1.00 33.82 857 ALA A N 1
ATOM 6409 C CA . ALA A 1 859 ? 15.538 20.071 25.223 1.00 32.43 857 ALA A CA 1
ATOM 6410 C C . ALA A 1 859 ? 16.496 18.897 25.058 1.00 38.86 857 ALA A C 1
ATOM 6411 O O . ALA A 1 859 ? 17.611 19.063 24.568 1.00 43.09 857 ALA A O 1
ATOM 6628 N N . ASN C 3 6 ? 11.098 31.300 41.141 1.00 94.70 823 ASN B N 1
ATOM 6629 C CA . ASN C 3 6 ? 10.076 30.366 40.699 1.00 95.48 823 ASN B CA 1
ATOM 6630 C C . ASN C 3 6 ? 8.864 31.135 40.224 1.00 97.11 823 ASN B C 1
ATOM 6631 O O . ASN C 3 6 ? 8.431 31.000 39.079 1.00 90.03 823 ASN B O 1
ATOM 6636 N N . GLY C 3 7 ? 8.344 31.945 41.144 1.00 107.60 824 GLY B N 1
ATOM 6637 C CA . GLY C 3 7 ? 7.104 32.691 41.026 1.00 121.03 824 GLY B CA 1
ATOM 6638 C C . GLY C 3 7 ? 6.430 32.784 39.679 1.00 135.22 824 GLY B C 1
ATOM 6639 O O . GLY C 3 7 ? 5.217 32.548 39.579 1.00 134.62 824 GLY B O 1
ATOM 6640 N N . THR C 3 8 ? 7.194 33.188 38.651 1.00 146.07 825 THR B N 1
ATOM 6641 C CA . THR C 3 8 ? 6.665 33.315 37.298 1.00 150.53 825 THR B CA 1
ATOM 6642 C C . THR C 3 8 ? 5.723 34.514 37.281 1.00 148.64 825 THR B C 1
ATOM 6643 O O . THR C 3 8 ? 5.266 34.983 36.231 1.00 153.80 825 THR B O 1
ATOM 6647 N N . SER C 3 9 ? 5.511 35.073 38.464 1.00 128.29 826 SER B N 1
ATOM 6648 C CA . SER C 3 9 ? 4.633 36.209 38.621 1.00 107.86 826 SER B CA 1
ATOM 6649 C C . SER C 3 9 ? 5.419 37.403 39.147 1.00 99.30 826 SER B C 1
ATOM 6650 O O . SER C 3 9 ? 6.607 37.564 38.832 1.00 102.83 826 SER B O 1
ATOM 6653 N N . ALA C 3 10 ? 4.733 38.230 39.941 1.00 91.90 827 ALA B N 1
ATOM 6654 C CA . ALA C 3 10 ? 5.180 39.509 40.491 1.00 91.63 827 ALA B CA 1
ATOM 6655 C C . ALA C 3 10 ? 4.891 40.649 39.521 1.00 85.87 827 ALA B C 1
ATOM 6656 O O . ALA C 3 10 ? 5.312 41.786 39.749 1.00 81.98 827 ALA B O 1
ATOM 6658 N N . TRP C 3 11 ? 4.162 40.359 38.441 1.00 80.50 828 TRP B N 1
ATOM 6659 C CA . TRP C 3 11 ? 3.330 41.400 37.852 1.00 82.71 828 TRP B CA 1
ATOM 6660 C C . TRP C 3 11 ? 2.269 41.882 38.833 1.00 90.87 828 TRP B C 1
ATOM 6661 O O . TRP C 3 11 ? 1.643 42.917 38.585 1.00 91.28 828 TRP B O 1
ATOM 6672 N N . GLY C 3 12 ? 2.045 41.144 39.925 1.00 98.96 829 GLY B N 1
ATOM 6673 C CA . GLY C 3 12 ? 1.034 41.482 40.907 1.00 107.66 829 GLY B CA 1
ATOM 6674 C C . GLY C 3 12 ? -0.367 41.230 40.378 1.00 117.28 829 GLY B C 1
ATOM 6675 O O . GLY C 3 12 ? -0.579 40.908 39.209 1.00 119.70 829 GLY B O 1
ATOM 6676 N N . LYS C 3 13 ? -1.339 41.409 41.265 1.00 124.63 830 LYS B N 1
ATOM 6677 C CA . LYS C 3 13 ? -2.764 41.393 40.943 1.00 124.89 830 LYS B CA 1
ATOM 6678 C C . LYS C 3 13 ? -3.234 40.233 40.058 1.00 123.94 830 LYS B C 1
ATOM 6679 O O . LYS C 3 13 ? -3.677 40.451 38.922 1.00 123.81 830 LYS B O 1
ATOM 6685 N N . PRO C 3 14 ? -3.156 38.988 40.537 1.00 117.12 831 PRO B N 1
ATOM 6686 C CA . PRO C 3 14 ? -3.990 37.931 39.941 1.00 111.17 831 PRO B CA 1
ATOM 6687 C C . PRO C 3 14 ? -5.460 38.303 40.042 1.00 110.51 831 PRO B C 1
ATOM 6688 O O . PRO C 3 14 ? -5.982 38.563 41.125 1.00 110.00 831 PRO B O 1
ATOM 6692 N N . ILE C 3 15 ? -6.123 38.338 38.891 1.00 110.36 832 ILE B N 1
ATOM 6693 C CA . ILE C 3 15 ? -7.417 38.993 38.726 1.00 109.25 832 ILE B CA 1
ATOM 6694 C C . ILE C 3 15 ? -8.487 37.936 38.489 1.00 119.50 832 ILE B C 1
ATOM 6695 O O . ILE C 3 15 ? -8.332 37.061 37.627 1.00 120.01 832 ILE B O 1
ATOM 6700 N N . ASP C 3 16 ? -9.572 38.023 39.256 1.00 128.71 833 ASP B N 1
ATOM 6701 C CA . ASP C 3 16 ? -10.748 37.165 39.099 1.00 135.20 833 ASP B CA 1
ATOM 6702 C C . ASP C 3 16 ? -11.857 37.856 38.313 1.00 134.95 833 ASP B C 1
ATOM 6703 O O . ASP C 3 16 ? -13.035 37.689 38.642 1.00 137.38 833 ASP B O 1
ATOM 6708 N N . SER C 3 17 ? -11.525 38.664 37.294 1.00 131.69 834 SER B N 1
ATOM 6709 C CA . SER C 3 17 ? -12.500 39.480 36.556 1.00 129.61 834 SER B CA 1
ATOM 6710 C C . SER C 3 17 ? -12.245 39.301 35.055 1.00 123.26 834 SER B C 1
ATOM 6711 O O . SER C 3 17 ? -11.744 40.197 34.371 1.00 124.03 834 SER B O 1
ATOM 6714 N N . GLY C 3 18 ? -12.576 38.114 34.558 1.00 118.07 835 GLY B N 1
ATOM 6715 C CA . GLY C 3 18 ? -12.537 37.825 33.145 1.00 108.00 835 GLY B CA 1
ATOM 6716 C C . GLY C 3 18 ? -12.969 36.397 32.881 1.00 99.50 835 GLY B C 1
ATOM 6717 O O . GLY C 3 18 ? -12.895 35.536 33.765 1.00 97.86 835 GLY B O 1
ATOM 6718 N N . PRO C 3 19 ? -13.452 36.120 31.668 1.00 93.76 836 PRO B N 1
ATOM 6719 C CA . PRO C 3 19 ? -13.763 34.734 31.300 1.00 92.87 836 PRO B CA 1
ATOM 6720 C C . PRO C 3 19 ? -12.563 33.824 31.528 1.00 93.10 836 PRO B C 1
ATOM 6721 O O . PRO C 3 19 ? -11.409 34.233 31.386 1.00 92.85 836 PRO B O 1
ATOM 6725 N N . SER C 3 20 ? -12.850 32.580 31.897 1.00 93.72 837 SER B N 1
ATOM 6726 C CA . SER C 3 20 ? -11.832 31.679 32.418 1.00 95.40 837 SER B CA 1
ATOM 6727 C C . SER C 3 20 ? -11.062 30.936 31.334 1.00 94.76 837 SER B C 1
ATOM 6728 O O . SER C 3 20 ? -10.209 30.107 31.671 1.00 98.07 837 SER B O 1
ATOM 6731 N N . TRP C 3 21 ? -11.329 31.216 30.056 1.00 90.84 838 TRP B N 1
ATOM 6732 C CA . TRP C 3 21 ? -10.652 30.553 28.944 1.00 90.53 838 TRP B CA 1
ATOM 6733 C C . TRP C 3 21 ? -10.676 29.038 29.112 1.00 97.13 838 TRP B C 1
ATOM 6734 O O . TRP C 3 21 ? -11.736 28.412 29.012 1.00 104.39 838 TRP B O 1
ATOM 6745 N N . GLY C 3 22 ? -9.513 28.450 29.376 1.00 93.59 839 GLY B N 1
ATOM 6746 C CA . GLY C 3 22 ? -9.405 27.028 29.654 1.00 94.80 839 GLY B CA 1
ATOM 6747 C C . GLY C 3 22 ? -9.906 26.119 28.550 1.00 96.89 839 GLY B C 1
ATOM 6748 O O . GLY C 3 22 ? -10.587 25.128 28.817 1.00 100.51 839 GLY B O 1
#

Sequence (813 aa):
FQAPRRPGIGTVGKPIKLLANYFEVDIPKIDVYHYEVDIKPDKCPRRVNREVVEYMVQHFKPQIFGDRKPVYDGKKNIYTVTALPIGNERVDFEVTIPGKDRIFKVSIKWLAIVSWRMLHEALVSGQIPVPLESVQALDVAMRHLASMRYTPVGRSFFSPPEGYYHPLGGGREVWFGFHQSVRPAMWKMMLNIDVSATAFYKAQPVIEFMCEVLDIRNQPKPLTDSQRVRFTKEIKGLKVEVTHCKRKYRVCNVTRRPASHQTFPECTVAQYFKQKYNLQLKYPHLPCLQVQKHTYLPLEVCNIVAGQRCIKKLTDNQTSTMIKATARSAPDRQEEISRLMKNASYNLDPYIQEFGIKVKDDMTEVTGRVLPAPILQYGGRNRAIATPNQGVWDMRGKQFYNGIEIKVWAIACFAPQKQCREEVLKNFTDQLRKISKDAGMPIQGQPCFCKYAQGADSVEPMFRHLKNTYSGLQLIIVILPGKTPVYAEVKRVGDTLLGMATQCVQVKNVVKTSPQTLSNLCLKINVKLGGINNILVPHQRSAVFQQPVIFLGADVTHPPAKKPSITAVVGSMDAHPSRYCATVRVQRPRQEIIEDLSYMVRELLIQFYKSTRFKPTRIIFYRDGVPEGQLPQILHYELLAIRDACIKLEKDYQPGITYIVVQKRHHTRLFCADKNERIGKSGNIPAGTTVDTNITHPFEFDFYLCSHAGIQGTSRPSHYYVLWDDNRFTADELQILTYQLCHTYVRCTRSVSIPAPAYYARLVAFRARYHLVDDPQALAKAVQVHQDTLRTMYFANGTSAWGKPIDSGPSWG

Foldseek 3Di:
DFFDWAPDDDDFFDKFKWFWLWWFKDFDQAKKFKKWKAKPVQPDFLLVLLQFVVQCCVVPQVPWQPVWDWFDDSHTIIITLDDIPDDQDKDWDWDWGEVHIDIMIMIMGTDDIDGVNVQVCCLPPVPDDRPVSNQVRLQRLLCRVQSNVFQDDPQWGWDDDDPDWQDLFLQKTKTKTKGWGWDDASNHIIIRIFIDMAMWGDFFFLVVNLCRQVPDDDPDDEADPVSQVSSFVSQAQFKKAFALPGDIAGFHGWDPAFQQPDDDVVDGNQVVCCVPSVDRDPCRSYIWTCSVPGDTHRRRRITGDTSGTDQFDGDPSSVVSVCVVPFAFPVVRQVVSLVVLVVPVSVPDPSCVSRPMDIGNGTDMDMWGFHAAFKWFAPDPVRDIWHDDLQFTDCVQGAFNFAAAADEEAEEEADPCVLVPPVLQVVQVVLLQVLCVSNVHHPDDDHPYYDYDYDLVVQQVVVVVCPVPDPPYAEYEYEAAPDDLNVLSNLLCCWQNPVHFYQYDYSVCSNPPDSVVSNLSSLVSRQSRPGGGIFGPPVPAFPLLVAAEKEKAKEWDFDGVQPWIKIKMWMFLDSSGAFIFIDMFTDGGPDGAPQCLLVRLLVRQVSSCVSPVHGHLEYEYEYEDDDPPCVVVRCVVNVVSPVNSQCVPDVDGDHKYKYKYKDQPDSIAMARPDQVQQDEPSREHGARTKADRRGHHSIRHKIWGQRFRDHIGGGRTIIMGTRGTRPPDRNNNVSVNFSNQQCNARSRNGRDRGGNNNVLRVLLSVSLVSLQPPPSVVSRSSSHTDPSSSRGSSSD/DCPDPVDDPDPPDDPDD

Secondary structure (DSSP, 8-state):
-PPPBP------SEEEEEEESEEEEE--S-EEEEEEEEEES----HHHHHHHHHHHHHH-TTTTTTT---EE-SSSEEEESS--S--SS-EEEEEEE----EEEEEEEEEEEEEEHHHHHHHHHT-SS---HHHHHHHHHHHHHHHHHHSEEETTEEE---SS---EEETTEEEEEEEEEEEEEETTEEEEEEEEEEEEEE---BHHHHHHHHHT------PPPHHHHHHHHHHHTT-EEEES----EEE--EEEEEETTT-EE--EEHHHHTTSSS----S-TTSEEEE-----EEEGGGEEEPTT-B--SPP-HHHHHHHHHHH---HHHHHHHHHHHHHHH-GGG-HHHHHTT-EE-SSPEEEEEEEPPPPPEEPBTTTT-EE--BTTB---TT-B-SB---B--EEEEE-S-TTTS-HHHHHHHHHHHHHHHHHTT--B-SPPSEEEE--SGGGHHHHHHHHHHHSTT--EEEEEE-SS-THHHHHHIIIIIII---EEEEETHHHHS--HHHHHHHHHHHHHHTT-B--EE-GGGS-GGGGS-EEEEEEEEE-----PPEEEEEEEE-SSSS--EEEEEEEESTT--S-TTHHHHHHHHHHHHHHHHS---SEEEEEEES--TTSHHHHHHHHHHHHHHHHHHH-TT---EEEEEEEE-SS---EEESSGGG-BTTTTBPPTTEEE-SSSS-SSB-EEEEE-S---SS---PEEEEEEEETT---HHHHHHHHHHHTT--TTSSB--SS-HHHHHHHHHHHHHHHHT---HHHHHHHTPPPHHHHTS-TT-/--S--S------S----

Nearest PDB structures (foldseek):
  5w6v-assembly1_A  TM=1.001E+00  e=0.000E+00  Homo sapiens
  4krf-assembly1_A  TM=9.927E-01  e=0.000E+00  Homo sapiens
  5js1-assembly1_A  TM=9.722E-01  e=0.000E+00  Homo sapiens
  8d71-assembly1_A  TM=9.788E-01  e=0.000E+00  Homo sapiens
  4w5n-assembly1_A  TM=9.746E-01  e=0.000E+00  Homo sapiens